Protein AF-0000000080308804 (afdb_homodimer)

pLDDT: mean 88.01, std 11.5, range [33.56, 98.75]

Radius of gyration: 38.78 Å; Cα contacts (8 Å, |Δi|>4): 2021; chains: 2; bounding box: 58×120×84 Å

Foldseek 3Di:
DPPDDPDDDDLVVLLVVLLPFQLLLLVVLVVLVLLLLVFLEWEWADDQFKIKIWTFRQCAPVDCCLQAPFQDDPDAQFQLRDDARSHRNNSSQSPAQKKWKDTDQKIWTQHPVGIDIDGDHDRGIIMMMGGGGDDPVSLVVSQLQNLQFAGDPSHWYHYNNRTRDHAAWDDKDWQQWAWTWTQDPSDTDIDTTGWMKTWGQDDPPDAAAEAECRHGQEGDQDRTHMYTSGHAPADPSSNDHDPVRVLSVLLSVLVVQLQPNAALVRCPGPSNLCNLQPPPHDPVSLVSSCPGNDDPQEAEEDDPLLCQVSVLQVHHYDDPVPHDPSNSVSNVVHHHYSVVSCVVLVVVVPFAWDDDDPLQLLLQLLLQVLLCQLVVDGAAETEGADAQVPRSRNLQWDADLVRRYIYGHPNHPADSLACVPPVNVLSSLLNSLCNVPVGPDPSSVVSSVSSVVSVVVVCVVCPPVQRVCSSRSRNVD/DPPDDPDDDDLVVLLVVLLPFQLLLLVVLVVLVLLLLVFLEWEWADDQFKIKIWTFRQCADVDCCLQAPFQDDPDAQFQLRDDARSHRNNSSQSPAQKKWKDTDQKIWTQHPVGIDIDGDHDRGTIMMMGGGGDDPVSLVVSQLQNLQFAGPPSHWYHYNRRTRDHAAWDDKDWQQWAWTWTQDPSDTDIDTTGWMKTWGQDDPPDAAAEAECRHGQEGDQDRTHMYTSGHAPADPSSNDHDPVRVLSVLLSVLVVQLQPNDAQVRCPGPSNLCNLQPPPHDPVSLVSSCPRNDDPQEAEEDDPLLCQVSVLQVHHYDDPVPHDPSNSVSNVVHHHYSVVSCVVLVVVVPFAWDDDDPLQLLLQLLLQVLLCQLVVDGAAETEGADAQVPRSRNLQWDADLVRRYIYGHPNHDADSLACVPPVNVLSSLLNSLCNVPVGPDPSSVVSSVSSVVSVVVVCVVCPPVQRVCSSRSHNVD

Sequence (954 aa):
MARSAWFEIAEEGWARLSAARPLGRLLLEAVQNAFDADAANVAIEIEPDRVVIEDDARAGIADERLVYTLFLSDKPRDPTRRGRMGRGLKELLAAAERAHVETIGTTIVFDGEGRRTETNTRESGTRLELFRAIGDDEREAALDLLRLAIPPRGTSLRVAGRLVRRPRSVLALADCELETVVIDDGVERAAMRPTRVAIYAPRRGERPSLFEMGVPVQPWNVPWHVDVAQRVPLGEGRDAAPERFVLALKATLLEAMVHSYLDRRDLRADWVQDVIARWPVKSGLLDAYVSKVFPRGSVLGGTSRANDRAKQLGAHIVDARTISHGAWLALARVLETSDDYVRRRSSEFGGDEVEPDETQRRFAEAVRWLARRVAGSVVRVRFFARDPSDAGLLEDAVTDVDARAISFNVKGPLRFDDVLDPGTIGVVLHELAHLASVEHDHRFIDRLQLLAGMLAKLLADGGPALATALRRGDPERMARSAWFEIAEEGWARLSAARPLGRLLLEAVQNAFDADAANVAIEIEPDRVVIEDDARAGIADERLVYTLFLSDKPRDPTRRGRMGRGLKELLAAAERAHVETIGTTIVFDGEGRRTETNTRESGTRLELFRAIGDDEREAALDLLRLAIPPRGTSLRVAGRLVRRPRSVLALADCELETVVIDDGVERAAMRPTRVAIYAPRRGERPSLFEMGVPVQPWNVPWHVDVAQRVPLGEGRDAAPERFVLALKATLLEAMVHSYLDRRDLRADWVQDVIARWPVKSGLLDAYVSKVFPRGSVLGGTSRANDRAKQLGAHIVDARTISHGAWLALARVLETSDDYVRRRSSEFGGDEVEPDETQRRFAEAVRWLARRVAGSVVRVRFFARDPSDAGLLEDAVTDVDARAISFNVKGPLRFDDVLDPGTIGVVLHELAHLASVEHDHRFIDRLQLLAGMLAKLLADGGPALATALRRGDPER

InterPro domains:
  IPR036890 Histidine kinase/HSP90-like ATPase superfamily [SSF55874] (25-131)

Secondary structure (DSSP, 8-state):
-------EE-HHHHHHHHHTS-HHHHHHHHHHHHHHTT-SEEEEEE-SSEEEEEE--SS--S-THHHHEET-----S-TT-S--SS-HHHHHHHTSSEEEEEETTEEEEEETTEEEEEE----SSEEEEEE----HHHHHHHHHHHHT--PPTT-EEEETTEEPPPPEEEEEEEEEEEEEEEEETTEEEEEEEEEEEEEEEPPTTPPPEEEETTEEEEE-SSSSEEEESS-----TTSS---HHHHHHHHHHHHHHHTTTT--TTGGGSHHHHHHHHHS---HHHHHHHHHHHS-TTEEE---HHHHHHHHHTTPEEE-GGGS-HHHHHHHTTTS-BHHHHHHHHHHTT--EE----HHHHHHHHHHHHHIIIII----EEEEEE--TTTSSS--SEEEETTTTEEEEETTSS--TT-TTSHHHHHHHHHHHHTTT-SS-SHHHHHHHHHHHHHHHHHHHHHHHHHHHHHHHT-TT-/-------EE-HHHHHHHHHTS-HHHHHHHHHHHHHHTT-SEEEEEE-SSEEEEEE--SS--S-THHHHEET-----S-TT-S--SS-HHHHHHHTSSEEEEEETTEEEEEETTEEEEEE----SSEEEEEE----HHHHHHHHHHHHT--PPTT-EEEETTEEPPPPEEEEEEEEEEEEEEEEETTEEEEEEEEEEEEEEEPPTTPPPEEEETTEEEEE-SSSSEEEESS-----TTSS---HHHHHHHHHHHHHHHTTTT--TTGGGSHHHHHHHHHS---HHHHHHHHHHHS-TTEEE---HHHHHHHHHTTPEEE-GGGS-HHHHHHHTTTS-BHHHHHHHHHHTT-PEE----HHHHHHHHHHHHHIIIII----EEEEEE--TTTSS---SEEEETTTTEEEEETTSS--TT-TTSHHHHHHHHHHHHTTT-SS-SHHHHHHHHHHHHHHHHHHHHHHHHHHHHHHHT-TT-

Nearest PDB structures (foldseek):
  5ln5-assembly2_B  TM=7.041E-01  e=9.693E-02  Schizosaccharomyces pombe 972h-
  7cdw-assembly1_B  TM=2.427E-01  e=1.967E+00  Mycobacterium tuberculosis H37Rv
  3aaq-assembly1_A  TM=2.679E-01  e=3.795E+00  Legionella pneumophila subsp. pneumophila str. Philadelphia 1
  4brp-assembly2_B  TM=2.659E-01  e=6.560E+00  Legionella pneumophila
  5ln5-assembly2_B  TM=7.044E-01  e=7.971E-02  Schizosaccharomyces pombe 972h-

Solvent-accessible surface area (backbone atoms only — not comparable to full-atom values): 48188 Å² total; per-residue (Å²): 129,79,59,37,69,61,65,46,75,30,55,61,36,44,22,30,43,28,48,50,45,59,61,30,62,38,50,45,38,54,50,38,51,35,57,65,52,62,19,46,41,34,40,36,39,77,50,59,51,32,38,38,39,37,33,50,14,71,72,43,66,85,52,71,59,60,60,36,23,38,28,37,57,86,64,65,55,53,34,74,43,74,72,70,63,32,45,50,61,40,35,42,50,35,41,28,68,27,30,36,43,36,25,51,44,33,30,39,40,36,37,71,86,12,56,49,78,44,80,50,84,44,79,51,3,36,38,39,38,36,32,40,83,46,55,69,66,55,48,52,52,19,50,57,53,57,54,61,33,36,68,58,92,81,33,45,42,26,54,68,84,38,72,50,66,72,62,52,76,73,49,74,45,69,65,44,80,40,70,26,37,29,33,60,86,60,17,68,35,80,43,76,42,65,29,40,38,38,31,23,45,52,55,92,91,52,71,21,25,38,24,42,62,28,38,69,33,36,75,56,78,50,89,36,25,37,29,32,57,35,33,59,62,45,51,80,72,50,48,47,68,46,65,69,57,53,44,51,50,51,41,53,51,44,64,72,28,52,84,81,72,42,52,54,74,57,61,29,30,52,58,46,48,49,27,50,28,72,42,92,70,52,67,70,53,51,49,54,50,46,64,57,63,41,64,86,55,47,23,33,46,53,51,71,67,29,35,34,50,23,40,72,67,61,32,38,71,42,61,56,82,54,30,35,51,37,32,47,60,49,46,54,74,80,30,52,37,13,48,54,49,35,48,55,55,44,64,66,52,65,41,53,77,44,87,70,52,72,54,43,47,23,31,40,44,28,49,36,49,44,30,40,74,44,67,67,39,80,54,45,71,46,36,22,45,44,68,44,85,67,50,82,63,65,60,57,52,47,63,41,60,89,74,32,28,38,34,34,27,73,56,35,91,60,46,50,73,32,49,57,39,28,68,30,30,12,49,52,46,48,47,57,21,32,67,79,26,86,39,80,42,70,68,20,50,51,40,32,27,38,39,40,8,35,44,40,39,50,25,20,69,43,6,47,63,43,42,52,21,34,44,64,27,42,63,91,107,128,77,58,36,70,60,62,47,74,31,55,62,35,43,21,29,44,30,47,50,47,58,61,29,62,38,51,46,38,54,52,38,52,35,58,66,51,61,17,46,42,35,40,35,41,76,50,60,52,33,35,38,38,38,31,51,14,72,71,40,66,86,52,73,58,61,60,34,23,38,28,37,56,88,65,64,54,52,34,76,41,73,72,70,64,34,45,50,62,41,34,40,49,37,42,28,68,29,31,37,42,36,24,51,44,32,30,40,39,36,40,73,87,11,55,50,76,42,79,48,84,43,79,50,3,36,37,39,38,35,31,39,83,45,54,69,67,56,47,53,52,18,50,55,54,57,53,61,32,36,67,57,92,79,32,46,43,28,54,69,86,37,71,49,66,70,63,52,77,72,48,73,46,69,64,43,79,40,68,25,37,30,33,59,88,62,19,69,36,82,43,76,42,66,28,42,37,39,32,24,46,53,55,92,90,51,72,21,24,39,24,44,63,27,38,71,34,35,74,54,81,50,91,36,24,36,30,31,56,36,32,59,62,46,51,81,71,48,48,49,68,47,66,70,56,53,46,52,50,50,41,52,51,46,64,70,27,52,85,82,72,43,52,54,74,58,60,28,29,52,56,47,48,46,28,50,29,72,40,91,71,54,67,69,54,51,49,56,49,46,66,57,61,40,64,86,55,48,24,34,44,54,51,72,67,27,35,36,51,21,40,71,67,60,32,40,70,40,60,55,81,50,31,34,51,37,31,47,59,48,45,53,75,79,30,52,38,13,50,54,48,37,48,55,54,43,62,65,52,67,40,53,78,44,87,68,53,72,54,44,48,24,32,40,44,28,51,36,49,44,31,40,74,44,66,67,39,80,53,45,71,46,37,21,46,43,67,44,86,66,49,85,63,66,60,58,52,48,64,41,61,91,74,33,29,38,33,34,27,72,56,36,87,59,44,49,72,33,50,57,40,29,69,30,31,12,51,50,46,48,45,57,22,33,66,80,24,86,40,81,42,69,66,21,52,52,40,33,27,36,40,38,8,35,43,40,37,52,26,20,68,44,6,47,64,44,43,51,22,34,44,64,27,40,64,92,108

Organism: NCBI:txid927083

Structure (mmCIF, N/CA/C/O backbone):
data_AF-0000000080308804-model_v1
#
loop_
_entity.id
_entity.type
_entity.pdbx_description
1 polymer 'ATP-binding protein'
#
loop_
_atom_site.group_PDB
_atom_site.id
_atom_site.type_symbol
_atom_site.label_atom_id
_atom_site.label_alt_id
_atom_site.label_comp_id
_atom_site.label_asym_id
_atom_site.label_entity_id
_atom_site.label_seq_id
_atom_site.pdbx_PDB_ins_code
_atom_site.Cartn_x
_atom_site.Cartn_y
_atom_site.Cartn_z
_atom_site.occupancy
_atom_site.B_iso_or_equiv
_atom_site.auth_seq_id
_atom_site.auth_comp_id
_atom_site.auth_asym_id
_atom_site.auth_atom_id
_atom_site.pdbx_PDB_model_num
ATOM 1 N N . MET A 1 1 ? -9.773 31.141 33.656 1 33.56 1 MET A N 1
ATOM 2 C CA . MET A 1 1 ? -9.367 32.531 33.5 1 33.56 1 MET A CA 1
ATOM 3 C C . MET A 1 1 ? -8.758 32.75 32.094 1 33.56 1 MET A C 1
ATOM 5 O O . MET A 1 1 ? -8.18 31.828 31.531 1 33.56 1 MET A O 1
ATOM 9 N N . ALA A 1 2 ? -9.242 33.656 31.391 1 46.56 2 ALA A N 1
ATOM 10 C CA . ALA A 1 2 ? -8.891 34.062 30.016 1 46.56 2 ALA A CA 1
ATOM 11 C C . ALA A 1 2 ? -7.379 34.188 29.875 1 46.56 2 ALA A C 1
ATOM 13 O O . ALA A 1 2 ? -6.738 34.938 30.625 1 46.56 2 ALA A O 1
ATOM 14 N N . ARG A 1 3 ? -6.641 33.156 29.391 1 55.84 3 ARG A N 1
ATOM 15 C CA . ARG A 1 3 ? -5.203 33.312 29.188 1 55.84 3 ARG A CA 1
ATOM 16 C C . ARG A 1 3 ? -4.887 34.656 28.516 1 55.84 3 ARG A C 1
ATOM 18 O O . ARG A 1 3 ? -5.543 35.031 27.547 1 55.84 3 ARG A O 1
ATOM 25 N N . SER A 1 4 ? -4.219 35.562 29.297 1 66 4 SER A N 1
ATOM 26 C CA . SER A 1 4 ? -3.686 36.781 28.719 1 66 4 SER A CA 1
ATOM 27 C C . SER A 1 4 ? -2.766 36.5 27.531 1 66 4 SER A C 1
ATOM 29 O O . SER A 1 4 ? -2.391 35.344 27.312 1 66 4 SER A O 1
ATOM 31 N N . ALA A 1 5 ? -2.404 37.469 26.688 1 84.94 5 ALA A N 1
ATOM 32 C CA . ALA A 1 5 ? -1.811 37.406 25.359 1 84.94 5 ALA A CA 1
ATOM 33 C C . ALA A 1 5 ? -0.395 36.844 25.406 1 84.94 5 ALA A C 1
ATOM 35 O O . ALA A 1 5 ? 0.493 37.438 26.031 1 84.94 5 ALA A O 1
ATOM 36 N N . TRP A 1 6 ? -0.187 35.625 25.125 1 93.62 6 TRP A N 1
ATOM 37 C CA . TRP A 1 6 ? 1.116 34.969 25.062 1 93.62 6 TRP A CA 1
ATOM 38 C C . TRP A 1 6 ? 1.781 35.219 23.719 1 93.62 6 TRP A C 1
ATOM 40 O O . TRP A 1 6 ? 3 35.375 23.641 1 93.62 6 TRP A O 1
ATOM 50 N N . PHE A 1 7 ? 0.987 35.25 22.719 1 93.94 7 PHE A N 1
ATOM 51 C CA . PHE A 1 7 ? 1.576 35.125 21.391 1 93.94 7 PHE A CA 1
ATOM 52 C C . PHE A 1 7 ? 1.155 36.281 20.516 1 93.94 7 PHE A C 1
ATOM 54 O O . PHE A 1 7 ? 0.177 36.969 20.812 1 93.94 7 PHE A O 1
ATOM 61 N N . GLU A 1 8 ? 1.962 36.5 19.5 1 92.12 8 GLU A N 1
ATOM 62 C CA . GLU A 1 8 ? 1.706 37.438 18.406 1 92.12 8 GLU A CA 1
ATOM 63 C C . GLU A 1 8 ? 1.747 36.75 17.047 1 92.12 8 GLU A C 1
ATOM 65 O O . GLU A 1 8 ? 2.127 35.594 16.953 1 92.12 8 GLU A O 1
ATOM 70 N N . ILE A 1 9 ? 1.229 37.438 16.078 1 91 9 ILE A N 1
ATOM 71 C CA . ILE A 1 9 ? 1.223 36.875 14.734 1 91 9 ILE A CA 1
ATOM 72 C C . ILE A 1 9 ? 2.174 37.656 13.836 1 91 9 ILE A C 1
ATOM 74 O O . ILE A 1 9 ? 2.137 38.906 13.812 1 91 9 ILE A O 1
ATOM 78 N N . ALA A 1 10 ? 3.055 36.969 13.211 1 89.38 10 ALA A N 1
ATOM 79 C CA . ALA A 1 10 ? 3.785 37.594 12.102 1 89.38 10 ALA A CA 1
ATOM 80 C C . ALA A 1 10 ? 2.939 37.594 10.828 1 89.38 10 ALA A C 1
ATOM 82 O O . ALA A 1 10 ? 2.914 36.625 10.086 1 89.38 10 ALA A O 1
ATOM 83 N N . GLU A 1 11 ? 2.412 38.75 10.516 1 89 11 GLU A N 1
ATOM 84 C CA . GLU A 1 11 ? 1.435 38.844 9.438 1 89 11 GLU A CA 1
ATOM 85 C C . GLU A 1 11 ? 2.045 38.469 8.094 1 89 11 GLU A C 1
ATOM 87 O O . GLU A 1 11 ? 1.409 37.781 7.293 1 89 11 GLU A O 1
ATOM 92 N N . GLU A 1 12 ? 3.242 38.938 7.879 1 85.5 12 GLU A N 1
ATOM 93 C CA . GLU A 1 12 ? 3.893 38.625 6.609 1 85.5 12 GLU A CA 1
ATOM 94 C C . GLU A 1 12 ? 4.188 37.125 6.484 1 85.5 12 GLU A C 1
ATOM 96 O O . GLU A 1 12 ? 4.008 36.562 5.414 1 85.5 12 GLU A O 1
ATOM 101 N N . GLY A 1 13 ? 4.672 36.562 7.559 1 83.62 13 GLY A N 1
ATOM 102 C CA . GLY A 1 13 ? 4.91 35.125 7.566 1 83.62 13 GLY A CA 1
ATOM 103 C C . GLY A 1 13 ? 3.65 34.312 7.352 1 83.62 13 GLY A C 1
ATOM 104 O O . GLY A 1 13 ? 3.658 33.344 6.602 1 83.62 13 GLY A O 1
ATOM 105 N N . TRP A 1 14 ? 2.602 34.719 7.977 1 88.19 14 TRP A N 1
ATOM 106 C CA . TRP A 1 14 ? 1.311 34.062 7.836 1 88.19 14 TRP A CA 1
ATOM 107 C C . TRP A 1 14 ? 0.797 34.156 6.406 1 88.19 14 TRP A C 1
ATOM 109 O O . TRP A 1 14 ? 0.295 33.188 5.844 1 88.19 14 TRP A O 1
ATOM 119 N N . ALA A 1 15 ? 0.932 35.344 5.852 1 88.5 15 ALA A N 1
ATOM 120 C CA . ALA A 1 15 ? 0.497 35.594 4.477 1 88.5 15 ALA A CA 1
ATOM 121 C C . ALA A 1 15 ? 1.275 34.719 3.504 1 88.5 15 ALA A C 1
ATOM 123 O O . ALA A 1 15 ? 0.694 34.125 2.59 1 88.5 15 ALA A O 1
ATOM 124 N N . ARG A 1 16 ? 2.504 34.625 3.721 1 82.94 16 ARG A N 1
ATOM 125 C CA . ARG A 1 16 ? 3.361 33.844 2.834 1 82.94 16 ARG A CA 1
ATOM 126 C C . ARG A 1 16 ? 3.039 32.344 2.93 1 82.94 16 ARG A C 1
ATOM 128 O O . ARG A 1 16 ? 2.986 31.656 1.912 1 82.94 16 ARG A O 1
ATOM 135 N N . LEU A 1 17 ? 2.863 31.891 4.129 1 80.81 17 LEU A N 1
ATOM 136 C CA . LEU A 1 17 ? 2.525 30.5 4.348 1 80.81 17 LEU A CA 1
ATOM 137 C C . LEU A 1 17 ? 1.181 30.156 3.715 1 80.81 17 LEU A C 1
ATOM 139 O O . LEU A 1 17 ? 1.023 29.078 3.123 1 80.81 17 LEU A O 1
ATOM 143 N N . SER A 1 18 ? 0.294 31.047 3.842 1 86.69 18 SER A N 1
ATOM 144 C CA . SER A 1 18 ? -1.044 30.828 3.299 1 86.69 18 SER A CA 1
ATOM 145 C C . SER A 1 18 ? -1.033 30.875 1.773 1 86.69 18 SER A C 1
ATOM 147 O O . SER A 1 18 ? -1.709 30.078 1.122 1 86.69 18 SER A O 1
ATOM 149 N N . ALA A 1 19 ? -0.243 31.781 1.264 1 85 19 ALA A N 1
ATOM 150 C CA . ALA A 1 19 ? -0.177 31.938 -0.186 1 85 19 ALA A CA 1
ATOM 151 C C . ALA A 1 19 ? 0.496 30.75 -0.847 1 85 19 ALA A C 1
ATOM 153 O O . ALA A 1 19 ? 0.33 30.516 -2.047 1 85 19 ALA A O 1
ATOM 154 N N . ALA A 1 20 ? 1.217 30.016 -0.068 1 78.88 20 ALA A N 1
ATOM 155 C CA . ALA A 1 20 ? 1.934 28.859 -0.604 1 78.88 20 ALA A CA 1
ATOM 156 C C . ALA A 1 20 ? 0.997 27.672 -0.779 1 78.88 20 ALA A C 1
ATOM 158 O O . ALA A 1 20 ? 1.318 26.719 -1.499 1 78.88 20 ALA A O 1
ATOM 159 N N . ARG A 1 21 ? -0.127 27.734 -0.224 1 83.62 21 ARG A N 1
ATOM 160 C CA . ARG A 1 21 ? -1.104 26.656 -0.366 1 83.62 21 ARG A CA 1
ATOM 161 C C . ARG A 1 21 ? -1.789 26.719 -1.727 1 83.62 21 ARG A C 1
ATOM 163 O O . ARG A 1 21 ? -2.01 27.797 -2.27 1 83.62 21 ARG A O 1
ATOM 170 N N . PRO A 1 22 ? -2.141 25.531 -2.244 1 87 22 PRO A N 1
ATOM 171 C CA . PRO A 1 22 ? -2.867 25.547 -3.516 1 87 22 PRO A CA 1
ATOM 172 C C . PRO A 1 22 ? -4.172 26.344 -3.434 1 87 22 PRO A C 1
ATOM 174 O O . PRO A 1 22 ? -4.934 26.188 -2.479 1 87 22 PRO A O 1
ATOM 177 N N . LEU A 1 23 ? -4.328 27.141 -4.391 1 93.88 23 LEU A N 1
ATOM 178 C CA . LEU A 1 23 ? -5.492 28.016 -4.41 1 93.88 23 LEU A CA 1
ATOM 179 C C . LEU A 1 23 ? -6.781 27.219 -4.266 1 93.88 23 LEU A C 1
ATOM 181 O O . LEU A 1 23 ? -7.684 27.609 -3.521 1 93.88 23 LEU A O 1
ATOM 185 N N . GLY A 1 24 ? -6.867 26.094 -4.977 1 94.94 24 GLY A N 1
ATOM 186 C CA . GLY A 1 24 ? -8.062 25.266 -4.906 1 94.94 24 GLY A CA 1
ATOM 187 C C . GLY A 1 24 ? -8.406 24.828 -3.496 1 94.94 24 GLY A C 1
ATOM 188 O O . GLY A 1 24 ? -9.57 24.844 -3.1 1 94.94 24 GLY A O 1
ATOM 189 N N . ARG A 1 25 ? -7.402 24.469 -2.771 1 92.31 25 ARG A N 1
ATOM 190 C CA . ARG A 1 25 ? -7.594 24.016 -1.393 1 92.31 25 ARG A CA 1
ATOM 191 C C . ARG A 1 25 ? -8.078 25.172 -0.513 1 92.31 25 ARG A C 1
ATOM 193 O O . ARG A 1 25 ? -8.93 24.984 0.356 1 92.31 25 ARG A O 1
ATOM 200 N N . LEU A 1 26 ? -7.516 26.266 -0.709 1 93.62 26 LEU A N 1
ATOM 201 C CA . LEU A 1 26 ? -7.934 27.453 0.043 1 93.62 26 LEU A CA 1
ATOM 202 C C . LEU A 1 26 ? -9.398 27.766 -0.224 1 93.62 26 LEU A C 1
ATOM 204 O O . LEU A 1 26 ? -10.156 28.062 0.707 1 93.62 26 LEU A O 1
ATOM 208 N N . LEU A 1 27 ? -9.75 27.641 -1.447 1 96.81 27 LEU A N 1
ATOM 209 C CA . LEU A 1 27 ? -11.109 28 -1.829 1 96.81 27 LEU A CA 1
ATOM 210 C C . LEU A 1 27 ? -12.109 26.969 -1.3 1 96.81 27 LEU A C 1
ATOM 212 O O . LEU A 1 27 ? -13.25 27.312 -0.99 1 96.81 27 LEU A O 1
ATOM 216 N N . LEU A 1 28 ? -11.656 25.766 -1.229 1 95.12 28 LEU A N 1
ATOM 217 C CA . LEU A 1 28 ? -12.516 24.719 -0.697 1 95.12 28 LEU A CA 1
ATOM 218 C C . LEU A 1 28 ? -12.883 25 0.755 1 95.12 28 LEU A C 1
ATOM 220 O O . LEU A 1 28 ? -13.93 24.562 1.231 1 95.12 28 LEU A O 1
ATOM 224 N N . GLU A 1 29 ? -12.039 25.75 1.429 1 92.5 29 GLU A N 1
ATOM 225 C CA . GLU A 1 29 ? -12.367 26.141 2.797 1 92.5 29 GLU A CA 1
ATOM 226 C C . GLU A 1 29 ? -13.641 26.969 2.844 1 92.5 29 GLU A C 1
ATOM 228 O O . GLU A 1 29 ? -14.453 26.828 3.76 1 92.5 29 GLU A O 1
ATOM 233 N N . ALA A 1 30 ? -13.758 27.859 1.925 1 94 30 ALA A N 1
ATOM 234 C CA . ALA A 1 30 ? -14.961 28.688 1.842 1 94 30 ALA A CA 1
ATOM 235 C C . ALA A 1 30 ? -16.172 27.844 1.437 1 94 30 ALA A C 1
ATOM 237 O O . ALA A 1 30 ? -17.281 28.062 1.941 1 94 30 ALA A O 1
ATOM 238 N N . VAL A 1 31 ? -15.961 26.938 0.53 1 94.75 31 VAL A N 1
ATOM 239 C CA . VAL A 1 31 ? -17.031 26.062 0.065 1 94.75 31 VAL A CA 1
ATOM 240 C C . VAL A 1 31 ? -17.547 25.219 1.227 1 94.75 31 VAL A C 1
ATOM 242 O O . VAL A 1 31 ? -18.766 25.062 1.399 1 94.75 31 VAL A O 1
ATOM 245 N N . GLN A 1 32 ? -16.656 24.75 1.987 1 92.69 32 GLN A N 1
ATOM 246 C CA . GLN A 1 32 ? -17.016 23.953 3.152 1 92.69 32 GLN A CA 1
ATOM 247 C C . GLN A 1 32 ? -17.875 24.75 4.125 1 92.69 32 GLN A C 1
ATOM 249 O O . GLN A 1 32 ? -18.844 24.219 4.676 1 92.69 32 GLN A O 1
ATOM 254 N N . ASN A 1 33 ? -17.469 25.969 4.332 1 91.31 33 ASN A N 1
ATOM 255 C CA . ASN A 1 33 ? -18.25 26.812 5.227 1 91.31 33 ASN A CA 1
ATOM 256 C C . ASN A 1 33 ? -19.656 27.031 4.695 1 91.31 33 ASN A C 1
ATOM 258 O O . ASN A 1 33 ? -20.625 27.031 5.465 1 91.31 33 ASN A O 1
ATOM 262 N N . ALA A 1 34 ? -19.75 27.219 3.447 1 94.38 34 ALA A N 1
ATOM 263 C CA . ALA A 1 34 ? -21.062 27.406 2.828 1 94.38 34 ALA A CA 1
ATOM 264 C C . ALA A 1 34 ? -21.906 26.156 2.977 1 94.38 34 ALA A C 1
ATOM 266 O O . ALA A 1 34 ? -23.109 26.234 3.271 1 94.38 34 ALA A O 1
ATOM 267 N N . PHE A 1 35 ? -21.266 24.984 2.734 1 93.94 35 PHE A N 1
ATOM 268 C CA . PHE A 1 35 ? -21.953 23.703 2.883 1 93.94 35 PHE A CA 1
ATOM 269 C C . PHE A 1 35 ? -22.438 23.516 4.316 1 93.94 35 PHE A C 1
ATOM 271 O O . PHE A 1 35 ? -23.578 23.094 4.543 1 93.94 35 PHE A O 1
ATOM 278 N N . ASP A 1 36 ? -21.594 23.844 5.27 1 91.19 36 ASP A N 1
ATOM 279 C CA . ASP A 1 36 ? -21.922 23.703 6.684 1 91.19 36 ASP A CA 1
ATOM 280 C C . ASP A 1 36 ? -23.062 24.641 7.078 1 91.19 36 ASP A C 1
ATOM 282 O O . ASP A 1 36 ? -23.844 24.344 7.984 1 91.19 36 ASP A O 1
ATOM 286 N N . ALA A 1 37 ? -23.141 25.75 6.379 1 90.69 37 ALA A N 1
ATOM 287 C CA . ALA A 1 37 ? -24.188 26.734 6.668 1 90.69 37 ALA A CA 1
ATOM 288 C C . ALA A 1 37 ? -25.469 26.422 5.91 1 90.69 37 ALA A C 1
ATOM 290 O O . ALA A 1 37 ? -26.406 27.219 5.895 1 90.69 37 ALA A O 1
ATOM 291 N N . ASP A 1 38 ? -25.5 25.328 5.211 1 92.44 38 ASP A N 1
ATOM 292 C CA . ASP A 1 38 ? -26.656 24.844 4.473 1 92.44 38 ASP A CA 1
ATOM 293 C C . ASP A 1 38 ? -27.078 25.844 3.4 1 92.44 38 ASP A C 1
ATOM 295 O O . ASP A 1 38 ? -28.266 26.156 3.273 1 92.44 38 ASP A O 1
ATOM 299 N N . ALA A 1 39 ? -26.125 26.438 2.793 1 96.38 39 ALA A N 1
ATOM 300 C CA . ALA A 1 39 ? -26.422 27.328 1.673 1 96.38 39 ALA A CA 1
ATOM 301 C C . ALA A 1 39 ? -27.109 26.578 0.543 1 96.38 39 ALA A C 1
ATOM 303 O O . ALA A 1 39 ? -26.781 25.438 0.251 1 96.38 39 ALA A O 1
ATOM 304 N N . ALA A 1 40 ? -28.047 27.219 -0.066 1 97.38 40 ALA A N 1
ATOM 305 C CA . ALA A 1 40 ? -28.719 26.625 -1.224 1 97.38 40 ALA A CA 1
ATOM 306 C C . ALA A 1 40 ? -27.891 26.812 -2.488 1 97.38 40 ALA A C 1
ATOM 308 O O . ALA A 1 40 ? -27.859 25.938 -3.357 1 97.38 40 ALA A O 1
ATOM 309 N N . ASN A 1 41 ? -27.297 27.938 -2.553 1 97.81 41 ASN A N 1
ATOM 310 C CA . ASN A 1 41 ? -26.484 28.266 -3.713 1 97.81 41 ASN A CA 1
ATOM 311 C C . ASN A 1 41 ? -25.094 28.75 -3.301 1 97.81 41 ASN A C 1
ATOM 313 O O . ASN A 1 41 ? -24.969 29.578 -2.393 1 97.81 41 ASN A O 1
ATOM 317 N N . VAL A 1 42 ? -24.094 28.25 -3.906 1 98.44 42 VAL A N 1
ATOM 318 C CA . VAL A 1 42 ? -22.719 28.688 -3.748 1 98.44 42 VAL A CA 1
ATOM 319 C C . VAL A 1 42 ? -22.094 28.938 -5.121 1 98.44 42 VAL A C 1
ATOM 321 O O . VAL A 1 42 ? -22.25 28.125 -6.039 1 98.44 42 VAL A O 1
ATOM 324 N N . ALA A 1 43 ? -21.5 30.062 -5.285 1 98.56 43 ALA A N 1
ATOM 325 C CA . ALA A 1 43 ? -20.875 30.422 -6.555 1 98.56 43 ALA A CA 1
ATOM 326 C C . ALA A 1 43 ? -19.438 30.875 -6.34 1 98.56 43 ALA A C 1
ATOM 328 O O . ALA A 1 43 ? -19.141 31.594 -5.383 1 98.56 43 ALA A O 1
ATOM 329 N N . ILE A 1 44 ? -18.531 30.422 -7.191 1 98.69 44 ILE A N 1
ATOM 330 C CA . ILE A 1 44 ? -17.141 30.812 -7.145 1 98.69 44 ILE A CA 1
ATOM 331 C C . ILE A 1 44 ? -16.703 31.344 -8.508 1 98.69 44 ILE A C 1
ATOM 333 O O . ILE A 1 44 ? -16.906 30.672 -9.531 1 98.69 44 ILE A O 1
ATOM 337 N N . GLU A 1 45 ? -16.219 32.5 -8.531 1 98.44 45 GLU A N 1
ATOM 338 C CA . GLU A 1 45 ? -15.602 33.062 -9.719 1 98.44 45 GLU A CA 1
ATOM 339 C C . GLU A 1 45 ? -14.117 33.312 -9.516 1 98.44 45 GLU A C 1
ATOM 341 O O . GLU A 1 45 ? -13.711 33.844 -8.477 1 98.44 45 GLU A O 1
ATOM 346 N N . ILE A 1 46 ? -13.289 32.875 -10.438 1 98.12 46 ILE A N 1
ATOM 347 C CA . ILE A 1 46 ? -11.844 33.062 -10.375 1 98.12 46 ILE A CA 1
ATOM 348 C C . ILE A 1 46 ? -11.383 33.875 -11.57 1 98.12 46 ILE A C 1
ATOM 350 O O . ILE A 1 46 ? -11.328 33.375 -12.703 1 98.12 46 ILE A O 1
ATOM 354 N N . GLU A 1 47 ? -11.047 35.062 -11.344 1 96.81 47 GLU A N 1
ATOM 355 C CA . GLU A 1 47 ? -10.484 36 -12.336 1 96.81 47 GLU A CA 1
ATOM 356 C C . GLU A 1 47 ? -8.969 36.125 -12.164 1 96.81 47 GLU A C 1
ATOM 358 O O . GLU A 1 47 ? -8.406 35.625 -11.195 1 96.81 47 GLU A O 1
ATOM 363 N N . PRO A 1 48 ? -8.227 36.688 -13.133 1 95.5 48 PRO A N 1
ATOM 364 C CA . PRO A 1 48 ? -6.766 36.781 -13.062 1 95.5 48 PRO A CA 1
ATOM 365 C C . PRO A 1 48 ? -6.277 37.562 -11.844 1 95.5 48 PRO A C 1
ATOM 367 O O . PRO A 1 48 ? -5.156 37.344 -11.375 1 95.5 48 PRO A O 1
ATOM 370 N N . ASP A 1 49 ? -7.145 38.469 -11.305 1 96.69 49 ASP A N 1
ATOM 371 C CA . ASP A 1 49 ? -6.652 39.312 -10.211 1 96.69 49 ASP A CA 1
ATOM 372 C C . ASP A 1 49 ? -7.613 39.281 -9.023 1 96.69 49 ASP A C 1
ATOM 374 O O . ASP A 1 49 ? -7.48 40.094 -8.094 1 96.69 49 ASP A O 1
ATOM 378 N N . ARG A 1 50 ? -8.602 38.438 -9.133 1 97.12 50 ARG A N 1
ATOM 379 C CA . ARG A 1 50 ? -9.617 38.438 -8.086 1 97.12 50 ARG A CA 1
ATOM 380 C C . ARG A 1 50 ? -10.391 37.125 -8.039 1 97.12 50 ARG A C 1
ATOM 382 O O . ARG A 1 50 ? -10.641 36.5 -9.07 1 97.12 50 ARG A O 1
ATOM 389 N N . VAL A 1 51 ? -10.727 36.688 -6.824 1 98.31 51 VAL A N 1
ATOM 390 C CA . VAL A 1 51 ? -11.625 35.531 -6.605 1 98.31 51 VAL A CA 1
ATOM 391 C C . VAL A 1 51 ? -12.852 36 -5.824 1 98.31 51 VAL A C 1
ATOM 393 O O . VAL A 1 51 ? -12.734 36.75 -4.859 1 98.31 51 VAL A O 1
ATOM 396 N N . VAL A 1 52 ? -14.008 35.594 -6.258 1 98.56 52 VAL A N 1
ATOM 397 C CA . VAL A 1 52 ? -15.242 35.906 -5.543 1 98.56 52 VAL A CA 1
ATOM 398 C C . VAL A 1 52 ? -15.961 34.594 -5.18 1 98.56 52 VAL A C 1
ATOM 400 O O . VAL A 1 52 ? -16.156 33.719 -6.027 1 98.56 52 VAL A O 1
ATOM 403 N N . ILE A 1 53 ? -16.312 34.375 -3.982 1 98.56 53 ILE A N 1
ATOM 404 C CA . ILE A 1 53 ? -17.125 33.281 -3.494 1 98.56 53 ILE A CA 1
ATOM 405 C C . ILE A 1 53 ? -18.375 33.812 -2.803 1 98.56 53 ILE A C 1
ATOM 407 O O . ILE A 1 53 ? -18.281 34.688 -1.92 1 98.56 53 ILE A O 1
ATOM 411 N N . GLU A 1 54 ? -19.438 33.344 -3.238 1 98.12 54 GLU A N 1
ATOM 412 C CA . GLU A 1 54 ? -20.688 33.844 -2.674 1 98.12 54 GLU A CA 1
ATOM 413 C C . GLU A 1 54 ? -21.641 32.688 -2.346 1 98.12 54 GLU A C 1
ATOM 415 O O . GLU A 1 54 ? -21.766 31.734 -3.111 1 98.12 54 GLU A O 1
ATOM 420 N N . ASP A 1 55 ? -22.219 32.719 -1.182 1 98.06 55 ASP A N 1
ATOM 421 C CA . ASP A 1 55 ? -23.281 31.797 -0.802 1 98.06 55 ASP A CA 1
ATOM 422 C C . ASP A 1 55 ? -24.516 32.531 -0.306 1 98.06 55 ASP A C 1
ATOM 424 O O . ASP A 1 55 ? -24.484 33.75 -0.132 1 98.06 55 ASP A O 1
ATOM 428 N N . ASP A 1 56 ? -25.625 31.844 -0.147 1 97.31 56 ASP A N 1
ATOM 429 C CA . ASP A 1 56 ? -26.875 32.469 0.272 1 97.31 56 ASP A CA 1
ATOM 430 C C . ASP A 1 56 ? -27.375 31.875 1.585 1 97.31 56 ASP A C 1
ATOM 432 O O . ASP A 1 56 ? -28.578 31.797 1.813 1 97.31 56 ASP A O 1
ATOM 436 N N . ALA A 1 57 ? -26.422 31.391 2.355 1 95.44 57 ALA A N 1
ATOM 437 C CA . ALA A 1 57 ? -26.828 30.812 3.633 1 95.44 57 ALA A CA 1
ATOM 438 C C . ALA A 1 57 ? -27.625 31.812 4.457 1 95.44 57 ALA A C 1
ATOM 440 O O . ALA A 1 57 ? -27.312 33 4.477 1 95.44 57 ALA A O 1
ATOM 441 N N . ARG A 1 58 ? -28.562 31.375 5.191 1 91.5 58 ARG A N 1
ATOM 442 C CA . ARG A 1 58 ? -29.5 32.25 5.91 1 91.5 58 ARG A CA 1
ATOM 443 C C . ARG A 1 58 ? -28.812 32.938 7.07 1 91.5 58 ARG A C 1
ATOM 445 O O . ARG A 1 58 ? -29.047 34.125 7.32 1 91.5 58 ARG A O 1
ATOM 452 N N . ALA A 1 59 ? -27.969 32.312 7.77 1 87.56 59 ALA A N 1
ATOM 453 C CA . ALA A 1 59 ? -27.406 32.844 9.016 1 87.56 59 ALA A CA 1
ATOM 454 C C . ALA A 1 59 ? -26.156 33.656 8.742 1 87.56 59 ALA A C 1
ATOM 456 O O . ALA A 1 59 ? -25.734 34.469 9.594 1 87.56 59 ALA A O 1
ATOM 457 N N . GLY A 1 60 ? -25.578 33.594 7.523 1 89.69 60 GLY A N 1
ATOM 458 C CA . GLY A 1 60 ? -24.297 34.25 7.293 1 89.69 60 GLY A CA 1
ATOM 459 C C . GLY A 1 60 ? -23.25 33.875 8.32 1 89.69 60 GLY A C 1
ATOM 460 O O . GLY A 1 60 ? -23.172 32.719 8.766 1 89.69 60 GLY A O 1
ATOM 461 N N . ILE A 1 61 ? -22.344 34.906 8.641 1 89.75 61 ILE A N 1
ATOM 462 C CA . ILE A 1 61 ? -21.344 34.719 9.695 1 89.75 61 ILE A CA 1
ATOM 463 C C . ILE A 1 61 ? -21.828 35.406 10.969 1 89.75 61 ILE A C 1
ATOM 465 O O . ILE A 1 61 ? -21.922 36.625 11.023 1 89.75 61 ILE A O 1
ATOM 469 N N . ALA A 1 62 ? -22.219 34.656 11.992 1 82.62 62 ALA A N 1
ATOM 470 C CA . ALA A 1 62 ? -22.875 35.156 13.195 1 82.62 62 ALA A CA 1
ATOM 471 C C . ALA A 1 62 ? -21.938 36.031 14.016 1 82.62 62 ALA A C 1
ATOM 473 O O . ALA A 1 62 ? -22.359 37 14.656 1 82.62 62 ALA A O 1
ATOM 474 N N . ASP A 1 63 ? -20.688 35.75 14.141 1 89.06 63 ASP A N 1
ATOM 475 C CA . ASP A 1 63 ? -19.672 36.438 14.906 1 89.06 63 ASP A CA 1
ATOM 476 C C . ASP A 1 63 ? -18.484 36.812 14.023 1 89.06 63 ASP A C 1
ATOM 478 O O . ASP A 1 63 ? -17.75 35.938 13.562 1 89.06 63 ASP A O 1
ATOM 482 N N . GLU A 1 64 ? -18.281 38.125 13.836 1 90.5 64 GLU A N 1
ATOM 483 C CA . GLU A 1 64 ? -17.234 38.625 12.945 1 90.5 64 GLU A CA 1
ATOM 484 C C . GLU A 1 64 ? -15.859 38.125 13.398 1 90.5 64 GLU A C 1
ATOM 486 O O . GLU A 1 64 ? -14.945 38 12.578 1 90.5 64 GLU A O 1
ATOM 491 N N . ARG A 1 65 ? -15.695 37.844 14.672 1 92.06 65 ARG A N 1
ATOM 492 C CA . ARG A 1 65 ? -14.406 37.375 15.188 1 92.06 65 ARG A CA 1
ATOM 493 C C . ARG A 1 65 ? -14 36.062 14.523 1 92.06 65 ARG A C 1
ATOM 495 O O . ARG A 1 65 ? -12.812 35.719 14.461 1 92.06 65 ARG A O 1
ATOM 502 N N . LEU A 1 66 ? -14.969 35.375 14.039 1 90.75 66 LEU A N 1
ATOM 503 C CA . LEU A 1 66 ? -14.703 34.125 13.375 1 90.75 66 LEU A CA 1
ATOM 504 C C . LEU A 1 66 ? -13.961 34.312 12.062 1 90.75 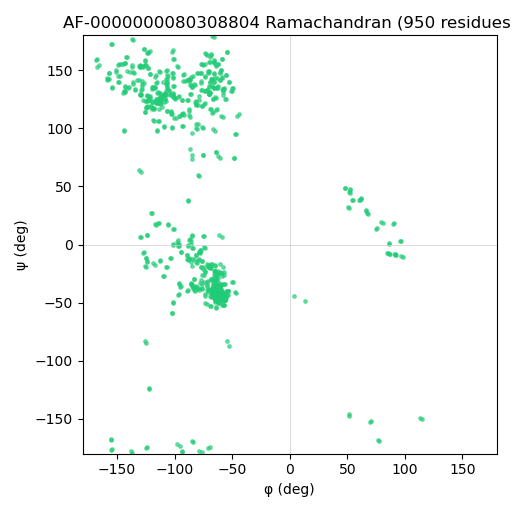66 LEU A C 1
ATOM 506 O O . LEU A 1 66 ? -13.367 33.406 11.523 1 90.75 66 LEU A O 1
ATOM 510 N N . VAL A 1 67 ? -13.992 35.531 11.578 1 93.94 67 VAL A N 1
ATOM 511 C CA . VAL A 1 67 ? -13.383 35.844 10.289 1 93.94 67 VAL A CA 1
ATOM 512 C C . VAL A 1 67 ? -11.891 36.125 10.484 1 93.94 67 VAL A C 1
ATOM 514 O O . VAL A 1 67 ? -11.07 35.75 9.641 1 93.94 67 VAL A O 1
ATOM 517 N N . TYR A 1 68 ? -11.547 36.75 11.672 1 94.81 68 TYR A N 1
ATOM 518 C CA . TYR A 1 68 ? -10.188 37.25 11.711 1 94.81 68 TYR A CA 1
ATOM 519 C C . TYR A 1 68 ? -9.445 36.719 12.945 1 94.81 68 TYR A C 1
ATOM 521 O O . TYR A 1 68 ? -8.266 37.031 13.133 1 94.81 68 TYR A O 1
ATOM 529 N N . THR A 1 69 ? -10.102 36.031 13.844 1 92.62 69 THR A N 1
ATOM 530 C CA . THR A 1 69 ? -9.422 35.5 15.008 1 92.62 69 THR A CA 1
ATOM 531 C C . THR A 1 69 ? -8.977 34.062 14.742 1 92.62 69 THR A C 1
ATOM 533 O O . THR A 1 69 ? -9.812 33.156 14.602 1 92.62 69 THR A O 1
ATOM 536 N N . LEU A 1 70 ? -7.695 33.906 14.672 1 90.69 70 LEU A N 1
ATOM 537 C CA . LEU A 1 70 ? -7.129 32.562 14.445 1 90.69 70 LEU A CA 1
ATOM 538 C C . LEU A 1 70 ? -7.469 31.625 15.594 1 90.69 70 LEU A C 1
ATOM 540 O O . LEU A 1 70 ? -7.395 32 16.766 1 90.69 70 LEU A O 1
ATOM 544 N N . PHE A 1 71 ? -7.914 30.359 15.32 1 86.81 71 PHE A N 1
ATOM 545 C CA . PHE A 1 71 ? -8.125 29.234 16.219 1 86.81 71 PHE A CA 1
ATOM 546 C C . PHE A 1 71 ? -9.391 29.422 17.047 1 86.81 71 PHE A C 1
ATOM 548 O O . PHE A 1 71 ? -9.531 28.844 18.125 1 86.81 71 PHE A O 1
ATOM 555 N N . LEU A 1 72 ? -10.156 30.375 16.609 1 84.06 72 LEU A N 1
ATOM 556 C CA . LEU A 1 72 ? -11.492 30.547 17.156 1 84.06 72 LEU A CA 1
ATOM 557 C C . LEU A 1 72 ? -12.516 29.766 16.344 1 84.06 72 LEU A C 1
ATOM 559 O O . LEU A 1 72 ? -12.586 29.906 15.117 1 84.06 72 LEU A O 1
ATOM 563 N N . SER A 1 73 ? -13.055 28.734 16.969 1 73.94 73 SER A N 1
ATOM 564 C CA . SER A 1 73 ? -14.055 27.953 16.266 1 73.94 73 SER A CA 1
ATOM 565 C C . SER A 1 73 ? -15.32 27.766 17.094 1 73.94 73 SER A C 1
ATOM 567 O O . SER A 1 73 ? -15.242 27.641 18.328 1 73.94 73 SER A O 1
ATOM 569 N N . ASP A 1 74 ? -16.344 28.062 16.516 1 64.44 74 ASP A N 1
ATOM 570 C CA . ASP A 1 74 ? -17.625 27.859 17.172 1 64.44 74 ASP A CA 1
ATOM 571 C C . ASP A 1 74 ? -18.156 26.453 16.906 1 64.44 74 ASP A C 1
ATOM 573 O O . ASP A 1 74 ? -19.266 26.094 17.328 1 64.44 74 ASP A O 1
ATOM 577 N N . LYS A 1 75 ? -17.328 25.797 16.156 1 61.25 75 LYS A N 1
ATOM 578 C CA . LYS A 1 75 ? -17.906 24.547 15.633 1 61.25 75 LYS A CA 1
ATOM 579 C C . LYS A 1 75 ? -17.891 23.453 16.688 1 61.25 75 LYS A C 1
ATOM 581 O O . LYS A 1 75 ? -16.875 23.266 17.391 1 61.25 75 LYS A O 1
ATOM 586 N N . PRO A 1 76 ? -19.094 22.906 16.844 1 59.59 76 PRO A N 1
ATOM 587 C CA . PRO A 1 76 ? -19.375 21.938 17.906 1 59.59 76 PRO A CA 1
ATOM 588 C C . PRO A 1 76 ? -18.656 20.609 17.719 1 59.59 76 PRO A C 1
ATOM 590 O O . PRO A 1 76 ? -18.047 20.391 16.672 1 59.59 76 PRO A O 1
ATOM 593 N N . ARG A 1 77 ? -18.797 19.656 18.578 1 65.69 77 ARG A N 1
ATOM 594 C CA . ARG A 1 77 ? -18.406 18.25 18.734 1 65.69 77 ARG A CA 1
ATOM 595 C C . ARG A 1 77 ? -19 17.406 17.609 1 65.69 77 ARG A C 1
ATOM 597 O O . ARG A 1 77 ? -18.656 16.219 17.469 1 65.69 77 ARG A O 1
ATOM 604 N N . ASP A 1 78 ? -19.594 18.094 16.625 1 78.12 78 ASP A N 1
ATOM 605 C CA . ASP A 1 78 ? -20.312 17.312 15.633 1 78.12 78 ASP A CA 1
ATOM 606 C C . ASP A 1 78 ? -19.391 16.875 14.5 1 78.12 78 ASP A C 1
ATOM 608 O O . ASP A 1 78 ? -18.938 17.703 13.703 1 78.12 78 ASP A O 1
ATOM 612 N N . PRO A 1 79 ? -19.188 15.57 14.375 1 81.44 79 PRO A N 1
ATOM 613 C CA . PRO A 1 79 ? -18.266 15.055 13.359 1 81.44 79 PRO A CA 1
ATOM 614 C C . PRO A 1 79 ? -18.828 15.148 11.945 1 81.44 79 PRO A C 1
ATOM 616 O O . PRO A 1 79 ? -18.141 14.852 10.969 1 81.44 79 PRO A O 1
ATOM 619 N N . THR A 1 80 ? -20.016 15.594 11.781 1 84.31 80 THR A N 1
ATOM 620 C CA . THR A 1 80 ? -20.656 15.695 10.469 1 84.31 80 THR A CA 1
ATOM 621 C C . THR A 1 80 ? -20.609 17.141 9.961 1 84.31 80 THR A C 1
ATOM 623 O O . THR A 1 80 ? -21.344 17.5 9.039 1 84.31 80 THR A O 1
ATOM 626 N N . ARG A 1 81 ? -19.812 17.891 10.625 1 84.62 81 ARG A N 1
ATOM 627 C CA . ARG A 1 81 ? -19.5 19.234 10.133 1 84.62 81 ARG A CA 1
ATOM 628 C C . ARG A 1 81 ? -18.094 19.281 9.547 1 84.62 81 ARG A C 1
ATOM 630 O O . ARG A 1 81 ? -17.172 18.656 10.07 1 84.62 81 ARG A O 1
ATOM 637 N N . ARG A 1 82 ? -17.953 20.062 8.531 1 84.38 82 ARG A N 1
ATOM 638 C CA . ARG A 1 82 ? -16.703 20.094 7.77 1 84.38 82 ARG A CA 1
ATOM 639 C C . ARG A 1 82 ? -15.656 20.953 8.469 1 84.38 82 ARG A C 1
ATOM 641 O O . ARG A 1 82 ? -14.461 20.625 8.445 1 84.38 82 ARG A O 1
ATOM 648 N N . GLY A 1 83 ? -16.062 22 9.047 1 78.38 83 GLY A N 1
ATOM 649 C CA . GLY A 1 83 ? -15.117 22.922 9.664 1 78.38 83 GLY A CA 1
ATOM 650 C C . GLY A 1 83 ? -14.391 22.312 10.859 1 78.38 83 GLY A C 1
ATOM 651 O O . GLY A 1 83 ? -14.992 21.562 11.633 1 78.38 83 GLY A O 1
ATOM 652 N N . ARG A 1 84 ? -13.211 22.672 11.094 1 75.62 84 ARG A N 1
ATOM 653 C CA . ARG A 1 84 ? -12.406 22.031 12.141 1 75.62 84 ARG A CA 1
ATOM 654 C C . ARG A 1 84 ? -11.867 23.078 13.117 1 75.62 84 ARG A C 1
ATOM 656 O O . ARG A 1 84 ? -12.539 23.422 14.094 1 75.62 84 ARG A O 1
ATOM 663 N N . MET A 1 85 ? -10.695 23.781 12.781 1 71.31 85 MET A N 1
ATOM 664 C CA . MET A 1 85 ? -9.875 24.406 13.812 1 71.31 85 MET A CA 1
ATOM 665 C C . MET A 1 85 ? -9.82 25.906 13.633 1 71.31 85 MET A C 1
ATOM 667 O O . MET A 1 85 ? -8.969 26.578 14.219 1 71.31 85 MET A O 1
ATOM 671 N N . GLY A 1 86 ? -10.742 26.484 12.867 1 78.69 86 GLY A N 1
ATOM 672 C CA . GLY A 1 86 ? -10.828 27.922 12.727 1 78.69 86 GLY A CA 1
ATOM 673 C C . GLY A 1 86 ? -9.648 28.531 12 1 78.69 86 GLY A C 1
ATOM 674 O O . GLY A 1 86 ? -9.266 29.672 12.258 1 78.69 86 GLY A O 1
ATOM 675 N N . ARG A 1 87 ? -9.047 27.812 11.195 1 82.81 87 ARG A N 1
ATOM 676 C CA . ARG A 1 87 ? -7.863 28.297 10.492 1 82.81 87 ARG A CA 1
ATOM 677 C C . ARG A 1 87 ? -8.156 28.516 9.008 1 82.81 87 ARG A C 1
ATOM 679 O O . ARG A 1 87 ? -7.57 29.391 8.375 1 82.81 87 ARG A O 1
ATOM 686 N N . GLY A 1 88 ? -9.047 27.844 8.477 1 88.31 88 GLY A N 1
ATOM 687 C CA . GLY A 1 88 ? -9.203 27.75 7.035 1 88.31 88 GLY A CA 1
ATOM 688 C C . GLY A 1 88 ? -9.555 29.078 6.391 1 88.31 88 GLY A C 1
ATOM 689 O O . GLY A 1 88 ? -8.867 29.531 5.473 1 88.31 88 GLY A O 1
ATOM 690 N N . LEU A 1 89 ? -10.602 29.688 6.879 1 92.12 89 LEU A N 1
ATOM 691 C CA . LEU A 1 89 ? -11.016 30.969 6.316 1 92.12 89 LEU A CA 1
ATOM 692 C C . LEU A 1 89 ? -9.906 32 6.445 1 92.12 89 LEU A C 1
ATOM 694 O O . LEU A 1 89 ? -9.68 32.781 5.523 1 92.12 89 LEU A O 1
ATOM 698 N N . LYS A 1 90 ? -9.25 31.984 7.555 1 93.94 90 LYS A N 1
ATOM 699 C CA . LYS A 1 90 ? -8.188 32.938 7.797 1 93.94 90 LYS A CA 1
ATOM 700 C C . LYS A 1 90 ? -7.012 32.719 6.852 1 93.94 90 LYS A C 1
ATOM 702 O O . LYS A 1 90 ? -6.371 33.688 6.41 1 93.94 90 LYS A O 1
ATOM 707 N N . GLU A 1 91 ? -6.758 31.484 6.59 1 91.75 91 GLU A N 1
ATOM 708 C CA . GLU A 1 91 ? -5.723 31.172 5.613 1 91.75 91 GLU A CA 1
ATOM 709 C C . GLU A 1 91 ? -6.09 31.703 4.23 1 91.75 91 GLU A C 1
ATOM 711 O O . GLU A 1 91 ? -5.238 32.25 3.518 1 91.75 91 GLU A O 1
ATOM 716 N N . LEU A 1 92 ? -7.301 31.484 3.896 1 95.31 92 LEU A N 1
ATOM 717 C CA . LEU A 1 92 ? -7.805 31.969 2.615 1 95.31 92 LEU A CA 1
ATOM 718 C C . LEU A 1 92 ? -7.641 33.5 2.504 1 95.31 92 LEU A C 1
ATOM 720 O O . LEU A 1 92 ? -7.148 34 1.492 1 95.31 92 LEU A O 1
ATOM 724 N N . LEU A 1 93 ? -8 34.219 3.523 1 96.94 93 LEU A N 1
ATOM 725 C CA . LEU A 1 93 ? -7.891 35.656 3.535 1 96.94 93 LEU A CA 1
ATOM 726 C C . LEU A 1 93 ? -6.43 36.094 3.496 1 96.94 93 LEU A C 1
ATOM 728 O O . LEU A 1 93 ? -6.07 37.031 2.752 1 96.94 93 LEU A O 1
ATOM 732 N N . ALA A 1 94 ? -5.625 35.406 4.281 1 94.44 94 ALA A N 1
ATOM 733 C CA . ALA A 1 94 ? -4.219 35.781 4.414 1 94.44 94 ALA A CA 1
ATOM 734 C C . ALA A 1 94 ? -3.48 35.594 3.088 1 94.44 94 ALA A C 1
ATOM 736 O O . ALA A 1 94 ? -2.463 36.25 2.846 1 94.44 94 ALA A O 1
ATOM 737 N N . ALA A 1 95 ? -3.98 34.781 2.25 1 93.62 95 ALA A N 1
ATOM 738 C CA . ALA A 1 95 ? -3.33 34.469 0.977 1 93.62 95 ALA A CA 1
ATOM 739 C C . ALA A 1 95 ? -3.574 35.594 -0.039 1 93.62 95 ALA A C 1
ATOM 741 O O . ALA A 1 95 ? -2.984 35.594 -1.123 1 93.62 95 ALA A O 1
ATOM 742 N N . ALA A 1 96 ? -4.402 36.562 0.312 1 96.38 96 ALA A N 1
ATOM 743 C CA . ALA A 1 96 ? -4.738 37.656 -0.595 1 96.38 96 ALA A CA 1
ATOM 744 C C . ALA A 1 96 ? -3.955 38.906 -0.242 1 96.38 96 ALA A C 1
ATOM 746 O O . ALA A 1 96 ? -3.416 39.031 0.861 1 96.38 96 ALA A O 1
ATOM 747 N N . GLU A 1 97 ? -3.846 39.812 -1.192 1 95.25 97 GLU A N 1
ATOM 748 C CA . GLU A 1 97 ? -3.275 41.125 -0.946 1 95.25 97 GLU A CA 1
ATOM 749 C C . GLU A 1 97 ? -4.285 42.062 -0.268 1 95.25 97 GLU A C 1
ATOM 751 O O . GLU A 1 97 ? -3.914 42.906 0.536 1 95.25 97 GLU A O 1
ATOM 756 N N . ARG A 1 98 ? -5.457 41.938 -0.656 1 96.94 98 ARG A N 1
ATOM 757 C CA . ARG A 1 98 ? -6.629 42.594 -0.086 1 96.94 98 ARG A CA 1
ATOM 758 C C . ARG A 1 98 ? -7.828 41.656 -0.067 1 96.94 98 ARG A C 1
ATOM 760 O O . ARG A 1 98 ? -7.953 40.781 -0.926 1 96.94 98 ARG A O 1
ATOM 767 N N . ALA A 1 99 ? -8.719 41.812 0.895 1 98 99 ALA A N 1
ATOM 768 C CA . ALA A 1 99 ? -9.867 40.906 0.984 1 98 99 ALA A CA 1
ATOM 769 C C . ALA A 1 99 ? -11.078 41.625 1.575 1 98 99 ALA A C 1
ATOM 771 O O . ALA A 1 99 ? -10.922 42.531 2.414 1 98 99 ALA A O 1
ATOM 772 N N . HIS A 1 100 ? -12.227 41.281 1.111 1 98.38 100 HIS A N 1
ATOM 773 C CA . HIS A 1 100 ? -13.5 41.75 1.645 1 98.38 100 HIS A CA 1
ATOM 774 C C . HIS A 1 100 ? -14.391 40.594 2.043 1 98.38 100 HIS A C 1
ATOM 776 O O . HIS A 1 100 ? -14.555 39.625 1.277 1 98.38 100 HIS A O 1
ATOM 782 N N . VAL A 1 101 ? -14.875 40.625 3.221 1 98.31 101 VAL A N 1
ATOM 783 C CA . VAL A 1 101 ? -15.875 39.688 3.682 1 98.31 101 VAL A CA 1
ATOM 784 C C . VAL A 1 101 ? -17.188 40.406 3.957 1 98.31 101 VAL A C 1
ATOM 786 O O . VAL A 1 101 ? -17.312 41.156 4.938 1 98.31 101 VAL A O 1
ATOM 789 N N . GLU A 1 102 ? -18.141 40.219 3.084 1 98 102 GLU A N 1
ATOM 790 C CA . GLU A 1 102 ? -19.453 40.812 3.246 1 98 102 GLU A CA 1
ATOM 791 C C . GLU A 1 102 ? -20.469 39.781 3.74 1 98 102 GLU A C 1
ATOM 793 O O . GLU A 1 102 ? -20.734 38.812 3.057 1 98 102 GLU A O 1
ATOM 798 N N . THR A 1 103 ? -20.938 39.906 4.887 1 97 103 THR A N 1
ATOM 799 C CA . THR A 1 103 ? -21.984 39.062 5.457 1 97 103 THR A CA 1
ATOM 800 C C . THR A 1 103 ? -23.156 39.906 5.934 1 97 103 THR A C 1
ATOM 802 O O . THR A 1 103 ? -23.188 41.125 5.684 1 97 103 THR A O 1
ATOM 805 N N . ILE A 1 104 ? -24.094 39.312 6.551 1 95.56 104 ILE A N 1
ATOM 806 C CA . ILE A 1 104 ? -25.328 40 6.895 1 95.56 104 ILE A CA 1
ATOM 807 C C . ILE A 1 104 ? -25.016 41.188 7.781 1 95.56 104 ILE A C 1
ATOM 809 O O . ILE A 1 104 ? -24.531 41.031 8.898 1 95.56 104 ILE A O 1
ATOM 813 N N . GLY A 1 105 ? -25.172 42.344 7.289 1 95 105 GLY A N 1
ATOM 814 C CA . GLY A 1 105 ? -25.109 43.594 8.047 1 95 105 GLY A CA 1
ATOM 815 C C . GLY A 1 105 ? -23.703 44.156 8.195 1 95 105 GLY A C 1
ATOM 816 O O . GLY A 1 105 ? -23.516 45.25 8.68 1 95 105 GLY A O 1
ATOM 817 N N . THR A 1 106 ? -22.719 43.375 7.77 1 96 106 THR A N 1
ATOM 818 C CA . THR A 1 106 ? -21.344 43.781 8.07 1 96 106 THR A CA 1
ATOM 819 C C . THR A 1 106 ? -20.422 43.438 6.91 1 96 106 THR A C 1
ATOM 821 O O . THR A 1 106 ? -20.531 42.375 6.289 1 96 106 THR A O 1
ATOM 824 N N . THR A 1 107 ? -19.547 44.375 6.582 1 97.69 107 THR A N 1
ATOM 825 C CA . THR A 1 107 ? -18.438 44.125 5.668 1 97.69 107 THR A CA 1
ATOM 826 C C . THR A 1 107 ? -17.094 44.312 6.383 1 97.69 107 THR A C 1
ATOM 828 O O . THR A 1 107 ? -16.844 45.375 6.988 1 97.69 107 THR A O 1
ATOM 831 N N . ILE A 1 108 ? -16.297 43.312 6.371 1 98 108 ILE A N 1
ATOM 832 C CA . ILE A 1 108 ? -14.953 43.406 6.914 1 98 108 ILE A CA 1
ATOM 833 C C . ILE A 1 108 ? -13.945 43.562 5.777 1 98 108 ILE A C 1
ATOM 835 O O . ILE A 1 108 ? -13.922 42.75 4.844 1 98 108 ILE A O 1
ATOM 839 N N . VAL A 1 109 ? -13.125 44.625 5.91 1 97.75 109 VAL A N 1
ATOM 840 C CA . VAL A 1 109 ? -12.172 44.938 4.859 1 97.75 109 VAL A CA 1
ATOM 841 C C . VAL A 1 109 ? -10.742 44.719 5.371 1 97.75 109 VAL A C 1
ATOM 843 O O . VAL A 1 109 ? -10.398 45.156 6.469 1 97.75 109 VAL A O 1
ATOM 846 N N . PHE A 1 110 ? -9.945 44 4.609 1 97.5 110 PHE A N 1
ATOM 847 C CA . PHE A 1 110 ? -8.531 43.75 4.871 1 97.5 110 PHE A CA 1
ATOM 848 C C . PHE A 1 110 ? -7.66 44.375 3.779 1 97.5 110 PHE A C 1
ATOM 850 O O . PHE A 1 110 ? -7.805 44.031 2.604 1 97.5 110 PHE A O 1
ATOM 857 N N . ASP A 1 111 ? -6.773 45.25 4.141 1 95.19 111 ASP A N 1
ATOM 858 C CA . ASP A 1 111 ? -5.883 45.844 3.148 1 95.19 111 ASP A CA 1
ATOM 859 C C . ASP A 1 111 ? -4.59 46.344 3.795 1 95.19 111 ASP A C 1
ATOM 861 O O . ASP A 1 111 ? -4.215 45.875 4.875 1 95.19 111 ASP A O 1
ATOM 865 N N . GLY A 1 112 ? -3.82 47.125 3.08 1 91.5 112 GLY A N 1
ATOM 866 C CA . GLY A 1 112 ? -2.523 47.562 3.549 1 91.5 112 GLY A CA 1
ATOM 867 C C . GLY A 1 112 ? -2.602 48.375 4.844 1 91.5 112 GLY A C 1
ATOM 868 O O . GLY A 1 112 ? -1.609 48.5 5.562 1 91.5 112 GLY A O 1
ATOM 869 N N . GLU A 1 113 ? -3.836 48.875 5.188 1 91.81 113 GLU A N 1
ATOM 870 C CA . GLU A 1 113 ? -4.016 49.688 6.395 1 91.81 113 GLU A CA 1
ATOM 871 C C . GLU A 1 113 ? -4.453 48.812 7.57 1 91.81 113 GLU A C 1
ATOM 873 O O . GLU A 1 113 ? -4.445 49.25 8.719 1 91.81 113 GLU A O 1
ATOM 878 N N . GLY A 1 114 ? -4.695 47.625 7.262 1 94.69 114 GLY A N 1
ATOM 879 C CA . GLY A 1 114 ? -5.137 46.688 8.305 1 94.69 114 GLY A CA 1
ATOM 880 C C . GLY A 1 114 ? -6.562 46.219 8.109 1 94.69 114 GLY A C 1
ATOM 881 O O . GLY A 1 114 ? -6.992 45.969 6.977 1 94.69 114 GLY A O 1
ATOM 882 N N . ARG A 1 115 ? -7.238 45.938 9.188 1 96.06 115 ARG A N 1
ATOM 883 C CA . ARG A 1 115 ? -8.609 45.438 9.188 1 96.06 115 ARG A CA 1
ATOM 884 C C . ARG A 1 115 ? -9.594 46.5 9.625 1 96.06 115 ARG A C 1
ATOM 886 O O . ARG A 1 115 ? -9.32 47.25 10.57 1 96.06 115 ARG A O 1
ATOM 893 N N . ARG A 1 116 ? -10.688 46.688 9.008 1 95.38 116 ARG A N 1
ATOM 894 C CA . ARG A 1 116 ? -11.766 47.562 9.453 1 95.38 116 ARG A CA 1
ATOM 895 C C . ARG A 1 116 ? -13.133 46.969 9.133 1 95.38 116 ARG A C 1
ATOM 897 O O . ARG A 1 116 ? -13.258 46.125 8.242 1 95.38 116 ARG A O 1
ATOM 904 N N . THR A 1 117 ? -14.109 47.375 9.852 1 95.44 117 THR A N 1
ATOM 905 C CA . THR A 1 117 ? -15.469 46.875 9.672 1 95.44 117 THR A CA 1
ATOM 906 C C . THR A 1 117 ? -16.391 48.031 9.242 1 95.44 117 THR A C 1
ATOM 908 O O . THR A 1 117 ? -16.281 49.125 9.742 1 95.44 117 THR A O 1
ATOM 911 N N . GLU A 1 118 ? -17.188 47.719 8.281 1 96.31 118 GLU A N 1
ATOM 912 C CA . GLU A 1 118 ? -18.203 48.625 7.785 1 96.31 118 GLU A CA 1
ATOM 913 C C . GLU A 1 118 ? -19.594 48 7.805 1 96.31 118 GLU A C 1
ATOM 915 O O . GLU A 1 118 ? -19.719 46.781 7.766 1 96.31 118 GLU A O 1
ATOM 920 N N . THR A 1 119 ? -20.641 48.812 7.883 1 95.94 119 THR A N 1
ATOM 921 C CA . THR A 1 119 ? -22 48.312 7.832 1 95.94 119 THR A CA 1
ATOM 922 C C . THR A 1 119 ? -22.469 48.156 6.387 1 95.94 119 THR A C 1
ATOM 924 O O . THR A 1 119 ? -22.031 48.906 5.504 1 95.94 119 THR A O 1
ATOM 927 N N . ASN A 1 120 ? -23.25 47.125 6.164 1 96.38 120 ASN A N 1
ATOM 928 C CA . ASN A 1 120 ? -23.844 46.938 4.844 1 96.38 120 ASN A CA 1
ATOM 929 C C . ASN A 1 120 ? -25.312 46.531 4.941 1 96.38 120 ASN A C 1
ATOM 931 O O . ASN A 1 120 ? -25.875 46.5 6.035 1 96.38 120 ASN A O 1
ATOM 935 N N . THR A 1 121 ? -25.953 46.312 3.758 1 95.44 121 THR A N 1
ATOM 936 C CA . THR A 1 121 ? -27.375 46.031 3.736 1 95.44 121 THR A CA 1
ATOM 937 C C . THR A 1 121 ? -27.641 44.594 3.266 1 95.44 121 THR A C 1
ATOM 939 O O . THR A 1 121 ? -28.75 44.25 2.861 1 95.44 121 THR A O 1
ATOM 942 N N . ARG A 1 122 ? -26.625 43.812 3.352 1 94.75 122 ARG A N 1
ATOM 943 C CA . ARG A 1 122 ? -26.812 42.438 2.928 1 94.75 122 ARG A CA 1
ATOM 944 C C . ARG A 1 122 ? -27.766 41.688 3.863 1 94.75 122 ARG A C 1
ATOM 946 O O . ARG A 1 122 ? -27.641 41.781 5.086 1 94.75 122 ARG A O 1
ATOM 953 N N . GLU A 1 123 ? -28.688 40.906 3.26 1 92.75 123 GLU A N 1
ATOM 954 C CA . GLU A 1 123 ? -29.734 40.281 4.066 1 92.75 123 GLU A CA 1
ATOM 955 C C . GLU A 1 123 ? -29.484 38.781 4.203 1 92.75 123 GLU A C 1
ATOM 957 O O . GLU A 1 123 ? -30.078 38.125 5.066 1 92.75 123 GLU A O 1
ATOM 962 N N . SER A 1 124 ? -28.688 38.312 3.307 1 93.25 124 SER A N 1
ATOM 963 C CA . SER A 1 124 ? -28.438 36.875 3.387 1 93.25 124 SER A CA 1
ATOM 964 C C . SER A 1 124 ? -27.062 36.5 2.842 1 93.25 124 SER A C 1
ATOM 966 O O . SER A 1 124 ? -26.516 37.25 2.01 1 93.25 124 SER A O 1
ATOM 968 N N . GLY A 1 125 ? -26.531 35.5 3.412 1 95.25 125 GLY A N 1
ATOM 969 C CA . GLY A 1 125 ? -25.344 34.844 2.852 1 95.25 125 GLY A CA 1
ATOM 970 C C . GLY A 1 125 ? -24.062 35.625 3.131 1 95.25 125 GLY A C 1
ATOM 971 O O . GLY A 1 125 ? -24 36.406 4.066 1 95.25 125 GLY A O 1
ATOM 972 N N . THR A 1 126 ? -23.031 35.219 2.486 1 97 126 THR A N 1
ATOM 973 C CA . THR A 1 126 ? -21.688 35.781 2.617 1 97 126 THR A CA 1
ATOM 974 C C . THR A 1 126 ? -21.016 35.875 1.256 1 97 126 THR A C 1
ATOM 976 O O . THR A 1 126 ? -21.141 34.969 0.423 1 97 126 THR A O 1
ATOM 979 N N . ARG A 1 127 ? -20.406 36.969 1.034 1 98 127 ARG A N 1
ATOM 980 C CA . ARG A 1 127 ? -19.625 37.188 -0.175 1 98 127 ARG A CA 1
ATOM 981 C C . ARG A 1 127 ? -18.156 37.469 0.168 1 98 127 ARG A C 1
ATOM 983 O O . ARG A 1 127 ? -17.875 38.438 0.9 1 98 127 ARG A O 1
ATOM 990 N N . LEU A 1 128 ? -17.281 36.625 -0.25 1 98.31 128 LEU A N 1
ATOM 991 C CA . LEU A 1 128 ? -15.844 36.812 -0.079 1 98.31 128 LEU A CA 1
ATOM 992 C C . LEU A 1 128 ? -15.203 37.312 -1.368 1 98.31 128 LEU A C 1
ATOM 994 O O . LEU A 1 128 ? -15.453 36.75 -2.445 1 98.31 128 LEU A O 1
ATOM 998 N N . GLU A 1 129 ? -14.477 38.344 -1.265 1 98.44 129 GLU A N 1
ATOM 999 C CA . GLU A 1 129 ? -13.68 38.844 -2.379 1 98.44 129 GLU A CA 1
ATOM 1000 C C . GLU A 1 129 ? -12.195 38.875 -2.025 1 98.44 129 GLU A C 1
ATOM 1002 O O . GLU A 1 129 ? -11.797 39.531 -1.075 1 98.44 129 GLU A O 1
ATOM 1007 N N . LEU A 1 130 ? -11.43 38.156 -2.729 1 98.31 130 LEU A N 1
ATOM 1008 C CA . LEU A 1 130 ? -9.992 38.062 -2.525 1 98.31 130 LEU A CA 1
ATOM 1009 C C . LEU A 1 130 ? -9.242 38.688 -3.703 1 98.31 130 LEU A C 1
ATOM 1011 O O . LEU A 1 130 ? -9.445 38.281 -4.852 1 98.31 130 LEU A O 1
ATOM 1015 N N . PHE A 1 131 ? -8.375 39.656 -3.408 1 98 131 PHE A N 1
ATOM 1016 C CA . PHE A 1 131 ? -7.633 40.344 -4.457 1 98 131 PHE A CA 1
ATOM 1017 C C . PHE A 1 131 ? -6.176 39.906 -4.477 1 98 131 PHE A C 1
ATOM 1019 O O . PHE A 1 131 ? -5.441 40.125 -3.51 1 98 131 PHE A O 1
ATOM 1026 N N . ARG A 1 132 ? -5.77 39.281 -5.504 1 95.38 132 ARG A N 1
ATOM 1027 C CA . ARG A 1 132 ? -4.383 38.875 -5.742 1 95.38 132 ARG A CA 1
ATOM 1028 C C . ARG A 1 132 ? -4.191 38.406 -7.18 1 95.38 132 ARG A C 1
ATOM 1030 O O . ARG A 1 132 ? -5.156 38.031 -7.848 1 95.38 132 ARG A O 1
ATOM 1037 N N . ALA A 1 133 ? -2.977 38.438 -7.621 1 94.94 133 ALA A N 1
ATOM 1038 C CA . ALA A 1 133 ? -2.668 37.906 -8.945 1 94.94 133 ALA A CA 1
ATOM 1039 C C . ALA A 1 133 ? -2.748 36.406 -8.961 1 94.94 133 ALA A C 1
ATOM 1041 O O . ALA A 1 133 ? -2.277 35.719 -8.031 1 94.94 133 ALA A O 1
ATOM 1042 N N . ILE A 1 134 ? -3.408 35.844 -9.945 1 95.06 134 ILE A N 1
ATOM 1043 C CA . ILE A 1 134 ? -3.572 34.406 -10.086 1 95.06 134 ILE A CA 1
ATOM 1044 C C . ILE A 1 134 ? -3.062 33.969 -11.461 1 95.06 134 ILE A C 1
ATOM 1046 O O . ILE A 1 134 ? -3.594 34.375 -12.492 1 95.06 134 ILE A O 1
ATOM 1050 N N . GLY A 1 135 ? -2.035 33.125 -11.484 1 94.06 135 GLY A N 1
ATOM 1051 C CA . GLY A 1 135 ? -1.524 32.594 -12.742 1 94.06 135 GLY A CA 1
ATOM 1052 C C . GLY A 1 135 ? -2.479 31.625 -13.406 1 94.06 135 GLY A C 1
ATOM 1053 O O . GLY A 1 135 ? -3.352 31.047 -12.75 1 94.06 135 GLY A O 1
ATOM 1054 N N . ASP A 1 136 ? -2.289 31.391 -14.68 1 94.31 136 ASP A N 1
ATOM 1055 C CA . ASP A 1 136 ? -3.176 30.531 -15.461 1 94.31 136 ASP A CA 1
ATOM 1056 C C . ASP A 1 136 ? -3.148 29.094 -14.938 1 94.31 136 ASP A C 1
ATOM 1058 O O . ASP A 1 136 ? -4.195 28.453 -14.797 1 94.31 136 ASP A O 1
ATOM 1062 N N . ASP A 1 137 ? -2.004 28.609 -14.648 1 93.5 137 ASP A N 1
ATOM 1063 C CA . ASP A 1 137 ? -1.88 27.25 -14.164 1 93.5 137 ASP A CA 1
ATOM 1064 C C . ASP A 1 137 ? -2.561 27.078 -12.812 1 93.5 137 ASP A C 1
ATOM 1066 O O . ASP A 1 137 ? -3.221 26.062 -12.562 1 93.5 137 ASP A O 1
ATOM 1070 N N . GLU A 1 138 ? -2.305 28.047 -11.969 1 93.25 138 GLU A N 1
ATOM 1071 C CA . GLU A 1 138 ? -2.928 28.016 -10.648 1 93.25 138 GLU A CA 1
ATOM 1072 C C . GLU A 1 138 ? -4.449 28.047 -10.758 1 93.25 138 GLU A C 1
ATOM 1074 O O . GLU A 1 138 ? -5.141 27.328 -10.031 1 93.25 138 GLU A O 1
ATOM 1079 N N . ARG A 1 139 ? -4.93 28.875 -11.617 1 95.94 139 ARG A N 1
ATOM 1080 C CA . ARG A 1 139 ? -6.367 29 -11.844 1 95.94 139 ARG A CA 1
ATOM 1081 C C . ARG A 1 139 ? -6.945 27.688 -12.359 1 95.94 139 ARG A C 1
ATOM 1083 O O . ARG A 1 139 ? -7.969 27.219 -11.852 1 95.94 139 ARG A O 1
ATOM 1090 N N . GLU A 1 140 ? -6.336 27.156 -13.367 1 95.75 140 GLU A N 1
ATOM 1091 C CA . GLU A 1 140 ? -6.828 25.906 -13.945 1 95.75 140 GLU A CA 1
ATOM 1092 C C . GLU A 1 140 ? -6.836 24.781 -12.914 1 95.75 140 GLU A C 1
ATOM 1094 O O . GLU A 1 140 ? -7.785 24 -12.844 1 95.75 140 GLU A O 1
ATOM 1099 N N . ALA A 1 141 ? -5.812 24.688 -12.141 1 94.38 141 ALA A N 1
ATOM 1100 C CA . ALA A 1 141 ? -5.738 23.672 -11.086 1 94.38 141 ALA A CA 1
ATOM 1101 C C . ALA A 1 141 ? -6.848 23.859 -10.062 1 94.38 141 ALA A C 1
ATOM 1103 O O . ALA A 1 141 ? -7.43 22.891 -9.57 1 94.38 141 ALA A O 1
ATOM 1104 N N . ALA A 1 142 ? -7.086 25.094 -9.695 1 96.81 142 ALA A N 1
ATOM 1105 C CA . ALA A 1 142 ? -8.141 25.391 -8.734 1 96.81 142 ALA A CA 1
ATOM 1106 C C . ALA A 1 142 ? -9.516 25 -9.281 1 96.81 142 ALA A C 1
ATOM 1108 O O . ALA A 1 142 ? -10.328 24.406 -8.562 1 96.81 142 ALA A O 1
ATOM 1109 N N . LEU A 1 143 ? -9.703 25.297 -10.555 1 96.88 143 LEU A N 1
ATOM 1110 C CA . LEU A 1 143 ? -10.969 24.938 -11.188 1 96.88 143 LEU A CA 1
ATOM 1111 C C . LEU A 1 143 ? -11.18 23.438 -11.18 1 96.88 143 LEU A C 1
ATOM 1113 O O . LEU A 1 143 ? -12.266 22.953 -10.844 1 96.88 143 LEU A O 1
ATOM 1117 N N . ASP A 1 144 ? -10.172 22.75 -11.555 1 95 144 ASP A N 1
ATOM 1118 C CA . ASP A 1 144 ? -10.25 21.297 -11.602 1 95 144 ASP A CA 1
ATOM 1119 C C . ASP A 1 144 ? -10.609 20.719 -10.227 1 95 144 ASP A C 1
ATOM 1121 O O . ASP A 1 144 ? -11.461 19.844 -10.125 1 95 144 ASP A O 1
ATOM 1125 N N . LEU A 1 145 ? -9.977 21.219 -9.227 1 95.56 145 LEU A N 1
ATOM 1126 C CA . LEU A 1 145 ? -10.203 20.703 -7.879 1 95.56 145 LEU A CA 1
ATOM 1127 C C . LEU A 1 145 ? -11.602 21.062 -7.391 1 95.56 145 LEU A C 1
ATOM 1129 O O . LEU A 1 145 ? -12.289 20.234 -6.805 1 95.56 145 LEU A O 1
ATOM 1133 N N . LEU A 1 146 ? -12.023 22.266 -7.602 1 97.31 146 LEU A N 1
ATOM 1134 C CA . LEU A 1 146 ? -13.328 22.734 -7.148 1 97.31 146 LEU A CA 1
ATOM 1135 C C . LEU A 1 146 ? -14.445 21.969 -7.832 1 97.31 146 LEU A C 1
ATOM 1137 O O . LEU A 1 146 ? -15.477 21.672 -7.215 1 97.31 146 LEU A O 1
ATOM 1141 N N . ARG A 1 147 ? -14.203 21.641 -9.008 1 96.38 147 ARG A N 1
ATOM 1142 C CA . ARG A 1 147 ? -15.227 20.953 -9.789 1 96.38 147 ARG A CA 1
ATOM 1143 C C . ARG A 1 147 ? -15.344 19.484 -9.367 1 96.38 147 ARG A C 1
ATOM 1145 O O . ARG A 1 147 ? -16.297 18.812 -9.727 1 96.38 147 ARG A O 1
ATOM 1152 N N . LEU A 1 148 ? -14.398 19.016 -8.648 1 96.5 148 LEU A N 1
ATOM 1153 C CA . LEU A 1 148 ? -14.453 17.656 -8.125 1 96.5 148 LEU A CA 1
ATOM 1154 C C . LEU A 1 148 ? -15.398 17.562 -6.934 1 96.5 148 LEU A C 1
ATOM 1156 O O . LEU A 1 148 ? -15.828 16.469 -6.555 1 96.5 148 LEU A O 1
ATOM 1160 N N . ALA A 1 149 ? -15.719 18.656 -6.285 1 97.12 149 ALA A N 1
ATOM 1161 C CA . ALA A 1 149 ? -16.531 18.656 -5.07 1 97.12 149 ALA A CA 1
ATOM 1162 C C . ALA A 1 149 ? -17.906 18.047 -5.332 1 97.12 149 ALA A C 1
ATOM 1164 O O . ALA A 1 149 ? -18.406 18.078 -6.461 1 97.12 149 ALA A O 1
ATOM 1165 N N . ILE A 1 150 ? -18.406 17.469 -4.297 1 97 150 ILE A N 1
ATOM 1166 C CA . ILE A 1 150 ? -19.75 16.891 -4.34 1 97 150 ILE A CA 1
ATOM 1167 C C . ILE A 1 150 ? -20.656 17.656 -3.377 1 97 150 ILE A C 1
ATOM 1169 O O . ILE A 1 150 ? -20.734 17.328 -2.189 1 97 150 ILE A O 1
ATOM 1173 N N . PRO A 1 151 ? -21.406 18.562 -3.889 1 96.31 151 PRO A N 1
ATOM 1174 C CA . PRO A 1 151 ? -22.266 19.344 -3.01 1 96.31 151 PRO A CA 1
ATOM 1175 C C . PRO A 1 151 ? -23.344 18.5 -2.322 1 96.31 151 PRO A C 1
ATOM 1177 O O . PRO A 1 151 ? -23.844 17.547 -2.912 1 96.31 151 PRO A O 1
ATOM 1180 N N . PRO A 1 152 ? -23.625 18.844 -1.084 1 94.5 152 PRO A N 1
ATOM 1181 C CA . PRO A 1 152 ? -24.719 18.141 -0.424 1 94.5 152 PRO A CA 1
ATOM 1182 C C . PRO A 1 152 ? -26.047 18.297 -1.16 1 94.5 152 PRO A C 1
ATOM 1184 O O . PRO A 1 152 ? -26.203 19.203 -1.98 1 94.5 152 PRO A O 1
ATOM 1187 N N . ARG A 1 153 ? -26.969 17.344 -0.863 1 91.56 153 ARG A N 1
ATOM 1188 C CA . ARG A 1 153 ? -28.281 17.438 -1.494 1 91.56 153 ARG A CA 1
ATOM 1189 C C . ARG A 1 153 ? -28.953 18.766 -1.178 1 91.56 153 ARG A C 1
ATOM 1191 O O . ARG A 1 153 ? -28.938 19.219 -0.032 1 91.56 153 ARG A O 1
ATOM 1198 N N . GLY A 1 154 ? -29.438 19.422 -2.148 1 92.69 154 GLY A N 1
ATOM 1199 C CA . GLY A 1 154 ? -30.125 20.688 -1.965 1 92.69 154 GLY A CA 1
ATOM 1200 C C . GLY A 1 154 ? -29.234 21.906 -2.193 1 92.69 154 GLY A C 1
ATOM 1201 O O . GLY A 1 154 ? -29.719 23.031 -2.213 1 92.69 154 GLY A O 1
ATOM 1202 N N . THR A 1 155 ? -27.969 21.688 -2.314 1 96.44 155 THR A N 1
ATOM 1203 C CA . THR A 1 155 ? -27.031 22.781 -2.537 1 96.44 155 THR A CA 1
ATOM 1204 C C . THR A 1 155 ? -26.484 22.75 -3.963 1 96.44 155 THR A C 1
ATOM 1206 O O . THR A 1 155 ? -26.094 21.688 -4.461 1 96.44 155 THR A O 1
ATOM 1209 N N . SER A 1 156 ? -26.562 23.875 -4.605 1 97.56 156 SER A N 1
ATOM 1210 C CA . SER A 1 156 ? -25.969 24.016 -5.926 1 97.56 156 SER A CA 1
ATOM 1211 C C . SER A 1 156 ? -24.625 24.75 -5.852 1 97.56 156 SER A C 1
ATOM 1213 O O . SER A 1 156 ? -24.5 25.781 -5.184 1 97.56 156 SER A O 1
ATOM 1215 N N . LEU A 1 157 ? -23.641 24.203 -6.453 1 98.19 157 LEU A N 1
ATOM 1216 C CA . LEU A 1 157 ? -22.312 24.812 -6.539 1 98.19 157 LEU A CA 1
ATOM 1217 C C . LEU A 1 157 ? -21.984 25.172 -7.98 1 98.19 157 LEU A C 1
ATOM 1219 O O . LEU A 1 157 ? -22.062 24.328 -8.875 1 98.19 157 LEU A O 1
ATOM 1223 N N . ARG A 1 158 ? -21.719 26.422 -8.227 1 98.44 158 ARG A N 1
ATOM 1224 C CA . ARG A 1 158 ? -21.266 26.906 -9.531 1 98.44 158 ARG A CA 1
ATOM 1225 C C . ARG A 1 158 ? -19.812 27.391 -9.469 1 98.44 158 ARG A C 1
ATOM 1227 O O . ARG A 1 158 ? -19.469 28.188 -8.609 1 98.44 158 ARG A O 1
ATOM 1234 N N . VAL A 1 159 ? -19 26.859 -10.336 1 98.25 159 VAL A N 1
ATOM 1235 C CA . VAL A 1 159 ? -17.609 27.25 -10.438 1 98.25 159 VAL A CA 1
ATOM 1236 C C . VAL A 1 159 ? -17.328 27.844 -11.812 1 98.25 159 VAL A C 1
ATOM 1238 O O . VAL A 1 159 ? -17.469 27.172 -12.828 1 98.25 159 VAL A O 1
ATOM 1241 N N . ALA A 1 160 ? -16.938 29.109 -11.812 1 96.88 160 ALA A N 1
ATOM 1242 C CA . ALA A 1 160 ? -16.688 29.844 -13.055 1 96.88 160 ALA A CA 1
ATOM 1243 C C . ALA A 1 160 ? -17.875 29.734 -14 1 96.88 160 ALA A C 1
ATOM 1245 O O . ALA A 1 160 ? -17.719 29.375 -15.172 1 96.88 160 ALA A O 1
ATOM 1246 N N . GLY A 1 161 ? -19.047 29.906 -13.422 1 95.62 161 GLY A N 1
ATOM 1247 C CA . GLY A 1 161 ? -20.266 29.969 -14.203 1 95.62 161 GLY A CA 1
ATOM 1248 C C . GLY A 1 161 ? -20.859 28.594 -14.508 1 95.62 161 GLY A C 1
ATOM 1249 O O . GLY A 1 161 ? -21.984 28.5 -14.984 1 95.62 161 GLY A O 1
ATOM 1250 N N . ARG A 1 162 ? -20.203 27.594 -14.203 1 96.38 162 ARG A N 1
ATOM 1251 C CA . ARG A 1 162 ? -20.656 26.25 -14.539 1 96.38 162 ARG A CA 1
ATOM 1252 C C . ARG A 1 162 ? -21.141 25.5 -13.297 1 96.38 162 ARG A C 1
ATOM 1254 O O . ARG A 1 162 ? -20.484 25.531 -12.258 1 96.38 162 ARG A O 1
ATOM 1261 N N . LEU A 1 163 ? -22.281 24.891 -13.406 1 97 163 LEU A N 1
ATOM 1262 C CA . LEU A 1 163 ? -22.828 24.094 -12.32 1 97 163 LEU A CA 1
ATOM 1263 C C . LEU A 1 163 ? -22.016 22.812 -12.117 1 97 163 LEU A C 1
ATOM 1265 O O . LEU A 1 163 ? -21.703 22.109 -13.086 1 97 163 LEU A O 1
ATOM 1269 N N . VAL A 1 164 ? -21.656 22.547 -10.914 1 96.25 164 VAL A N 1
ATOM 1270 C CA . VAL A 1 164 ? -20.969 21.297 -10.602 1 96.25 164 VAL A CA 1
ATOM 1271 C C . VAL A 1 164 ? -21.984 20.172 -10.469 1 96.25 164 VAL A C 1
ATOM 1273 O O . VAL A 1 164 ? -22.859 20.203 -9.586 1 96.25 164 VAL A O 1
ATOM 1276 N N . ARG A 1 165 ? -21.812 19.203 -11.297 1 91.94 165 ARG A N 1
ATOM 1277 C CA . ARG A 1 165 ? -22.766 18.094 -11.305 1 91.94 165 ARG A CA 1
ATOM 1278 C C . ARG A 1 165 ? -22.328 16.984 -10.359 1 91.94 165 ARG A C 1
ATOM 1280 O O . ARG A 1 165 ? -21.125 16.688 -10.266 1 91.94 165 ARG A O 1
ATOM 1287 N N . ARG A 1 166 ? -23.297 16.484 -9.734 1 92.44 166 ARG A N 1
ATOM 1288 C CA . ARG A 1 166 ? -23 15.328 -8.891 1 92.44 166 ARG A CA 1
ATOM 1289 C C . ARG A 1 166 ? -22.672 14.102 -9.742 1 92.44 166 ARG A C 1
ATOM 1291 O O . ARG A 1 166 ? -23.328 13.836 -10.742 1 92.44 166 ARG A O 1
ATOM 1298 N N . PRO A 1 167 ? -21.641 13.383 -9.352 1 95.62 167 PRO A N 1
ATOM 1299 C CA . PRO A 1 167 ? -21.344 12.156 -10.086 1 95.62 167 PRO A CA 1
ATOM 1300 C C . PRO A 1 167 ? -22.406 11.07 -9.898 1 95.62 167 PRO A C 1
ATOM 1302 O O . PRO A 1 167 ? -23.219 11.156 -8.969 1 95.62 167 PRO A O 1
ATOM 1305 N N . ARG A 1 168 ? -22.375 10.117 -10.773 1 95.69 168 ARG A N 1
ATOM 1306 C CA . ARG A 1 168 ? -23.359 9.039 -10.727 1 95.69 168 ARG A CA 1
ATOM 1307 C C . ARG A 1 168 ? -23.125 8.141 -9.523 1 95.69 168 ARG A C 1
ATOM 1309 O O . ARG A 1 168 ? -22 7.676 -9.289 1 95.69 168 ARG A O 1
ATOM 1316 N N . SER A 1 169 ? -24.188 7.953 -8.828 1 95.88 169 SER A N 1
ATOM 1317 C CA . SER A 1 169 ? -24.109 7.078 -7.66 1 95.88 169 SER A CA 1
ATOM 1318 C C . SER A 1 169 ? -24.016 5.613 -8.078 1 95.88 169 SER A C 1
ATOM 1320 O O . SER A 1 169 ? -24.75 5.164 -8.953 1 95.88 169 SER A O 1
ATOM 1322 N N . VAL A 1 170 ? -23.078 4.914 -7.473 1 95.5 170 VAL A N 1
ATOM 1323 C CA . VAL A 1 170 ? -22.922 3.482 -7.711 1 95.5 170 VAL A CA 1
ATOM 1324 C C . VAL A 1 170 ? -23.531 2.695 -6.551 1 95.5 170 VAL A C 1
ATOM 1326 O O . VAL A 1 170 ? -24.312 1.773 -6.766 1 95.5 170 VAL A O 1
ATOM 1329 N N . LEU A 1 171 ? -23.141 3.07 -5.379 1 95.81 171 LEU A N 1
ATOM 1330 C CA . LEU A 1 171 ? -23.562 2.357 -4.176 1 95.81 171 LEU A CA 1
ATOM 1331 C C . LEU A 1 171 ? -23.469 3.256 -2.947 1 95.81 171 LEU A C 1
ATOM 1333 O O . LEU A 1 171 ? -22.594 4.137 -2.887 1 95.81 171 LEU A O 1
ATOM 1337 N N . ALA A 1 172 ? -24.375 3.16 -2.027 1 96.75 172 ALA A N 1
ATOM 1338 C CA . ALA A 1 172 ? -24.312 3.848 -0.739 1 96.75 172 ALA A CA 1
ATOM 1339 C C . ALA A 1 172 ? -24.375 2.854 0.417 1 96.75 172 ALA A C 1
ATOM 1341 O O . ALA A 1 172 ? -25.281 2.018 0.48 1 96.75 172 ALA A O 1
ATOM 1342 N N . LEU A 1 173 ? -23.391 2.961 1.206 1 96.69 173 LEU A N 1
ATOM 1343 C CA . LEU A 1 173 ? -23.328 2.094 2.377 1 96.69 173 LEU A CA 1
ATOM 1344 C C . LEU A 1 173 ? -23.75 2.844 3.633 1 96.69 173 LEU A C 1
ATOM 1346 O O . LEU A 1 173 ? -23.453 4.035 3.779 1 96.69 173 LEU A O 1
ATOM 1350 N N . ALA A 1 174 ? -24.406 2.105 4.469 1 96 174 ALA A N 1
ATOM 1351 C CA . ALA A 1 174 ? -24.828 2.688 5.742 1 96 174 ALA A CA 1
ATOM 1352 C C . ALA A 1 174 ? -24.094 2.031 6.91 1 96 174 ALA A C 1
ATOM 1354 O O . ALA A 1 174 ? -23.609 0.906 6.789 1 96 174 ALA A O 1
ATOM 1355 N N . ASP A 1 175 ? -23.875 2.766 7.941 1 95.06 175 ASP A N 1
ATOM 1356 C CA . ASP A 1 175 ? -23.422 2.281 9.234 1 95.06 175 ASP A CA 1
ATOM 1357 C C . ASP A 1 175 ? -22.047 1.614 9.125 1 95.06 175 ASP A C 1
ATOM 1359 O O . ASP A 1 175 ? -21.844 0.505 9.625 1 95.06 175 ASP A O 1
ATOM 1363 N N . CYS A 1 176 ? -21.219 2.225 8.305 1 96.19 176 CYS A N 1
ATOM 1364 C CA . CYS A 1 176 ? -19.844 1.766 8.219 1 96.19 176 CYS A CA 1
ATOM 1365 C C . CYS A 1 176 ? -19.031 2.232 9.43 1 96.19 176 CYS A C 1
ATOM 1367 O O . CYS A 1 176 ? -18.875 3.434 9.656 1 96.19 176 CYS A O 1
ATOM 1369 N N . GLU A 1 177 ? -18.516 1.315 10.188 1 95.94 177 GLU A N 1
ATOM 1370 C CA . GLU A 1 177 ? -17.719 1.678 11.359 1 95.94 177 GLU A CA 1
ATOM 1371 C C . GLU A 1 177 ? -16.328 2.158 10.961 1 95.94 177 GLU A C 1
ATOM 1373 O O . GLU A 1 177 ? -15.445 1.347 10.672 1 95.94 177 GLU A O 1
ATOM 1378 N N . LEU A 1 178 ? -16.109 3.469 10.938 1 95.94 178 LEU A N 1
ATOM 1379 C CA . LEU A 1 178 ? -14.836 4.074 10.555 1 95.94 178 LEU A CA 1
ATOM 1380 C C . LEU A 1 178 ? -14.383 5.09 11.602 1 95.94 178 LEU A C 1
ATOM 1382 O O . LEU A 1 178 ? -15.203 5.66 12.32 1 95.94 178 LEU A O 1
ATOM 1386 N N . GLU A 1 179 ? -13.125 5.262 11.664 1 92.94 179 GLU A N 1
ATOM 1387 C CA . GLU A 1 179 ? -12.539 6.25 12.57 1 92.94 179 GLU A CA 1
ATOM 1388 C C . GLU A 1 179 ? -12.93 7.668 12.156 1 92.94 179 GLU A C 1
ATOM 1390 O O . GLU A 1 179 ? -13.016 7.969 10.961 1 92.94 179 GLU A O 1
ATOM 1395 N N . THR A 1 180 ? -13.219 8.484 13.094 1 91.62 180 THR A N 1
ATOM 1396 C CA . THR A 1 180 ? -13.516 9.898 12.891 1 91.62 180 THR A CA 1
ATOM 1397 C C . THR A 1 180 ? -12.812 10.758 13.938 1 91.62 180 THR A C 1
ATOM 1399 O O . THR A 1 180 ? -12.008 10.25 14.727 1 91.62 180 THR A O 1
ATOM 1402 N N . VAL A 1 181 ? -12.977 12.07 13.75 1 83.5 181 VAL A N 1
ATOM 1403 C CA . VAL A 1 181 ? -12.43 13.016 14.719 1 83.5 181 VAL A CA 1
ATOM 1404 C C . VAL A 1 181 ? -13.555 13.852 15.32 1 83.5 181 VAL A C 1
ATOM 1406 O O . VAL A 1 181 ? -14.406 14.367 14.602 1 83.5 181 VAL A O 1
ATOM 1409 N N . VAL A 1 182 ? -13.641 13.797 16.609 1 79.25 182 VAL A N 1
ATOM 1410 C CA . VAL A 1 182 ? -14.578 14.656 17.312 1 79.25 182 VAL A CA 1
ATOM 1411 C C . VAL A 1 182 ? -13.828 15.766 18.031 1 79.25 182 VAL A C 1
ATOM 1413 O O . VAL A 1 182 ? -12.688 15.57 18.469 1 79.25 182 VAL A O 1
ATOM 1416 N N . ILE A 1 183 ? -14.438 16.906 17.938 1 72.69 183 ILE A N 1
ATOM 1417 C CA . ILE A 1 183 ? -13.781 18.047 18.578 1 72.69 183 ILE A CA 1
ATOM 1418 C C . ILE A 1 183 ? -14.461 18.359 19.906 1 72.69 183 ILE A C 1
ATOM 1420 O O . ILE A 1 183 ? -15.633 18.734 19.938 1 72.69 183 ILE A O 1
ATOM 1424 N N . ASP A 1 184 ? -13.875 17.953 20.938 1 65.5 184 ASP A N 1
ATOM 1425 C CA . ASP A 1 184 ? -14.328 18.219 22.297 1 65.5 184 ASP A CA 1
ATOM 1426 C C . ASP A 1 184 ? -13.484 19.312 22.953 1 65.5 184 ASP A C 1
ATOM 1428 O O . ASP A 1 184 ? -12.289 19.109 23.188 1 65.5 184 ASP A O 1
ATOM 1432 N N . ASP A 1 185 ? -14.18 20.438 23.203 1 61.84 185 ASP A N 1
ATOM 1433 C CA . ASP A 1 185 ? -13.516 21.578 23.828 1 61.84 185 ASP A CA 1
ATOM 1434 C C . ASP A 1 185 ? -12.281 22 23.031 1 61.84 185 ASP A C 1
ATOM 1436 O O . ASP A 1 185 ? -11.195 22.125 23.594 1 61.84 185 ASP A O 1
ATOM 1440 N N . GLY A 1 186 ? -12.391 21.938 21.688 1 60 186 GLY A N 1
ATOM 1441 C CA . GLY A 1 186 ? -11.367 22.438 20.797 1 60 186 GLY A CA 1
ATOM 1442 C C . GLY A 1 186 ? -10.273 21.422 20.5 1 60 186 GLY A C 1
ATOM 1443 O O . GLY A 1 186 ? -9.289 21.734 19.828 1 60 186 GLY A O 1
ATOM 1444 N N . VAL A 1 187 ? -10.484 20.219 21.141 1 61.16 187 VAL A N 1
ATOM 1445 C CA . VAL A 1 187 ? -9.461 19.203 20.938 1 61.16 187 VAL A CA 1
ATOM 1446 C C . VAL A 1 187 ? -10.023 18.078 20.078 1 61.16 187 VAL A C 1
ATOM 1448 O O . VAL A 1 187 ? -11.141 17.609 20.312 1 61.16 187 VAL A O 1
ATOM 1451 N N . GLU A 1 188 ? -9.234 17.797 19.031 1 68.31 188 GLU A N 1
ATOM 1452 C CA . GLU A 1 188 ? -9.625 16.688 18.188 1 68.31 188 GLU A CA 1
ATOM 1453 C C . GLU A 1 188 ? -9.359 15.344 18.859 1 68.31 188 GLU A C 1
ATOM 1455 O O . GLU A 1 188 ? -8.289 15.141 19.438 1 68.31 188 GLU A O 1
ATOM 1460 N N . ARG A 1 189 ? -10.328 14.578 19.047 1 72.69 189 ARG A N 1
ATOM 1461 C CA . ARG A 1 189 ? -10.211 13.234 19.594 1 72.69 189 ARG A CA 1
ATOM 1462 C C . ARG A 1 189 ? -10.703 12.195 18.594 1 72.69 189 ARG A C 1
ATOM 1464 O O . ARG A 1 189 ? -11.703 12.414 17.906 1 72.69 189 ARG A O 1
ATOM 1471 N N . ALA A 1 190 ? -9.844 11.164 18.547 1 80.44 190 ALA A N 1
ATOM 1472 C CA . ALA A 1 190 ? -10.266 10.078 17.672 1 80.44 190 ALA A CA 1
ATOM 1473 C C . ALA A 1 190 ? -11.5 9.367 18.219 1 80.44 190 ALA A C 1
ATOM 1475 O O . ALA A 1 190 ? -11.641 9.211 19.438 1 80.44 190 ALA A O 1
ATOM 1476 N N . ALA A 1 191 ? -12.391 8.961 17.422 1 86.75 191 ALA A N 1
ATOM 1477 C CA . ALA A 1 191 ? -13.594 8.203 17.781 1 86.75 191 ALA A CA 1
ATOM 1478 C C . ALA A 1 191 ? -14 7.262 16.656 1 86.75 191 ALA A C 1
ATOM 1480 O O . ALA A 1 191 ? -13.531 7.398 15.516 1 86.75 191 ALA A O 1
ATOM 1481 N N . MET A 1 192 ? -14.688 6.242 17.016 1 92.81 192 MET A N 1
ATOM 1482 C CA . MET A 1 192 ? -15.305 5.367 16.031 1 92.81 192 MET A CA 1
ATOM 1483 C C . MET A 1 192 ? -16.797 5.66 15.891 1 92.81 192 MET A C 1
ATOM 1485 O O . MET A 1 192 ? -17.469 5.91 16.891 1 92.81 192 MET A O 1
ATOM 1489 N N . ARG A 1 193 ? -17.266 5.699 14.727 1 92.56 193 ARG A N 1
ATOM 1490 C CA . ARG A 1 193 ? -18.672 6.004 14.484 1 92.56 193 ARG A CA 1
ATOM 1491 C C . ARG A 1 193 ? -19.188 5.301 13.234 1 92.56 193 ARG A C 1
ATOM 1493 O O . ARG A 1 193 ? -18.469 5.195 12.234 1 92.56 193 ARG A O 1
ATOM 1500 N N . PRO A 1 194 ? -20.422 4.816 13.375 1 95.5 194 PRO A N 1
ATOM 1501 C CA . PRO A 1 194 ? -21.047 4.363 12.125 1 95.5 194 PRO A CA 1
ATOM 1502 C C . PRO A 1 194 ? -21.391 5.516 11.188 1 95.5 194 PRO A C 1
ATOM 1504 O O . PRO A 1 194 ? -21.953 6.527 11.633 1 95.5 194 PRO A O 1
ATOM 1507 N N . THR A 1 195 ? -21.031 5.402 9.977 1 96.88 195 THR A N 1
ATOM 1508 C CA . THR A 1 195 ? -21.25 6.516 9.055 1 96.88 195 THR A CA 1
ATOM 1509 C C . THR A 1 195 ? -21.656 6.004 7.676 1 96.88 195 THR A C 1
ATOM 1511 O O . THR A 1 195 ? -21.547 4.809 7.391 1 96.88 195 THR A O 1
ATOM 1514 N N . ARG A 1 196 ? -22.219 6.898 6.961 1 97.12 196 ARG A N 1
ATOM 1515 C CA . ARG A 1 196 ? -22.562 6.605 5.574 1 97.12 196 ARG A CA 1
ATOM 1516 C C . ARG A 1 196 ? -21.359 6.777 4.66 1 97.12 196 ARG A C 1
ATOM 1518 O O . ARG A 1 196 ? -20.562 7.711 4.824 1 97.12 196 ARG A O 1
ATOM 1525 N N . VAL A 1 197 ? -21.156 5.879 3.736 1 98.25 197 VAL A N 1
ATOM 1526 C CA . VAL A 1 197 ? -20.141 5.949 2.697 1 98.25 197 VAL A CA 1
ATOM 1527 C C . VAL A 1 197 ? -20.781 5.844 1.32 1 98.25 197 VAL A C 1
ATOM 1529 O O . VAL A 1 197 ? -21.469 4.863 1.022 1 98.25 197 VAL A O 1
ATOM 1532 N N . ALA A 1 198 ? -20.609 6.875 0.543 1 98.25 198 ALA A N 1
ATOM 1533 C CA . ALA A 1 198 ? -21.203 6.887 -0.794 1 98.25 198 ALA A CA 1
ATOM 1534 C C . ALA A 1 198 ? -20.141 6.641 -1.861 1 98.25 198 ALA A C 1
ATOM 1536 O O . ALA A 1 198 ? -19.047 7.207 -1.802 1 98.25 198 ALA A O 1
ATOM 1537 N N . ILE A 1 199 ? -20.406 5.766 -2.762 1 97.94 199 ILE A N 1
ATOM 1538 C CA . ILE A 1 199 ? -19.5 5.395 -3.848 1 97.94 199 ILE A CA 1
ATOM 1539 C C . ILE A 1 199 ? -20.031 5.945 -5.172 1 97.94 199 ILE A C 1
ATOM 1541 O O . ILE A 1 199 ? -21.188 5.699 -5.531 1 97.94 199 ILE A O 1
ATOM 1545 N N . TYR A 1 200 ? -19.188 6.715 -5.871 1 98 200 TYR A N 1
ATOM 1546 C CA . TYR A 1 200 ? -19.594 7.352 -7.121 1 98 200 TYR A CA 1
ATOM 1547 C C . TYR A 1 200 ? -18.656 6.945 -8.258 1 98 200 TYR A C 1
ATOM 1549 O O . TYR A 1 200 ? -17.484 6.652 -8.031 1 98 200 TYR A O 1
ATOM 1557 N N . ALA A 1 201 ? -19.203 6.949 -9.43 1 97.12 201 ALA A N 1
ATOM 1558 C CA . ALA A 1 201 ? -18.375 6.762 -10.625 1 97.12 201 ALA A CA 1
ATOM 1559 C C . ALA A 1 201 ? -17.703 8.07 -11.039 1 97.12 201 ALA A C 1
ATOM 1561 O O . ALA A 1 201 ? -18.375 9.086 -11.227 1 97.12 201 ALA A O 1
ATOM 1562 N N . PRO A 1 202 ? -16.375 7.988 -11.109 1 96.06 202 PRO A N 1
ATOM 1563 C CA . PRO A 1 202 ? -15.719 9.211 -11.586 1 96.06 202 PRO A CA 1
ATOM 1564 C C . PRO A 1 202 ? -16.188 9.641 -12.969 1 96.06 202 PRO A C 1
ATOM 1566 O O . PRO A 1 202 ? -16.438 8.789 -13.828 1 96.06 202 PRO A O 1
ATOM 1569 N N . ARG A 1 203 ? -16.297 10.883 -13.195 1 91.69 203 ARG A N 1
ATOM 1570 C CA . ARG A 1 203 ? -16.609 11.398 -14.523 1 91.69 203 ARG A CA 1
ATOM 1571 C C . ARG A 1 203 ? -15.414 11.266 -15.461 1 91.69 203 ARG A C 1
ATOM 1573 O O . ARG A 1 203 ? -14.297 11 -15.008 1 91.69 203 ARG A O 1
ATOM 1580 N N . ARG A 1 204 ? -15.688 11.391 -16.703 1 89.06 204 ARG A N 1
ATOM 1581 C CA . ARG A 1 204 ? -14.617 11.258 -17.688 1 89.06 204 ARG A CA 1
ATOM 1582 C C . ARG A 1 204 ? -13.477 12.227 -17.391 1 89.06 204 ARG A C 1
ATOM 1584 O O . ARG A 1 204 ? -13.695 13.422 -17.219 1 89.06 204 ARG A O 1
ATOM 1591 N N . GLY A 1 205 ? -12.32 11.703 -17.281 1 89.56 205 GLY A N 1
ATOM 1592 C CA . GLY A 1 205 ? -11.133 12.523 -17.094 1 89.56 205 GLY A CA 1
ATOM 1593 C C . GLY A 1 205 ? -10.797 12.758 -15.625 1 89.56 205 GLY A C 1
ATOM 1594 O O . GLY A 1 205 ? -9.742 13.305 -15.305 1 89.56 205 GLY A O 1
ATOM 1595 N N . GLU A 1 206 ? -11.664 12.352 -14.742 1 93.5 206 GLU A N 1
ATOM 1596 C CA . GLU A 1 206 ? -11.422 12.539 -13.312 1 93.5 206 GLU A CA 1
ATOM 1597 C C . GLU A 1 206 ? -10.633 11.375 -12.734 1 93.5 206 GLU A C 1
ATOM 1599 O O . GLU A 1 206 ? -10.836 10.219 -13.125 1 93.5 206 GLU A O 1
ATOM 1604 N N . ARG A 1 207 ? -9.805 11.711 -11.883 1 93.19 207 ARG A N 1
ATOM 1605 C CA . ARG A 1 207 ? -9.133 10.68 -11.102 1 93.19 207 ARG A CA 1
ATOM 1606 C C . ARG A 1 207 ? -9.953 10.297 -9.875 1 93.19 207 ARG A C 1
ATOM 1608 O O . ARG A 1 207 ? -10.391 11.164 -9.117 1 93.19 207 ARG A O 1
ATOM 1615 N N . PRO A 1 208 ? -10.141 9.023 -9.719 1 96.31 208 PRO A N 1
ATOM 1616 C CA . PRO A 1 208 ? -10.844 8.602 -8.508 1 96.31 208 PRO A CA 1
ATOM 1617 C C . PRO A 1 208 ? -10.211 9.164 -7.234 1 96.31 208 PRO A C 1
ATOM 1619 O O . PRO A 1 208 ? -8.984 9.234 -7.129 1 96.31 208 PRO A O 1
ATOM 1622 N N . SER A 1 209 ? -11.109 9.57 -6.281 1 96.81 209 SER A N 1
ATOM 1623 C CA . SER A 1 209 ? -10.586 10.266 -5.109 1 96.81 209 SER A CA 1
ATOM 1624 C C . SER A 1 209 ? -11.398 9.938 -3.861 1 96.81 209 SER A C 1
ATOM 1626 O O . SER A 1 209 ? -12.539 9.469 -3.959 1 96.81 209 SER A O 1
ATOM 1628 N N . LEU A 1 210 ? -10.734 10.094 -2.768 1 96.81 210 LEU A N 1
ATOM 1629 C CA . LEU A 1 210 ? -11.383 10.047 -1.461 1 96.81 210 LEU A CA 1
ATOM 1630 C C . LEU A 1 210 ? -11.961 11.406 -1.092 1 96.81 210 LEU A C 1
ATOM 1632 O O . LEU A 1 210 ? -11.312 12.438 -1.298 1 96.81 210 LEU A O 1
ATOM 1636 N N . PHE A 1 211 ? -13.156 11.383 -0.596 1 97.38 211 PHE A N 1
ATOM 1637 C CA . PHE A 1 211 ? -13.828 12.617 -0.215 1 97.38 211 PHE A CA 1
ATOM 1638 C C . PHE A 1 211 ? -14.211 12.594 1.261 1 97.38 211 PHE A C 1
ATOM 1640 O O . PHE A 1 211 ? -14.453 11.531 1.829 1 97.38 211 PHE A O 1
ATOM 1647 N N . GLU A 1 212 ? -14.18 13.711 1.872 1 96.44 212 GLU A N 1
ATOM 1648 C CA . GLU A 1 212 ? -14.758 13.984 3.186 1 96.44 212 GLU A CA 1
ATOM 1649 C C . GLU A 1 212 ? -15.984 14.891 3.07 1 96.44 212 GLU A C 1
ATOM 1651 O O . GLU A 1 212 ? -15.852 16.094 2.848 1 96.44 212 GLU A O 1
ATOM 1656 N N . MET A 1 213 ? -17.109 14.305 3.156 1 96.06 213 MET A N 1
ATOM 1657 C CA . MET A 1 213 ? -18.375 15.031 3.1 1 96.06 213 MET A CA 1
ATOM 1658 C C . MET A 1 213 ? -18.438 15.93 1.868 1 96.06 213 MET A C 1
ATOM 1660 O O . MET A 1 213 ? -18.75 17.109 1.974 1 96.06 213 MET A O 1
ATOM 1664 N N . GLY A 1 214 ? -18.062 15.336 0.773 1 96.56 214 GLY A N 1
ATOM 1665 C CA . GLY A 1 214 ? -18.219 15.984 -0.52 1 96.56 214 GLY A CA 1
ATOM 1666 C C . GLY A 1 214 ? -16.984 16.766 -0.944 1 96.56 214 GLY A C 1
ATOM 1667 O O . GLY A 1 214 ? -16.891 17.203 -2.09 1 96.56 214 GLY A O 1
ATOM 1668 N N . VAL A 1 215 ? -16.016 16.938 -0.099 1 95.94 215 VAL A N 1
ATOM 1669 C CA . VAL A 1 215 ? -14.789 17.672 -0.405 1 95.94 215 VAL A CA 1
ATOM 1670 C C . VAL A 1 215 ? -13.664 16.688 -0.725 1 95.94 215 VAL A C 1
ATOM 1672 O O . VAL A 1 215 ? -13.383 15.789 0.062 1 95.94 215 VAL A O 1
ATOM 1675 N N . PRO A 1 216 ? -13.016 16.875 -1.883 1 95.44 216 PRO A N 1
ATOM 1676 C CA . PRO A 1 216 ? -11.953 15.938 -2.236 1 95.44 216 PRO A CA 1
ATOM 1677 C C . PRO A 1 216 ? -10.758 16.016 -1.29 1 95.44 216 PRO A C 1
ATOM 1679 O O . PRO A 1 216 ? -10.305 17.125 -0.954 1 95.44 216 PRO A O 1
ATOM 1682 N N . VAL A 1 217 ? -10.281 14.922 -0.878 1 92.5 217 VAL A N 1
ATOM 1683 C CA . VAL A 1 217 ? -9.141 14.844 0.03 1 92.5 217 VAL A CA 1
ATOM 1684 C C . VAL A 1 217 ? -7.883 14.477 -0.753 1 92.5 217 VAL A C 1
ATOM 1686 O O . VAL A 1 217 ? -6.926 15.258 -0.801 1 92.5 217 VAL A O 1
ATOM 1689 N N . GLN A 1 218 ? -7.918 13.32 -1.426 1 90.06 218 GLN A N 1
ATOM 1690 C CA . GLN A 1 218 ? -6.754 12.828 -2.156 1 90.06 218 GLN A CA 1
ATOM 1691 C C . GLN A 1 218 ? -7.16 11.852 -3.25 1 90.06 218 GLN A C 1
ATOM 1693 O O . GLN A 1 218 ? -8.156 11.133 -3.109 1 90.06 218 GLN A O 1
ATOM 1698 N N . PRO A 1 219 ? -6.359 11.891 -4.332 1 91.25 219 PRO A N 1
ATOM 1699 C CA . PRO A 1 219 ? -6.531 10.781 -5.273 1 91.25 219 PRO A CA 1
ATOM 1700 C C . PRO A 1 219 ? -6.113 9.438 -4.684 1 91.25 219 PRO A C 1
ATOM 1702 O O . PRO A 1 219 ? -5.371 9.391 -3.701 1 91.25 219 PRO A O 1
ATOM 1705 N N . TRP A 1 220 ? -6.629 8.367 -5.203 1 91.12 220 TRP A N 1
ATOM 1706 C CA . TRP A 1 220 ? -6.23 7.047 -4.715 1 91.12 220 TRP A CA 1
ATOM 1707 C C . TRP A 1 220 ? -6.434 5.984 -5.789 1 91.12 220 TRP A C 1
ATOM 1709 O O . TRP A 1 220 ? -6.754 6.305 -6.938 1 91.12 220 TRP A O 1
ATOM 1719 N N . ASN A 1 221 ? -6.18 4.734 -5.453 1 88.69 221 ASN A N 1
ATOM 1720 C CA . ASN A 1 221 ? -6.105 3.703 -6.48 1 88.69 221 ASN A CA 1
ATOM 1721 C C . ASN A 1 221 ? -7.34 2.809 -6.469 1 88.69 221 ASN A C 1
ATOM 1723 O O . ASN A 1 221 ? -7.293 1.669 -6.938 1 88.69 221 ASN A O 1
ATOM 1727 N N . VAL A 1 222 ? -8.367 3.25 -5.863 1 94.44 222 VAL A N 1
ATOM 1728 C CA . VAL A 1 222 ? -9.688 2.633 -6.004 1 94.44 222 VAL A CA 1
ATOM 1729 C C . VAL A 1 222 ? -10.406 3.221 -7.211 1 94.44 222 VAL A C 1
ATOM 1731 O O . VAL A 1 222 ? -10.266 4.41 -7.512 1 94.44 222 VAL A O 1
ATOM 1734 N N . PRO A 1 223 ? -11.141 2.424 -7.965 1 94.62 223 PRO A N 1
ATOM 1735 C CA . PRO A 1 223 ? -11.68 2.902 -9.242 1 94.62 223 PRO A CA 1
ATOM 1736 C C . PRO A 1 223 ? -12.859 3.852 -9.062 1 94.62 223 PRO A C 1
ATOM 1738 O O . PRO A 1 223 ? -13.469 4.285 -10.047 1 94.62 223 PRO A O 1
ATOM 1741 N N . TRP A 1 224 ? -13.188 4.262 -7.832 1 97.69 224 TRP A N 1
ATOM 1742 C CA . TRP A 1 224 ? -14.367 5.078 -7.578 1 97.69 224 TRP A CA 1
ATOM 1743 C C . TRP A 1 224 ? -14.023 6.305 -6.742 1 97.69 224 TRP A C 1
ATOM 1745 O O . TRP A 1 224 ? -13 6.32 -6.051 1 97.69 224 TRP A O 1
ATOM 1755 N N . HIS A 1 225 ? -14.828 7.355 -6.91 1 98.25 225 HIS A N 1
ATOM 1756 C CA . HIS A 1 225 ? -14.906 8.375 -5.871 1 98.25 225 HIS A CA 1
ATOM 1757 C C . HIS A 1 225 ? -15.617 7.848 -4.629 1 98.25 225 HIS A C 1
ATOM 1759 O O . HIS A 1 225 ? -16.688 7.246 -4.727 1 98.25 225 HIS A O 1
ATOM 1765 N N . VAL A 1 226 ? -15.039 8.008 -3.531 1 98.56 226 VAL A N 1
ATOM 1766 C CA . VAL A 1 226 ? -15.664 7.539 -2.301 1 98.56 226 VAL A CA 1
ATOM 1767 C C . VAL A 1 226 ? -15.797 8.695 -1.312 1 98.56 226 VAL A C 1
ATOM 1769 O O . VAL A 1 226 ? -14.812 9.336 -0.962 1 98.56 226 VAL A O 1
ATOM 1772 N N . ASP A 1 227 ? -16.984 8.922 -0.907 1 98.19 227 ASP A N 1
ATOM 1773 C CA . ASP A 1 227 ? -17.281 10.031 -0.014 1 98.19 227 ASP A CA 1
ATOM 1774 C C . ASP A 1 227 ? -17.703 9.531 1.365 1 98.19 227 ASP A C 1
ATOM 1776 O O . ASP A 1 227 ? -18.703 8.82 1.494 1 98.19 227 ASP A O 1
ATOM 1780 N N . VAL A 1 228 ? -17 9.938 2.338 1 98.06 228 VAL A N 1
ATOM 1781 C CA . VAL A 1 228 ? -17.281 9.562 3.717 1 98.06 228 VAL A CA 1
ATOM 1782 C C . VAL A 1 228 ? -18.094 10.664 4.402 1 98.06 228 VAL A C 1
ATOM 1784 O O . VAL A 1 228 ? -17.656 11.82 4.441 1 98.06 228 VAL A O 1
ATOM 1787 N N . ALA A 1 229 ? -19.203 10.32 4.996 1 96.56 229 ALA A N 1
ATOM 1788 C CA . ALA A 1 229 ? -20.156 11.297 5.516 1 96.56 229 ALA A CA 1
ATOM 1789 C C . ALA A 1 229 ? -19.812 11.68 6.957 1 96.56 229 ALA A C 1
ATOM 1791 O O . ALA A 1 229 ? -20.703 11.766 7.805 1 96.56 229 ALA A O 1
ATOM 1792 N N . GLN A 1 230 ? -18.578 11.797 7.246 1 94.62 230 GLN A N 1
ATOM 1793 C CA . GLN A 1 230 ? -18.062 12.289 8.516 1 94.62 230 GLN A CA 1
ATOM 1794 C C . GLN A 1 230 ? -16.656 12.867 8.352 1 94.62 230 GLN A C 1
ATOM 1796 O O . GLN A 1 230 ? -16.047 12.75 7.285 1 94.62 230 GLN A O 1
ATOM 1801 N N . ARG A 1 231 ? -16.188 13.477 9.43 1 91.12 231 ARG A N 1
ATOM 1802 C CA . ARG A 1 231 ? -14.805 13.945 9.422 1 91.12 231 ARG A CA 1
ATOM 1803 C C . ARG A 1 231 ? -13.828 12.781 9.312 1 91.12 231 ARG A C 1
ATOM 1805 O O . ARG A 1 231 ? -13.93 11.805 10.07 1 91.12 231 ARG A O 1
ATOM 1812 N N . VAL A 1 232 ? -12.969 12.859 8.336 1 90.06 232 VAL A N 1
ATOM 1813 C CA . VAL A 1 232 ? -11.859 11.93 8.172 1 90.06 232 VAL A CA 1
ATOM 1814 C C . VAL A 1 232 ? -10.664 12.398 9 1 90.06 232 VAL A C 1
ATOM 1816 O O . VAL A 1 232 ? -10.453 13.602 9.172 1 90.06 232 VAL A O 1
ATOM 1819 N N . PRO A 1 233 ? -10.023 11.453 9.656 1 85.31 233 PRO A N 1
ATOM 1820 C CA . PRO A 1 233 ? -8.836 11.859 10.406 1 85.31 233 PRO A CA 1
ATOM 1821 C C . PRO A 1 233 ? -7.723 12.391 9.508 1 85.31 233 PRO A C 1
ATOM 1823 O O . PRO A 1 233 ? -6.711 11.719 9.305 1 85.31 233 PRO A O 1
ATOM 1826 N N . LEU A 1 234 ? -7.879 13.633 9.109 1 78.38 234 LEU A N 1
ATOM 1827 C CA . LEU A 1 234 ? -6.938 14.266 8.195 1 78.38 234 LEU A CA 1
ATOM 1828 C C . LEU A 1 234 ? -5.93 15.117 8.961 1 78.38 234 LEU A C 1
ATOM 1830 O O . LEU A 1 234 ? -6.191 15.531 10.094 1 78.38 234 LEU A O 1
ATOM 1834 N N . GLY A 1 235 ? -4.758 15.281 8.352 1 65.56 235 GLY A N 1
ATOM 1835 C CA . GLY A 1 235 ? -3.826 16.25 8.891 1 65.56 235 GLY A CA 1
ATOM 1836 C C . GLY A 1 235 ? -4.273 17.688 8.672 1 65.56 235 GLY A C 1
ATOM 1837 O O . GLY A 1 235 ? -5.391 17.938 8.211 1 65.56 235 GLY A O 1
ATOM 1838 N N . GLU A 1 236 ? -3.564 18.625 8.977 1 61.59 236 GLU A N 1
ATOM 1839 C CA . GLU A 1 236 ? -3.891 20.047 8.914 1 61.59 236 GLU A CA 1
ATOM 1840 C C . GLU A 1 236 ? -4.141 20.5 7.48 1 61.59 236 GLU A C 1
ATOM 1842 O O . GLU A 1 236 ? -4.953 21.391 7.238 1 61.59 236 GLU A O 1
ATOM 1847 N N . GLY A 1 237 ? -3.469 19.828 6.578 1 64.69 237 GLY A N 1
ATOM 1848 C CA . GLY A 1 237 ? -3.637 20.203 5.184 1 64.69 237 GLY A CA 1
ATOM 1849 C C . GLY A 1 237 ? -4.883 19.625 4.555 1 64.69 237 GLY A C 1
ATOM 1850 O O . GLY A 1 237 ? -5.293 20.031 3.467 1 64.69 237 GLY A O 1
ATOM 1851 N N . ARG A 1 238 ? -5.492 18.766 5.254 1 74 238 ARG A N 1
ATOM 1852 C CA . ARG A 1 238 ? -6.715 18.094 4.828 1 74 238 ARG A CA 1
ATOM 1853 C C . ARG A 1 238 ? -6.555 17.5 3.436 1 74 238 ARG A C 1
ATOM 1855 O O . ARG A 1 238 ? -7.488 17.516 2.635 1 74 238 ARG A O 1
ATOM 1862 N N . ASP A 1 239 ? -5.352 17.078 3.129 1 76 239 ASP A N 1
ATOM 1863 C CA . ASP A 1 239 ? -5.105 16.594 1.771 1 76 239 ASP A CA 1
ATOM 1864 C C . ASP A 1 239 ? -4.547 15.172 1.782 1 76 239 ASP A C 1
ATOM 1866 O O . ASP A 1 239 ? -4.121 14.656 0.747 1 76 239 ASP A O 1
ATOM 1870 N N . ALA A 1 240 ? -4.574 14.656 2.994 1 79.12 240 ALA A N 1
ATOM 1871 C CA . ALA A 1 240 ? -4.07 13.289 3.098 1 79.12 240 ALA A CA 1
ATOM 1872 C C . ALA A 1 240 ? -4.691 12.562 4.289 1 79.12 240 ALA A C 1
ATOM 1874 O O . ALA A 1 240 ? -4.746 13.109 5.395 1 79.12 240 ALA A O 1
ATOM 1875 N N . ALA A 1 241 ? -5.07 11.383 4.055 1 85.75 241 ALA A N 1
ATOM 1876 C CA . ALA A 1 241 ? -5.59 10.523 5.117 1 85.75 241 ALA A CA 1
ATOM 1877 C C . ALA A 1 241 ? -4.539 9.516 5.562 1 85.75 241 ALA A C 1
ATOM 1879 O O . ALA A 1 241 ? -3.734 9.047 4.754 1 85.75 241 ALA A O 1
ATOM 1880 N N . PRO A 1 242 ? -4.586 9.172 6.859 1 80.69 242 PRO A N 1
ATOM 1881 C CA . PRO A 1 242 ? -3.654 8.141 7.316 1 80.69 242 PRO A CA 1
ATOM 1882 C C . PRO A 1 242 ? -3.854 6.805 6.598 1 80.69 242 PRO A C 1
ATOM 1884 O O . PRO A 1 242 ? -4.988 6.426 6.301 1 80.69 242 PRO A O 1
ATOM 1887 N N . GLU A 1 243 ? -2.779 6.129 6.445 1 80.75 243 GLU A N 1
ATOM 1888 C CA . GLU A 1 243 ? -2.793 4.867 5.719 1 80.75 243 GLU A CA 1
ATOM 1889 C C . GLU A 1 243 ? -3.779 3.881 6.34 1 80.75 243 GLU A C 1
ATOM 1891 O O . GLU A 1 243 ? -4.484 3.166 5.625 1 80.75 243 GLU A O 1
ATOM 1896 N N . ARG A 1 244 ? -3.721 3.805 7.652 1 83.81 244 ARG A N 1
ATOM 1897 C CA . ARG A 1 244 ? -4.594 2.852 8.328 1 83.81 244 ARG A CA 1
ATOM 1898 C C . ARG A 1 244 ? -6.062 3.146 8.031 1 83.81 244 ARG A C 1
ATOM 1900 O O . ARG A 1 244 ? -6.867 2.225 7.875 1 83.81 244 ARG A O 1
ATOM 1907 N N . PHE A 1 245 ? -6.398 4.418 8.023 1 91.56 245 PHE A N 1
ATOM 1908 C CA . PHE A 1 245 ? -7.77 4.789 7.699 1 91.56 245 PHE A CA 1
ATOM 1909 C C . PHE A 1 245 ? -8.109 4.391 6.266 1 91.56 245 PHE A C 1
ATOM 1911 O O . PHE A 1 245 ? -9.195 3.859 6.004 1 91.56 245 PHE A O 1
ATOM 1918 N N . VAL A 1 246 ? -7.207 4.727 5.375 1 92.75 246 VAL A N 1
ATOM 1919 C CA . VAL A 1 246 ? -7.406 4.414 3.961 1 92.75 246 VAL A CA 1
ATOM 1920 C C . VAL A 1 246 ? -7.609 2.912 3.787 1 92.75 246 VAL A C 1
ATOM 1922 O O . VAL A 1 246 ? -8.5 2.479 3.057 1 92.75 246 VAL A O 1
ATOM 1925 N N . LEU A 1 247 ? -6.801 2.154 4.469 1 92.75 247 LEU A N 1
ATOM 1926 C CA . LEU A 1 247 ? -6.906 0.701 4.391 1 92.75 247 LEU A CA 1
ATOM 1927 C C . LEU A 1 247 ? -8.234 0.222 4.969 1 92.75 247 LEU A C 1
ATOM 1929 O O . LEU A 1 247 ? -8.859 -0.697 4.43 1 92.75 247 LEU A O 1
ATOM 1933 N N . ALA A 1 248 ? -8.641 0.778 6.059 1 95.38 248 ALA A N 1
ATOM 1934 C CA . ALA A 1 248 ? -9.922 0.43 6.664 1 95.38 248 ALA A CA 1
ATOM 1935 C C . ALA A 1 248 ? -11.078 0.715 5.707 1 95.38 248 ALA A C 1
ATOM 1937 O O . ALA A 1 248 ? -12.023 -0.071 5.617 1 95.38 248 ALA A O 1
ATOM 1938 N N . LEU A 1 249 ? -10.953 1.852 5.117 1 97.44 249 LEU A N 1
ATOM 1939 C CA . LEU A 1 249 ? -11.992 2.225 4.164 1 97.44 249 LEU A CA 1
ATOM 1940 C C . LEU A 1 249 ? -12.016 1.261 2.982 1 97.44 249 LEU A C 1
ATOM 1942 O O . LEU A 1 249 ? -13.086 0.828 2.553 1 97.44 249 LEU A O 1
ATOM 1946 N N . LYS A 1 250 ? -10.883 0.958 2.42 1 97.44 250 LYS A N 1
ATOM 1947 C CA . LYS A 1 250 ? -10.797 -0.013 1.333 1 97.44 250 LYS A CA 1
ATOM 1948 C C . LYS A 1 250 ? -11.398 -1.354 1.744 1 97.44 250 LYS A C 1
ATOM 1950 O O . LYS A 1 250 ? -12.102 -1.993 0.956 1 97.44 250 LYS A O 1
ATOM 1955 N N . ALA A 1 251 ? -11.055 -1.785 2.951 1 97.19 251 ALA A N 1
ATOM 1956 C CA . ALA A 1 251 ? -11.586 -3.047 3.457 1 97.19 251 ALA A CA 1
ATOM 1957 C C . ALA A 1 251 ? -13.109 -3.008 3.533 1 97.19 251 ALA A C 1
ATOM 1959 O O . ALA A 1 251 ? -13.781 -3.992 3.209 1 97.19 251 ALA A O 1
ATOM 1960 N N . THR A 1 252 ? -13.617 -1.863 4.004 1 97.31 252 THR A N 1
ATOM 1961 C CA . THR A 1 252 ? -15.062 -1.666 4.082 1 97.31 252 THR A CA 1
ATOM 1962 C C . THR A 1 252 ? -15.695 -1.781 2.699 1 97.31 252 THR A C 1
ATOM 1964 O O . THR A 1 252 ? -16.734 -2.43 2.539 1 97.31 252 THR A O 1
ATOM 1967 N N . LEU A 1 253 ? -15.117 -1.171 1.727 1 97.62 253 LEU A N 1
ATOM 1968 C CA . LEU A 1 253 ? -15.602 -1.238 0.353 1 97.62 253 LEU A CA 1
ATOM 1969 C C . LEU A 1 253 ? -15.578 -2.674 -0.162 1 97.62 253 LEU A C 1
ATOM 1971 O O . LEU A 1 253 ? -16.547 -3.137 -0.763 1 97.62 253 LEU A O 1
ATOM 1975 N N . LEU A 1 254 ? -14.453 -3.346 0.079 1 97.31 254 LEU A N 1
ATOM 1976 C CA . LEU A 1 254 ? -14.297 -4.711 -0.406 1 97.31 254 LEU A CA 1
ATOM 1977 C C . LEU A 1 254 ? -15.344 -5.629 0.205 1 97.31 254 LEU A C 1
ATOM 1979 O O . LEU A 1 254 ? -15.93 -6.461 -0.493 1 97.31 254 LEU A O 1
ATOM 1983 N N . GLU A 1 255 ? -15.555 -5.516 1.452 1 95.75 255 GLU A N 1
ATOM 1984 C CA . GLU A 1 255 ? -16.547 -6.336 2.148 1 95.75 255 GLU A CA 1
ATOM 1985 C C . GLU A 1 255 ? -17.938 -6.129 1.573 1 95.75 255 GLU A C 1
ATOM 1987 O O . GLU A 1 255 ? -18.703 -7.086 1.417 1 95.75 255 GLU A O 1
ATOM 1992 N N . ALA A 1 256 ? -18.219 -4.91 1.295 1 94.94 256 ALA A N 1
ATOM 1993 C CA . ALA A 1 256 ? -19.547 -4.574 0.811 1 94.94 256 ALA A CA 1
ATOM 1994 C C . ALA A 1 256 ? -19.734 -5 -0.644 1 94.94 256 ALA A C 1
ATOM 1996 O O . ALA A 1 256 ? -20.844 -5.309 -1.073 1 94.94 256 ALA A O 1
ATOM 1997 N N . MET A 1 257 ? -18.688 -5.078 -1.388 1 95.56 257 MET A N 1
ATOM 1998 C CA . MET A 1 257 ? -18.844 -5.152 -2.838 1 95.56 257 MET A CA 1
ATOM 1999 C C . MET A 1 257 ? -18.406 -6.516 -3.361 1 95.56 257 MET A C 1
ATOM 2001 O O . MET A 1 257 ? -18.688 -6.863 -4.508 1 95.56 257 MET A O 1
ATOM 2005 N N . VAL A 1 258 ? -17.719 -7.297 -2.588 1 95.5 258 VAL A N 1
ATOM 2006 C CA . VAL A 1 258 ? -17.047 -8.5 -3.053 1 95.5 258 VAL A CA 1
ATOM 2007 C C . VAL A 1 258 ? -18.062 -9.461 -3.676 1 95.5 258 VAL A C 1
ATOM 2009 O O . VAL A 1 258 ? -17.781 -10.117 -4.676 1 95.5 258 VAL A O 1
ATOM 2012 N N . HIS A 1 259 ? -19.312 -9.523 -3.174 1 90.62 259 HIS A N 1
ATOM 2013 C CA . HIS A 1 259 ? -20.281 -10.531 -3.607 1 90.62 259 HIS A CA 1
ATOM 2014 C C . HIS A 1 259 ? -20.984 -10.094 -4.883 1 90.62 259 HIS A C 1
ATOM 2016 O O . HIS A 1 259 ? -21.219 -10.914 -5.777 1 90.62 259 HIS A O 1
ATOM 2022 N N . SER A 1 260 ? -21.312 -8.781 -5.055 1 89.44 260 SER A N 1
ATOM 2023 C CA . SER A 1 260 ? -22.25 -8.414 -6.109 1 89.44 260 SER A CA 1
ATOM 2024 C C . SER A 1 260 ? -21.656 -7.379 -7.055 1 89.44 260 SER A C 1
ATOM 2026 O O . SER A 1 260 ? -22.125 -7.203 -8.18 1 89.44 260 SER A O 1
ATOM 2028 N N . TYR A 1 261 ? -20.578 -6.73 -6.699 1 91.44 261 TYR A N 1
ATOM 2029 C CA . TYR A 1 261 ? -20.125 -5.598 -7.504 1 91.44 261 TYR A CA 1
ATOM 2030 C C . TYR A 1 261 ? -18.75 -5.859 -8.109 1 91.44 261 TYR A C 1
ATOM 2032 O O . TYR A 1 261 ? -18.359 -5.188 -9.062 1 91.44 261 TYR A O 1
ATOM 2040 N N . LEU A 1 262 ? -18.047 -6.812 -7.574 1 93.75 262 LEU A N 1
ATOM 2041 C CA . LEU A 1 262 ? -16.672 -7.047 -8.031 1 93.75 262 LEU A CA 1
ATOM 2042 C C . LEU A 1 262 ? -16.547 -8.414 -8.695 1 93.75 262 LEU A C 1
ATOM 2044 O O . LEU A 1 262 ? -16.938 -9.43 -8.117 1 93.75 262 LEU A O 1
ATOM 2048 N N . ASP A 1 263 ? -16.078 -8.438 -9.875 1 90.75 263 ASP A N 1
ATOM 2049 C CA . ASP A 1 263 ? -15.789 -9.703 -10.547 1 90.75 263 ASP A CA 1
ATOM 2050 C C . ASP A 1 263 ? -14.336 -10.109 -10.336 1 90.75 263 ASP A C 1
ATOM 2052 O O . ASP A 1 263 ? -13.609 -9.477 -9.562 1 90.75 263 ASP A O 1
ATOM 2056 N N . ARG A 1 264 ? -13.977 -11.203 -10.922 1 85.5 264 ARG A N 1
ATOM 2057 C CA . ARG A 1 264 ? -12.648 -11.781 -10.727 1 85.5 264 ARG A CA 1
ATOM 2058 C C . ARG A 1 264 ? -11.562 -10.789 -11.125 1 85.5 264 ARG A C 1
ATOM 2060 O O . ARG A 1 264 ? -10.523 -10.695 -10.461 1 85.5 264 ARG A O 1
ATOM 2067 N N . ARG A 1 265 ? -11.742 -10.109 -12.203 1 84.19 265 ARG A N 1
ATOM 2068 C CA . ARG A 1 265 ? -10.766 -9.133 -12.672 1 84.19 265 ARG A CA 1
ATOM 2069 C C . ARG A 1 265 ? -10.617 -7.988 -11.68 1 84.19 265 ARG A C 1
ATOM 2071 O O . ARG A 1 265 ? -9.5 -7.527 -11.422 1 84.19 265 ARG A O 1
ATOM 2078 N N . ASP A 1 266 ? -11.695 -7.547 -11.086 1 91 266 ASP A N 1
ATOM 2079 C CA . ASP A 1 266 ? -11.68 -6.477 -10.094 1 91 266 ASP A CA 1
ATOM 2080 C C . ASP A 1 266 ? -10.906 -6.902 -8.844 1 91 266 ASP A C 1
ATOM 2082 O O . ASP A 1 266 ? -10.234 -6.082 -8.219 1 91 266 ASP A O 1
ATOM 2086 N N . LEU A 1 267 ? -11.047 -8.133 -8.539 1 92.56 267 LEU A N 1
ATOM 2087 C CA . LEU A 1 267 ? -10.492 -8.633 -7.285 1 92.56 267 LEU A CA 1
ATOM 2088 C C . LEU A 1 267 ? -8.984 -8.82 -7.395 1 92.56 267 LEU A C 1
ATOM 2090 O O . LEU A 1 267 ? -8.312 -9.039 -6.387 1 92.56 26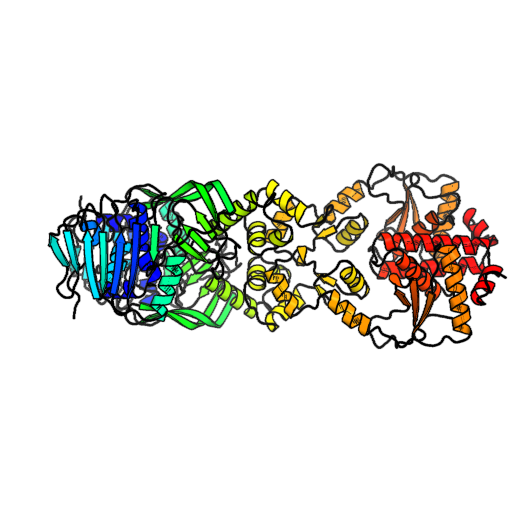7 LEU A O 1
ATOM 2094 N N . ARG A 1 268 ? -8.43 -8.617 -8.555 1 86.88 268 ARG A N 1
ATOM 2095 C CA . ARG A 1 268 ? -6.984 -8.68 -8.75 1 86.88 268 ARG A CA 1
ATOM 2096 C C . ARG A 1 268 ? -6.359 -7.289 -8.703 1 86.88 268 ARG A C 1
ATOM 2098 O O . ARG A 1 268 ? -5.145 -7.141 -8.844 1 86.88 268 ARG A O 1
ATOM 2105 N N . ALA A 1 269 ? -7.195 -6.367 -8.531 1 89.31 269 ALA A N 1
ATOM 2106 C CA . ALA A 1 269 ? -6.699 -4.992 -8.469 1 89.31 269 ALA A CA 1
ATOM 2107 C C . ALA A 1 269 ? -5.758 -4.805 -7.285 1 89.31 269 ALA A C 1
ATOM 2109 O O . ALA A 1 269 ? -5.859 -5.52 -6.281 1 89.31 269 ALA A O 1
ATOM 2110 N N . ASP A 1 270 ? -4.871 -3.82 -7.398 1 88.06 270 ASP A N 1
ATOM 2111 C CA . ASP A 1 270 ? -3.836 -3.578 -6.398 1 88.06 270 ASP A CA 1
ATOM 2112 C C . ASP A 1 270 ? -4.449 -3.211 -5.051 1 88.06 270 ASP A C 1
ATOM 2114 O O . ASP A 1 270 ? -3.936 -3.607 -4 1 88.06 270 ASP A O 1
ATOM 2118 N N . TRP A 1 271 ? -5.5 -2.443 -5.094 1 92.12 271 TRP A N 1
ATOM 2119 C CA . TRP A 1 271 ? -6.078 -2.008 -3.824 1 92.12 271 TRP A CA 1
ATOM 2120 C C . TRP A 1 271 ? -6.66 -3.191 -3.059 1 92.12 271 TRP A C 1
ATOM 2122 O O . TRP A 1 271 ? -6.668 -3.199 -1.825 1 92.12 271 TRP A O 1
ATOM 2132 N N . VAL A 1 272 ? -7.18 -4.152 -3.762 1 93.75 272 VAL A N 1
ATOM 2133 C CA . VAL A 1 272 ? -7.711 -5.355 -3.129 1 93.75 272 VAL A CA 1
ATOM 2134 C C . VAL A 1 272 ? -6.574 -6.148 -2.486 1 93.75 272 VAL A C 1
ATOM 2136 O O . VAL A 1 272 ? -6.699 -6.613 -1.351 1 93.75 272 VAL A O 1
ATOM 2139 N N . GLN A 1 273 ? -5.523 -6.27 -3.236 1 89.5 273 GLN A N 1
ATOM 2140 C CA . GLN A 1 273 ? -4.363 -6.984 -2.715 1 89.5 273 GLN A CA 1
ATOM 2141 C C . GLN A 1 273 ? -3.82 -6.309 -1.457 1 89.5 273 GLN A C 1
ATOM 2143 O O . GLN A 1 273 ? -3.357 -6.984 -0.535 1 89.5 273 GLN A O 1
ATOM 2148 N N . ASP A 1 274 ? -3.852 -5.031 -1.456 1 89.38 274 ASP A N 1
ATOM 2149 C CA . ASP A 1 274 ? -3.445 -4.277 -0.272 1 89.38 274 ASP A CA 1
ATOM 2150 C C . ASP A 1 274 ? -4.27 -4.684 0.946 1 89.38 274 ASP A C 1
ATOM 2152 O O . ASP A 1 274 ? -3.729 -4.867 2.037 1 89.38 274 ASP A O 1
ATOM 2156 N N . VAL A 1 275 ? -5.547 -4.742 0.73 1 94.19 275 VAL A N 1
ATOM 2157 C CA . VAL A 1 275 ? -6.453 -5.078 1.824 1 94.19 275 VAL A CA 1
ATOM 2158 C C . VAL A 1 275 ? -6.191 -6.504 2.297 1 94.19 275 VAL A C 1
ATOM 2160 O O . VAL A 1 275 ? -6.051 -6.754 3.496 1 94.19 275 VAL A O 1
ATOM 2163 N N . ILE A 1 276 ? -6.082 -7.422 1.354 1 92.94 276 ILE A N 1
ATOM 2164 C CA . ILE A 1 276 ? -5.902 -8.828 1.687 1 92.94 276 ILE A CA 1
ATOM 2165 C C . ILE A 1 276 ? -4.59 -9.023 2.443 1 92.94 276 ILE A C 1
ATOM 2167 O O . ILE A 1 276 ? -4.527 -9.781 3.412 1 92.94 276 ILE A O 1
ATOM 2171 N N . ALA A 1 277 ? -3.609 -8.297 2.049 1 89.5 277 ALA A N 1
ATOM 2172 C CA . ALA A 1 277 ? -2.268 -8.5 2.588 1 89.5 277 ALA A CA 1
ATOM 2173 C C . ALA A 1 277 ? -2.09 -7.766 3.914 1 89.5 277 ALA A C 1
ATOM 2175 O O . ALA A 1 277 ? -1.32 -8.203 4.773 1 89.5 277 ALA A O 1
ATOM 2176 N N . ARG A 1 278 ? -2.771 -6.68 4.102 1 89.19 278 ARG A N 1
ATOM 2177 C CA . ARG A 1 278 ? -2.316 -5.785 5.164 1 89.19 278 ARG A CA 1
ATOM 2178 C C . ARG A 1 278 ? -3.439 -5.5 6.156 1 89.19 278 ARG A C 1
ATOM 2180 O O . ARG A 1 278 ? -3.211 -4.883 7.199 1 89.19 278 ARG A O 1
ATOM 2187 N N . TRP A 1 279 ? -4.613 -5.852 5.828 1 92.31 279 TRP A N 1
ATOM 2188 C CA . TRP A 1 279 ? -5.738 -5.637 6.73 1 92.31 279 TRP A CA 1
ATOM 2189 C C . TRP A 1 279 ? -6.203 -6.953 7.34 1 92.31 279 TRP A C 1
ATOM 2191 O O . TRP A 1 279 ? -6.176 -7.996 6.68 1 92.31 279 TRP A O 1
ATOM 2201 N N . PRO A 1 280 ? -6.59 -6.926 8.586 1 92.5 280 PRO A N 1
ATOM 2202 C CA . PRO A 1 280 ? -7.129 -8.141 9.188 1 92.5 280 PRO A CA 1
ATOM 2203 C C . PRO A 1 280 ? -8.555 -8.453 8.727 1 92.5 280 PRO A C 1
ATOM 2205 O O . PRO A 1 280 ? -9.5 -8.289 9.5 1 92.5 280 PRO A O 1
ATOM 2208 N N . VAL A 1 281 ? -8.664 -8.953 7.586 1 92.31 281 VAL A N 1
ATOM 2209 C CA . VAL A 1 281 ? -9.961 -9.234 6.984 1 92.31 281 VAL A CA 1
ATOM 2210 C C . VAL A 1 281 ? -10.594 -10.453 7.645 1 92.31 281 VAL A C 1
ATOM 2212 O O . VAL A 1 281 ? -9.883 -11.398 8.016 1 92.31 281 VAL A O 1
ATOM 2215 N N . LYS A 1 282 ? -11.891 -10.445 7.785 1 91.94 282 LYS A N 1
ATOM 2216 C CA . LYS A 1 282 ? -12.633 -11.562 8.359 1 91.94 282 LYS A CA 1
ATOM 2217 C C . LYS A 1 282 ? -12.625 -12.766 7.418 1 91.94 282 LYS A C 1
ATOM 2219 O O . LYS A 1 282 ? -12.461 -12.617 6.207 1 91.94 282 LYS A O 1
ATOM 2224 N N . SER A 1 283 ? -12.844 -13.961 8.008 1 91.88 283 SER A N 1
ATOM 2225 C CA . SER A 1 283 ? -12.789 -15.203 7.25 1 91.88 283 SER A CA 1
ATOM 2226 C C . SER A 1 283 ? -13.859 -15.234 6.16 1 91.88 283 SER A C 1
ATOM 2228 O O . SER A 1 283 ? -13.625 -15.758 5.07 1 91.88 283 SER A O 1
ATOM 2230 N N . GLY A 1 284 ? -15 -14.641 6.523 1 92.62 284 GLY A N 1
ATOM 2231 C CA . GLY A 1 284 ? -16.062 -14.617 5.531 1 92.62 284 GLY A CA 1
ATOM 2232 C C . GLY A 1 284 ? -15.672 -13.891 4.258 1 92.62 284 GLY A C 1
ATOM 2233 O O . GLY A 1 284 ? -15.953 -14.359 3.154 1 92.62 284 GLY A O 1
ATOM 2234 N N . LEU A 1 285 ? -15.062 -12.773 4.406 1 94.69 285 LEU A N 1
ATOM 2235 C CA . LEU A 1 285 ? -14.602 -12.008 3.252 1 94.69 285 LEU A CA 1
ATOM 2236 C C . LEU A 1 285 ? -13.523 -12.773 2.492 1 94.69 285 LEU A C 1
ATOM 2238 O O . LEU A 1 285 ? -13.523 -12.797 1.26 1 94.69 285 LEU A O 1
ATOM 2242 N N . LEU A 1 286 ? -12.594 -13.383 3.203 1 94.5 286 LEU A N 1
ATOM 2243 C CA . LEU A 1 286 ? -11.523 -14.156 2.576 1 94.5 286 LEU A CA 1
ATOM 2244 C C . LEU A 1 286 ? -12.094 -15.32 1.78 1 94.5 286 LEU A C 1
ATOM 2246 O O . LEU A 1 286 ? -11.609 -15.633 0.688 1 94.5 286 LEU A O 1
ATOM 2250 N N . ASP A 1 287 ? -13.109 -15.961 2.35 1 93 287 ASP A N 1
ATOM 2251 C CA . ASP A 1 287 ? -13.766 -17.078 1.661 1 93 287 ASP A CA 1
ATOM 2252 C C . ASP A 1 287 ? -14.383 -16.609 0.342 1 93 287 ASP A C 1
ATOM 2254 O O . ASP A 1 287 ? -14.258 -17.297 -0.678 1 93 287 ASP A O 1
ATOM 2258 N N . ALA A 1 288 ? -15.039 -15.523 0.447 1 93.88 288 ALA A N 1
ATOM 2259 C CA . ALA A 1 288 ? -15.664 -14.977 -0.757 1 93.88 288 ALA A CA 1
ATOM 2260 C C . ALA A 1 288 ? -14.609 -14.633 -1.808 1 93.88 288 ALA A C 1
ATOM 2262 O O . ALA A 1 288 ? -14.797 -14.898 -2.998 1 93.88 288 ALA A O 1
ATOM 2263 N N . TYR A 1 289 ? -13.562 -14.008 -1.384 1 94.94 289 TYR A N 1
ATOM 2264 C CA . TYR A 1 289 ? -12.453 -13.656 -2.264 1 94.94 289 TYR A CA 1
ATOM 2265 C C . TYR A 1 289 ? -11.859 -14.891 -2.926 1 94.94 289 TYR A C 1
ATOM 2267 O O . TYR A 1 289 ? -11.703 -14.938 -4.148 1 94.94 289 TYR A O 1
ATOM 2275 N N . VAL A 1 290 ? -11.523 -15.891 -2.117 1 92.44 290 VAL A N 1
ATOM 2276 C CA . VAL A 1 290 ? -10.891 -17.109 -2.59 1 92.44 290 VAL A CA 1
ATOM 2277 C C . VAL A 1 290 ? -11.812 -17.828 -3.572 1 92.44 290 VAL A C 1
ATOM 2279 O O . VAL A 1 290 ? -11.367 -18.328 -4.605 1 92.44 290 VAL A O 1
ATOM 2282 N N . SER A 1 291 ? -13.094 -17.875 -3.283 1 89.5 291 SER A N 1
ATOM 2283 C CA . SER A 1 291 ? -14.055 -18.578 -4.117 1 89.5 291 SER A CA 1
ATOM 2284 C C . SER A 1 291 ? -14.188 -17.938 -5.488 1 89.5 291 SER A C 1
ATOM 2286 O O . SER A 1 291 ? -14.484 -18.609 -6.477 1 89.5 291 SER A O 1
ATOM 2288 N N . LYS A 1 292 ? -13.891 -16.703 -5.559 1 89.94 292 LYS A N 1
ATOM 2289 C CA . LYS A 1 292 ? -14.062 -15.984 -6.82 1 89.94 292 LYS A CA 1
ATOM 2290 C C . LYS A 1 292 ? -12.75 -15.938 -7.602 1 89.94 292 LYS A C 1
ATOM 2292 O O . LYS A 1 292 ? -12.758 -15.922 -8.836 1 89.94 292 LYS A O 1
ATOM 2297 N N . VAL A 1 293 ? -11.664 -15.812 -6.914 1 90.12 293 VAL A N 1
ATOM 2298 C CA . VAL A 1 293 ? -10.383 -15.57 -7.562 1 90.12 293 VAL A CA 1
ATOM 2299 C C . VAL A 1 293 ? -9.719 -16.891 -7.926 1 90.12 293 VAL A C 1
ATOM 2301 O O . VAL A 1 293 ? -9.133 -17.031 -9 1 90.12 293 VAL A O 1
ATOM 2304 N N . PHE A 1 294 ? -9.844 -17.859 -7.055 1 86.5 294 PHE A N 1
ATOM 2305 C CA . PHE A 1 294 ? -9.133 -19.125 -7.246 1 86.5 294 PHE A CA 1
ATOM 2306 C C . PHE A 1 294 ? -10.102 -20.234 -7.656 1 86.5 294 PHE A C 1
ATOM 2308 O O . PHE A 1 294 ? -11.273 -20.219 -7.266 1 86.5 294 PHE A O 1
ATOM 2315 N N . PRO A 1 295 ? -9.586 -21.141 -8.406 1 80.38 295 PRO A N 1
ATOM 2316 C CA . PRO A 1 295 ? -10.414 -22.312 -8.727 1 80.38 295 PRO A CA 1
ATOM 2317 C C . PRO A 1 295 ? -10.766 -23.141 -7.492 1 80.38 295 PRO A C 1
ATOM 2319 O O . PRO A 1 295 ? -10.055 -23.094 -6.488 1 80.38 295 PRO A O 1
ATOM 2322 N N . ARG A 1 296 ? -11.891 -23.828 -7.637 1 79.25 296 ARG A N 1
ATOM 2323 C CA . ARG A 1 296 ? -12.25 -24.766 -6.574 1 79.25 296 ARG A CA 1
ATOM 2324 C C . ARG A 1 296 ? -11.148 -25.797 -6.355 1 79.25 296 ARG A C 1
ATOM 2326 O O . ARG A 1 296 ? -10.57 -26.297 -7.316 1 79.25 296 ARG A O 1
ATOM 2333 N N . GLY A 1 297 ? -10.797 -26.047 -5.113 1 79.5 297 GLY A N 1
ATOM 2334 C CA . GLY A 1 297 ? -9.773 -27.031 -4.793 1 79.5 297 GLY A CA 1
ATOM 2335 C C . GLY A 1 297 ? -8.375 -26.438 -4.734 1 79.5 297 GLY A C 1
ATOM 2336 O O . GLY A 1 297 ? -7.383 -27.156 -4.789 1 79.5 297 GLY A O 1
ATOM 2337 N N . SER A 1 298 ? -8.312 -25.172 -4.598 1 87.62 298 SER A N 1
ATOM 2338 C CA . SER A 1 298 ? -7.012 -24.516 -4.504 1 87.62 298 SER A CA 1
ATOM 2339 C C . SER A 1 298 ? -6.398 -24.688 -3.119 1 87.62 298 SER A C 1
ATOM 2341 O O . SER A 1 298 ? -7.113 -24.672 -2.113 1 87.62 298 SER A O 1
ATOM 2343 N N . VAL A 1 299 ? -5.133 -24.922 -3.096 1 90.31 299 VAL A N 1
ATOM 2344 C CA . VAL A 1 299 ? -4.371 -25.031 -1.854 1 90.31 299 VAL A CA 1
ATOM 2345 C C . VAL A 1 299 ? -3.127 -24.141 -1.938 1 90.31 299 VAL A C 1
ATOM 2347 O O . VAL A 1 299 ? -2.658 -23.828 -3.031 1 90.31 299 VAL A O 1
ATOM 2350 N N . LEU A 1 300 ? -2.645 -23.734 -0.839 1 91 300 LEU A N 1
ATOM 2351 C CA . LEU A 1 300 ? -1.436 -22.922 -0.816 1 91 300 LEU A CA 1
ATOM 2352 C C . LEU A 1 300 ? -0.195 -23.781 -1.027 1 91 300 LEU A C 1
ATOM 2354 O O . LEU A 1 300 ? -0.053 -24.828 -0.403 1 91 300 LEU A O 1
ATOM 2358 N N . GLY A 1 301 ? 0.612 -23.281 -1.898 1 87.25 301 GLY A N 1
ATOM 2359 C CA . GLY A 1 301 ? 1.827 -24.031 -2.184 1 87.25 301 GLY A CA 1
ATOM 2360 C C . GLY A 1 301 ? 2.738 -24.172 -0.978 1 87.25 301 GLY A C 1
ATOM 2361 O O . GLY A 1 301 ? 2.877 -23.234 -0.187 1 87.25 301 GLY A O 1
ATOM 2362 N N . GLY A 1 302 ? 3.229 -25.359 -0.834 1 82 302 GLY A N 1
ATOM 2363 C CA . GLY A 1 302 ? 4.234 -25.672 0.171 1 82 302 GLY A CA 1
ATOM 2364 C C . GLY A 1 302 ? 5.504 -26.25 -0.417 1 82 302 GLY A C 1
ATOM 2365 O O . GLY A 1 302 ? 6.113 -25.656 -1.308 1 82 302 GLY A O 1
ATOM 2366 N N . THR A 1 303 ? 5.867 -27.391 0.025 1 76.12 303 THR A N 1
ATOM 2367 C CA . THR A 1 303 ? 7.043 -28.031 -0.539 1 76.12 303 THR A CA 1
ATOM 2368 C C . THR A 1 303 ? 6.773 -28.516 -1.965 1 76.12 303 THR A C 1
ATOM 2370 O O . THR A 1 303 ? 5.629 -28.781 -2.326 1 76.12 303 THR A O 1
ATOM 2373 N N . SER A 1 304 ? 7.836 -28.516 -2.781 1 68.69 304 SER A N 1
ATOM 2374 C CA . SER A 1 304 ? 7.691 -28.938 -4.172 1 68.69 304 SER A CA 1
ATOM 2375 C C . SER A 1 304 ? 7.047 -30.312 -4.266 1 68.69 304 SER A C 1
ATOM 2377 O O . SER A 1 304 ? 6.195 -30.547 -5.125 1 68.69 304 SER A O 1
ATOM 2379 N N . ARG A 1 305 ? 7.445 -31.156 -3.373 1 62.78 305 ARG A N 1
ATOM 2380 C CA . ARG A 1 305 ? 6.906 -32.5 -3.35 1 62.78 305 ARG A CA 1
ATOM 2381 C C . ARG A 1 305 ? 5.418 -32.5 -3.025 1 62.78 305 ARG A C 1
ATOM 2383 O O . ARG A 1 305 ? 4.629 -33.188 -3.67 1 62.78 305 ARG A O 1
ATOM 2390 N N . ALA A 1 306 ? 5.066 -31.781 -2.029 1 75.12 306 ALA A N 1
ATOM 2391 C CA . ALA A 1 306 ? 3.666 -31.688 -1.632 1 75.12 306 ALA A CA 1
ATOM 2392 C C . ALA A 1 306 ? 2.822 -31.047 -2.732 1 75.12 306 ALA A C 1
ATOM 2394 O O . ALA A 1 306 ? 1.683 -31.469 -2.965 1 75.12 306 ALA A O 1
ATOM 2395 N N . ASN A 1 307 ? 3.365 -30.047 -3.398 1 80.38 307 ASN A N 1
ATOM 2396 C CA . ASN A 1 307 ? 2.66 -29.391 -4.496 1 80.38 307 ASN A CA 1
ATOM 2397 C C . ASN A 1 307 ? 2.334 -30.375 -5.617 1 80.38 307 ASN A C 1
ATOM 2399 O O . ASN A 1 307 ? 1.21 -30.391 -6.121 1 80.38 307 ASN A O 1
ATOM 2403 N N . ASP A 1 308 ? 3.348 -31.078 -5.914 1 67.31 308 ASP A N 1
ATOM 2404 C CA . ASP A 1 308 ? 3.182 -32.062 -6.98 1 67.31 308 ASP A CA 1
ATOM 2405 C C . ASP A 1 308 ? 2.119 -33.094 -6.617 1 67.31 308 ASP A C 1
ATOM 2407 O O . ASP A 1 308 ? 1.25 -33.406 -7.43 1 67.31 308 ASP A O 1
ATOM 2411 N N . ARG A 1 309 ? 2.303 -33.562 -5.406 1 66.94 309 ARG A N 1
ATOM 2412 C CA . ARG A 1 309 ? 1.345 -34.562 -4.949 1 66.94 309 ARG A CA 1
ATOM 2413 C C . ARG A 1 309 ? -0.062 -34 -4.867 1 66.94 309 ARG A C 1
ATOM 2415 O O . ARG A 1 309 ? -1.036 -34.656 -5.227 1 66.94 309 ARG A O 1
ATOM 2422 N N . ALA A 1 310 ? -0.207 -32.875 -4.398 1 77.81 310 ALA A N 1
ATOM 2423 C CA . ALA A 1 310 ? -1.507 -32.219 -4.293 1 77.81 310 ALA A CA 1
ATOM 2424 C C . ALA A 1 310 ? -2.146 -32.031 -5.668 1 77.81 310 ALA A C 1
ATOM 2426 O O . ALA A 1 310 ? -3.354 -32.25 -5.828 1 77.81 310 ALA A O 1
ATOM 2427 N N . LYS A 1 311 ? -1.375 -31.672 -6.602 1 73.5 311 LYS A N 1
ATOM 2428 C CA . LYS A 1 311 ? -1.871 -31.547 -7.969 1 73.5 311 LYS A CA 1
ATOM 2429 C C . LYS A 1 311 ? -2.416 -32.875 -8.484 1 73.5 311 LYS A C 1
ATOM 2431 O O . LYS A 1 311 ? -3.451 -32.906 -9.156 1 73.5 311 LYS A O 1
ATOM 2436 N N . GLN A 1 312 ? -1.646 -33.812 -8.148 1 61.88 312 GLN A N 1
ATOM 2437 C CA . GLN A 1 312 ? -2.07 -35.156 -8.547 1 61.88 312 GLN A CA 1
ATOM 2438 C C . GLN A 1 312 ? -3.424 -35.531 -7.938 1 61.88 312 GLN A C 1
ATOM 2440 O O . GLN A 1 312 ? -4.203 -36.25 -8.531 1 61.88 312 GLN A O 1
ATOM 2445 N N . LEU A 1 313 ? -3.488 -35 -6.824 1 62.59 313 LEU A N 1
ATOM 2446 C CA . LEU A 1 313 ? -4.727 -35.281 -6.109 1 62.59 313 LEU A CA 1
ATOM 2447 C C . LEU A 1 313 ? -5.828 -34.312 -6.512 1 62.59 313 LEU A C 1
ATOM 2449 O O . LEU A 1 313 ? -6.891 -34.281 -5.883 1 62.59 313 LEU A O 1
ATOM 2453 N N . GLY A 1 314 ? -5.535 -33.469 -7.562 1 61.62 314 GLY A N 1
ATOM 2454 C CA . GLY A 1 314 ? -6.566 -32.656 -8.156 1 61.62 314 GLY A CA 1
ATOM 2455 C C . GLY A 1 314 ? -6.59 -31.234 -7.605 1 61.62 314 GLY A C 1
ATOM 2456 O O . GLY A 1 314 ? -7.484 -30.453 -7.93 1 61.62 314 GLY A O 1
ATOM 2457 N N . ALA A 1 315 ? -5.672 -30.969 -6.766 1 78.12 315 ALA A N 1
ATOM 2458 C CA . ALA A 1 315 ? -5.66 -29.641 -6.176 1 78.12 315 ALA A CA 1
ATOM 2459 C C . ALA A 1 315 ? -5.023 -28.625 -7.121 1 78.12 315 ALA A C 1
ATOM 2461 O O . ALA A 1 315 ? -4.191 -28.984 -7.961 1 78.12 315 ALA A O 1
ATOM 2462 N N . HIS A 1 316 ? -5.484 -27.438 -7.055 1 80.25 316 HIS A N 1
ATOM 2463 C CA . HIS A 1 316 ? -4.832 -26.312 -7.715 1 80.25 316 HIS A CA 1
ATOM 2464 C C . HIS A 1 316 ? -3.881 -25.594 -6.766 1 80.25 316 HIS A C 1
ATOM 2466 O O . HIS A 1 316 ? -4.289 -25.141 -5.695 1 80.25 316 HIS A O 1
ATOM 2472 N N . ILE A 1 317 ? -2.633 -25.484 -7.199 1 83.88 317 ILE A N 1
ATOM 2473 C CA . ILE A 1 317 ? -1.624 -24.922 -6.309 1 83.88 317 ILE A CA 1
ATOM 2474 C C . ILE A 1 317 ? -1.575 -23.406 -6.477 1 83.88 317 ILE A C 1
ATOM 2476 O O . ILE A 1 317 ? -1.408 -22.906 -7.59 1 83.88 317 ILE A O 1
ATOM 2480 N N . VAL A 1 318 ? -1.744 -22.75 -5.438 1 85.88 318 VAL A N 1
ATOM 2481 C CA . VAL A 1 318 ? -1.485 -21.312 -5.402 1 85.88 318 VAL A CA 1
ATOM 2482 C C . VAL A 1 318 ? -0.013 -21.062 -5.082 1 85.88 318 VAL A C 1
ATOM 2484 O O . VAL A 1 318 ? 0.433 -21.297 -3.959 1 85.88 318 VAL A O 1
ATOM 2487 N N . ASP A 1 319 ? 0.661 -20.594 -6.07 1 80.56 319 ASP A N 1
ATOM 2488 C CA . ASP A 1 319 ? 2.104 -20.406 -5.945 1 80.56 319 ASP A CA 1
ATOM 2489 C C . ASP A 1 319 ? 2.432 -19.312 -4.93 1 80.56 319 ASP A C 1
ATOM 2491 O O . ASP A 1 319 ? 2.17 -18.141 -5.172 1 80.56 319 ASP A O 1
ATOM 2495 N N . ALA A 1 320 ? 3.055 -19.688 -3.814 1 74.69 320 ALA A N 1
ATOM 2496 C CA . ALA A 1 320 ? 3.369 -18.797 -2.705 1 74.69 320 ALA A CA 1
ATOM 2497 C C . ALA A 1 320 ? 4.379 -17.734 -3.131 1 74.69 320 ALA A C 1
ATOM 2499 O O . ALA A 1 320 ? 4.461 -16.672 -2.518 1 74.69 320 ALA A O 1
ATOM 2500 N N . ARG A 1 321 ? 5.164 -17.953 -4.168 1 73.12 321 ARG A N 1
ATOM 2501 C CA . ARG A 1 321 ? 6.211 -17.031 -4.605 1 73.12 321 ARG A CA 1
ATOM 2502 C C . ARG A 1 321 ? 5.617 -15.773 -5.223 1 73.12 321 ARG A C 1
ATOM 2504 O O . ARG A 1 321 ? 6.281 -14.734 -5.309 1 73.12 321 ARG A O 1
ATOM 2511 N N . THR A 1 322 ? 4.383 -15.906 -5.609 1 75.44 322 THR A N 1
ATOM 2512 C CA . THR A 1 322 ? 3.758 -14.812 -6.348 1 75.44 322 THR A CA 1
ATOM 2513 C C . THR A 1 322 ? 2.857 -13.992 -5.434 1 75.44 322 THR A C 1
ATOM 2515 O O . THR A 1 322 ? 2.227 -13.031 -5.875 1 75.44 322 THR A O 1
ATOM 2518 N N . ILE A 1 323 ? 2.834 -14.43 -4.242 1 79.31 323 ILE A N 1
ATOM 2519 C CA . ILE A 1 323 ? 1.947 -13.703 -3.334 1 79.31 323 ILE A CA 1
ATOM 2520 C C . ILE A 1 323 ? 2.768 -13.047 -2.229 1 79.31 323 ILE A C 1
ATOM 2522 O O . ILE A 1 323 ? 3.801 -13.57 -1.812 1 79.31 323 ILE A O 1
ATOM 2526 N N . SER A 1 324 ? 2.324 -11.906 -1.805 1 81.69 324 SER A N 1
ATOM 2527 C CA . SER A 1 324 ? 3.016 -11.234 -0.71 1 81.69 324 SER A CA 1
ATOM 2528 C C . SER A 1 324 ? 2.9 -12.031 0.587 1 81.69 324 SER A C 1
ATOM 2530 O O . SER A 1 324 ? 2.01 -12.867 0.731 1 81.69 324 SER A O 1
ATOM 2532 N N . HIS A 1 325 ? 3.801 -11.781 1.5 1 84.25 325 HIS A N 1
ATOM 2533 C CA . HIS A 1 325 ? 3.795 -12.492 2.775 1 84.25 325 HIS A CA 1
ATOM 2534 C C . HIS A 1 325 ? 2.488 -12.258 3.527 1 84.25 325 HIS A C 1
ATOM 2536 O O . HIS A 1 325 ? 1.904 -13.203 4.07 1 84.25 325 HIS A O 1
ATOM 2542 N N . GLY A 1 326 ? 2.066 -11.023 3.527 1 86.5 326 GLY A N 1
ATOM 2543 C CA . GLY A 1 326 ? 0.803 -10.719 4.18 1 86.5 326 GLY A CA 1
ATOM 2544 C C . GLY A 1 326 ? -0.381 -11.43 3.557 1 86.5 326 GLY A C 1
ATOM 2545 O O . GLY A 1 326 ? -1.252 -11.938 4.27 1 86.5 326 GLY A O 1
ATOM 2546 N N . ALA A 1 327 ? -0.386 -11.422 2.281 1 88.56 327 ALA A N 1
ATOM 2547 C CA . ALA A 1 327 ? -1.46 -12.125 1.583 1 88.56 327 ALA A CA 1
ATOM 2548 C C . ALA A 1 327 ? -1.417 -13.625 1.875 1 88.56 327 ALA A C 1
ATOM 2550 O O . ALA A 1 327 ? -2.459 -14.258 2.051 1 88.56 327 ALA A O 1
ATOM 2551 N N . TRP A 1 328 ? -0.214 -14.172 1.843 1 87.69 328 TRP A N 1
ATOM 2552 C CA . TRP A 1 328 ? -0.06 -15.586 2.156 1 87.69 328 TRP A CA 1
ATOM 2553 C C . TRP A 1 328 ? -0.626 -15.898 3.537 1 87.69 328 TRP A C 1
ATOM 2555 O O . TRP A 1 328 ? -1.363 -16.875 3.703 1 87.69 328 TRP A O 1
ATOM 2565 N N . LEU A 1 329 ? -0.291 -15.125 4.516 1 90 329 LEU A N 1
ATOM 2566 C CA . LEU A 1 329 ? -0.778 -15.32 5.875 1 90 329 LEU A CA 1
ATOM 2567 C C . LEU A 1 329 ? -2.301 -15.25 5.926 1 90 329 LEU A C 1
ATOM 2569 O O . LEU A 1 329 ? -2.941 -16.031 6.633 1 90 329 LEU A O 1
ATOM 2573 N N . ALA A 1 330 ? -2.812 -14.32 5.227 1 92.38 330 ALA A N 1
ATOM 2574 C CA . ALA A 1 330 ? -4.266 -14.188 5.18 1 92.38 330 ALA A CA 1
ATOM 2575 C C . ALA A 1 330 ? -4.914 -15.414 4.547 1 92.38 330 ALA A C 1
ATOM 2577 O O . ALA A 1 330 ? -5.852 -15.984 5.105 1 92.38 330 ALA A O 1
ATOM 2578 N N . LEU A 1 331 ? -4.398 -15.852 3.416 1 92.06 331 LEU A N 1
ATOM 2579 C CA . LEU A 1 331 ? -4.98 -16.953 2.664 1 92.06 331 LEU A CA 1
ATOM 2580 C C . LEU A 1 331 ? -4.816 -18.266 3.42 1 92.06 331 LEU A C 1
ATOM 2582 O O . LEU A 1 331 ? -5.664 -19.156 3.314 1 92.06 331 LEU A O 1
ATOM 2586 N N . ALA A 1 332 ? -3.785 -18.328 4.18 1 92.19 332 ALA A N 1
ATOM 2587 C CA . ALA A 1 332 ? -3.516 -19.547 4.941 1 92.19 332 ALA A CA 1
ATOM 2588 C C . ALA A 1 332 ? -4.602 -19.797 5.988 1 92.19 332 ALA A C 1
ATOM 2590 O O . ALA A 1 332 ? -4.73 -20.906 6.508 1 92.19 332 ALA A O 1
ATOM 2591 N N . ARG A 1 333 ? -5.355 -18.797 6.312 1 92.81 333 ARG A N 1
ATOM 2592 C CA . ARG A 1 333 ? -6.438 -18.938 7.281 1 92.81 333 ARG A CA 1
ATOM 2593 C C . ARG A 1 333 ? -7.613 -19.703 6.68 1 92.81 333 ARG A C 1
ATOM 2595 O O . ARG A 1 333 ? -8.43 -20.266 7.41 1 92.81 333 ARG A O 1
ATOM 2602 N N . VAL A 1 334 ? -7.691 -19.688 5.34 1 93.19 334 VAL A N 1
ATOM 2603 C CA . VAL A 1 334 ? -8.883 -20.266 4.727 1 93.1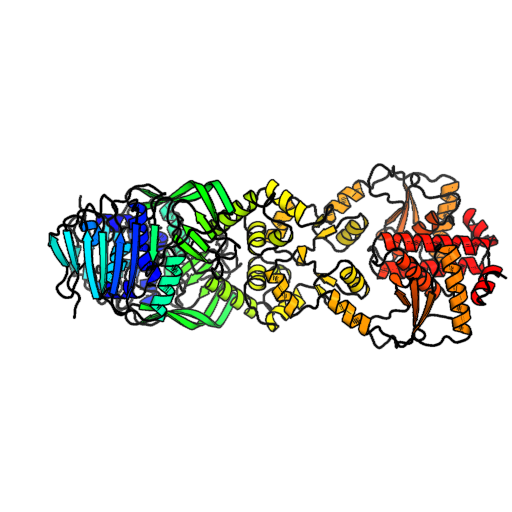9 334 VAL A CA 1
ATOM 2604 C C . VAL A 1 334 ? -8.477 -21.328 3.719 1 93.19 334 VAL A C 1
ATOM 2606 O O . VAL A 1 334 ? -9.297 -22.156 3.318 1 93.19 334 VAL A O 1
ATOM 2609 N N . LEU A 1 335 ? -7.234 -21.328 3.256 1 92.75 335 LEU A N 1
ATOM 2610 C CA . LEU A 1 335 ? -6.707 -22.344 2.361 1 92.75 335 LEU A CA 1
ATOM 2611 C C . LEU A 1 335 ? -5.707 -23.234 3.088 1 92.75 335 LEU A C 1
ATOM 2613 O O . LEU A 1 335 ? -4.84 -22.75 3.809 1 92.75 335 LEU A O 1
ATOM 2617 N N . GLU A 1 336 ? -5.902 -24.484 2.977 1 91.5 336 GLU A N 1
ATOM 2618 C CA . GLU A 1 336 ? -4.902 -25.391 3.537 1 91.5 336 GLU A CA 1
ATOM 2619 C C . GLU A 1 336 ? -3.645 -25.422 2.672 1 91.5 336 GLU A C 1
ATOM 2621 O O . GLU A 1 336 ? -3.693 -25.109 1.481 1 91.5 336 GLU A O 1
ATOM 2626 N N . THR A 1 337 ? -2.52 -25.766 3.26 1 91.5 337 THR A N 1
ATOM 2627 C CA . THR A 1 337 ? -1.275 -25.906 2.512 1 91.5 337 THR A CA 1
ATOM 2628 C C . THR A 1 337 ? -1.261 -27.219 1.731 1 91.5 337 THR A C 1
ATOM 2630 O O . THR A 1 337 ? -1.991 -28.156 2.066 1 91.5 337 THR A O 1
ATOM 2633 N N . SER A 1 338 ? -0.465 -27.172 0.69 1 87.75 338 SER A N 1
ATOM 2634 C CA . SER A 1 338 ? -0.333 -28.406 -0.068 1 87.75 338 SER A CA 1
ATOM 2635 C C . SER A 1 338 ? 0.133 -29.562 0.824 1 87.75 338 SER A C 1
ATOM 2637 O O . SER A 1 338 ? -0.306 -30.703 0.659 1 87.75 338 SER A O 1
ATOM 2639 N N . ASP A 1 339 ? 0.974 -29.25 1.82 1 85.06 339 ASP A N 1
ATOM 2640 C CA . ASP A 1 339 ? 1.432 -30.266 2.771 1 85.06 339 ASP A CA 1
ATOM 2641 C C . ASP A 1 339 ? 0.263 -30.828 3.574 1 85.06 339 ASP A C 1
ATOM 2643 O O . ASP A 1 339 ? 0.119 -32.031 3.691 1 85.06 339 ASP A O 1
ATOM 2647 N N . ASP A 1 340 ? -0.521 -30.016 4.07 1 87.5 340 ASP A N 1
ATOM 2648 C CA . ASP A 1 340 ? -1.674 -30.438 4.863 1 87.5 340 ASP A CA 1
ATOM 2649 C C . ASP A 1 340 ? -2.705 -31.156 4 1 87.5 340 ASP A C 1
ATOM 2651 O O . ASP A 1 340 ? -3.338 -32.125 4.453 1 87.5 340 ASP A O 1
ATOM 2655 N N . TYR A 1 341 ? -2.885 -30.641 2.873 1 86.06 341 TYR A N 1
ATOM 2656 C CA . TYR A 1 341 ? -3.801 -31.25 1.918 1 86.06 341 TYR A CA 1
ATOM 2657 C C . TYR A 1 341 ? -3.414 -32.688 1.647 1 86.06 341 TYR A C 1
ATOM 2659 O O . TYR A 1 341 ? -4.266 -33.594 1.68 1 86.06 341 TYR A O 1
ATOM 2667 N N . VAL A 1 342 ? -2.127 -32.875 1.399 1 77.56 342 VAL A N 1
ATOM 2668 C CA . VAL A 1 342 ? -1.618 -34.219 1.107 1 77.56 342 VAL A CA 1
ATOM 2669 C C . VAL A 1 342 ? -1.75 -35.094 2.346 1 77.56 342 VAL A C 1
ATOM 2671 O O . VAL A 1 342 ? -2.145 -36.25 2.244 1 77.56 342 VAL A O 1
ATOM 2674 N N . ARG A 1 343 ? -1.358 -34.531 3.494 1 77.12 343 ARG A N 1
ATOM 2675 C CA . ARG A 1 343 ? -1.47 -35.281 4.738 1 77.12 343 ARG A CA 1
ATOM 2676 C C . ARG A 1 343 ? -2.906 -35.719 4.98 1 77.12 343 ARG A C 1
ATOM 2678 O O . ARG A 1 343 ? -3.15 -36.875 5.344 1 77.12 343 ARG A O 1
ATOM 2685 N N . ARG A 1 344 ? -3.756 -34.875 4.836 1 74.69 344 ARG A N 1
ATOM 2686 C CA . ARG A 1 344 ? -5.168 -35.156 5.059 1 74.69 344 ARG A CA 1
ATOM 2687 C C . ARG A 1 344 ? -5.68 -36.188 4.047 1 74.69 344 ARG A C 1
ATOM 2689 O O . ARG A 1 344 ? -6.367 -37.125 4.414 1 74.69 344 ARG A O 1
ATOM 2696 N N . ARG A 1 345 ? -5.234 -35.938 2.869 1 66.06 345 ARG A N 1
ATOM 2697 C CA . ARG A 1 345 ? -5.734 -36.812 1.799 1 66.06 345 ARG A CA 1
ATOM 2698 C C . ARG A 1 345 ? -5.059 -38.156 1.833 1 66.06 345 ARG A C 1
ATOM 2700 O O . ARG A 1 345 ? -5.656 -39.156 1.438 1 66.06 345 ARG A O 1
ATOM 2707 N N . SER A 1 346 ? -3.648 -38.031 2.193 1 57.78 346 SER A N 1
ATOM 2708 C CA . SER A 1 346 ? -2.928 -39.312 2.32 1 57.78 346 SER A CA 1
ATOM 2709 C C . SER A 1 346 ? -3.404 -40.094 3.535 1 57.78 346 SER A C 1
ATOM 2711 O O . SER A 1 346 ? -3.469 -41.312 3.496 1 57.78 346 SER A O 1
ATOM 2713 N N . SER A 1 347 ? -3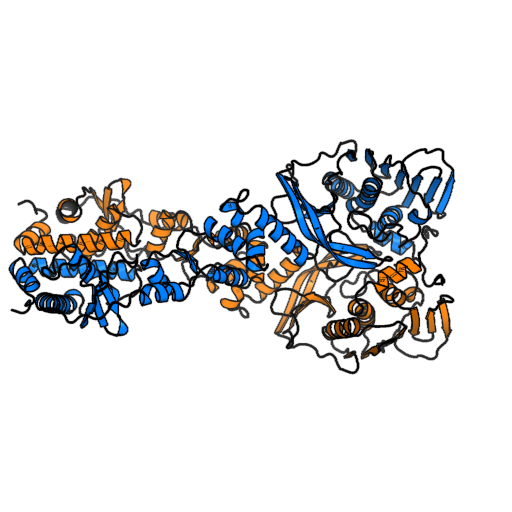.395 -39.406 4.75 1 52.22 347 SER A N 1
ATOM 2714 C CA . SER A 1 347 ? -3.914 -40.094 5.938 1 52.22 347 SER A CA 1
ATOM 2715 C C . SER A 1 347 ? -5.281 -40.719 5.664 1 52.22 347 SER A C 1
ATOM 2717 O O . SER A 1 347 ? -5.625 -41.75 6.234 1 52.22 347 SER A O 1
ATOM 2719 N N . GLU A 1 348 ? -5.793 -40 4.879 1 49.25 348 GLU A N 1
ATOM 2720 C CA . GLU A 1 348 ? -7.07 -40.531 4.453 1 49.25 348 GLU A CA 1
ATOM 2721 C C . GLU A 1 348 ? -6.871 -41.781 3.58 1 49.25 348 GLU A C 1
ATOM 2723 O O . GLU A 1 348 ? -7.766 -42.625 3.473 1 49.25 348 GLU A O 1
ATOM 2728 N N . PHE A 1 349 ? -5.562 -41.812 3.109 1 48.47 349 PHE A N 1
ATOM 2729 C CA . PHE A 1 349 ? -5.156 -42.875 2.217 1 48.47 349 PHE A CA 1
ATOM 2730 C C . PHE A 1 349 ? -4.68 -44.094 3.012 1 48.47 349 PHE A C 1
ATOM 2732 O O . PHE A 1 349 ? -4.332 -45.125 2.434 1 48.47 349 PHE A O 1
ATOM 2739 N N . GLY A 1 350 ? -4.48 -43.969 4.258 1 48.91 350 GLY A N 1
ATOM 2740 C CA . GLY A 1 350 ? -3.994 -45.125 5.027 1 48.91 350 GLY A CA 1
ATOM 2741 C C . GLY A 1 350 ? -4.934 -46.312 5.004 1 48.91 350 GLY A C 1
ATOM 2742 O O . GLY A 1 350 ? -5.879 -46.375 5.793 1 48.91 350 GLY A O 1
ATOM 2743 N N . GLY A 1 351 ? -4.91 -46.969 3.816 1 55.53 351 GLY A N 1
ATOM 2744 C CA . GLY A 1 351 ? -5.672 -48.219 3.801 1 55.53 351 GLY A CA 1
ATOM 2745 C C . GLY A 1 351 ? -5.027 -49.312 4.621 1 55.53 351 GLY A C 1
ATOM 2746 O O . GLY A 1 351 ? -3.865 -49.219 5.016 1 55.53 351 GLY A O 1
ATOM 2747 N N . ASP A 1 352 ? -5.676 -50.188 5.242 1 67.56 352 ASP A N 1
ATOM 2748 C CA . ASP A 1 352 ? -5.195 -51.312 6.012 1 67.56 352 ASP A CA 1
ATOM 2749 C C . ASP A 1 352 ? -4.438 -52.312 5.117 1 67.56 352 ASP A C 1
ATOM 2751 O O . ASP A 1 352 ? -4.938 -52.719 4.066 1 67.56 352 ASP A O 1
ATOM 2755 N N . GLU A 1 353 ? -3.107 -52.438 5.438 1 79.12 353 GLU A N 1
ATOM 2756 C CA . GLU A 1 353 ? -2.369 -53.469 4.711 1 79.12 353 GLU A CA 1
ATOM 2757 C C . GLU A 1 353 ? -3.104 -54.812 4.75 1 79.12 353 GLU A C 1
ATOM 2759 O O . GLU A 1 353 ? -3.652 -55.188 5.785 1 79.12 353 GLU A O 1
ATOM 2764 N N . VAL A 1 354 ? -3.24 -55.438 3.617 1 88.38 354 VAL A N 1
ATOM 2765 C CA . VAL A 1 354 ? -3.947 -56.719 3.533 1 88.38 354 VAL A CA 1
ATOM 2766 C C . VAL A 1 354 ? -2.979 -57.812 3.102 1 88.38 354 VAL A C 1
ATOM 2768 O O . VAL A 1 354 ? -2.051 -57.562 2.328 1 88.38 354 VAL A O 1
ATOM 2771 N N . GLU A 1 355 ? -3.104 -59.062 3.752 1 91.19 355 GLU A N 1
ATOM 2772 C CA . GLU A 1 355 ? -2.363 -60.219 3.279 1 91.19 355 GLU A CA 1
ATOM 2773 C C . GLU A 1 355 ? -2.852 -60.656 1.902 1 91.19 355 GLU A C 1
ATOM 2775 O O . GLU A 1 355 ? -4.047 -60.875 1.706 1 91.19 355 GLU A O 1
ATOM 2780 N N . PRO A 1 356 ? -1.972 -60.75 0.954 1 93.5 356 PRO A N 1
ATOM 2781 C CA . PRO A 1 356 ? -2.393 -61.062 -0.412 1 93.5 356 PRO A CA 1
ATOM 2782 C C . PRO A 1 356 ? -2.898 -62.5 -0.554 1 93.5 356 PRO A C 1
ATOM 2784 O O . PRO A 1 356 ? -2.369 -63.406 0.087 1 93.5 356 PRO A O 1
ATOM 2787 N N . ASP A 1 357 ? -3.906 -62.75 -1.266 1 94.19 357 ASP A N 1
ATOM 2788 C CA . ASP A 1 357 ? -4.332 -64.062 -1.64 1 94.19 357 ASP A CA 1
ATOM 2789 C C . ASP A 1 357 ? -3.451 -64.625 -2.754 1 94.19 357 ASP A C 1
ATOM 2791 O O . ASP A 1 357 ? -2.432 -64.062 -3.109 1 94.19 357 ASP A O 1
ATOM 2795 N N . GLU A 1 358 ? -3.754 -65.812 -3.219 1 93.75 358 GLU A N 1
ATOM 2796 C CA . GLU A 1 358 ? -2.906 -66.5 -4.203 1 93.75 358 GLU A CA 1
ATOM 2797 C C . GLU A 1 358 ? -2.84 -65.688 -5.504 1 93.75 358 GLU A C 1
ATOM 2799 O O . GLU A 1 358 ? -1.771 -65.562 -6.102 1 93.75 358 GLU A O 1
ATOM 2804 N N . THR A 1 359 ? -3.975 -65.188 -5.973 1 94.94 359 THR A N 1
ATOM 2805 C CA . THR A 1 359 ? -4.039 -64.375 -7.188 1 94.94 359 THR A CA 1
ATOM 2806 C C . THR A 1 359 ? -3.195 -63.125 -7.047 1 94.94 359 THR A C 1
ATOM 2808 O O . THR A 1 359 ? -2.469 -62.781 -7.973 1 94.94 359 THR A O 1
ATOM 2811 N N . GLN A 1 360 ? -3.234 -62.562 -5.914 1 95.62 360 GLN A N 1
ATOM 2812 C CA . GLN A 1 360 ? -2.486 -61.344 -5.641 1 95.62 360 GLN A CA 1
ATOM 2813 C C . GLN A 1 360 ? -0.99 -61.625 -5.543 1 95.62 360 GLN A C 1
ATOM 2815 O O . GLN A 1 360 ? -0.169 -60.812 -5.949 1 95.62 360 GLN A O 1
ATOM 2820 N N . ARG A 1 361 ? -0.654 -62.75 -5.031 1 95.06 361 ARG A N 1
ATOM 2821 C CA . ARG A 1 361 ? 0.751 -63.156 -4.957 1 95.06 361 ARG A CA 1
ATOM 2822 C C . ARG A 1 361 ? 1.345 -63.312 -6.352 1 95.06 361 ARG A C 1
ATOM 2824 O O . ARG A 1 361 ? 2.479 -62.906 -6.605 1 95.06 361 ARG A O 1
ATOM 2831 N N . ARG A 1 362 ? 0.551 -63.969 -7.207 1 94.94 362 ARG A N 1
ATOM 2832 C CA . ARG A 1 362 ? 0.991 -64.125 -8.586 1 94.94 362 ARG A CA 1
ATOM 2833 C C . ARG A 1 362 ? 1.157 -62.781 -9.273 1 94.94 362 ARG A C 1
ATOM 2835 O O . ARG A 1 362 ? 2.125 -62.562 -10.008 1 94.94 362 ARG A O 1
ATOM 2842 N N . PHE A 1 363 ? 0.208 -61.969 -9 1 96.56 363 PHE A N 1
ATOM 2843 C CA . PHE A 1 363 ? 0.269 -60.594 -9.531 1 96.56 363 PHE A CA 1
ATOM 2844 C C . PHE A 1 363 ? 1.534 -59.906 -9.062 1 96.56 363 PHE A C 1
ATOM 2846 O O . PHE A 1 363 ? 2.229 -59.25 -9.852 1 96.56 363 PHE A O 1
ATOM 2853 N N . ALA A 1 364 ? 1.843 -60 -7.805 1 96.12 364 ALA A N 1
ATOM 2854 C CA . ALA A 1 364 ? 3.018 -59.375 -7.219 1 96.12 364 ALA A CA 1
ATOM 2855 C C . ALA A 1 364 ? 4.301 -59.875 -7.879 1 96.12 364 ALA A C 1
ATOM 2857 O O . ALA A 1 364 ? 5.223 -59.094 -8.117 1 96.12 364 ALA A O 1
ATOM 2858 N N . GLU A 1 365 ? 4.336 -61.125 -8.141 1 95.38 365 GLU A N 1
ATOM 2859 C CA . GLU A 1 365 ? 5.512 -61.688 -8.789 1 95.38 365 GLU A CA 1
ATOM 2860 C C . GLU A 1 365 ? 5.68 -61.125 -10.203 1 95.38 365 GLU A C 1
ATOM 2862 O O . GLU A 1 365 ? 6.801 -60.844 -10.625 1 95.38 365 GLU A O 1
ATOM 2867 N N . ALA A 1 366 ? 4.574 -61.062 -10.906 1 96.19 366 ALA A N 1
ATOM 2868 C CA . ALA A 1 366 ? 4.613 -60.5 -12.25 1 96.19 366 ALA A CA 1
ATOM 2869 C C . ALA A 1 366 ? 5.098 -59.062 -12.219 1 96.19 366 ALA A C 1
ATOM 2871 O O . ALA A 1 366 ? 5.91 -58.656 -13.055 1 96.19 366 ALA A O 1
ATOM 2872 N N . VAL A 1 367 ? 4.609 -58.281 -11.25 1 96.81 367 VAL A N 1
ATOM 2873 C CA . VAL A 1 367 ? 4.977 -56.875 -11.133 1 96.81 367 VAL A CA 1
ATOM 2874 C C . VAL A 1 367 ? 6.465 -56.75 -10.797 1 96.81 367 VAL A C 1
ATOM 2876 O O . VAL A 1 367 ? 7.164 -55.906 -11.367 1 96.81 367 VAL A O 1
ATOM 2879 N N . ARG A 1 368 ? 6.938 -57.562 -9.93 1 95.94 368 ARG A N 1
ATOM 2880 C CA . ARG A 1 368 ? 8.352 -57.531 -9.57 1 95.94 368 ARG A CA 1
ATOM 2881 C C . ARG A 1 368 ? 9.227 -57.875 -10.781 1 95.94 368 ARG A C 1
ATOM 2883 O O . ARG A 1 368 ? 10.273 -57.25 -10.977 1 95.94 368 ARG A O 1
ATOM 2890 N N . TRP A 1 369 ? 8.766 -58.844 -11.453 1 96.06 369 TRP A N 1
ATOM 2891 C CA . TRP A 1 369 ? 9.5 -59.219 -12.656 1 96.06 369 TRP A CA 1
ATOM 2892 C C . TRP A 1 369 ? 9.516 -58.062 -13.672 1 96.06 369 TRP A C 1
ATOM 2894 O O . TRP A 1 369 ? 10.562 -57.781 -14.25 1 96.06 369 TRP A O 1
ATOM 2904 N N . LEU A 1 370 ? 8.398 -57.5 -13.953 1 95.38 370 LEU A N 1
ATOM 2905 C CA . LEU A 1 370 ? 8.297 -56.375 -14.867 1 95.38 370 LEU A CA 1
ATOM 2906 C C . LEU A 1 370 ? 9.18 -55.219 -14.406 1 95.38 370 LEU A C 1
ATOM 2908 O O . LEU A 1 370 ? 9.812 -54.531 -15.227 1 95.38 370 LEU A O 1
ATOM 2912 N N . ALA A 1 371 ? 9.148 -54.938 -13.133 1 95.38 371 ALA A N 1
ATOM 2913 C CA . ALA A 1 371 ? 9.977 -53.875 -12.57 1 95.38 371 ALA A CA 1
ATOM 2914 C C . ALA A 1 371 ? 11.453 -54.094 -12.906 1 95.38 371 ALA A C 1
ATOM 2916 O O . ALA A 1 371 ? 12.156 -53.125 -13.266 1 95.38 371 ALA A O 1
ATOM 2917 N N . ARG A 1 372 ? 11.906 -55.312 -12.859 1 94.5 372 ARG A N 1
ATOM 2918 C CA . ARG A 1 372 ? 13.297 -55.625 -13.156 1 94.5 372 ARG A CA 1
ATOM 2919 C C . ARG A 1 372 ? 13.578 -55.531 -14.648 1 94.5 372 ARG A C 1
ATOM 2921 O O . ARG A 1 372 ? 14.586 -54.969 -15.062 1 94.5 372 ARG A O 1
ATOM 2928 N N . ARG A 1 373 ? 12.672 -56.031 -15.414 1 93.94 373 ARG A N 1
ATOM 2929 C CA . ARG A 1 373 ? 12.938 -56.188 -16.844 1 93.94 373 ARG A CA 1
ATOM 2930 C C . ARG A 1 373 ? 12.648 -54.906 -17.594 1 93.94 373 ARG A C 1
ATOM 2932 O O . ARG A 1 373 ? 13.32 -54.594 -18.578 1 93.94 373 ARG A O 1
ATOM 2939 N N . VAL A 1 374 ? 11.633 -54.219 -17.156 1 94.25 374 VAL A N 1
ATOM 2940 C CA . VAL A 1 374 ? 11.164 -53.062 -17.891 1 94.25 374 VAL A CA 1
ATOM 2941 C C . VAL A 1 374 ? 11.758 -51.781 -17.297 1 94.25 374 VAL A C 1
ATOM 2943 O O . VAL A 1 374 ? 12.211 -50.906 -18.016 1 94.25 374 VAL A O 1
ATOM 2946 N N . ALA A 1 375 ? 11.781 -51.688 -16.031 1 92.88 375 ALA A N 1
ATOM 2947 C CA . ALA A 1 375 ? 12.203 -50.469 -15.367 1 92.88 375 ALA A CA 1
ATOM 2948 C C . ALA A 1 375 ? 13.617 -50.594 -14.805 1 92.88 375 ALA A C 1
ATOM 2950 O O . ALA A 1 375 ? 14.242 -49.594 -14.43 1 92.88 375 ALA A O 1
ATOM 2951 N N . GLY A 1 376 ? 14.164 -51.812 -14.766 1 92.38 376 GLY A N 1
ATOM 2952 C CA . GLY A 1 376 ? 15.477 -52.031 -14.18 1 92.38 376 GLY A CA 1
ATOM 2953 C C . GLY A 1 376 ? 15.516 -51.781 -12.688 1 92.38 376 GLY A C 1
ATOM 2954 O O . GLY A 1 376 ? 16.516 -51.281 -12.172 1 92.38 376 GLY A O 1
ATOM 2955 N N . SER A 1 377 ? 14.453 -51.969 -11.992 1 92.12 377 SER A N 1
ATOM 2956 C CA . SER A 1 377 ? 14.344 -51.656 -10.57 1 92.12 377 SER A CA 1
ATOM 2957 C C . SER A 1 377 ? 13.836 -52.875 -9.781 1 92.12 377 SER A C 1
ATOM 2959 O O . SER A 1 377 ? 13.188 -53.75 -10.344 1 92.12 377 SER A O 1
ATOM 2961 N N . VAL A 1 378 ? 14.219 -52.906 -8.547 1 93.56 378 VAL A N 1
ATOM 2962 C CA . VAL A 1 378 ? 13.672 -53.906 -7.621 1 93.56 378 VAL A CA 1
ATOM 2963 C C . VAL A 1 378 ? 12.641 -53.219 -6.711 1 93.56 378 VAL A C 1
ATOM 2965 O O . VAL A 1 378 ? 12.906 -52.156 -6.137 1 93.56 378 VAL A O 1
ATOM 2968 N N . VAL A 1 379 ? 11.469 -53.875 -6.656 1 94.56 379 VAL A N 1
ATOM 2969 C CA . VAL A 1 379 ? 10.422 -53.219 -5.863 1 94.56 379 VAL A CA 1
ATOM 2970 C C . VAL A 1 379 ? 9.727 -54.281 -4.988 1 94.56 379 VAL A C 1
ATOM 2972 O O . VAL A 1 379 ? 9.672 -55.438 -5.344 1 94.56 379 VAL A O 1
ATOM 2975 N N . ARG A 1 380 ? 9.289 -53.781 -3.838 1 93.19 380 ARG A N 1
ATOM 2976 C CA . ARG A 1 380 ? 8.367 -54.594 -3.029 1 93.19 380 ARG A CA 1
ATOM 2977 C C . ARG A 1 380 ? 6.918 -54.312 -3.426 1 93.19 380 ARG A C 1
ATOM 2979 O O . ARG A 1 380 ? 6.582 -53.188 -3.805 1 93.19 380 ARG A O 1
ATOM 2986 N N . VAL A 1 381 ? 6.113 -55.312 -3.447 1 95.06 381 VAL A N 1
ATOM 2987 C CA . VAL A 1 381 ? 4.707 -55.156 -3.801 1 95.06 381 VAL A CA 1
ATOM 2988 C C . VAL A 1 381 ? 3.83 -55.469 -2.59 1 95.06 381 VAL A C 1
ATOM 2990 O O . VAL A 1 381 ? 3.959 -56.531 -1.98 1 95.06 381 VAL A O 1
ATOM 2993 N N . ARG A 1 382 ? 3.051 -54.5 -2.248 1 92.25 382 ARG A N 1
ATOM 2994 C CA . ARG A 1 382 ? 2.123 -54.625 -1.126 1 92.25 382 ARG A CA 1
ATOM 2995 C C . ARG A 1 382 ? 0.685 -54.406 -1.582 1 92.25 382 ARG A C 1
ATOM 2997 O O . ARG A 1 382 ? 0.439 -54.062 -2.742 1 92.25 382 ARG A O 1
ATOM 3004 N N . PHE A 1 383 ? -0.218 -54.781 -0.672 1 91.81 383 PHE A N 1
ATOM 3005 C CA . PHE A 1 383 ? -1.638 -54.625 -0.962 1 91.81 383 PHE A CA 1
ATOM 3006 C C . PHE A 1 383 ? -2.355 -53.969 0.208 1 91.81 383 PHE A C 1
ATOM 3008 O O . PHE A 1 383 ? -2.01 -54.219 1.368 1 91.81 383 PHE A O 1
ATOM 3015 N N . PHE A 1 384 ? -3.238 -53.156 -0.133 1 84.81 384 PHE A N 1
ATOM 3016 C CA . PHE A 1 384 ? -4.055 -52.5 0.887 1 84.81 384 PHE A CA 1
ATOM 3017 C C . PHE A 1 384 ? -5.52 -52.469 0.457 1 84.81 384 PHE A C 1
ATOM 3019 O O . PHE A 1 384 ? -5.836 -52.719 -0.705 1 84.81 384 PHE A O 1
ATOM 3026 N N . ALA A 1 385 ? -6.371 -52.406 1.311 1 82.56 385 ALA A N 1
ATOM 3027 C CA . ALA A 1 385 ? -7.801 -52.344 1.039 1 82.56 385 ALA A CA 1
ATOM 3028 C C . ALA A 1 385 ? -8.367 -51 1.474 1 82.56 385 ALA A C 1
ATOM 3030 O O . ALA A 1 385 ? -8.289 -50.625 2.648 1 82.56 385 ALA A O 1
ATOM 3031 N N . ARG A 1 386 ? -8.812 -50.375 0.447 1 75.25 386 ARG A N 1
ATOM 3032 C CA . ARG A 1 386 ? -9.477 -49.094 0.697 1 75.25 386 ARG A CA 1
ATOM 3033 C C . ARG A 1 386 ? -10.641 -48.875 -0.268 1 75.25 386 ARG A C 1
ATOM 3035 O O . ARG A 1 386 ? -10.5 -49.125 -1.472 1 75.25 386 ARG A O 1
ATOM 3042 N N . ASP A 1 387 ? -11.852 -48.5 0.197 1 69.94 387 ASP A N 1
ATOM 3043 C CA . ASP A 1 387 ? -13.016 -48.25 -0.647 1 69.94 387 ASP A CA 1
ATOM 3044 C C . ASP A 1 387 ? -12.82 -47 -1.507 1 69.94 387 ASP A C 1
ATOM 3046 O O . ASP A 1 387 ? -12.547 -45.906 -0.984 1 69.94 387 ASP A O 1
ATOM 3050 N N . PRO A 1 388 ? -12.812 -47.281 -2.854 1 60.5 388 PRO A N 1
ATOM 3051 C CA . PRO A 1 388 ? -12.578 -46.156 -3.762 1 60.5 388 PRO A CA 1
ATOM 3052 C C . PRO A 1 388 ? -13.602 -45.031 -3.594 1 60.5 388 PRO A C 1
ATOM 3054 O O . PRO A 1 388 ? -13.32 -43.875 -3.934 1 60.5 388 PRO A O 1
ATOM 3057 N N . SER A 1 389 ? -15.031 -45.312 -3.496 1 57.38 389 SER A N 1
ATOM 3058 C CA . SER A 1 389 ? -16.062 -44.281 -3.322 1 57.38 389 SER A CA 1
ATOM 3059 C C . SER A 1 389 ? -15.68 -43.312 -2.229 1 57.38 389 SER A C 1
ATOM 3061 O O . SER A 1 389 ? -16.203 -42.188 -2.184 1 57.38 389 SER A O 1
ATOM 3063 N N . ASP A 1 390 ? -15.18 -43.938 -1.297 1 47.16 390 ASP A N 1
ATOM 3064 C CA . ASP A 1 390 ? -14.945 -43.062 -0.145 1 47.16 390 ASP A CA 1
ATOM 3065 C C . ASP A 1 390 ? -14.109 -41.844 -0.537 1 47.16 390 ASP A C 1
ATOM 3067 O O . ASP A 1 390 ? -14.445 -40.719 -0.169 1 47.16 390 ASP A O 1
ATOM 3071 N N . ALA A 1 391 ? -12.773 -42 -0.577 1 42.53 391 ALA A N 1
ATOM 3072 C CA . ALA A 1 391 ? -11.953 -40.812 -0.599 1 42.53 391 ALA A CA 1
ATOM 3073 C C . ALA A 1 391 ? -11.742 -40.312 -2.027 1 42.53 391 ALA A C 1
ATOM 3075 O O . ALA A 1 391 ? -11.469 -41.094 -2.932 1 42.53 391 ALA A O 1
ATOM 3076 N N . GLY A 1 392 ? -12.664 -39.594 -2.539 1 42.12 392 GLY A N 1
ATOM 3077 C CA . GLY A 1 392 ? -12.461 -38.906 -3.799 1 42.12 392 GLY A CA 1
ATOM 3078 C C . GLY A 1 392 ? -11.227 -39.375 -4.551 1 42.12 392 GLY A C 1
ATOM 3079 O O . GLY A 1 392 ? -10.961 -38.906 -5.664 1 42.12 392 GLY A O 1
ATOM 3080 N N . LEU A 1 393 ? -10.125 -39.469 -3.91 1 45.94 393 LEU A N 1
ATOM 3081 C CA . LEU A 1 393 ? -8.883 -39.719 -4.621 1 45.94 393 LEU A CA 1
ATOM 3082 C C . LEU A 1 393 ? -8.688 -41.219 -4.863 1 45.94 393 LEU A C 1
ATOM 3084 O O . LEU A 1 393 ? -8.539 -42 -3.912 1 45.94 393 LEU A O 1
ATOM 3088 N N . LEU A 1 394 ? -9.336 -41.812 -5.793 1 49.12 394 LEU A N 1
ATOM 3089 C CA . LEU A 1 394 ? -9.219 -43.219 -6.234 1 49.12 394 LEU A CA 1
ATOM 3090 C C . LEU A 1 394 ? -7.75 -43.594 -6.441 1 49.12 394 LEU A C 1
ATOM 3092 O O . LEU A 1 394 ? -7.086 -43.031 -7.32 1 49.12 394 LEU A O 1
ATOM 3096 N N . GLU A 1 395 ? -6.898 -43.812 -5.352 1 65.44 395 GLU A N 1
ATOM 3097 C CA . GLU A 1 395 ? -5.555 -44.25 -5.68 1 65.44 395 GLU A CA 1
ATOM 3098 C C . GLU A 1 395 ? -5.543 -45.781 -5.945 1 65.44 395 GLU A C 1
ATOM 3100 O O . GLU A 1 395 ? -5.793 -46.562 -5.043 1 65.44 395 GLU A O 1
ATOM 3105 N N . ASP A 1 396 ? -5.547 -46.156 -7.129 1 78.25 396 ASP A N 1
ATOM 3106 C CA . ASP A 1 396 ? -5.41 -47.531 -7.543 1 78.25 396 ASP A CA 1
ATOM 3107 C C . ASP A 1 396 ? -4.113 -48.156 -7.016 1 78.25 396 ASP A C 1
ATOM 3109 O O . ASP A 1 396 ? -4.051 -49.344 -6.727 1 78.25 396 ASP A O 1
ATOM 3113 N N . ALA A 1 397 ? -3.252 -47.406 -6.805 1 84.69 397 ALA A N 1
ATOM 3114 C CA . ALA A 1 397 ? -1.938 -47.812 -6.32 1 84.69 397 ALA A CA 1
ATOM 3115 C C . ALA A 1 397 ? -1.14 -46.625 -5.812 1 84.69 397 ALA A C 1
ATOM 3117 O O . ALA A 1 397 ? -1.45 -45.469 -6.148 1 84.69 397 ALA A O 1
ATOM 3118 N N . VAL A 1 398 ? -0.226 -46.906 -4.906 1 79.94 398 VAL A N 1
ATOM 3119 C CA . VAL A 1 398 ? 0.627 -45.875 -4.352 1 79.94 398 VAL A CA 1
ATOM 3120 C C . VAL A 1 398 ? 2.07 -46.344 -4.273 1 79.94 398 VAL A C 1
ATOM 3122 O O . VAL A 1 398 ? 2.316 -47.531 -3.943 1 79.94 398 VAL A O 1
ATOM 3125 N N . THR A 1 399 ? 2.961 -45.469 -4.617 1 81.38 399 THR A N 1
ATOM 3126 C CA . THR A 1 399 ? 4.375 -45.812 -4.574 1 81.38 399 THR A CA 1
ATOM 3127 C C . THR A 1 399 ? 5.078 -45.125 -3.418 1 81.38 399 THR A C 1
ATOM 3129 O O . THR A 1 399 ? 4.941 -43.906 -3.242 1 81.38 399 THR A O 1
ATOM 3132 N N . ASP A 1 400 ? 5.68 -45.875 -2.602 1 75.75 400 ASP A N 1
ATOM 3133 C CA . ASP A 1 400 ? 6.633 -45.375 -1.614 1 75.75 400 ASP A CA 1
ATOM 3134 C C . ASP A 1 400 ? 8.062 -45.438 -2.152 1 75.75 400 ASP A C 1
ATOM 3136 O O . ASP A 1 400 ? 8.695 -46.5 -2.127 1 75.75 400 ASP A O 1
ATOM 3140 N N . VAL A 1 401 ? 8.555 -44.406 -2.551 1 76.06 401 VAL A N 1
ATOM 3141 C CA . VAL A 1 401 ? 9.836 -44.344 -3.238 1 76.06 401 VAL A CA 1
ATOM 3142 C C . VAL A 1 401 ? 10.953 -44.75 -2.275 1 76.06 401 VAL A C 1
ATOM 3144 O O . VAL A 1 401 ? 11.883 -45.469 -2.654 1 76.06 401 VAL A O 1
ATOM 3147 N N . ASP A 1 402 ? 10.859 -44.25 -1.072 1 72.69 402 ASP A N 1
ATOM 3148 C CA . ASP A 1 402 ? 11.891 -44.531 -0.078 1 72.69 402 ASP A CA 1
ATOM 3149 C C . ASP A 1 402 ? 11.961 -46.031 0.225 1 72.69 402 ASP A C 1
ATOM 3151 O O . ASP A 1 402 ? 13.047 -46.594 0.331 1 72.69 402 ASP A O 1
ATOM 3155 N N . ALA A 1 403 ? 10.82 -46.594 0.385 1 78.5 403 ALA A N 1
ATOM 3156 C CA . ALA A 1 403 ? 10.766 -48.031 0.704 1 78.5 403 ALA A CA 1
ATOM 3157 C C . ALA A 1 403 ? 10.844 -48.875 -0.561 1 78.5 403 ALA A C 1
ATOM 3159 O O . ALA A 1 403 ? 10.891 -50.094 -0.488 1 78.5 403 ALA A O 1
ATOM 3160 N N . ARG A 1 404 ? 10.883 -48.188 -1.726 1 86.31 404 ARG A N 1
ATOM 3161 C CA . ARG A 1 404 ? 10.836 -48.875 -3.014 1 86.31 404 ARG A CA 1
ATOM 3162 C C . ARG A 1 404 ? 9.727 -49.906 -3.043 1 86.31 404 ARG A C 1
ATOM 3164 O O . ARG A 1 404 ? 9.969 -51.094 -3.334 1 86.31 404 ARG A O 1
ATOM 3171 N N . ALA A 1 405 ? 8.602 -49.469 -2.639 1 88.25 405 ALA A N 1
ATOM 3172 C CA . ALA A 1 405 ? 7.441 -50.375 -2.559 1 88.25 405 ALA A CA 1
ATOM 3173 C C . ALA A 1 405 ? 6.242 -49.75 -3.293 1 88.25 405 ALA A C 1
ATOM 3175 O O . ALA A 1 405 ? 6.02 -48.562 -3.244 1 88.25 405 ALA A O 1
ATOM 3176 N N . ILE A 1 406 ? 5.531 -50.594 -3.965 1 90.81 406 ILE A N 1
ATOM 3177 C CA . ILE A 1 406 ? 4.266 -50.219 -4.582 1 90.81 406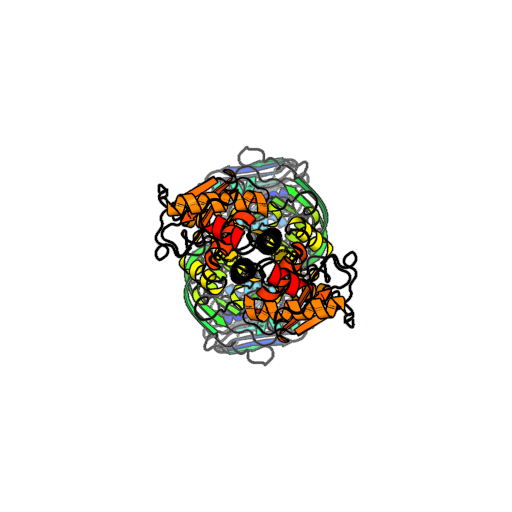 ILE A CA 1
ATOM 3178 C C . ILE A 1 406 ? 3.119 -50.969 -3.9 1 90.81 406 ILE A C 1
ATOM 3180 O O . ILE A 1 406 ? 3.16 -52.188 -3.764 1 90.81 406 ILE A O 1
ATOM 3184 N N . SER A 1 407 ? 2.143 -50.188 -3.445 1 88.25 407 SER A N 1
ATOM 3185 C CA . SER A 1 407 ? 0.972 -50.781 -2.799 1 88.25 407 SER A CA 1
ATOM 3186 C C . SER A 1 407 ? -0.267 -50.656 -3.68 1 88.25 407 SER A C 1
ATOM 3188 O O . SER A 1 407 ? -0.591 -49.562 -4.148 1 88.25 407 SER A O 1
ATOM 3190 N N . PHE A 1 408 ? -0.95 -51.781 -3.881 1 91.19 408 PHE A N 1
ATOM 3191 C CA . PHE A 1 408 ? -2.125 -51.781 -4.742 1 91.19 408 PHE A CA 1
ATOM 3192 C C . PHE A 1 408 ? -3.396 -51.969 -3.924 1 91.19 408 PHE A C 1
ATOM 3194 O O . PHE A 1 408 ? -3.426 -52.75 -2.971 1 91.19 408 PHE A O 1
ATOM 3201 N N . ASN A 1 409 ? -4.34 -51.281 -4.281 1 87.69 409 ASN A N 1
ATOM 3202 C CA . ASN A 1 409 ? -5.625 -51.344 -3.596 1 87.69 409 ASN A CA 1
ATOM 3203 C C . ASN A 1 409 ? -6.445 -52.531 -4.07 1 87.69 409 ASN A C 1
ATOM 3205 O O . ASN A 1 409 ? -6.84 -52.594 -5.238 1 87.69 409 ASN A O 1
ATOM 3209 N N . VAL A 1 410 ? -6.809 -53.406 -3.221 1 90.19 410 VAL A N 1
ATOM 3210 C CA . VAL A 1 410 ? -7.48 -54.625 -3.605 1 90.19 410 VAL A CA 1
ATOM 3211 C C . VAL A 1 410 ? -8.969 -54.375 -3.811 1 90.19 410 VAL A C 1
ATOM 3213 O O . VAL A 1 410 ? -9.672 -55.188 -4.43 1 90.19 410 VAL A O 1
ATOM 3216 N N . LYS A 1 411 ? -9.367 -53.281 -3.338 1 84.88 411 LYS A N 1
ATOM 3217 C CA . LYS A 1 411 ? -10.773 -52.969 -3.5 1 84.88 411 LYS A CA 1
ATOM 3218 C C . LYS A 1 411 ? -10.992 -52.062 -4.723 1 84.88 411 LYS A C 1
ATOM 3220 O O . LYS A 1 411 ? -12.125 -51.688 -5.02 1 84.88 411 LYS A O 1
ATOM 3225 N N . GLY A 1 412 ? -9.953 -51.75 -5.367 1 83.31 412 GLY A N 1
ATOM 3226 C CA . GLY A 1 412 ? -10.047 -50.906 -6.547 1 83.31 412 GLY A CA 1
ATOM 3227 C C . GLY A 1 412 ? -10.383 -51.688 -7.809 1 83.31 412 GLY A C 1
ATOM 3228 O O . GLY A 1 412 ? -10.734 -52.844 -7.742 1 83.31 412 GLY A O 1
ATOM 3229 N N . PRO A 1 413 ? -10.266 -51 -8.922 1 85.75 413 PRO A N 1
ATOM 3230 C CA . PRO A 1 413 ? -10.688 -51.625 -10.195 1 85.75 413 PRO A CA 1
ATOM 3231 C C . PRO A 1 413 ? -9.594 -52.469 -10.836 1 85.75 413 PRO A C 1
ATOM 3233 O O . PRO A 1 413 ? -9.797 -53.031 -11.914 1 85.75 413 PRO A O 1
ATOM 3236 N N . LEU A 1 414 ? -8.508 -52.594 -10.227 1 92.06 414 LEU A N 1
ATOM 3237 C CA . LEU A 1 414 ? -7.391 -53.312 -10.828 1 92.06 414 LEU A CA 1
ATOM 3238 C C . LEU A 1 414 ? -7.688 -54.781 -10.93 1 92.06 414 LEU A C 1
ATOM 3240 O O . LEU A 1 414 ? -8.312 -55.375 -10.031 1 92.06 414 LEU A O 1
ATOM 3244 N N . ARG A 1 415 ? -7.258 -55.438 -12.016 1 94.81 415 ARG A N 1
ATOM 3245 C CA . ARG A 1 415 ? -7.406 -56.875 -12.211 1 94.81 415 ARG A CA 1
ATOM 3246 C C . ARG A 1 415 ? -6.148 -57.625 -11.781 1 94.81 415 ARG A C 1
ATOM 3248 O O . ARG A 1 415 ? -5.156 -57.625 -12.508 1 94.81 415 ARG A O 1
ATOM 3255 N N . PHE A 1 416 ? -6.262 -58.344 -10.727 1 95.5 416 PHE A N 1
ATOM 3256 C CA . PHE A 1 416 ? -5.094 -59.031 -10.203 1 95.5 416 PHE A CA 1
ATOM 3257 C C . PHE A 1 416 ? -4.91 -60.375 -10.891 1 95.5 416 PHE A C 1
ATOM 3259 O O . PHE A 1 416 ? -3.84 -61 -10.805 1 95.5 416 PHE A O 1
ATOM 3266 N N . ASP A 1 417 ? -5.988 -60.812 -11.578 1 93.88 417 ASP A N 1
ATOM 3267 C CA . ASP A 1 417 ? -5.914 -62.094 -12.297 1 93.88 417 ASP A CA 1
ATOM 3268 C C . ASP A 1 417 ? -5.289 -61.875 -13.68 1 93.88 417 ASP A C 1
ATOM 3270 O O . ASP A 1 417 ? -4.945 -62.875 -14.344 1 93.88 417 ASP A O 1
ATOM 3274 N N . ASP A 1 418 ? -5.172 -60.688 -14.086 1 95.19 418 ASP A N 1
ATOM 3275 C CA . ASP A 1 418 ? -4.59 -60.375 -15.391 1 95.19 418 ASP A CA 1
ATOM 3276 C C . ASP A 1 418 ? -3.768 -59.094 -15.328 1 95.19 418 ASP A C 1
ATOM 3278 O O . ASP A 1 418 ? -4.285 -58 -15.586 1 95.19 418 ASP A O 1
ATOM 3282 N N . VAL A 1 419 ? -2.502 -59.25 -15.188 1 95.31 419 VAL A N 1
ATOM 3283 C CA . VAL A 1 419 ? -1.604 -58.094 -15.023 1 95.31 419 VAL A CA 1
ATOM 3284 C C . VAL A 1 419 ? -1.551 -57.281 -16.328 1 95.31 419 VAL A C 1
ATOM 3286 O O . VAL A 1 419 ? -1.221 -56.094 -16.312 1 95.31 419 VAL A O 1
ATOM 3289 N N . LEU A 1 420 ? -1.923 -57.906 -17.422 1 95.19 420 LEU A N 1
ATOM 3290 C CA . LEU A 1 420 ? -1.801 -57.25 -18.719 1 95.19 420 LEU A CA 1
ATOM 3291 C C . LEU A 1 420 ? -3.129 -56.625 -19.141 1 95.19 420 LEU A C 1
ATOM 3293 O O . LEU A 1 420 ? -3.256 -56.125 -20.266 1 95.19 420 LEU A O 1
ATOM 3297 N N . ASP A 1 421 ? -4.121 -56.75 -18.172 1 95.25 421 ASP A N 1
ATOM 3298 C CA . ASP A 1 421 ? -5.285 -55.906 -18.406 1 95.25 421 ASP A CA 1
ATOM 3299 C C . ASP A 1 421 ? -4.871 -54.469 -18.672 1 95.25 421 ASP A C 1
ATOM 3301 O O . ASP A 1 421 ? -4.027 -53.938 -17.953 1 95.25 421 ASP A O 1
ATOM 3305 N N . PRO A 1 422 ? -5.438 -53.844 -19.672 1 95.19 422 PRO A N 1
ATOM 3306 C CA . PRO A 1 422 ? -4.949 -52.531 -20.078 1 95.19 422 PRO A CA 1
ATOM 3307 C C . PRO A 1 422 ? -4.957 -51.5 -18.938 1 95.19 422 PRO A C 1
ATOM 3309 O O . PRO A 1 422 ? -3.992 -50.75 -18.781 1 95.19 422 PRO A O 1
ATOM 3312 N N . GLY A 1 423 ? -6.016 -51.438 -18.219 1 94.38 423 GLY A N 1
ATOM 3313 C CA . GLY A 1 423 ? -6.07 -50.531 -17.094 1 94.38 423 GLY A CA 1
ATOM 3314 C C . GLY A 1 423 ? -5.07 -50.844 -16 1 94.38 423 GLY A C 1
ATOM 3315 O O . GLY A 1 423 ? -4.457 -49.969 -15.414 1 94.38 423 GLY A O 1
ATOM 3316 N N . THR A 1 424 ? -4.879 -52.094 -15.719 1 95.31 424 THR A N 1
ATOM 3317 C CA . THR A 1 424 ? -4.023 -52.562 -14.641 1 95.31 424 THR A CA 1
ATOM 3318 C C . THR A 1 424 ? -2.551 -52.344 -14.984 1 95.31 424 THR A C 1
ATOM 3320 O O . THR A 1 424 ? -1.802 -51.781 -14.18 1 95.31 424 THR A O 1
ATOM 3323 N N . ILE A 1 425 ? -2.18 -52.812 -16.172 1 96.06 425 ILE A N 1
ATOM 3324 C CA . ILE A 1 425 ? -0.773 -52.719 -16.547 1 96.06 425 ILE A CA 1
ATOM 3325 C C . ILE A 1 425 ? -0.394 -51.219 -16.672 1 96.06 425 ILE A C 1
ATOM 3327 O O . ILE A 1 425 ? 0.738 -50.844 -16.375 1 96.06 425 ILE A O 1
ATOM 3331 N N . GLY A 1 426 ? -1.359 -50.438 -17.156 1 94.56 426 GLY A N 1
ATOM 3332 C CA . GLY A 1 426 ? -1.127 -49 -17.188 1 94.56 426 GLY A CA 1
ATOM 3333 C C . GLY A 1 426 ? -0.786 -48.406 -15.828 1 94.56 426 GLY A C 1
ATOM 3334 O O . GLY A 1 426 ? 0.141 -47.625 -15.703 1 94.56 426 GLY A O 1
ATOM 3335 N N . VAL A 1 427 ? -1.503 -48.781 -14.812 1 92.69 427 VAL A N 1
ATOM 3336 C CA . VAL A 1 427 ? -1.275 -48.312 -13.445 1 92.69 427 VAL A CA 1
ATOM 3337 C C . VAL A 1 427 ? 0.071 -48.812 -12.945 1 92.69 427 VAL A C 1
ATOM 3339 O O . VAL A 1 427 ? 0.793 -48.125 -12.242 1 92.69 427 VAL A O 1
ATOM 3342 N N . VAL A 1 428 ? 0.369 -50.062 -13.297 1 95.12 428 VAL A N 1
ATOM 3343 C CA . VAL A 1 428 ? 1.646 -50.656 -12.898 1 95.12 428 VAL A CA 1
ATOM 3344 C C . VAL A 1 428 ? 2.793 -49.812 -13.469 1 95.12 428 VAL A C 1
ATOM 3346 O O . VAL A 1 428 ? 3.732 -49.469 -12.75 1 95.12 428 VAL A O 1
ATOM 3349 N N . LEU A 1 429 ? 2.67 -49.5 -14.758 1 95.5 429 LEU A N 1
ATOM 3350 C CA . LEU A 1 429 ? 3.701 -48.688 -15.398 1 95.5 429 LEU A CA 1
ATOM 3351 C C . LEU A 1 429 ? 3.785 -47.312 -14.758 1 95.5 429 LEU A C 1
ATOM 3353 O O . LEU A 1 429 ? 4.879 -46.75 -14.57 1 95.5 429 LEU A O 1
ATOM 3357 N N . HIS A 1 430 ? 2.672 -46.75 -14.438 1 92.19 430 HIS A N 1
ATOM 3358 C CA . HIS A 1 430 ? 2.574 -45.469 -13.766 1 92.19 430 HIS A CA 1
ATOM 3359 C C . HIS A 1 430 ? 3.332 -45.469 -12.445 1 92.19 430 HIS A C 1
ATOM 3361 O O . HIS A 1 430 ? 4.133 -44.562 -12.18 1 92.19 430 HIS A O 1
ATOM 3367 N N . GLU A 1 431 ? 3.031 -46.438 -11.664 1 89.75 431 GLU A N 1
ATOM 3368 C CA . GLU A 1 431 ? 3.678 -46.531 -10.359 1 89.75 431 GLU A CA 1
ATOM 3369 C C . GLU A 1 431 ? 5.176 -46.812 -10.5 1 89.75 431 GLU A C 1
ATOM 3371 O O . GLU A 1 431 ? 5.973 -46.312 -9.703 1 89.75 431 GLU A O 1
ATOM 3376 N N . LEU A 1 432 ? 5.535 -47.594 -11.516 1 93.19 432 LEU A N 1
ATOM 3377 C CA . LEU A 1 432 ? 6.953 -47.844 -11.758 1 93.19 432 LEU A CA 1
ATOM 3378 C C . LEU A 1 432 ? 7.656 -46.562 -12.164 1 93.19 432 LEU A C 1
ATOM 3380 O O . LEU A 1 432 ? 8.82 -46.344 -11.82 1 93.19 432 LEU A O 1
ATOM 3384 N N . ALA A 1 433 ? 6.934 -45.75 -12.914 1 91.44 433 ALA A N 1
ATOM 3385 C CA . ALA A 1 433 ? 7.508 -44.469 -13.336 1 91.44 433 ALA A CA 1
ATOM 3386 C C . ALA A 1 433 ? 7.777 -43.562 -12.133 1 91.44 433 ALA A C 1
ATOM 3388 O O . ALA A 1 433 ? 8.703 -42.75 -12.156 1 91.44 433 ALA A O 1
ATOM 3389 N N . HIS A 1 434 ? 7.023 -43.75 -11.117 1 85.31 434 HIS A N 1
ATOM 3390 C CA . HIS A 1 434 ? 7.168 -42.938 -9.898 1 85.31 434 HIS A CA 1
ATOM 3391 C C . HIS A 1 434 ? 8.445 -43.312 -9.156 1 85.31 434 HIS A C 1
ATOM 3393 O O . HIS A 1 434 ? 8.922 -42.531 -8.312 1 85.31 434 HIS A O 1
ATOM 3399 N N . LEU A 1 435 ? 9.008 -44.406 -9.438 1 80.19 435 LEU A N 1
ATOM 3400 C CA . LEU A 1 435 ? 10.266 -44.781 -8.797 1 80.19 435 LEU A CA 1
ATOM 3401 C C . LEU A 1 435 ? 11.383 -43.812 -9.203 1 80.19 435 LEU A C 1
ATOM 3403 O O . LEU A 1 435 ? 12.391 -43.688 -8.5 1 80.19 435 LEU A O 1
ATOM 3407 N N . ALA A 1 436 ? 11.188 -43.188 -10.344 1 72.5 436 ALA A N 1
ATOM 3408 C CA . ALA A 1 436 ? 12.172 -42.219 -10.828 1 72.5 436 ALA A CA 1
ATOM 3409 C C . ALA A 1 436 ? 11.781 -40.781 -10.445 1 72.5 436 ALA A C 1
ATOM 3411 O O . ALA A 1 436 ? 12.641 -39.906 -10.375 1 72.5 436 ALA A O 1
ATOM 3412 N N . SER A 1 437 ? 10.578 -40.531 -10.414 1 67.94 437 SER A N 1
ATOM 3413 C CA . SER A 1 437 ? 10.086 -39.188 -10.094 1 67.94 437 SER A CA 1
ATOM 3414 C C . SER A 1 437 ? 8.805 -39.25 -9.273 1 67.94 437 SER A C 1
ATOM 3416 O O . SER A 1 437 ? 7.852 -39.938 -9.656 1 67.94 437 SER A O 1
ATOM 3418 N N . VAL A 1 438 ? 8.859 -38.531 -8.289 1 64.44 438 VAL A N 1
ATOM 3419 C CA . VAL A 1 438 ? 7.68 -38.5 -7.438 1 64.44 438 VAL A CA 1
ATOM 3420 C C . VAL A 1 438 ? 6.586 -37.656 -8.078 1 64.44 438 VAL A C 1
ATOM 3422 O O . VAL A 1 438 ? 5.414 -38.031 -8.07 1 64.44 438 VAL A O 1
ATOM 3425 N N . GLU A 1 439 ? 6.996 -36.562 -8.828 1 63.41 439 GLU A N 1
ATOM 3426 C CA . GLU A 1 439 ? 6.062 -35.625 -9.414 1 63.41 439 GLU A CA 1
ATOM 3427 C C . GLU A 1 439 ? 5.688 -36 -10.836 1 63.41 439 GLU A C 1
ATOM 3429 O O . GLU A 1 439 ? 6.441 -36.719 -11.508 1 63.41 439 GLU A O 1
ATOM 3434 N N . HIS A 1 440 ? 4.402 -35.656 -11.078 1 75 440 HIS A N 1
ATOM 3435 C CA . HIS A 1 440 ? 3.969 -35.875 -12.453 1 75 440 HIS A CA 1
ATOM 3436 C C . HIS A 1 440 ? 4.465 -34.75 -13.359 1 75 440 HIS A C 1
ATOM 3438 O O . HIS A 1 440 ? 3.668 -34.062 -14 1 75 440 HIS A O 1
ATOM 3444 N N . ASP A 1 441 ? 5.773 -34.656 -13.344 1 69.38 441 ASP A N 1
ATOM 3445 C CA . ASP A 1 441 ? 6.414 -33.656 -14.18 1 69.38 441 ASP A CA 1
ATOM 3446 C C . ASP A 1 441 ? 6.852 -34.25 -15.516 1 69.38 441 ASP A C 1
ATOM 3448 O O . ASP A 1 441 ? 6.438 -35.344 -15.883 1 69.38 441 ASP A O 1
ATOM 3452 N N . HIS A 1 442 ? 7.551 -33.5 -16.281 1 71.06 442 HIS A N 1
ATOM 3453 C CA . HIS A 1 442 ? 7.961 -33.969 -17.609 1 71.06 442 HIS A CA 1
ATOM 3454 C C . HIS A 1 442 ? 8.859 -35.188 -17.516 1 71.06 442 HIS A C 1
ATOM 3456 O O . HIS A 1 442 ? 8.82 -36.062 -18.391 1 71.06 442 HIS A O 1
ATOM 3462 N N . ARG A 1 443 ? 9.594 -35.188 -16.453 1 74.69 443 ARG A N 1
ATOM 3463 C CA . ARG A 1 443 ? 10.461 -36.344 -16.266 1 74.69 443 ARG A CA 1
ATOM 3464 C C . ARG A 1 443 ? 9.641 -37.594 -16.031 1 74.69 443 ARG A C 1
ATOM 3466 O O . ARG A 1 443 ? 9.984 -38.688 -16.531 1 74.69 443 ARG A O 1
ATOM 3473 N N . PHE A 1 444 ? 8.586 -37.406 -15.25 1 82.81 444 PHE A N 1
ATOM 3474 C CA . PHE A 1 444 ? 7.672 -38.531 -15.008 1 82.81 444 PHE A CA 1
ATOM 3475 C C . PHE A 1 444 ? 7.059 -39.031 -16.312 1 82.81 444 PHE A C 1
ATOM 3477 O O . PHE A 1 444 ? 7.02 -40.219 -16.578 1 82.81 444 PHE A O 1
ATOM 3484 N N . ILE A 1 445 ? 6.617 -38.094 -17.094 1 85.25 445 ILE A N 1
ATOM 3485 C CA . ILE A 1 445 ? 5.961 -38.406 -18.344 1 85.25 445 ILE A CA 1
ATOM 3486 C C . ILE A 1 445 ? 6.949 -39.125 -19.281 1 85.25 445 ILE A C 1
ATOM 3488 O O . ILE A 1 445 ? 6.613 -40.125 -19.906 1 85.25 445 ILE A O 1
ATOM 3492 N N . ASP A 1 446 ? 8.141 -38.625 -19.328 1 85.69 446 ASP A N 1
ATOM 3493 C CA . ASP A 1 446 ? 9.188 -39.25 -20.125 1 85.69 446 ASP A CA 1
ATOM 3494 C C . ASP A 1 446 ? 9.453 -40.688 -19.688 1 85.69 446 ASP A C 1
ATOM 3496 O O . ASP A 1 446 ? 9.633 -41.562 -20.516 1 85.69 446 ASP A O 1
ATOM 3500 N N . ARG A 1 447 ? 9.508 -40.781 -18.406 1 90.19 447 ARG A N 1
ATOM 3501 C CA . ARG A 1 447 ? 9.766 -42.125 -17.875 1 90.19 447 ARG A CA 1
ATOM 3502 C C . ARG A 1 447 ? 8.602 -43.062 -18.188 1 90.19 447 ARG A C 1
ATOM 3504 O O . ARG A 1 447 ? 8.82 -44.219 -18.562 1 90.19 447 ARG A O 1
ATOM 3511 N N . LEU A 1 448 ? 7.445 -42.625 -17.984 1 93.56 448 LEU A N 1
ATOM 3512 C CA . LEU A 1 448 ? 6.266 -43.438 -18.234 1 93.56 448 LEU A CA 1
ATOM 3513 C C . LEU A 1 448 ? 6.223 -43.875 -19.688 1 93.56 448 LEU A C 1
ATOM 3515 O O . LEU A 1 448 ? 5.965 -45.062 -19.969 1 93.56 448 LEU A O 1
ATOM 3519 N N . GLN A 1 449 ? 6.488 -42.969 -20.578 1 93.75 449 GLN A N 1
ATOM 3520 C CA . GLN A 1 449 ? 6.449 -43.344 -21.984 1 93.75 449 GLN A CA 1
ATOM 3521 C C . GLN A 1 449 ? 7.57 -44.312 -22.344 1 93.75 449 GLN A C 1
ATOM 3523 O O . GLN A 1 449 ? 7.387 -45.219 -23.156 1 93.75 449 GLN A O 1
ATOM 3528 N N . LEU A 1 450 ? 8.695 -44.094 -21.766 1 93.88 450 LEU A N 1
ATOM 3529 C CA . LEU A 1 450 ? 9.805 -45.031 -22.016 1 93.88 450 LEU A CA 1
ATOM 3530 C C . LEU A 1 450 ? 9.469 -46.438 -21.5 1 93.88 450 LEU A C 1
ATOM 3532 O O . LEU A 1 450 ? 9.75 -47.406 -22.172 1 93.88 450 LEU A O 1
ATOM 3536 N N . LEU A 1 451 ? 8.93 -46.469 -20.328 1 96.31 451 LEU A N 1
ATOM 3537 C CA . LEU A 1 451 ? 8.555 -47.781 -19.766 1 96.31 451 LEU A CA 1
ATOM 3538 C C . LEU A 1 451 ? 7.508 -48.469 -20.625 1 96.31 451 LEU A C 1
ATOM 3540 O O . LEU A 1 451 ? 7.547 -49.688 -20.797 1 96.31 451 LEU A O 1
ATOM 3544 N N . ALA A 1 452 ? 6.621 -47.719 -21.109 1 96.31 452 ALA A N 1
ATOM 3545 C CA . ALA A 1 452 ? 5.629 -48.25 -22.031 1 96.31 452 ALA A CA 1
ATOM 3546 C C . ALA A 1 452 ? 6.297 -48.875 -23.25 1 96.31 452 ALA A C 1
ATOM 3548 O O . ALA A 1 452 ? 5.895 -49.938 -23.719 1 96.31 452 ALA A O 1
ATOM 3549 N N . GLY A 1 453 ? 7.25 -48.188 -23.766 1 95.44 453 GLY A N 1
ATOM 3550 C CA . GLY A 1 453 ? 7.992 -48.719 -24.906 1 95.44 453 GLY A CA 1
ATOM 3551 C C . GLY A 1 453 ? 8.766 -49.969 -24.594 1 95.44 453 GLY A C 1
ATOM 3552 O O . GLY A 1 453 ? 8.797 -50.906 -25.406 1 95.44 453 GLY A O 1
ATOM 3553 N N . MET A 1 454 ? 9.375 -49.969 -23.469 1 96.5 454 MET A N 1
ATOM 3554 C CA . MET A 1 454 ? 10.125 -51.156 -23.047 1 96.5 454 MET A CA 1
ATOM 3555 C C . MET A 1 454 ? 9.203 -52.375 -22.906 1 96.5 454 MET A C 1
ATOM 3557 O O . MET A 1 454 ? 9.57 -53.469 -23.312 1 96.5 454 MET A O 1
ATOM 3561 N N . LEU A 1 455 ? 8.102 -52.125 -22.297 1 96.44 455 LEU A N 1
ATOM 3562 C CA . LEU A 1 455 ? 7.129 -53.219 -22.172 1 96.44 455 LEU A CA 1
ATOM 3563 C C . LEU A 1 455 ? 6.664 -53.688 -23.547 1 96.44 455 LEU A C 1
ATOM 3565 O O . LEU A 1 455 ? 6.52 -54.906 -23.766 1 96.44 455 LEU A O 1
ATOM 3569 N N . ALA A 1 456 ? 6.438 -52.781 -24.422 1 95.06 456 ALA A N 1
ATOM 3570 C CA . ALA A 1 456 ? 6.023 -53.125 -25.781 1 95.06 456 ALA A CA 1
ATOM 3571 C C . ALA A 1 456 ? 7.062 -54.031 -26.453 1 95.06 456 ALA A C 1
ATOM 3573 O O . ALA A 1 456 ? 6.715 -55.031 -27.078 1 95.06 456 ALA A O 1
ATOM 3574 N N . LYS A 1 457 ? 8.219 -53.625 -26.328 1 93.75 457 LYS A N 1
ATOM 3575 C CA . LYS A 1 457 ? 9.297 -54.438 -26.922 1 93.75 457 LYS A CA 1
ATOM 3576 C C . LYS A 1 457 ? 9.336 -55.844 -26.312 1 93.75 457 LYS A C 1
ATOM 3578 O O . LYS A 1 457 ? 9.477 -56.812 -27.031 1 93.75 457 LYS A O 1
ATOM 3583 N N . LEU A 1 458 ? 9.281 -55.844 -25.062 1 94.25 458 LEU A N 1
ATOM 3584 C CA . LEU A 1 458 ? 9.32 -57.094 -24.344 1 94.25 458 LEU A CA 1
ATOM 3585 C C . LEU A 1 458 ? 8.203 -58.031 -24.812 1 94.25 458 LEU A C 1
ATOM 3587 O O . LEU A 1 458 ? 8.438 -59.219 -25.062 1 94.25 458 LEU A O 1
ATOM 3591 N N . LEU A 1 459 ? 7.035 -57.594 -24.938 1 94.19 459 LEU A N 1
ATOM 3592 C CA . LEU A 1 459 ? 5.879 -58.375 -25.328 1 94.19 459 LEU A CA 1
ATOM 3593 C C . LEU A 1 459 ? 5.898 -58.688 -26.812 1 94.19 459 LEU A C 1
ATOM 3595 O O . LEU A 1 459 ? 5.402 -59.75 -27.25 1 94.19 459 LEU A O 1
ATOM 3599 N N . ALA A 1 460 ? 6.457 -57.75 -27.531 1 92.75 460 ALA A N 1
ATOM 3600 C CA . ALA A 1 460 ? 6.633 -58.031 -28.953 1 92.75 460 ALA A CA 1
ATOM 3601 C C . ALA A 1 460 ? 7.531 -59.25 -29.188 1 92.75 460 ALA A C 1
ATOM 3603 O O . ALA A 1 460 ? 7.297 -60.031 -30.094 1 92.75 460 ALA A O 1
ATOM 3604 N N . ASP A 1 461 ? 8.484 -59.375 -28.375 1 90.69 461 ASP A N 1
ATOM 3605 C CA . ASP A 1 461 ? 9.438 -60.469 -28.516 1 90.69 461 ASP A CA 1
ATOM 3606 C C . ASP A 1 461 ? 8.898 -61.75 -27.875 1 90.69 461 ASP A C 1
ATOM 3608 O O . ASP A 1 461 ? 9.07 -62.844 -28.406 1 90.69 461 ASP A O 1
ATOM 3612 N N . GLY A 1 462 ? 8.258 -61.625 -26.781 1 89.44 462 GLY A N 1
ATOM 3613 C CA . GLY A 1 462 ? 7.844 -62.781 -25.984 1 89.44 462 GLY A CA 1
ATOM 3614 C C . GLY A 1 462 ? 6.516 -63.344 -26.438 1 89.44 462 GLY A C 1
ATOM 3615 O O . GLY A 1 462 ? 6.25 -64.562 -26.234 1 89.44 462 GLY A O 1
ATOM 3616 N N . GLY A 1 463 ? 5.598 -62.531 -26.891 1 87.62 463 GLY A N 1
ATOM 3617 C CA . GLY A 1 463 ? 4.332 -62.969 -27.453 1 87.62 463 GLY A CA 1
ATOM 3618 C C . GLY A 1 463 ? 3.387 -63.531 -26.422 1 87.62 463 GLY A C 1
ATOM 3619 O O . GLY A 1 463 ? 3.432 -63.156 -25.25 1 87.62 463 GLY A O 1
ATOM 3620 N N . PRO A 1 464 ? 2.561 -64.438 -27 1 89.62 464 PRO A N 1
ATOM 3621 C CA . PRO A 1 464 ? 1.513 -65 -26.141 1 89.62 464 PRO A CA 1
ATOM 3622 C C . PRO A 1 464 ? 2.07 -65.875 -25.031 1 89.62 464 PRO A C 1
ATOM 3624 O O . PRO A 1 464 ? 1.486 -65.938 -23.953 1 89.62 464 PRO A O 1
ATOM 3627 N N . ALA A 1 465 ? 3.182 -66.5 -25.328 1 91.56 465 ALA A N 1
ATOM 3628 C CA . ALA A 1 465 ? 3.783 -67.375 -24.312 1 91.56 465 ALA A CA 1
ATOM 3629 C C . ALA A 1 465 ? 4.207 -66.562 -23.094 1 91.56 465 ALA A C 1
ATOM 3631 O O . ALA A 1 465 ? 3.908 -66.938 -21.953 1 91.56 465 ALA A O 1
ATOM 3632 N N . LEU A 1 466 ? 4.895 -65.5 -23.312 1 92.81 466 LEU A N 1
ATOM 3633 C CA . LEU A 1 466 ? 5.309 -64.625 -22.219 1 92.81 466 LEU A CA 1
ATOM 3634 C C . LEU A 1 466 ? 4.102 -64.062 -21.5 1 92.81 466 LEU A C 1
ATOM 3636 O O . LEU A 1 466 ? 4.094 -63.906 -20.281 1 92.81 466 LEU A O 1
ATOM 3640 N N . ALA A 1 467 ? 3.115 -63.656 -22.25 1 93.19 467 ALA A N 1
ATOM 3641 C CA . ALA A 1 467 ? 1.896 -63.094 -21.688 1 93.19 467 ALA A CA 1
ATOM 3642 C C . ALA A 1 467 ? 1.234 -64.062 -20.719 1 93.19 467 ALA A C 1
ATOM 3644 O O . ALA A 1 467 ? 0.792 -63.656 -19.641 1 93.19 467 ALA A O 1
ATOM 3645 N N . THR A 1 468 ? 1.143 -65.25 -21.188 1 92.81 468 THR A N 1
ATOM 3646 C CA . THR A 1 468 ? 0.551 -66.25 -20.328 1 92.81 468 THR A CA 1
ATOM 3647 C C . THR A 1 468 ? 1.376 -66.5 -19.062 1 92.81 468 THR A C 1
ATOM 3649 O O . THR A 1 468 ? 0.821 -66.625 -17.969 1 92.81 468 THR A O 1
ATOM 3652 N N . ALA A 1 469 ? 2.656 -66.438 -19.266 1 93.38 469 ALA A N 1
ATOM 3653 C CA . ALA A 1 469 ? 3.545 -66.625 -18.109 1 93.38 469 ALA A CA 1
ATOM 3654 C C . ALA A 1 469 ? 3.361 -65.5 -17.109 1 93.38 469 ALA A C 1
ATOM 3656 O O . ALA A 1 469 ? 3.381 -65.688 -15.898 1 93.38 469 ALA A O 1
ATOM 3657 N N . LEU A 1 470 ? 3.203 -64.312 -17.594 1 93.31 470 LEU A N 1
ATOM 3658 C CA . LEU A 1 470 ? 3 -63.156 -16.75 1 93.31 470 LEU A CA 1
ATOM 3659 C C . LEU A 1 470 ? 1.677 -63.25 -16 1 93.31 470 LEU A C 1
ATOM 3661 O O . LEU A 1 470 ? 1.61 -62.938 -14.812 1 93.31 470 LEU A O 1
ATOM 3665 N N . ARG A 1 471 ? 0.671 -63.688 -16.688 1 91 471 ARG A N 1
ATOM 3666 C CA . ARG A 1 471 ? -0.645 -63.812 -16.062 1 91 471 ARG A CA 1
ATOM 3667 C C . ARG A 1 471 ? -0.626 -64.875 -14.961 1 91 471 ARG A C 1
ATOM 3669 O O . ARG A 1 471 ? -1.345 -64.75 -13.969 1 91 471 ARG A O 1
ATOM 3676 N N . ARG A 1 472 ? 0.245 -65.812 -15.164 1 89.88 472 ARG A N 1
ATOM 3677 C CA . ARG A 1 472 ? 0.335 -66.875 -14.203 1 89.88 472 ARG A CA 1
ATOM 3678 C C . ARG A 1 472 ? 1.308 -66.562 -13.078 1 89.88 472 ARG A C 1
ATOM 3680 O O . ARG A 1 472 ? 1.422 -67.312 -12.102 1 89.88 472 ARG A O 1
ATOM 3687 N N . GLY A 1 473 ? 2.037 -65.5 -13.234 1 87.19 473 GLY A N 1
ATOM 3688 C CA . GLY A 1 473 ? 2.977 -65.062 -12.203 1 87.19 473 GLY A CA 1
ATOM 3689 C C . GLY A 1 473 ? 4.277 -65.812 -12.227 1 87.19 473 GLY A C 1
ATOM 3690 O O . GLY A 1 473 ? 4.93 -66 -11.195 1 87.19 473 GLY A O 1
ATOM 3691 N N . ASP A 1 474 ? 4.539 -66.438 -13.32 1 83.62 474 ASP A N 1
ATOM 3692 C CA . ASP A 1 474 ? 5.777 -67.25 -13.438 1 83.62 474 ASP A CA 1
ATOM 3693 C C . ASP A 1 474 ? 6.531 -66.875 -14.711 1 83.62 474 ASP A C 1
ATOM 3695 O O . ASP A 1 474 ? 6.754 -67.75 -15.57 1 83.62 474 ASP A O 1
ATOM 3699 N N . PRO A 1 475 ? 6.941 -65.688 -14.781 1 78.94 475 PRO A N 1
ATOM 3700 C CA . PRO A 1 475 ? 7.5 -65.25 -16.062 1 78.94 475 PRO A CA 1
ATOM 3701 C C . PRO A 1 475 ? 8.891 -65.812 -16.328 1 78.94 475 PRO A C 1
ATOM 3703 O O . PRO A 1 475 ? 9.359 -65.812 -17.469 1 78.94 475 PRO A O 1
ATOM 3706 N N . GLU A 1 476 ? 9.711 -66.312 -15.383 1 72.62 476 GLU A N 1
ATOM 3707 C CA . GLU A 1 476 ? 11.016 -66.938 -15.617 1 72.62 476 GLU A CA 1
ATOM 3708 C C . GLU A 1 476 ? 10.883 -68.375 -16.125 1 72.62 476 GLU A C 1
ATOM 3710 O O . GLU A 1 476 ? 11.875 -68.938 -16.516 1 72.62 476 GLU A O 1
ATOM 3715 N N . ARG A 1 477 ? 9.727 -69 -16.188 1 59.19 477 ARG A N 1
ATOM 3716 C CA . ARG A 1 477 ? 9.609 -70.375 -16.609 1 59.19 477 ARG A CA 1
ATOM 3717 C C . ARG A 1 477 ? 9.242 -70.438 -18.094 1 59.19 477 ARG A C 1
ATOM 3719 O O . ARG A 1 477 ? 8.477 -69.625 -18.594 1 59.19 477 ARG A O 1
ATOM 3726 N N . MET B 1 1 ? 5.203 46.594 1.721 1 34.06 1 MET B N 1
ATOM 3727 C CA . MET B 1 1 ? 4.719 47.344 2.889 1 34.06 1 MET B CA 1
ATOM 3728 C C . MET B 1 1 ? 4.195 46.375 3.953 1 34.06 1 MET B C 1
ATOM 3730 O O . MET B 1 1 ? 3.725 45.281 3.633 1 34.06 1 MET B O 1
ATOM 3734 N N . ALA B 1 2 ? 4.684 46.5 5.129 1 46.53 2 ALA B N 1
ATOM 3735 C CA . ALA B 1 2 ? 4.395 45.719 6.324 1 46.53 2 ALA B CA 1
ATOM 3736 C C . ALA B 1 2 ? 2.893 45.531 6.516 1 46.53 2 ALA B C 1
ATOM 3738 O O . ALA B 1 2 ? 2.148 46.531 6.551 1 46.53 2 ALA B O 1
ATOM 3739 N N . ARG B 1 3 ? 2.271 44.406 6.055 1 55.97 3 ARG B N 1
ATOM 3740 C CA . ARG B 1 3 ? 0.845 44.219 6.297 1 55.97 3 ARG B CA 1
ATOM 3741 C C . ARG B 1 3 ? 0.485 44.531 7.742 1 55.97 3 ARG B C 1
ATOM 3743 O O . ARG B 1 3 ? 1.173 44.125 8.672 1 55.97 3 ARG B O 1
ATOM 3750 N N . SER B 1 4 ? -0.288 45.688 7.918 1 65.94 4 SER B N 1
ATOM 3751 C CA . SER B 1 4 ? -0.87 45.969 9.219 1 65.94 4 SER B CA 1
ATOM 3752 C C . SER B 1 4 ? -1.714 44.812 9.727 1 65.94 4 SER B C 1
ATOM 3754 O O . SER B 1 4 ? -2.002 43.875 8.977 1 65.94 4 SER B O 1
ATOM 3756 N N . ALA B 1 5 ? -2.109 44.75 11.016 1 85.19 5 ALA B N 1
ATOM 3757 C CA . ALA B 1 5 ? -2.635 43.656 11.805 1 85.19 5 ALA B CA 1
ATOM 3758 C C . ALA B 1 5 ? -3.992 43.188 11.281 1 85.19 5 ALA B C 1
ATOM 3760 O O . ALA B 1 5 ? -4.961 43.969 11.297 1 85.19 5 ALA B O 1
ATOM 3761 N N . TRP B 1 6 ? -4.082 42.188 10.508 1 93.62 6 TRP B N 1
ATOM 3762 C CA . TRP B 1 6 ? -5.316 41.594 9.984 1 93.62 6 TRP B CA 1
ATOM 3763 C C . TRP B 1 6 ? -5.941 40.656 11.008 1 93.62 6 TRP B C 1
ATOM 3765 O O . TRP B 1 6 ? -7.168 40.594 11.125 1 93.62 6 TRP B O 1
ATOM 3775 N N . PHE B 1 7 ? -5.102 40 11.711 1 93.88 7 PHE B N 1
ATOM 3776 C CA . PHE B 1 7 ? -5.617 38.875 12.453 1 93.88 7 PHE B CA 1
ATOM 3777 C C . PHE B 1 7 ? -5.27 38.969 13.93 1 93.88 7 PHE B C 1
ATOM 3779 O O . PHE B 1 7 ? -4.379 39.75 14.312 1 93.88 7 PHE B O 1
ATOM 3786 N N . GLU B 1 8 ? -6.051 38.25 14.711 1 92.06 8 GLU B N 1
ATOM 3787 C CA . GLU B 1 8 ? -5.84 38.062 16.141 1 92.06 8 GLU B CA 1
ATOM 3788 C C . GLU B 1 8 ? -5.754 36.562 16.484 1 92.06 8 GLU B C 1
ATOM 3790 O O . GLU B 1 8 ? -6.023 35.719 15.641 1 92.06 8 GLU B O 1
ATOM 3795 N N . ILE B 1 9 ? -5.262 36.344 17.672 1 90.94 9 ILE B N 1
ATOM 3796 C CA . ILE B 1 9 ? -5.145 34.969 18.109 1 90.94 9 ILE B CA 1
ATOM 3797 C C . ILE B 1 9 ? -6.121 34.688 19.25 1 90.94 9 ILE B C 1
ATOM 3799 O O . ILE B 1 9 ? -6.199 35.469 20.203 1 90.94 9 ILE B O 1
ATOM 3803 N N . ALA B 1 10 ? -6.902 33.656 19.078 1 89.25 10 ALA B N 1
ATOM 3804 C CA . ALA B 1 10 ? -7.637 33.156 20.234 1 89.25 10 ALA B CA 1
ATOM 3805 C C . ALA B 1 10 ? -6.738 32.25 21.094 1 89.25 10 ALA B C 1
ATOM 3807 O O . ALA B 1 10 ? -6.598 31.062 20.844 1 89.25 10 ALA B O 1
ATOM 3808 N N . GLU B 1 11 ? -6.301 32.812 22.188 1 89 11 GLU B N 1
ATOM 3809 C CA . GLU B 1 11 ? -5.289 32.156 23.016 1 89 11 GLU B CA 1
ATOM 3810 C C . GLU B 1 11 ? -5.801 30.828 23.562 1 89 11 GLU B C 1
ATOM 3812 O O . GLU B 1 11 ? -5.07 29.828 23.594 1 89 11 GLU B O 1
ATOM 3817 N N . GLU B 1 12 ? -7.02 30.844 24 1 85.31 12 GLU B N 1
ATOM 3818 C CA . GLU B 1 12 ? -7.582 29.609 24.562 1 85.31 12 GLU B CA 1
ATOM 3819 C C . GLU B 1 12 ? -7.73 28.531 23.5 1 85.31 12 GLU B C 1
ATOM 3821 O O . GLU B 1 12 ? -7.449 27.359 23.75 1 85.31 12 GLU B O 1
ATOM 3826 N N . GLY B 1 13 ? -8.211 28.953 22.359 1 83.44 13 GLY B N 1
ATOM 3827 C CA . GLY B 1 13 ? -8.312 28.016 21.25 1 83.44 13 GLY B CA 1
ATOM 3828 C C . GLY B 1 13 ? -6.977 27.438 20.812 1 83.44 13 GLY B C 1
ATOM 3829 O O . GLY B 1 13 ? -6.859 26.25 20.562 1 83.44 13 GLY B O 1
ATOM 3830 N N . TRP B 1 14 ? -6.008 28.281 20.75 1 88 14 TRP B N 1
ATOM 3831 C CA . TRP B 1 14 ? -4.652 27.859 20.391 1 88 14 TRP B CA 1
ATOM 3832 C C . TRP B 1 14 ? -4.09 26.891 21.422 1 88 14 TRP B C 1
ATOM 3834 O O . TRP B 1 14 ? -3.471 25.891 21.062 1 88 14 TRP B O 1
ATOM 3844 N N . ALA B 1 15 ? -4.316 27.219 22.688 1 88.31 15 ALA B N 1
ATOM 3845 C CA . ALA B 1 15 ? -3.846 26.359 23.766 1 88.31 15 ALA B CA 1
ATOM 3846 C C . ALA B 1 15 ? -4.492 24.984 23.703 1 88.31 15 ALA B C 1
ATOM 3848 O O . ALA B 1 15 ? -3.816 23.969 23.875 1 88.31 15 ALA B O 1
ATOM 3849 N N . ARG B 1 16 ? -5.711 24.969 23.438 1 82.69 16 ARG B N 1
ATOM 3850 C CA . ARG B 1 16 ? -6.445 23.703 23.375 1 82.69 16 ARG B CA 1
ATOM 3851 C C . ARG B 1 16 ? -5.988 22.859 22.188 1 82.69 16 ARG B C 1
ATOM 3853 O O . ARG B 1 16 ? -5.82 21.641 22.328 1 82.69 16 ARG B O 1
ATOM 3860 N N . LEU B 1 17 ? -5.824 23.516 21.078 1 80.69 17 LEU B N 1
ATOM 3861 C CA . LEU B 1 17 ? -5.359 22.812 19.891 1 80.69 17 LEU B CA 1
ATOM 3862 C C . LEU B 1 17 ? -3.963 22.25 20.094 1 80.69 17 LEU B C 1
ATOM 3864 O O . LEU B 1 17 ? -3.678 21.125 19.672 1 80.69 17 LEU B O 1
ATOM 3868 N N . SER B 1 18 ? -3.168 23 20.734 1 86.75 18 SER B N 1
ATOM 3869 C CA . SER B 1 18 ? -1.794 22.578 20.984 1 86.75 18 SER B CA 1
ATOM 3870 C C . SER B 1 18 ? -1.741 21.438 22 1 86.75 18 SER B C 1
ATOM 3872 O O . SER B 1 18 ? -0.966 20.484 21.844 1 86.75 18 SER B O 1
ATOM 3874 N N . ALA B 1 19 ? -2.588 21.547 22.984 1 85 19 ALA B N 1
ATOM 3875 C CA . ALA B 1 19 ? -2.605 20.547 24.047 1 85 19 ALA B CA 1
ATOM 3876 C C . ALA B 1 19 ? -3.133 19.219 23.531 1 85 19 ALA B C 1
ATOM 3878 O O . ALA B 1 19 ? -2.889 18.172 24.141 1 85 19 ALA B O 1
ATOM 3879 N N . ALA B 1 20 ? -3.822 19.266 22.453 1 78.75 20 ALA B N 1
ATOM 3880 C CA . ALA B 1 20 ? -4.402 18.047 21.891 1 78.75 20 ALA B CA 1
ATOM 3881 C C . ALA B 1 20 ? -3.354 17.234 21.125 1 78.75 20 ALA B C 1
ATOM 3883 O O . ALA B 1 20 ? -3.553 16.047 20.859 1 78.75 20 ALA B O 1
ATOM 3884 N N . ARG B 1 21 ? -2.275 17.812 20.875 1 83.56 21 ARG B N 1
ATOM 3885 C CA . ARG B 1 21 ? -1.198 17.109 20.188 1 83.56 21 ARG B CA 1
ATOM 3886 C C . ARG B 1 21 ? -0.464 16.172 21.141 1 83.56 21 ARG B C 1
ATOM 3888 O O . ARG B 1 21 ? -0.328 16.469 22.328 1 83.56 21 ARG B O 1
ATOM 3895 N N . PRO B 1 22 ? 0.025 15.047 20.578 1 86.94 22 PRO B N 1
ATOM 3896 C CA . PRO B 1 22 ? 0.8 14.164 21.453 1 86.94 22 PRO B CA 1
ATOM 3897 C C . PRO B 1 22 ? 2.018 14.852 22.062 1 86.94 22 PRO B C 1
ATOM 3899 O O . PRO B 1 22 ? 2.752 15.547 21.344 1 86.94 22 PRO B O 1
ATOM 3902 N N . LEU B 1 23 ? 2.148 14.648 23.297 1 93.81 23 LEU B N 1
ATOM 3903 C CA . LEU B 1 23 ? 3.225 15.305 24.031 1 93.81 23 LEU B CA 1
ATOM 3904 C C . LEU B 1 23 ? 4.578 15.031 23.375 1 93.81 23 LEU B C 1
ATOM 3906 O O . LEU B 1 23 ? 5.402 15.93 23.234 1 93.81 23 LEU B O 1
ATOM 3910 N N . GLY B 1 24 ? 4.797 13.773 22.984 1 95.06 24 GLY B N 1
ATOM 3911 C CA . GLY B 1 24 ? 6.062 13.414 22.359 1 95.06 24 GLY B CA 1
ATOM 3912 C C . GLY B 1 24 ? 6.379 14.242 21.125 1 95.06 24 GLY B C 1
ATOM 3913 O O . GLY B 1 24 ? 7.52 14.664 20.938 1 95.06 24 GLY B O 1
ATOM 3914 N N . ARG B 1 25 ? 5.383 14.469 20.344 1 92.31 25 ARG B N 1
ATOM 3915 C CA . ARG B 1 25 ? 5.551 15.258 19.125 1 92.31 25 ARG B CA 1
ATOM 3916 C C . ARG B 1 25 ? 5.887 16.703 19.453 1 92.31 25 ARG B C 1
ATOM 3918 O O . ARG B 1 25 ? 6.719 17.328 18.781 1 92.31 25 ARG B O 1
ATOM 3925 N N . LEU B 1 26 ? 5.234 17.203 20.391 1 93.56 26 LEU B N 1
ATOM 3926 C CA . LEU B 1 26 ? 5.504 18.578 20.812 1 93.56 26 LEU B CA 1
ATOM 3927 C C . LEU B 1 26 ? 6.945 18.719 21.297 1 93.56 26 LEU B C 1
ATOM 3929 O O . LEU B 1 26 ? 7.629 19.688 20.953 1 93.56 26 LEU B O 1
ATOM 3933 N N . LEU B 1 27 ? 7.359 17.734 22.016 1 96.88 27 LEU B N 1
ATOM 3934 C CA . LEU B 1 27 ? 8.695 17.797 22.594 1 96.88 27 LEU B CA 1
ATOM 3935 C C . LEU B 1 27 ? 9.766 17.641 21.516 1 96.88 27 LEU B C 1
ATOM 3937 O O . LEU B 1 27 ? 10.852 18.203 21.609 1 96.88 27 LEU B O 1
ATOM 3941 N N . LEU B 1 28 ? 9.414 16.891 20.531 1 95.19 28 LEU B N 1
ATOM 3942 C CA . LEU B 1 28 ? 10.352 16.703 19.422 1 95.19 28 LEU B CA 1
ATOM 3943 C C . LEU B 1 28 ? 10.625 18.031 18.719 1 95.19 28 LEU B C 1
ATOM 3945 O O . LEU B 1 28 ? 11.688 18.203 18.125 1 95.19 28 LEU B O 1
ATOM 3949 N N . GLU B 1 29 ? 9.68 18.922 18.812 1 92.56 29 GLU B N 1
ATOM 3950 C CA . GLU B 1 29 ? 9.906 20.25 18.234 1 92.56 29 GLU B CA 1
ATOM 3951 C C . GLU B 1 29 ? 11.102 20.938 18.891 1 92.56 29 GLU B C 1
ATOM 3953 O O . GLU B 1 29 ? 11.883 21.625 18.219 1 92.56 29 GLU B O 1
ATOM 3958 N N . ALA B 1 30 ? 11.18 20.828 20.156 1 94.12 30 ALA B N 1
ATOM 3959 C CA . ALA B 1 30 ? 12.297 21.406 20.906 1 94.12 30 ALA B CA 1
ATOM 3960 C C . ALA B 1 30 ? 13.602 20.672 20.578 1 94.12 30 ALA B C 1
ATOM 3962 O O . ALA B 1 30 ? 14.656 21.297 20.453 1 94.12 30 ALA B O 1
ATOM 3963 N N . VAL B 1 31 ? 13.516 19.375 20.469 1 94.81 31 VAL B N 1
ATOM 3964 C CA . VAL B 1 31 ? 14.688 18.562 20.156 1 94.81 31 VAL B CA 1
ATOM 3965 C C . VAL B 1 31 ? 15.227 18.953 18.781 1 94.81 31 VAL B C 1
ATOM 3967 O O . VAL B 1 31 ? 16.438 19.109 18.594 1 94.81 31 VAL B O 1
ATOM 3970 N N . GLN B 1 32 ? 14.352 19.156 17.891 1 92.81 32 GLN B N 1
ATOM 3971 C CA . GLN B 1 32 ? 14.727 19.562 16.531 1 92.81 32 GLN B CA 1
ATOM 3972 C C . GLN B 1 32 ? 15.469 20.891 16.547 1 92.81 32 GLN B C 1
ATOM 3974 O O . GLN B 1 32 ? 16.453 21.078 15.844 1 92.81 32 GLN B O 1
ATOM 3979 N N . ASN B 1 33 ? 14.938 21.797 17.328 1 91.44 33 ASN B N 1
ATOM 3980 C CA . ASN B 1 33 ? 15.594 23.094 17.422 1 91.44 33 ASN B CA 1
ATOM 3981 C C . ASN B 1 33 ? 17 22.969 18 1 91.44 33 ASN B C 1
ATOM 3983 O O . ASN B 1 33 ? 17.922 23.641 17.547 1 91.44 33 ASN B O 1
ATOM 3987 N N . ALA B 1 34 ? 17.125 22.125 18.953 1 94.5 34 ALA B N 1
ATOM 3988 C CA . ALA B 1 34 ? 18.438 21.891 19.547 1 94.5 34 ALA B CA 1
ATOM 3989 C C . ALA B 1 34 ? 19.406 21.281 18.531 1 94.5 34 ALA B C 1
ATOM 3991 O O . ALA B 1 34 ? 20.562 21.688 18.453 1 94.5 34 ALA B O 1
ATOM 3992 N N . PHE B 1 35 ? 18.875 20.297 17.781 1 94.06 35 PHE B N 1
ATOM 3993 C CA . PHE B 1 35 ? 19.672 19.656 16.75 1 94.06 35 PHE B CA 1
ATOM 3994 C C . PHE B 1 35 ? 20.109 20.672 15.695 1 94.06 35 PHE B C 1
ATOM 3996 O O . PHE B 1 35 ? 21.281 20.688 15.281 1 94.06 35 PHE B O 1
ATOM 4003 N N . ASP B 1 36 ? 19.203 21.516 15.289 1 91.25 36 ASP B N 1
ATOM 4004 C CA . ASP B 1 36 ? 19.484 22.547 14.281 1 91.25 36 ASP B CA 1
ATOM 4005 C C . ASP B 1 36 ? 20.5 23.547 14.797 1 91.25 36 ASP B C 1
ATOM 4007 O O . ASP B 1 36 ? 21.266 24.125 14.016 1 91.25 36 ASP B O 1
ATOM 4011 N N . ALA B 1 37 ? 20.531 23.734 16.094 1 90.94 37 ALA B N 1
ATOM 4012 C CA . ALA B 1 37 ? 21.453 24.688 16.703 1 90.94 37 ALA B CA 1
ATOM 4013 C C . ALA B 1 37 ? 22.797 24.016 17 1 90.94 37 ALA B C 1
ATOM 4015 O O . ALA B 1 37 ? 23.641 24.609 17.672 1 90.94 37 ALA B O 1
ATOM 4016 N N . ASP B 1 38 ? 22.938 22.797 16.625 1 92.56 38 ASP B N 1
ATOM 4017 C CA . ASP B 1 38 ? 24.172 22.031 16.797 1 92.56 38 ASP B CA 1
ATOM 4018 C C . ASP B 1 38 ? 24.562 21.906 18.266 1 92.56 38 ASP B C 1
ATOM 4020 O O . ASP B 1 38 ? 25.703 22.125 18.641 1 92.56 38 ASP B O 1
ATOM 4024 N N . ALA B 1 39 ? 23.578 21.734 19.062 1 96.44 39 ALA B N 1
ATOM 4025 C CA . ALA B 1 39 ? 23.828 21.484 20.484 1 96.44 39 ALA B CA 1
ATOM 4026 C C . ALA B 1 39 ? 24.641 20.203 20.672 1 96.44 39 ALA B C 1
ATOM 4028 O O . ALA B 1 39 ? 24.438 19.219 19.984 1 96.44 39 ALA B O 1
ATOM 4029 N N . ALA B 1 40 ? 25.547 20.234 21.609 1 97.38 40 ALA B N 1
ATOM 4030 C CA . ALA B 1 40 ? 26.312 19.047 21.938 1 97.38 40 ALA B CA 1
ATOM 4031 C C . ALA B 1 40 ? 25.516 18.109 22.859 1 97.38 40 ALA B C 1
ATOM 4033 O O . ALA B 1 40 ? 25.625 16.891 22.75 1 97.38 40 ALA B O 1
ATOM 4034 N N . ASN B 1 41 ? 24.844 18.734 23.719 1 97.81 41 ASN B N 1
ATOM 4035 C CA . ASN B 1 41 ? 24.047 17.984 24.688 1 97.81 41 ASN B CA 1
ATOM 4036 C C . ASN B 1 41 ? 22.594 18.484 24.719 1 97.81 41 ASN B C 1
ATOM 4038 O O . ASN B 1 41 ? 22.359 19.688 24.75 1 97.81 41 ASN B O 1
ATOM 4042 N N . VAL B 1 42 ? 21.672 17.609 24.703 1 98.44 42 VAL B N 1
ATOM 4043 C CA . VAL B 1 42 ? 20.25 17.875 24.875 1 98.44 42 VAL B CA 1
ATOM 4044 C C . VAL B 1 42 ? 19.672 16.938 25.922 1 98.44 42 VAL B C 1
ATOM 4046 O O . VAL B 1 42 ? 19.938 15.734 25.906 1 98.44 42 VAL B O 1
ATOM 4049 N N . ALA B 1 43 ? 18.984 17.469 26.859 1 98.56 43 ALA B N 1
ATOM 4050 C CA . ALA B 1 43 ? 18.375 16.672 27.906 1 98.56 43 ALA B CA 1
ATOM 4051 C C . ALA B 1 43 ? 16.891 16.984 28.062 1 98.56 43 ALA B C 1
ATOM 4053 O O . ALA B 1 43 ? 16.5 18.156 27.984 1 98.56 43 ALA B O 1
ATOM 4054 N N . ILE B 1 44 ? 16.078 15.969 28.234 1 98.75 44 ILE B N 1
ATOM 4055 C CA . ILE B 1 44 ? 14.648 16.125 28.438 1 98.75 44 ILE B CA 1
ATOM 4056 C C . ILE B 1 44 ? 14.227 15.375 29.703 1 98.75 44 ILE B C 1
ATOM 4058 O O . ILE B 1 44 ? 14.539 14.195 29.859 1 98.75 44 ILE B O 1
ATOM 4062 N N . GLU B 1 45 ? 13.633 16.047 30.562 1 98.44 45 GLU B N 1
ATOM 4063 C CA . GLU B 1 45 ? 13.023 15.453 31.75 1 98.44 45 GLU B CA 1
ATOM 4064 C C . GLU B 1 45 ? 11.508 15.633 31.734 1 98.44 45 GLU B C 1
ATOM 4066 O O . GLU B 1 45 ? 11.008 16.719 31.453 1 98.44 45 GLU B O 1
ATOM 4071 N N . ILE B 1 46 ? 10.781 14.555 31.953 1 98.12 46 ILE B N 1
ATOM 4072 C CA . ILE B 1 46 ? 9.328 14.586 32 1 98.12 46 ILE B CA 1
ATOM 4073 C C . ILE B 1 46 ? 8.836 14.156 33.375 1 98.12 46 ILE B C 1
ATOM 4075 O O . ILE B 1 46 ? 8.867 12.969 33.719 1 98.12 46 ILE B O 1
ATOM 4079 N N . GLU B 1 47 ? 8.383 15.07 34.125 1 96.88 47 GLU B N 1
ATOM 4080 C CA . GLU B 1 47 ? 7.781 14.844 35.438 1 96.88 47 GLU B CA 1
ATOM 4081 C C . GLU B 1 47 ? 6.258 14.914 35.344 1 96.88 47 GLU B C 1
ATOM 4083 O O . GLU B 1 47 ? 5.699 15.289 34.312 1 96.88 47 GLU B O 1
ATOM 4088 N N . PRO B 1 48 ? 5.5 14.477 36.406 1 95.5 48 PRO B N 1
ATOM 4089 C CA . PRO B 1 48 ? 4.035 14.453 36.344 1 95.5 48 PRO B CA 1
ATOM 4090 C C . PRO B 1 48 ? 3.426 15.836 36.156 1 95.5 48 PRO B C 1
ATOM 4092 O O . PRO B 1 48 ? 2.312 15.953 35.625 1 95.5 48 PRO B O 1
ATOM 4095 N N . ASP B 1 49 ? 4.176 16.922 36.531 1 96.69 49 ASP B N 1
ATOM 4096 C CA . ASP B 1 49 ? 3.561 18.234 36.438 1 96.69 49 ASP B CA 1
ATOM 4097 C C . ASP B 1 49 ? 4.469 19.219 35.688 1 96.69 49 ASP B C 1
ATOM 4099 O O . ASP B 1 49 ? 4.219 20.422 35.688 1 96.69 49 ASP B O 1
ATOM 4103 N N . ARG B 1 50 ? 5.543 18.672 35.156 1 97.12 50 ARG B N 1
ATOM 4104 C CA . ARG B 1 50 ? 6.508 19.578 34.531 1 97.12 50 ARG B CA 1
ATOM 4105 C C . ARG B 1 50 ? 7.395 18.859 33.531 1 97.12 50 ARG B C 1
ATOM 4107 O O . ARG B 1 50 ? 7.75 17.688 33.75 1 97.12 50 ARG B O 1
ATOM 4114 N N . VAL B 1 51 ? 7.715 19.516 32.406 1 98.38 51 VAL B N 1
ATOM 4115 C CA . VAL B 1 51 ? 8.703 19.031 31.438 1 98.38 51 VAL B CA 1
ATOM 4116 C C . VAL B 1 51 ? 9.844 20.047 31.344 1 98.38 51 VAL B C 1
ATOM 4118 O O . VAL B 1 51 ? 9.609 21.25 31.297 1 98.38 51 VAL B O 1
ATOM 4121 N N . VAL B 1 52 ? 11.055 19.562 31.359 1 98.56 52 VAL B N 1
ATOM 4122 C CA . VAL B 1 52 ? 12.219 20.422 31.188 1 98.56 52 VAL B CA 1
ATOM 4123 C C . VAL B 1 52 ? 13.039 19.938 30 1 98.56 52 VAL B C 1
ATOM 4125 O O . VAL B 1 52 ? 13.359 18.75 29.891 1 98.56 52 VAL B O 1
ATOM 4128 N N . ILE B 1 53 ? 13.359 20.75 29.078 1 98.56 53 ILE B N 1
ATOM 4129 C CA . ILE B 1 53 ? 14.25 20.484 27.953 1 98.56 53 ILE B CA 1
ATOM 4130 C C . ILE B 1 53 ? 15.414 21.484 27.984 1 98.56 53 ILE B C 1
ATOM 4132 O O . ILE B 1 53 ? 15.203 22.688 28.062 1 98.56 53 ILE B O 1
ATOM 4136 N N . GLU B 1 54 ? 16.547 20.938 27.938 1 98.19 54 GLU B N 1
ATOM 4137 C CA . GLU B 1 54 ? 17.719 21.812 28.016 1 98.19 54 GLU B CA 1
ATOM 4138 C C . GLU B 1 54 ? 18.75 21.422 26.969 1 98.19 54 GLU B C 1
ATOM 4140 O O . GLU B 1 54 ? 19 20.234 26.734 1 98.19 54 GLU B O 1
ATOM 4145 N N . ASP B 1 55 ? 19.266 22.375 26.266 1 98.06 55 ASP B N 1
ATOM 4146 C CA . ASP B 1 55 ? 20.391 22.172 25.359 1 98.06 55 ASP B CA 1
ATOM 4147 C C . ASP B 1 55 ? 21.531 23.141 25.656 1 98.06 55 ASP B C 1
ATOM 4149 O O . ASP B 1 55 ? 21.375 24.047 26.469 1 98.06 55 ASP B O 1
ATOM 4153 N N . ASP B 1 56 ? 22.672 22.922 25.078 1 97.31 56 ASP B N 1
ATOM 4154 C CA . ASP B 1 56 ? 23.844 23.766 25.344 1 97.31 56 ASP B CA 1
ATOM 4155 C C . ASP B 1 56 ? 24.344 24.422 24.062 1 97.31 56 ASP B C 1
ATOM 4157 O O . ASP B 1 56 ? 25.547 24.656 23.906 1 97.31 56 ASP B O 1
ATOM 4161 N N . ALA B 1 57 ? 23.422 24.609 23.141 1 95.5 57 ALA B N 1
ATOM 4162 C CA . ALA B 1 57 ? 23.828 25.25 21.891 1 95.5 57 ALA B CA 1
ATOM 4163 C C . ALA B 1 57 ? 24.5 26.594 22.156 1 95.5 57 ALA B C 1
ATOM 4165 O O . ALA B 1 57 ? 24.062 27.344 23.047 1 95.5 57 ALA B O 1
ATOM 4166 N N . ARG B 1 58 ? 25.438 26.969 21.391 1 91.38 58 ARG B N 1
ATOM 4167 C CA . ARG B 1 58 ? 26.25 28.156 21.625 1 91.38 58 ARG B CA 1
ATOM 4168 C C . ARG B 1 58 ? 25.438 29.422 21.391 1 91.38 58 ARG B C 1
ATOM 4170 O O . ARG B 1 58 ? 25.562 30.391 22.141 1 91.38 58 ARG B O 1
ATOM 4177 N N . ALA B 1 59 ? 24.641 29.469 20.422 1 87.5 59 ALA B N 1
ATOM 4178 C CA . ALA B 1 59 ? 23.984 30.703 20 1 87.5 59 ALA B CA 1
ATOM 4179 C C . ALA B 1 59 ? 22.672 30.922 20.75 1 87.5 59 ALA B C 1
ATOM 4181 O O . ALA B 1 59 ? 22.141 32.031 20.781 1 87.5 59 ALA B O 1
ATOM 4182 N N . GLY B 1 60 ? 22.156 29.891 21.453 1 89.94 60 GLY B N 1
ATOM 4183 C CA . GLY B 1 60 ? 20.828 30.016 22.047 1 89.94 60 GLY B CA 1
ATOM 4184 C C . GLY B 1 60 ? 19.781 30.469 21.047 1 89.94 60 GLY B C 1
ATOM 4185 O O . GLY B 1 60 ? 19.797 30.062 19.891 1 89.94 60 GLY B O 1
ATOM 4186 N N . ILE B 1 61 ? 18.766 31.266 21.594 1 89.94 61 ILE B N 1
ATOM 4187 C CA . ILE B 1 61 ? 17.75 31.859 20.734 1 89.94 61 ILE B CA 1
ATOM 4188 C C . ILE B 1 61 ? 18.109 33.312 20.438 1 89.94 61 ILE B C 1
ATOM 4190 O O . ILE B 1 61 ? 18.078 34.156 21.344 1 89.94 61 ILE B O 1
ATOM 4194 N N . ALA B 1 62 ? 18.516 33.656 19.234 1 82.75 62 ALA B N 1
ATOM 4195 C CA . ALA B 1 62 ? 19.062 34.969 18.859 1 82.75 62 ALA B CA 1
ATOM 4196 C C . ALA B 1 62 ? 18 36.062 18.938 1 82.75 62 ALA B C 1
ATOM 4198 O O . ALA B 1 62 ? 18.312 37.188 19.266 1 82.75 62 ALA B O 1
ATOM 4199 N N . ASP B 1 63 ? 16.797 35.812 18.594 1 89.19 63 ASP B N 1
ATOM 4200 C CA . ASP B 1 63 ? 15.688 36.75 18.578 1 89.19 63 ASP B CA 1
ATOM 4201 C C . ASP B 1 63 ? 14.5 36.219 19.391 1 89.19 63 ASP B C 1
ATOM 4203 O O . ASP B 1 63 ? 13.875 35.219 18.984 1 89.19 63 ASP B O 1
ATOM 4207 N N . GLU B 1 64 ? 14.195 36.906 20.5 1 90.75 64 GLU B N 1
ATOM 4208 C CA . GLU B 1 64 ? 13.141 36.438 21.391 1 90.75 64 GLU B CA 1
ATOM 4209 C C . GLU B 1 64 ? 11.805 36.344 20.672 1 90.75 64 GLU B C 1
ATOM 4211 O O . GLU B 1 64 ? 10.938 35.562 21.062 1 90.75 64 GLU B O 1
ATOM 4216 N N . ARG B 1 65 ? 11.609 37.094 19.625 1 92.19 65 ARG B N 1
ATOM 4217 C CA . ARG B 1 65 ? 10.359 37.062 18.875 1 92.19 65 ARG B CA 1
ATOM 4218 C C . ARG B 1 65 ? 10.102 35.688 18.297 1 92.19 65 ARG B C 1
ATOM 4220 O O . ARG B 1 65 ? 8.953 35.344 18.031 1 92.19 65 ARG B O 1
ATOM 4227 N N . LEU B 1 66 ? 11.156 35 18.125 1 90.88 66 LEU B N 1
ATOM 4228 C CA . LEU B 1 66 ? 11.039 33.656 17.578 1 90.88 66 LEU B CA 1
ATOM 4229 C C . LEU B 1 66 ? 10.336 32.719 18.547 1 90.88 66 LEU B C 1
ATOM 4231 O O . LEU B 1 66 ? 9.852 31.641 18.156 1 90.88 66 LEU B O 1
ATOM 4235 N N . VAL B 1 67 ? 10.258 33.125 19.781 1 94.06 67 VAL B N 1
ATOM 4236 C CA . VAL B 1 67 ? 9.68 32.281 20.828 1 94.06 67 VAL B CA 1
ATOM 4237 C C . VAL B 1 67 ? 8.164 32.469 20.859 1 94.06 67 VAL B C 1
ATOM 4239 O O . VAL B 1 67 ? 7.418 31.516 21.094 1 94.06 67 VAL B O 1
ATOM 4242 N N . TYR B 1 68 ? 7.711 33.719 20.547 1 94.81 68 TYR B N 1
ATOM 4243 C CA . TYR B 1 68 ? 6.305 33.969 20.844 1 94.81 68 TYR B CA 1
ATOM 4244 C C . TYR B 1 68 ? 5.566 34.5 19.625 1 94.81 68 TYR B C 1
ATOM 4246 O O . TYR B 1 68 ? 4.355 34.719 19.672 1 94.81 68 TYR B O 1
ATOM 4254 N N . THR B 1 69 ? 6.238 34.812 18.547 1 92.69 69 THR B N 1
ATOM 4255 C CA . THR B 1 69 ? 5.562 35.281 17.344 1 92.69 69 THR B CA 1
ATOM 4256 C C . THR B 1 69 ? 5.27 34.125 16.406 1 92.69 69 THR B C 1
ATOM 4258 O O . THR B 1 69 ? 6.191 33.5 15.852 1 92.69 69 THR B O 1
ATOM 4261 N N . LEU B 1 70 ? 4.008 33.844 16.266 1 90.75 70 LEU B N 1
ATOM 4262 C CA . LEU B 1 70 ? 3.58 32.75 15.375 1 90.75 70 LEU B CA 1
ATOM 4263 C C . LEU B 1 70 ? 3.959 33.062 13.93 1 90.75 70 LEU B C 1
ATOM 4265 O O . LEU B 1 70 ? 3.803 34.188 13.469 1 90.75 70 LEU B O 1
ATOM 4269 N N . PHE B 1 71 ? 4.527 32.094 13.172 1 87 71 PHE B N 1
ATOM 4270 C CA . PHE B 1 71 ? 4.805 32.062 11.742 1 87 71 PHE B CA 1
ATOM 4271 C C . PHE B 1 71 ? 6.02 32.938 11.414 1 87 71 PHE B C 1
ATOM 4273 O O . PHE B 1 71 ? 6.168 33.406 10.281 1 87 71 PHE B O 1
ATOM 4280 N N . LEU B 1 72 ? 6.715 33.281 12.453 1 84.25 72 LEU B N 1
ATOM 4281 C CA . LEU B 1 72 ? 8.008 33.938 12.281 1 84.25 72 LEU B CA 1
ATOM 4282 C C . LEU B 1 72 ? 9.133 32.906 12.266 1 84.25 72 LEU B C 1
ATOM 4284 O O . LEU B 1 72 ? 9.227 32.062 13.164 1 84.25 72 LEU B O 1
ATOM 4288 N N . SER B 1 73 ? 9.758 32.781 11.102 1 74 73 SER B N 1
ATOM 4289 C CA . SER B 1 73 ? 10.859 31.828 11.008 1 74 73 SER B CA 1
ATOM 4290 C C . SER B 1 73 ? 12.094 32.469 10.391 1 74 73 SER B C 1
ATOM 4292 O O . SER B 1 73 ? 11.977 33.312 9.5 1 74 73 SER B O 1
ATOM 4294 N N . ASP B 1 74 ? 13.109 32.312 11.055 1 64.5 74 ASP B N 1
ATOM 4295 C CA . ASP B 1 74 ? 14.375 32.812 10.516 1 64.5 74 ASP B CA 1
ATOM 4296 C C . ASP B 1 74 ? 15.039 31.734 9.641 1 64.5 74 ASP B C 1
ATOM 4298 O O . ASP B 1 74 ? 16.156 31.938 9.148 1 64.5 74 ASP B O 1
ATOM 4302 N N . LYS B 1 75 ? 14.312 30.641 9.617 1 61.47 75 LYS B N 1
ATOM 4303 C CA . LYS B 1 75 ? 15.016 29.5 9.031 1 61.47 75 LYS B CA 1
ATOM 4304 C C . LYS B 1 75 ? 15.016 29.594 7.504 1 61.47 75 LYS B C 1
ATOM 4306 O O . LYS B 1 75 ? 13.984 29.859 6.895 1 61.47 75 LYS B O 1
ATOM 4311 N N . PRO B 1 76 ? 16.266 29.547 7.008 1 59.28 76 PRO B N 1
ATOM 4312 C CA . PRO B 1 76 ? 16.578 29.75 5.59 1 59.28 76 PRO B CA 1
ATOM 4313 C C . PRO B 1 76 ? 16 28.641 4.699 1 59.28 76 PRO B C 1
ATOM 4315 O O . PRO B 1 76 ? 15.516 27.625 5.207 1 59.28 76 PRO B O 1
ATOM 4318 N N . ARG B 1 77 ? 16.172 28.703 3.406 1 64.69 77 ARG B N 1
ATOM 4319 C CA . ARG B 1 77 ? 15.922 27.891 2.219 1 64.69 77 ARG B CA 1
ATOM 4320 C C . ARG B 1 77 ? 16.625 26.547 2.316 1 64.69 77 ARG B C 1
ATOM 4322 O O . ARG B 1 77 ? 16.391 25.656 1.503 1 64.69 77 ARG B O 1
ATOM 4329 N N . ASP B 1 78 ? 17.219 26.297 3.502 1 77.88 78 ASP B N 1
ATOM 4330 C CA . ASP B 1 78 ? 18.062 25.109 3.555 1 77.88 78 ASP B CA 1
ATOM 4331 C C . ASP B 1 78 ? 17.234 23.875 3.912 1 77.88 78 ASP B C 1
ATOM 4333 O O . ASP B 1 78 ? 16.75 23.75 5.039 1 77.88 78 ASP B O 1
ATOM 4337 N N . PRO B 1 79 ? 17.156 22.922 2.998 1 81.81 79 PRO B N 1
ATOM 4338 C CA . PRO B 1 79 ? 16.328 21.734 3.227 1 81.81 79 PRO B CA 1
ATOM 4339 C C . PRO B 1 79 ? 16.969 20.766 4.227 1 81.81 79 PRO B C 1
ATOM 4341 O O . PRO B 1 79 ? 16.359 19.766 4.594 1 81.81 79 PRO B O 1
ATOM 4344 N N . THR B 1 80 ? 18.109 21.031 4.715 1 84.56 80 THR B N 1
ATOM 4345 C CA . THR B 1 80 ? 18.797 20.156 5.664 1 84.56 80 THR B CA 1
ATOM 4346 C C . THR B 1 80 ? 18.641 20.688 7.086 1 84.56 80 THR B C 1
ATOM 4348 O O . THR B 1 80 ? 19.406 20.297 7.98 1 84.56 80 THR B O 1
ATOM 4351 N N . ARG B 1 81 ? 17.75 21.594 7.207 1 84.94 81 ARG B N 1
ATOM 4352 C CA . ARG B 1 81 ? 17.344 22.047 8.531 1 84.94 81 ARG B CA 1
ATOM 4353 C C . ARG B 1 81 ? 15.969 21.516 8.891 1 84.94 81 ARG B C 1
ATOM 4355 O O . ARG B 1 81 ? 15.086 21.438 8.039 1 84.94 81 ARG B O 1
ATOM 4362 N N . ARG B 1 82 ? 15.789 21.234 10.141 1 84.81 82 ARG B N 1
ATOM 4363 C CA . ARG B 1 82 ? 14.578 20.562 10.594 1 84.81 82 ARG B CA 1
ATOM 4364 C C . ARG B 1 82 ? 13.43 21.547 10.758 1 84.81 82 ARG B C 1
ATOM 4366 O O . ARG B 1 82 ? 12.273 21.219 10.477 1 84.81 82 ARG B O 1
ATOM 4373 N N . GLY B 1 83 ? 13.719 22.703 11.203 1 78.69 83 GLY B N 1
ATOM 4374 C CA . GLY B 1 83 ? 12.672 23.688 11.453 1 78.69 83 GLY B CA 1
ATOM 4375 C C . GLY B 1 83 ? 11.961 24.141 10.195 1 78.69 83 GLY B C 1
ATOM 4376 O O . GLY B 1 83 ? 12.586 24.297 9.148 1 78.69 83 GLY B O 1
ATOM 4377 N N . ARG B 1 84 ? 10.727 24.438 10.266 1 75.81 84 ARG B N 1
ATOM 4378 C CA . ARG B 1 84 ? 9.945 24.75 9.078 1 75.81 84 ARG B CA 1
ATOM 4379 C C . ARG B 1 84 ? 9.273 26.109 9.219 1 75.81 84 ARG B C 1
ATOM 4381 O O . ARG B 1 84 ? 9.867 27.141 8.898 1 75.81 84 ARG B O 1
ATOM 4388 N N . MET B 1 85 ? 8.047 26.188 9.891 1 71.44 85 MET B N 1
ATOM 4389 C CA . MET B 1 85 ? 7.125 27.297 9.664 1 71.44 85 MET B CA 1
ATOM 4390 C C . MET B 1 85 ? 6.934 28.125 10.93 1 71.44 85 MET B C 1
ATOM 4392 O O . MET B 1 85 ? 5.988 28.906 11.031 1 71.44 85 MET B O 1
ATOM 4396 N N . GLY B 1 86 ? 7.832 27.984 11.914 1 78.81 86 GLY B N 1
ATOM 4397 C CA . GLY B 1 86 ? 7.789 28.812 13.102 1 78.81 86 GLY B CA 1
ATOM 4398 C C . GLY B 1 86 ? 6.586 28.531 13.984 1 78.81 86 GLY B C 1
ATOM 4399 O O . GLY B 1 86 ? 6.086 29.438 14.664 1 78.81 86 GLY B O 1
ATOM 4400 N N . ARG B 1 87 ? 6.094 27.422 13.93 1 82.81 87 ARG B N 1
ATOM 4401 C CA . ARG B 1 87 ? 4.902 27.078 14.695 1 82.81 87 ARG B CA 1
ATOM 4402 C C . ARG B 1 87 ? 5.238 26.109 15.836 1 82.81 87 ARG B C 1
ATOM 4404 O O . ARG B 1 87 ? 4.602 26.141 16.891 1 82.81 87 ARG B O 1
ATOM 4411 N N . GLY B 1 88 ? 6.211 25.359 15.703 1 88.38 88 GLY B N 1
ATOM 4412 C CA . GLY B 1 88 ? 6.434 24.219 16.578 1 88.38 88 GLY B CA 1
ATOM 4413 C C . GLY B 1 88 ? 6.684 24.609 18.016 1 88.38 88 GLY B C 1
ATOM 4414 O O . GLY B 1 88 ? 5.996 24.141 18.922 1 88.38 88 GLY B O 1
ATOM 4415 N N . LEU B 1 89 ? 7.648 25.484 18.219 1 92.19 89 LEU B N 1
ATOM 4416 C CA . LEU B 1 89 ? 7.969 25.906 19.562 1 92.19 89 LEU B CA 1
ATOM 4417 C C . LEU B 1 89 ? 6.762 26.562 20.234 1 92.19 89 LEU B C 1
ATOM 4419 O O . LEU B 1 89 ? 6.504 26.344 21.422 1 92.19 89 LEU B O 1
ATOM 4423 N N . LYS B 1 90 ? 6.062 27.328 19.469 1 93.94 90 LYS B N 1
ATOM 4424 C CA . LYS B 1 90 ? 4.898 28.031 20 1 93.94 90 LYS B CA 1
ATOM 4425 C C . LYS B 1 90 ? 3.793 27.062 20.391 1 93.94 90 LYS B C 1
ATOM 4427 O O . LYS B 1 90 ? 3.086 27.266 21.375 1 93.94 90 LYS B O 1
ATOM 4432 N N . GLU B 1 91 ? 3.674 26.031 19.609 1 91.75 91 GLU B N 1
ATOM 4433 C CA . GLU B 1 91 ? 2.713 25 19.953 1 91.75 91 GLU B CA 1
ATOM 4434 C C . GLU B 1 91 ? 3.088 24.312 21.266 1 91.75 91 GLU B C 1
ATOM 4436 O O . GLU B 1 91 ? 2.221 24.031 22.094 1 91.75 91 GLU B O 1
ATOM 4441 N N . LEU B 1 92 ? 4.336 24.047 21.375 1 95.38 92 LEU B N 1
ATOM 4442 C CA . LEU B 1 92 ? 4.844 23.422 22.594 1 95.38 92 LEU B CA 1
ATOM 4443 C C . LEU B 1 92 ? 4.547 24.297 23.812 1 95.38 92 LEU B C 1
ATOM 4445 O O . LEU B 1 92 ? 4.051 23.797 24.828 1 95.38 92 LEU B O 1
ATOM 4449 N N . LEU B 1 93 ? 4.789 25.562 23.719 1 97 93 LEU B N 1
ATOM 4450 C CA . LEU B 1 93 ? 4.543 26.5 24.812 1 97 93 LEU B CA 1
ATOM 4451 C C . LEU B 1 93 ? 3.051 26.609 25.109 1 97 93 LEU B C 1
ATOM 4453 O O . LEU B 1 93 ? 2.639 26.594 26.266 1 97 93 LEU B O 1
ATOM 4457 N N . ALA B 1 94 ? 2.281 26.688 24.047 1 94.44 94 ALA B N 1
ATOM 4458 C CA . ALA B 1 94 ? 0.84 26.891 24.172 1 94.44 94 ALA B CA 1
ATOM 4459 C C . ALA B 1 94 ? 0.181 25.703 24.859 1 94.44 94 ALA B C 1
ATOM 4461 O O . ALA B 1 94 ? -0.88 25.844 25.469 1 94.44 94 ALA B O 1
ATOM 4462 N N . ALA B 1 95 ? 0.794 24.578 24.797 1 93.56 95 ALA B N 1
ATOM 4463 C CA . ALA B 1 95 ? 0.23 23.359 25.359 1 93.56 95 ALA B CA 1
ATOM 4464 C C . ALA B 1 95 ? 0.41 23.312 26.875 1 93.56 95 ALA B C 1
ATOM 4466 O O . ALA B 1 95 ? -0.128 22.422 27.547 1 93.56 95 ALA B O 1
ATOM 4467 N N . ALA B 1 96 ? 1.127 24.266 27.406 1 96.38 96 ALA B N 1
ATOM 4468 C CA . ALA B 1 96 ? 1.395 24.312 28.844 1 96.38 96 ALA B CA 1
ATOM 4469 C C . ALA B 1 96 ? 0.481 25.312 29.547 1 96.38 96 ALA B C 1
ATOM 4471 O O . ALA B 1 96 ? -0.115 26.172 28.906 1 96.38 96 ALA B O 1
ATOM 4472 N N . GLU B 1 97 ? 0.318 25.156 30.844 1 95.25 97 GLU B N 1
ATOM 4473 C CA . GLU B 1 97 ? -0.384 26.141 31.656 1 95.25 97 GLU B CA 1
ATOM 4474 C C . GLU B 1 97 ? 0.506 27.328 31.969 1 95.25 97 GLU B C 1
ATOM 4476 O O . GLU B 1 97 ? 0.019 28.469 32.094 1 95.25 97 GLU B O 1
ATOM 4481 N N . ARG B 1 98 ? 1.706 27.078 32.219 1 96.94 98 ARG B N 1
ATOM 4482 C CA . ARG B 1 98 ? 2.785 28.047 32.406 1 96.94 98 ARG B CA 1
ATOM 4483 C C . ARG B 1 98 ? 4.066 27.578 31.719 1 96.94 98 ARG B C 1
ATOM 4485 O O . ARG B 1 98 ? 4.305 26.375 31.594 1 96.94 98 ARG B O 1
ATOM 4492 N N . ALA B 1 99 ? 4.887 28.484 31.234 1 98.06 99 ALA B N 1
ATOM 4493 C CA . ALA B 1 99 ? 6.113 28.094 30.562 1 98.06 99 ALA B CA 1
ATOM 4494 C C . ALA B 1 99 ? 7.219 29.125 30.781 1 98.06 99 ALA B C 1
ATOM 4496 O O . ALA B 1 99 ? 6.945 30.312 30.922 1 98.06 99 ALA B O 1
ATOM 4497 N N . HIS B 1 100 ? 8.414 28.656 30.875 1 98.38 100 HIS B N 1
ATOM 4498 C CA . HIS B 1 100 ? 9.617 29.484 30.938 1 98.38 100 HIS B CA 1
ATOM 4499 C C . HIS B 1 100 ? 10.602 29.125 29.828 1 98.38 100 HIS B C 1
ATOM 4501 O O . HIS B 1 100 ? 10.883 27.938 29.609 1 98.38 100 HIS B O 1
ATOM 4507 N N . VAL B 1 101 ? 11.016 30.094 29.141 1 98.38 101 VAL B N 1
ATOM 4508 C CA . VAL B 1 101 ? 12.086 29.938 28.156 1 98.38 101 VAL B CA 1
ATOM 4509 C C . VAL B 1 101 ? 13.312 30.734 28.594 1 98.38 101 VAL B C 1
ATOM 4511 O O . VAL B 1 101 ? 13.312 31.969 28.531 1 98.38 101 VAL B O 1
ATOM 4514 N N . GLU B 1 102 ? 14.305 30.047 29.047 1 98.06 102 GLU B N 1
ATOM 4515 C CA . GLU B 1 102 ? 15.562 30.672 29.453 1 98.06 102 GLU B CA 1
ATOM 4516 C C . GLU B 1 102 ? 16.641 30.484 28.391 1 98.06 102 GLU B C 1
ATOM 4518 O O . GLU B 1 102 ? 17.031 29.359 28.094 1 98.06 102 GLU B O 1
ATOM 4523 N N . THR B 1 103 ? 17.047 31.469 27.781 1 97.06 103 THR B N 1
ATOM 4524 C CA . THR B 1 103 ? 18.156 31.469 26.812 1 97.06 103 THR B CA 1
ATOM 4525 C C . THR B 1 103 ? 19.219 32.5 27.203 1 97.06 103 THR B C 1
ATOM 4527 O O . THR B 1 103 ? 19.156 33.062 28.297 1 97.06 103 THR B O 1
ATOM 4530 N N . ILE B 1 104 ? 20.172 32.656 26.375 1 95.69 104 ILE B N 1
ATOM 4531 C CA . ILE B 1 104 ? 21.328 33.5 26.734 1 95.69 104 ILE B CA 1
ATOM 4532 C C . ILE B 1 104 ? 20.859 34.906 27.062 1 95.69 104 ILE B C 1
ATOM 4534 O O . ILE B 1 104 ? 20.328 35.625 26.203 1 95.69 104 ILE B O 1
ATOM 4538 N N . GLY B 1 105 ? 20.922 35.281 28.281 1 95.06 105 GLY B N 1
ATOM 4539 C CA . GLY B 1 105 ? 20.719 36.656 28.734 1 95.06 105 GLY B CA 1
ATOM 4540 C C . GLY B 1 105 ? 19.266 36.969 29 1 95.06 105 GLY B C 1
ATOM 4541 O O . GLY B 1 105 ? 18.938 38.031 29.516 1 95.06 105 GLY B O 1
ATOM 4542 N N . THR B 1 106 ? 18.359 36.062 28.641 1 96.06 106 THR B N 1
ATOM 4543 C CA . THR B 1 106 ? 16.953 36.406 28.688 1 96.06 106 THR B CA 1
ATOM 4544 C C . THR B 1 106 ? 16.109 35.219 29.141 1 96.06 106 THR B C 1
ATOM 4546 O O . THR B 1 106 ? 16.359 34.094 28.734 1 96.06 106 THR B O 1
ATOM 4549 N N . THR B 1 107 ? 15.172 35.5 30.031 1 97.69 107 THR B N 1
ATOM 4550 C CA . THR B 1 107 ? 14.125 34.531 30.391 1 97.69 107 THR B CA 1
ATOM 4551 C C . THR B 1 107 ? 12.75 35.094 30 1 97.69 107 THR B C 1
ATOM 4553 O O . THR B 1 107 ? 12.375 36.188 30.406 1 97.69 107 THR B O 1
ATOM 4556 N N . ILE B 1 108 ? 12.055 34.375 29.219 1 98 108 ILE B N 1
ATOM 4557 C CA . ILE B 1 108 ? 10.68 34.688 28.859 1 98 108 ILE B CA 1
ATOM 4558 C C . ILE B 1 108 ? 9.711 33.844 29.688 1 98 108 ILE B C 1
ATOM 4560 O O . ILE B 1 108 ? 9.797 32.594 29.672 1 98 108 ILE B O 1
ATOM 4564 N N . VAL B 1 109 ? 8.797 34.531 30.359 1 97.75 109 VAL B N 1
ATOM 4565 C CA . VAL B 1 109 ? 7.855 33.844 31.234 1 97.75 109 VAL B CA 1
ATOM 4566 C C . VAL B 1 109 ? 6.441 33.969 30.672 1 97.75 109 VAL B C 1
ATOM 4568 O O . VAL B 1 109 ? 6.004 35.062 30.297 1 97.75 109 VAL B O 1
ATOM 4571 N N . PHE B 1 110 ? 5.742 32.844 30.578 1 97.5 110 PHE B N 1
ATOM 4572 C CA . PHE B 1 110 ? 4.348 32.75 30.156 1 97.5 110 PHE B CA 1
ATOM 4573 C C . PHE B 1 110 ? 3.473 32.219 31.297 1 97.5 110 PHE B C 1
ATOM 4575 O O . PHE B 1 110 ? 3.695 31.125 31.797 1 97.5 110 PHE B O 1
ATOM 4582 N N . ASP B 1 111 ? 2.482 32.969 31.688 1 95.19 111 ASP B N 1
ATOM 4583 C CA . ASP B 1 111 ? 1.584 32.531 32.75 1 95.19 111 ASP B CA 1
ATOM 4584 C C . ASP B 1 111 ? 0.222 33.219 32.625 1 95.19 111 ASP B C 1
ATOM 4586 O O . ASP B 1 111 ? -0.151 33.688 31.562 1 95.19 111 ASP B O 1
ATOM 4590 N N . GLY B 1 112 ? -0.588 33.094 33.656 1 91.44 112 GLY B N 1
ATOM 4591 C CA . GLY B 1 112 ? -1.942 33.625 33.656 1 91.44 112 GLY B CA 1
ATOM 4592 C C . GLY B 1 112 ? -1.995 35.125 33.406 1 91.44 112 GLY B C 1
ATOM 4593 O O . GLY B 1 112 ? -3.023 35.656 32.969 1 91.44 112 GLY B O 1
ATOM 4594 N N . GLU B 1 113 ? -0.836 35.812 33.625 1 91.81 113 GLU B N 1
ATOM 4595 C CA . GLU B 1 113 ? -0.785 37.281 33.469 1 91.81 113 GLU B CA 1
ATOM 4596 C C . GLU B 1 113 ? -0.315 37.656 32.062 1 91.81 113 GLU B C 1
ATOM 4598 O O . GLU B 1 113 ? -0.419 38.812 31.672 1 91.81 113 GLU B O 1
ATOM 4603 N N . GLY B 1 114 ? 0.051 36.688 31.375 1 94.75 114 GLY B N 1
ATOM 4604 C CA . GLY B 1 114 ? 0.536 36.938 30.031 1 94.75 114 GLY B CA 1
ATOM 4605 C C . GLY B 1 114 ? 2.008 36.594 29.859 1 94.75 114 GLY B C 1
ATOM 4606 O O . GLY B 1 114 ? 2.508 35.625 30.422 1 94.75 114 GLY B O 1
ATOM 4607 N N . ARG B 1 115 ? 2.656 37.312 28.969 1 96.06 115 ARG B N 1
ATOM 4608 C CA . ARG B 1 115 ? 4.066 37.125 28.656 1 96.06 115 ARG B CA 1
ATOM 4609 C C . ARG B 1 115 ? 4.918 38.25 29.234 1 96.06 115 ARG B C 1
ATOM 4611 O O . ARG B 1 115 ? 4.539 39.406 29.172 1 96.06 115 ARG B O 1
ATOM 4618 N N . ARG B 1 116 ? 6.031 38 29.828 1 95.44 116 ARG B N 1
ATOM 4619 C CA . ARG B 1 116 ? 6.992 39 30.266 1 95.44 116 ARG B CA 1
ATOM 4620 C C . ARG B 1 116 ? 8.422 38.5 30.078 1 95.44 116 ARG B C 1
ATOM 4622 O O . ARG B 1 116 ? 8.664 37.312 30.016 1 95.44 116 ARG B O 1
ATOM 4629 N N . THR B 1 117 ? 9.32 39.375 29.969 1 95.44 117 THR B N 1
ATOM 4630 C CA . THR B 1 117 ? 10.734 39.062 29.766 1 95.44 117 THR B CA 1
ATOM 4631 C C . THR B 1 117 ? 11.562 39.562 30.953 1 95.44 117 THR B C 1
ATOM 4633 O O . THR B 1 117 ? 11.328 40.656 31.469 1 95.44 117 THR B O 1
ATOM 4636 N N . GLU B 1 118 ? 12.422 38.688 31.359 1 96.31 118 GLU B N 1
ATOM 4637 C CA . GLU B 1 118 ? 13.359 39 32.438 1 96.31 118 GLU B CA 1
ATOM 4638 C C . GLU B 1 118 ? 14.797 38.75 32 1 96.31 118 GLU B C 1
ATOM 4640 O O . GLU B 1 118 ? 15.039 37.938 31.094 1 96.31 118 GLU B O 1
ATOM 4645 N N . THR B 1 119 ? 15.758 39.438 32.625 1 96 119 THR B N 1
ATOM 4646 C CA . THR B 1 119 ? 17.172 39.188 32.344 1 96 119 THR B CA 1
ATOM 4647 C C . THR B 1 119 ? 17.703 38.031 33.156 1 96 119 THR B C 1
ATOM 4649 O O . THR B 1 119 ? 17.234 37.781 34.281 1 96 119 THR B O 1
ATOM 4652 N N . ASN B 1 120 ? 18.594 37.281 32.562 1 96.44 120 ASN B N 1
ATOM 4653 C CA . ASN B 1 120 ? 19.266 36.219 33.312 1 96.44 120 ASN B CA 1
ATOM 4654 C C . ASN B 1 120 ? 20.75 36.156 33 1 96.44 120 ASN B C 1
ATOM 4656 O O . ASN B 1 120 ? 21.281 37.031 32.281 1 96.44 120 ASN B O 1
ATOM 4660 N N . THR B 1 121 ? 21.453 35.188 33.594 1 95.5 121 THR B N 1
ATOM 4661 C CA . THR B 1 121 ? 22.906 35.125 33.469 1 95.5 121 THR B CA 1
ATOM 4662 C C . THR B 1 121 ? 23.328 33.875 32.688 1 95.5 121 THR B C 1
ATOM 4664 O O . THR B 1 121 ? 24.484 33.469 32.75 1 95.5 121 THR B O 1
ATOM 4667 N N . ARG B 1 122 ? 22.406 33.344 32 1 94.81 122 ARG B N 1
ATOM 4668 C CA . ARG B 1 122 ? 22.734 32.156 31.219 1 94.81 122 ARG B CA 1
ATOM 4669 C C . ARG B 1 122 ? 23.703 32.469 30.094 1 94.81 122 ARG B C 1
ATOM 4671 O O . ARG B 1 122 ? 23.531 33.469 29.391 1 94.81 122 ARG B O 1
ATOM 4678 N N . GLU B 1 123 ? 24.734 31.609 29.922 1 92.88 123 GLU B N 1
ATOM 4679 C CA . GLU B 1 123 ? 25.797 31.922 28.969 1 92.88 123 GLU B CA 1
ATOM 4680 C C . GLU B 1 123 ? 25.688 31.047 27.734 1 92.88 123 GLU B C 1
ATOM 4682 O O . GLU B 1 123 ? 26.312 31.344 26.703 1 92.88 123 GLU B O 1
ATOM 4687 N N . SER B 1 124 ? 24.969 29.969 27.906 1 93.31 124 SER B N 1
ATOM 4688 C CA . SER B 1 124 ? 24.859 29.094 26.734 1 93.31 124 SER B CA 1
ATOM 4689 C C . SER B 1 124 ? 23.531 28.328 26.766 1 93.31 124 SER B C 1
ATOM 4691 O O . SER B 1 124 ? 22.953 28.109 27.828 1 93.31 124 SER B O 1
ATOM 4693 N N . GLY B 1 125 ? 23.094 28.062 25.594 1 95.31 125 GLY B N 1
ATOM 4694 C CA . GLY B 1 125 ? 22 27.125 25.406 1 95.31 125 GLY B CA 1
ATOM 4695 C C . GLY B 1 125 ? 20.641 27.703 25.75 1 95.31 125 GLY B C 1
ATOM 4696 O O . GLY B 1 125 ? 20.453 28.922 25.75 1 95.31 125 GLY B O 1
ATOM 4697 N N . THR B 1 126 ? 19.672 26.859 25.828 1 97.06 126 THR B N 1
ATOM 4698 C CA . THR B 1 126 ? 18.281 27.188 26.109 1 97.06 126 THR B CA 1
ATOM 4699 C C . THR B 1 126 ? 17.656 26.141 27.031 1 97.06 126 THR B C 1
ATOM 4701 O O . THR B 1 126 ? 17.922 24.938 26.891 1 97.06 126 THR B O 1
ATOM 4704 N N . ARG B 1 127 ? 16.969 26.609 27.984 1 98.06 127 ARG B N 1
ATOM 4705 C CA . ARG B 1 127 ? 16.219 25.75 28.891 1 98.06 127 ARG B CA 1
ATOM 4706 C C . ARG B 1 127 ? 14.719 26.062 28.828 1 98.06 127 ARG B C 1
ATOM 4708 O O . ARG B 1 127 ? 14.312 27.203 29.062 1 98.06 127 ARG B O 1
ATOM 4715 N N . LEU B 1 128 ? 13.953 25.125 28.422 1 98.38 128 LEU B N 1
ATOM 4716 C CA . LEU B 1 128 ? 12.5 25.234 28.375 1 98.38 128 LEU B CA 1
ATOM 4717 C C . LEU B 1 128 ? 11.867 24.5 29.562 1 98.38 128 LEU B C 1
ATOM 4719 O O . LEU B 1 128 ? 12.219 23.359 29.859 1 98.38 128 LEU B O 1
ATOM 4723 N N . GLU B 1 129 ? 11.047 25.172 30.25 1 98.44 129 GLU B N 1
ATOM 4724 C CA . GLU B 1 129 ? 10.25 24.562 31.312 1 98.44 129 GLU B CA 1
ATOM 4725 C C . GLU B 1 129 ? 8.758 24.719 31.031 1 98.44 129 GLU B C 1
ATOM 4727 O O . GLU B 1 129 ? 8.25 25.828 30.922 1 98.44 129 GLU B O 1
ATOM 4732 N N . LEU B 1 130 ? 8.102 23.656 30.922 1 98.31 130 LEU B N 1
ATOM 4733 C CA . LEU B 1 130 ? 6.664 23.609 30.672 1 98.31 130 LEU B CA 1
ATOM 4734 C C . LEU B 1 130 ? 5.91 23.031 31.859 1 98.31 130 LEU B C 1
ATOM 4736 O O . LEU B 1 130 ? 6.207 21.922 32.312 1 98.31 130 LEU B O 1
ATOM 4740 N N . PHE B 1 131 ? 4.941 23.797 32.375 1 98.06 131 PHE B N 1
ATOM 4741 C CA . PHE B 1 131 ? 4.188 23.359 33.531 1 98.06 131 PHE B CA 1
ATOM 4742 C C . PHE B 1 131 ? 2.779 22.938 33.156 1 98.06 131 PHE B C 1
ATOM 4744 O O . PHE B 1 131 ? 1.985 23.75 32.656 1 98.06 131 PHE B O 1
ATOM 4751 N N . ARG B 1 132 ? 2.469 21.719 33.312 1 95.38 132 ARG B N 1
ATOM 4752 C CA . ARG B 1 132 ? 1.14 21.141 33.125 1 95.38 132 ARG B CA 1
ATOM 4753 C C . ARG B 1 132 ? 1.059 19.719 33.688 1 95.38 132 ARG B C 1
ATOM 4755 O O . ARG B 1 132 ? 2.084 19.062 33.844 1 95.38 132 ARG B O 1
ATOM 4762 N N . ALA B 1 133 ? -0.124 19.297 33.938 1 94.88 133 ALA B N 1
ATOM 4763 C CA . ALA B 1 133 ? -0.32 17.922 34.375 1 94.88 133 ALA B CA 1
ATOM 4764 C C . ALA B 1 133 ? -0.094 16.938 33.219 1 94.88 133 ALA B C 1
ATOM 4766 O O . ALA B 1 133 ? -0.542 17.188 32.094 1 94.88 133 ALA B O 1
ATOM 4767 N N . ILE B 1 134 ? 0.646 15.914 33.469 1 95.06 134 ILE B N 1
ATOM 4768 C CA . ILE B 1 134 ? 0.952 14.898 32.469 1 95.06 134 ILE B CA 1
ATOM 4769 C C . ILE B 1 134 ? 0.546 13.523 33 1 95.06 134 ILE B C 1
ATOM 4771 O O . ILE B 1 134 ? 1.077 13.055 34.031 1 95.06 134 ILE B O 1
ATOM 4775 N N . GLY B 1 135 ? -0.38 12.867 32.312 1 94.06 135 GLY B N 1
ATOM 4776 C CA . GLY B 1 135 ? -0.783 11.523 32.719 1 94.06 135 GLY B CA 1
ATOM 4777 C C . GLY B 1 135 ? 0.288 10.477 32.438 1 94.06 135 GLY B C 1
ATOM 4778 O O . GLY B 1 135 ? 1.181 10.695 31.625 1 94.06 135 GLY B O 1
ATOM 4779 N N . ASP B 1 136 ? 0.174 9.336 33.062 1 94.31 136 ASP B N 1
ATOM 4780 C CA . ASP B 1 136 ? 1.171 8.281 32.969 1 94.31 136 ASP B CA 1
ATOM 4781 C C . ASP B 1 136 ? 1.262 7.758 31.531 1 94.31 136 ASP B C 1
ATOM 4783 O O . ASP B 1 136 ? 2.357 7.555 31.016 1 94.31 136 ASP B O 1
ATOM 4787 N N . ASP B 1 137 ? 0.154 7.555 30.938 1 93.5 137 ASP B N 1
ATOM 4788 C CA . ASP B 1 137 ? 0.143 7.031 29.578 1 93.5 137 ASP B CA 1
ATOM 4789 C C . ASP B 1 137 ? 0.777 8.023 28.594 1 93.5 137 ASP B C 1
ATOM 4791 O O . ASP B 1 137 ? 1.521 7.621 27.703 1 93.5 137 ASP B O 1
ATOM 4795 N N . GLU B 1 138 ? 0.393 9.25 28.766 1 93.31 138 GLU B N 1
ATOM 4796 C CA . GLU B 1 138 ? 0.956 10.305 27.922 1 93.31 138 GLU B CA 1
ATOM 4797 C C . GLU B 1 138 ? 2.471 10.383 28.094 1 93.31 138 GLU B C 1
ATOM 4799 O O . GLU B 1 138 ? 3.197 10.547 27.109 1 93.31 138 GLU B O 1
ATOM 4804 N N . ARG B 1 139 ? 2.908 10.312 29.312 1 95.94 139 ARG B N 1
ATOM 4805 C CA . ARG B 1 139 ? 4.336 10.352 29.609 1 95.94 139 ARG B CA 1
ATOM 4806 C C . ARG B 1 139 ? 5.062 9.172 28.969 1 95.94 139 ARG B C 1
ATOM 4808 O O . ARG B 1 139 ? 6.102 9.352 28.328 1 95.94 139 ARG B O 1
ATOM 4815 N N . GLU B 1 140 ? 4.547 8.008 29.188 1 95.75 140 GLU B N 1
ATOM 4816 C CA . GLU B 1 140 ? 5.184 6.816 28.641 1 95.75 140 GLU B CA 1
ATOM 4817 C C . GLU B 1 140 ? 5.254 6.887 27.109 1 95.75 140 GLU B C 1
ATOM 4819 O O . GLU B 1 140 ? 6.273 6.527 26.516 1 95.75 140 GLU B O 1
ATOM 4824 N N . ALA B 1 141 ? 4.207 7.312 26.484 1 94.44 141 ALA B N 1
ATOM 4825 C CA . ALA B 1 141 ? 4.184 7.457 25.031 1 94.44 141 ALA B CA 1
ATOM 4826 C C . ALA B 1 141 ? 5.223 8.469 24.562 1 94.44 141 ALA B C 1
ATOM 4828 O O . ALA B 1 141 ? 5.871 8.273 23.531 1 94.44 141 ALA B O 1
ATOM 4829 N N . ALA B 1 142 ? 5.336 9.555 25.281 1 96.88 142 ALA B N 1
ATOM 4830 C CA . ALA B 1 142 ? 6.316 10.578 24.938 1 96.88 142 ALA B CA 1
ATOM 4831 C C . ALA B 1 142 ? 7.738 10.039 25.047 1 96.88 142 ALA B C 1
ATOM 4833 O O . ALA B 1 142 ? 8.57 10.289 24.172 1 96.88 142 ALA B O 1
ATOM 4834 N N . LEU B 1 143 ? 7.957 9.273 26.109 1 96.94 143 LEU B N 1
ATOM 4835 C CA . LEU B 1 143 ? 9.273 8.68 26.297 1 96.94 143 LEU B CA 1
ATOM 4836 C C . LEU B 1 143 ? 9.633 7.738 25.156 1 96.94 143 LEU B C 1
ATOM 4838 O O . LEU B 1 143 ? 10.742 7.797 24.625 1 96.94 143 LEU B O 1
ATOM 4842 N N . ASP B 1 144 ? 8.703 6.934 24.828 1 95 144 ASP B N 1
ATOM 4843 C CA . ASP B 1 144 ? 8.922 5.977 23.75 1 95 144 ASP B CA 1
ATOM 4844 C C . ASP B 1 144 ? 9.273 6.688 22.453 1 95 144 ASP B C 1
ATOM 4846 O O . ASP B 1 144 ? 10.195 6.289 21.75 1 95 144 ASP B O 1
ATOM 4850 N N . LEU B 1 145 ? 8.547 7.699 22.156 1 95.5 145 LEU B N 1
ATOM 4851 C CA . LEU B 1 145 ? 8.758 8.422 20.906 1 95.5 145 LEU B CA 1
ATOM 4852 C C . LEU B 1 145 ? 10.094 9.156 20.922 1 95.5 145 LEU B C 1
ATOM 4854 O O . LEU B 1 145 ? 10.828 9.133 19.922 1 95.5 145 LEU B O 1
ATOM 4858 N N . LEU B 1 146 ? 10.406 9.812 21.984 1 97.31 146 LEU B N 1
ATOM 4859 C CA . LEU B 1 146 ? 11.641 10.578 22.109 1 97.31 146 LEU B CA 1
ATOM 4860 C C . LEU B 1 146 ? 12.859 9.664 22.016 1 97.31 146 LEU B C 1
ATOM 4862 O O . LEU B 1 146 ? 13.883 10.047 21.422 1 97.31 146 LEU B O 1
ATOM 4866 N N . ARG B 1 147 ? 12.695 8.547 22.516 1 96.38 147 ARG B N 1
ATOM 4867 C CA . ARG B 1 147 ? 13.82 7.605 22.547 1 96.38 147 ARG B CA 1
ATOM 4868 C C . ARG B 1 147 ? 14.047 6.996 21.156 1 96.38 147 ARG B C 1
ATOM 4870 O O . ARG B 1 147 ? 15.086 6.371 20.922 1 96.38 147 ARG B O 1
ATOM 4877 N N . LEU B 1 148 ? 13.117 7.156 20.312 1 96.5 148 LEU B N 1
ATOM 4878 C CA . LEU B 1 148 ? 13.281 6.68 18.938 1 96.5 148 LEU B CA 1
ATOM 4879 C C . LEU B 1 148 ? 14.172 7.625 18.141 1 96.5 148 LEU B C 1
ATOM 4881 O O . LEU B 1 148 ? 14.672 7.254 17.078 1 96.5 148 LEU B O 1
ATOM 4885 N N . ALA B 1 149 ? 14.359 8.852 18.562 1 97.19 149 ALA B N 1
ATOM 4886 C CA . ALA B 1 149 ? 15.117 9.852 17.812 1 97.19 149 ALA B CA 1
ATOM 4887 C C . ALA B 1 149 ? 16.547 9.391 17.578 1 97.19 149 ALA B C 1
ATOM 4889 O O . ALA B 1 149 ? 17.094 8.602 18.359 1 97.19 149 ALA B O 1
ATOM 4890 N N . ILE B 1 150 ? 17.062 9.852 16.484 1 97 150 ILE B N 1
ATOM 4891 C CA . ILE B 1 150 ? 18.453 9.578 16.141 1 97 150 ILE B CA 1
ATOM 4892 C C . ILE B 1 150 ? 19.25 10.883 16.125 1 97 150 ILE B C 1
ATOM 4894 O O . ILE B 1 150 ? 19.297 11.586 15.125 1 97 150 ILE B O 1
ATOM 4898 N N . PRO B 1 151 ? 19.922 11.148 17.188 1 96.38 151 PRO B N 1
ATOM 4899 C CA . PRO B 1 151 ? 20.672 12.398 17.266 1 96.38 151 PRO B CA 1
ATOM 4900 C C . PRO B 1 151 ? 21.781 12.484 16.219 1 96.38 151 PRO B C 1
ATOM 4902 O O . PRO B 1 151 ? 22.406 11.469 15.898 1 96.38 151 PRO B O 1
ATOM 4905 N N . PRO B 1 152 ? 21.969 13.68 15.703 1 94.5 152 PRO B N 1
ATOM 4906 C CA . PRO B 1 152 ? 23.109 13.828 14.781 1 94.5 152 PRO B CA 1
ATOM 4907 C C . PRO B 1 152 ? 24.438 13.484 15.43 1 94.5 152 PRO B C 1
ATOM 4909 O O . PRO B 1 152 ? 24.547 13.453 16.656 1 94.5 152 PRO B O 1
ATOM 4912 N N . ARG B 1 153 ? 25.438 13.188 14.547 1 91.38 153 ARG B N 1
ATOM 4913 C CA . ARG B 1 153 ? 26.766 12.891 15.078 1 91.38 153 ARG B CA 1
ATOM 4914 C C . ARG B 1 153 ? 27.297 14.047 15.922 1 91.38 153 ARG B C 1
ATOM 4916 O O . ARG B 1 153 ? 27.188 15.211 15.523 1 91.38 153 ARG B O 1
ATOM 4923 N N . GLY B 1 154 ? 27.734 13.781 17.094 1 92.75 154 GLY B N 1
ATOM 4924 C CA . GLY B 1 154 ? 28.297 14.797 17.969 1 92.75 154 GLY B CA 1
ATOM 4925 C C . GLY B 1 154 ? 27.312 15.312 19 1 92.75 154 GLY B C 1
ATOM 4926 O O . GLY B 1 154 ? 27.688 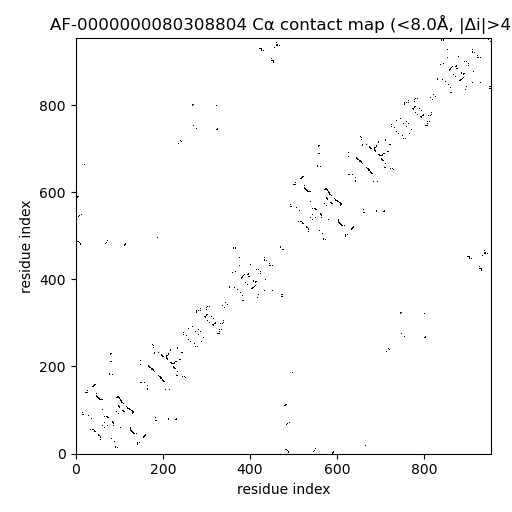16.062 19.906 1 92.75 154 GLY B O 1
ATOM 4927 N N . THR B 1 155 ? 26.078 14.969 18.844 1 96.44 155 THR B N 1
ATOM 4928 C CA . THR B 1 155 ? 25.047 15.414 19.781 1 96.44 155 THR B CA 1
ATOM 4929 C C . THR B 1 155 ? 24.578 14.258 20.672 1 96.44 155 THR B C 1
ATOM 4931 O O . THR B 1 155 ? 24.297 13.164 20.172 1 96.44 155 THR B O 1
ATOM 4934 N N . SER B 1 156 ? 24.578 14.492 21.938 1 97.62 156 SER B N 1
ATOM 4935 C CA . SER B 1 156 ? 24.031 13.523 22.875 1 97.62 156 SER B CA 1
ATOM 4936 C C . SER B 1 156 ? 22.625 13.922 23.328 1 97.62 156 SER B C 1
ATOM 4938 O O . SER B 1 156 ? 22.375 15.078 23.688 1 97.62 156 SER B O 1
ATOM 4940 N N . LEU B 1 157 ? 21.719 13.023 23.25 1 98.25 157 LEU B N 1
ATOM 4941 C CA . LEU B 1 157 ? 20.344 13.219 23.703 1 98.25 157 LEU B CA 1
ATOM 4942 C C . LEU B 1 157 ? 20.047 12.328 24.906 1 98.25 157 LEU B C 1
ATOM 4944 O O . LEU B 1 157 ? 20.234 11.109 24.844 1 98.25 157 LEU B O 1
ATOM 4948 N N . ARG B 1 158 ? 19.672 12.914 26 1 98.44 158 ARG B N 1
ATOM 4949 C CA . ARG B 1 158 ? 19.234 12.188 27.172 1 98.44 158 ARG B CA 1
ATOM 4950 C C . ARG B 1 158 ? 17.75 12.406 27.453 1 98.44 158 ARG B C 1
ATOM 4952 O O . ARG B 1 158 ? 17.281 13.547 27.5 1 98.44 158 ARG B O 1
ATOM 4959 N N . VAL B 1 159 ? 17.031 11.336 27.578 1 98.25 159 VAL B N 1
ATOM 4960 C CA . VAL B 1 159 ? 15.609 11.367 27.859 1 98.25 159 VAL B CA 1
ATOM 4961 C C . VAL B 1 159 ? 15.336 10.68 29.203 1 98.25 159 VAL B C 1
ATOM 4963 O O . VAL B 1 159 ? 15.578 9.484 29.344 1 98.25 159 VAL B O 1
ATOM 4966 N N . ALA B 1 160 ? 14.82 11.461 30.156 1 96.88 160 ALA B N 1
ATOM 4967 C CA . ALA B 1 160 ? 14.562 10.961 31.5 1 96.88 160 ALA B CA 1
ATOM 4968 C C . ALA B 1 160 ? 15.797 10.273 32.062 1 96.88 160 ALA B C 1
ATOM 4970 O O . ALA B 1 160 ? 15.719 9.141 32.562 1 96.88 160 ALA B O 1
ATOM 4971 N N . GLY B 1 161 ? 16.906 10.93 31.875 1 95.69 161 GLY B N 1
ATOM 4972 C CA . GLY B 1 161 ? 18.156 10.492 32.469 1 95.69 161 GLY B CA 1
ATOM 4973 C C . GLY B 1 161 ? 18.875 9.438 31.656 1 95.69 161 GLY B C 1
ATOM 4974 O O . GLY B 1 161 ? 20.031 9.117 31.938 1 95.69 161 GLY B O 1
ATOM 4975 N N . ARG B 1 162 ? 18.297 8.961 30.672 1 96.38 162 ARG B N 1
ATOM 4976 C CA . ARG B 1 162 ? 18.906 7.887 29.875 1 96.38 162 ARG B CA 1
ATOM 4977 C C . ARG B 1 162 ? 19.406 8.406 28.531 1 96.38 162 ARG B C 1
ATOM 4979 O O . ARG B 1 162 ? 18.703 9.148 27.859 1 96.38 162 ARG B O 1
ATOM 4986 N N . LEU B 1 163 ? 20.594 8.031 28.188 1 97 163 LEU B N 1
ATOM 4987 C CA . LEU B 1 163 ? 21.188 8.398 26.906 1 97 163 LEU B CA 1
ATOM 4988 C C . LEU B 1 163 ? 20.484 7.656 25.766 1 97 163 LEU B C 1
ATOM 4990 O O . LEU B 1 163 ? 20.281 6.441 25.844 1 97 163 LEU B O 1
ATOM 4994 N N . VAL B 1 164 ? 20.109 8.367 24.781 1 96.25 164 VAL B N 1
ATOM 4995 C CA . VAL B 1 164 ? 19.516 7.746 23.594 1 96.25 164 VAL B CA 1
ATOM 4996 C C . VAL B 1 164 ? 20.641 7.223 22.688 1 96.25 164 VAL B C 1
ATOM 4998 O O . VAL B 1 164 ? 21.453 8 22.188 1 96.25 164 VAL B O 1
ATOM 5001 N N . ARG B 1 165 ? 20.594 5.973 22.453 1 91.81 165 ARG B N 1
ATOM 5002 C CA . ARG B 1 165 ? 21.641 5.352 21.656 1 91.81 165 ARG B CA 1
ATOM 5003 C C . ARG B 1 165 ? 21.266 5.309 20.188 1 91.81 165 ARG B C 1
ATOM 5005 O O . ARG B 1 165 ? 20.094 5.074 19.844 1 91.81 165 ARG B O 1
ATOM 5012 N N . ARG B 1 166 ? 22.234 5.547 19.453 1 92.31 166 ARG B N 1
ATOM 5013 C CA . ARG B 1 166 ? 22.016 5.414 18.016 1 92.31 166 ARG B CA 1
ATOM 5014 C C . ARG B 1 166 ? 21.844 3.953 17.609 1 92.31 166 ARG B C 1
ATOM 5016 O O . ARG B 1 166 ? 22.578 3.082 18.094 1 92.31 166 ARG B O 1
ATOM 5023 N N . PRO B 1 167 ? 20.875 3.697 16.766 1 95.44 167 PRO B N 1
ATOM 5024 C CA . PRO B 1 167 ? 20.734 2.316 16.312 1 95.44 167 PRO B CA 1
ATOM 5025 C C . PRO B 1 167 ? 21.875 1.866 15.414 1 95.44 167 PRO B C 1
ATOM 5027 O O . PRO B 1 167 ? 22.641 2.699 14.906 1 95.44 167 PRO B O 1
ATOM 5030 N N . ARG B 1 168 ? 21.984 0.574 15.242 1 95.56 168 ARG B N 1
ATOM 5031 C CA . ARG B 1 168 ? 23.062 0.012 14.438 1 95.56 168 ARG B CA 1
ATOM 5032 C C . ARG B 1 168 ? 22.859 0.328 12.961 1 95.56 168 ARG B C 1
ATOM 5034 O O . ARG B 1 168 ? 21.781 0.095 12.406 1 95.56 168 ARG B O 1
ATOM 5041 N N . SER B 1 169 ? 23.906 0.835 12.414 1 95.81 169 SER B N 1
ATOM 5042 C CA . SER B 1 169 ? 23.859 1.154 10.992 1 95.81 169 SER B CA 1
ATOM 5043 C C . SER B 1 169 ? 23.922 -0.109 10.133 1 95.81 169 SER B C 1
ATOM 5045 O O . SER B 1 169 ? 24.734 -0.997 10.391 1 95.81 169 SER B O 1
ATOM 5047 N N . VAL B 1 170 ? 23.016 -0.185 9.172 1 95.38 170 VAL B N 1
ATOM 5048 C CA . VAL B 1 170 ? 23.016 -1.299 8.234 1 95.38 170 VAL B CA 1
ATOM 5049 C C . VAL B 1 170 ? 23.641 -0.863 6.906 1 95.38 170 VAL B C 1
ATOM 5051 O O . VAL B 1 170 ? 24.516 -1.543 6.375 1 95.38 170 VAL B O 1
ATOM 5054 N N . LEU B 1 171 ? 23.172 0.237 6.422 1 95.75 171 LEU B N 1
ATOM 5055 C CA . LEU B 1 171 ? 23.594 0.733 5.117 1 95.75 171 LEU B CA 1
ATOM 5056 C C . LEU B 1 171 ? 23.359 2.234 5.004 1 95.75 171 LEU B C 1
ATOM 5058 O O . LEU B 1 171 ? 22.406 2.766 5.598 1 95.75 171 LEU B O 1
ATOM 5062 N N . ALA B 1 172 ? 24.234 2.951 4.363 1 96.69 172 ALA B N 1
ATOM 5063 C CA . ALA B 1 172 ? 24.047 4.367 4.055 1 96.69 172 ALA B CA 1
ATOM 5064 C C . ALA B 1 172 ? 24.156 4.613 2.551 1 96.69 172 ALA B C 1
ATOM 5066 O O . ALA B 1 172 ? 25.125 4.211 1.912 1 96.69 172 ALA B O 1
ATOM 5067 N N . LEU B 1 173 ? 23.109 5.191 2.084 1 96.62 173 LEU B N 1
ATOM 5068 C CA . LEU B 1 173 ? 23.078 5.52 0.662 1 96.62 173 LEU B CA 1
ATOM 5069 C C . LEU B 1 173 ? 23.375 6.996 0.438 1 96.62 173 LEU B C 1
ATOM 5071 O O . LEU B 1 173 ? 22.969 7.848 1.234 1 96.62 173 LEU B O 1
ATOM 5075 N N . ALA B 1 174 ? 24.078 7.215 -0.634 1 95.94 174 ALA B N 1
ATOM 5076 C CA . ALA B 1 174 ? 24.391 8.602 -0.999 1 95.94 174 ALA B CA 1
ATOM 5077 C C . ALA B 1 174 ? 23.672 9 -2.283 1 95.94 174 ALA B C 1
ATOM 5079 O O . ALA B 1 174 ? 23.297 8.141 -3.086 1 95.94 174 ALA B O 1
ATOM 5080 N N . ASP B 1 175 ? 23.328 10.227 -2.395 1 95 175 ASP B N 1
ATOM 5081 C CA . ASP B 1 175 ? 22.859 10.867 -3.621 1 95 175 ASP B CA 1
ATOM 5082 C C . ASP B 1 175 ? 21.562 10.219 -4.113 1 95 175 ASP B C 1
ATOM 5084 O O . ASP B 1 175 ? 21.453 9.867 -5.289 1 95 175 ASP B O 1
ATOM 5088 N N . CYS B 1 176 ? 20.719 9.914 -3.156 1 96.19 176 CYS B N 1
ATOM 5089 C CA . CYS B 1 176 ? 19.391 9.43 -3.514 1 96.19 176 CYS B CA 1
ATOM 5090 C C . CYS B 1 176 ? 18.5 10.578 -3.977 1 96.19 176 CYS B C 1
ATOM 5092 O O . CYS B 1 176 ? 18.234 11.508 -3.211 1 96.19 176 CYS B O 1
ATOM 5094 N N . GLU B 1 177 ? 18.031 10.516 -5.188 1 96 177 GLU B N 1
ATOM 5095 C CA . GLU B 1 177 ? 17.156 11.562 -5.703 1 96 177 GLU B CA 1
ATOM 5096 C C . GLU B 1 177 ? 15.75 11.43 -5.133 1 96 177 GLU B C 1
ATOM 5098 O O . GLU B 1 177 ? 14.961 10.609 -5.602 1 96 177 GLU B O 1
ATOM 5103 N N . LEU B 1 178 ? 15.406 12.242 -4.137 1 95.94 178 LEU B N 1
ATOM 5104 C CA . LEU B 1 178 ? 14.102 12.219 -3.48 1 95.94 178 LEU B CA 1
ATOM 5105 C C . LEU B 1 178 ? 13.508 13.625 -3.402 1 95.94 178 LEU B C 1
ATOM 5107 O O . LEU B 1 178 ? 14.234 14.617 -3.404 1 95.94 178 LEU B O 1
ATOM 5111 N N . GLU B 1 179 ? 12.227 13.648 -3.371 1 93 179 GLU B N 1
ATOM 5112 C CA . GLU B 1 179 ? 11.516 14.914 -3.229 1 93 179 GLU B CA 1
ATOM 5113 C C . GLU B 1 179 ? 11.789 15.547 -1.865 1 93 179 GLU B C 1
ATOM 5115 O O . GLU B 1 179 ? 11.891 14.844 -0.859 1 93 179 GLU B O 1
ATOM 5120 N N . THR B 1 180 ? 11.961 16.828 -1.836 1 91.62 180 THR B N 1
ATOM 5121 C CA . THR B 1 180 ? 12.133 17.609 -0.614 1 91.62 180 THR B CA 1
ATOM 5122 C C . THR B 1 180 ? 11.312 18.891 -0.671 1 91.62 180 THR B C 1
ATOM 5124 O O . THR B 1 180 ? 10.523 19.094 -1.596 1 91.62 180 THR B O 1
ATOM 5127 N N . VAL B 1 181 ? 11.367 19.609 0.441 1 83.56 181 VAL B N 1
ATOM 5128 C CA . VAL B 1 181 ? 10.695 20.891 0.509 1 83.56 181 VAL B CA 1
ATOM 5129 C C . VAL B 1 181 ? 11.711 22 0.784 1 83.56 181 VAL B C 1
ATOM 5131 O O . VAL B 1 181 ? 12.547 21.875 1.681 1 83.56 181 VAL B O 1
ATOM 5134 N N . VAL B 1 182 ? 11.742 22.938 -0.093 1 79.56 182 VAL B N 1
ATOM 5135 C CA . VAL B 1 182 ? 12.57 24.109 0.126 1 79.56 182 VAL B CA 1
ATOM 5136 C C . VAL B 1 182 ? 11.688 25.312 0.479 1 79.56 182 VAL B C 1
ATOM 5138 O O . VAL B 1 182 ? 10.555 25.406 0.016 1 79.56 182 VAL B O 1
ATOM 5141 N N . ILE B 1 183 ? 12.195 26.047 1.417 1 72.56 183 ILE B N 1
ATOM 5142 C CA . ILE B 1 183 ? 11.422 27.203 1.853 1 72.56 183 ILE B CA 1
ATOM 5143 C C . ILE B 1 183 ? 12.008 28.469 1.238 1 72.56 183 ILE B C 1
ATOM 5145 O O . ILE B 1 183 ? 13.141 28.844 1.53 1 72.56 183 ILE B O 1
ATOM 5149 N N . ASP B 1 184 ? 11.406 28.922 0.237 1 65.69 184 ASP B N 1
ATOM 5150 C CA . ASP B 1 184 ? 11.766 30.172 -0.426 1 65.69 184 ASP B CA 1
ATOM 5151 C C . ASP B 1 184 ? 10.797 31.297 -0.053 1 65.69 184 ASP B C 1
ATOM 5153 O O . ASP B 1 184 ? 9.617 31.25 -0.409 1 65.69 184 ASP B O 1
ATOM 5157 N N . ASP B 1 185 ? 11.383 32.281 0.65 1 61.78 185 ASP B N 1
ATOM 5158 C CA . ASP B 1 185 ? 10.602 33.438 1.1 1 61.78 185 ASP B CA 1
ATOM 5159 C C . ASP B 1 185 ? 9.375 33 1.899 1 61.78 185 ASP B C 1
ATOM 5161 O O . ASP B 1 185 ? 8.25 33.406 1.605 1 61.78 185 ASP B O 1
ATOM 5165 N N . GLY B 1 186 ? 9.547 31.938 2.734 1 60.19 186 GLY B N 1
ATOM 5166 C CA . GLY B 1 186 ? 8.531 31.484 3.676 1 60.19 186 GLY B CA 1
ATOM 5167 C C . GLY B 1 186 ? 7.543 30.516 3.066 1 60.19 186 GLY B C 1
ATOM 5168 O O . GLY B 1 186 ? 6.566 30.125 3.711 1 60.19 186 GLY B O 1
ATOM 5169 N N . VAL B 1 187 ? 7.824 30.234 1.745 1 61.94 187 VAL B N 1
ATOM 5170 C CA . VAL B 1 187 ? 6.898 29.328 1.075 1 61.94 187 VAL B CA 1
ATOM 5171 C C . VAL B 1 187 ? 7.594 28 0.787 1 61.94 187 VAL B C 1
ATOM 5173 O O . VAL B 1 187 ? 8.727 27.969 0.306 1 61.94 187 VAL B O 1
ATOM 5176 N N . GLU B 1 188 ? 6.883 26.953 1.251 1 68.88 188 GLU B N 1
ATOM 5177 C CA . GLU B 1 188 ? 7.41 25.625 0.974 1 68.88 188 GLU B CA 1
ATOM 5178 C C . GLU B 1 188 ? 7.223 25.25 -0.493 1 68.88 188 GLU B C 1
ATOM 5180 O O . GLU B 1 188 ? 6.145 25.453 -1.058 1 68.88 188 GLU B O 1
ATOM 5185 N N . ARG B 1 189 ? 8.266 24.969 -1.167 1 73.25 189 ARG B N 1
ATOM 5186 C CA . ARG B 1 189 ? 8.242 24.5 -2.549 1 73.25 189 ARG B CA 1
ATOM 5187 C C . ARG B 1 189 ? 8.875 23.125 -2.67 1 73.25 189 ARG B C 1
ATOM 5189 O O . ARG B 1 189 ? 9.883 22.828 -2.023 1 73.25 189 ARG B O 1
ATOM 5196 N N . ALA B 1 190 ? 8.109 22.344 -3.459 1 80.81 190 ALA B N 1
ATOM 5197 C CA . ALA B 1 190 ? 8.664 21.016 -3.705 1 80.81 190 ALA B CA 1
ATOM 5198 C C . ALA B 1 190 ? 9.93 21.109 -4.559 1 80.81 190 ALA B C 1
ATOM 5200 O O . ALA B 1 190 ? 10.023 21.953 -5.457 1 80.81 190 ALA B O 1
ATOM 5201 N N . ALA B 1 191 ? 10.898 20.328 -4.32 1 87 191 ALA B N 1
ATOM 5202 C CA . ALA B 1 191 ? 12.148 20.234 -5.078 1 87 191 ALA B CA 1
ATOM 5203 C C . ALA B 1 191 ? 12.695 18.812 -5.043 1 87 191 ALA B C 1
ATOM 5205 O O . ALA B 1 191 ? 12.266 18 -4.219 1 87 191 ALA B O 1
ATOM 5206 N N . MET B 1 192 ? 13.445 18.484 -6.031 1 92.88 192 MET B N 1
ATOM 5207 C CA . MET B 1 192 ? 14.188 17.234 -6.027 1 92.88 192 MET B CA 1
ATOM 5208 C C . MET B 1 192 ? 15.648 17.469 -5.652 1 92.88 192 MET B C 1
ATOM 5210 O O . MET B 1 192 ? 16.25 18.438 -6.082 1 92.88 192 MET B O 1
ATOM 5214 N N . ARG B 1 193 ? 16.172 16.656 -4.836 1 92.69 193 ARG B N 1
ATOM 5215 C CA . ARG B 1 193 ? 17.562 16.797 -4.387 1 92.69 193 ARG B CA 1
ATOM 5216 C C . ARG B 1 193 ? 18.188 15.445 -4.09 1 92.69 193 ARG B C 1
ATOM 5218 O O . ARG B 1 193 ? 17.531 14.555 -3.553 1 92.69 193 ARG B O 1
ATOM 5225 N N . PRO B 1 194 ? 19.453 15.359 -4.504 1 95.5 194 PRO B N 1
ATOM 5226 C CA . PRO B 1 194 ? 20.188 14.18 -4.016 1 95.5 194 PRO B CA 1
ATOM 5227 C C . PRO B 1 194 ? 20.469 14.242 -2.516 1 95.5 194 PRO B C 1
ATOM 5229 O O . PRO B 1 194 ? 20.891 15.281 -2.008 1 95.5 194 PRO B O 1
ATOM 5232 N N . THR B 1 195 ? 20.172 13.211 -1.835 1 96.94 195 THR B N 1
ATOM 5233 C CA . THR B 1 195 ? 20.312 13.242 -0.384 1 96.94 195 THR B CA 1
ATOM 5234 C C . THR B 1 195 ? 20.844 11.906 0.134 1 96.94 195 THR B C 1
ATOM 5236 O O . THR B 1 195 ? 20.844 10.906 -0.594 1 96.94 195 THR B O 1
ATOM 5239 N N . ARG B 1 196 ? 21.328 11.992 1.299 1 97.19 196 ARG B N 1
ATOM 5240 C CA . ARG B 1 196 ? 21.766 10.781 1.982 1 97.19 196 ARG B CA 1
ATOM 5241 C C . ARG B 1 196 ? 20.594 10.078 2.66 1 97.19 196 ARG B C 1
ATOM 5243 O O . ARG B 1 196 ? 19.719 10.734 3.236 1 97.19 196 ARG B O 1
ATOM 5250 N N . VAL B 1 197 ? 20.531 8.781 2.57 1 98.25 197 VAL B N 1
ATOM 5251 C CA . VAL B 1 197 ? 19.547 7.938 3.256 1 98.25 197 VAL B CA 1
ATOM 5252 C C . VAL B 1 197 ? 20.266 6.887 4.094 1 98.25 197 VAL B C 1
ATOM 5254 O O . VAL B 1 197 ? 21.047 6.09 3.566 1 98.25 197 VAL B O 1
ATOM 5257 N N . ALA B 1 198 ? 20.031 6.934 5.367 1 98.19 198 ALA B N 1
ATOM 5258 C CA . ALA B 1 198 ? 20.672 5.977 6.266 1 98.19 198 ALA B CA 1
ATOM 5259 C C . ALA B 1 198 ? 19.688 4.91 6.723 1 98.19 198 ALA B C 1
ATOM 5261 O O . ALA B 1 198 ? 18.547 5.219 7.07 1 98.19 198 ALA B O 1
ATOM 5262 N N . ILE B 1 199 ? 20.078 3.688 6.664 1 97.88 199 ILE B N 1
ATOM 5263 C CA . ILE B 1 199 ? 19.266 2.539 7.047 1 97.88 199 ILE B CA 1
ATOM 5264 C C . ILE B 1 199 ? 19.797 1.938 8.344 1 97.88 199 ILE B C 1
ATOM 5266 O O . ILE B 1 199 ? 20.984 1.616 8.445 1 97.88 199 ILE B O 1
ATOM 5270 N N . TYR B 1 200 ? 18.906 1.817 9.344 1 98 200 TYR B N 1
ATOM 5271 C CA . TYR B 1 200 ? 19.297 1.311 10.648 1 98 200 TYR B CA 1
ATOM 5272 C C . TYR B 1 200 ? 18.469 0.096 11.039 1 98 200 TYR B C 1
ATOM 5274 O O . TYR B 1 200 ? 17.312 -0.034 10.617 1 98 200 TYR B O 1
ATOM 5282 N N . ALA B 1 201 ? 19.062 -0.735 11.836 1 97.06 201 ALA B N 1
ATOM 5283 C CA . ALA B 1 201 ? 18.312 -1.843 12.43 1 97.06 201 ALA B CA 1
ATOM 5284 C C . ALA B 1 201 ? 17.531 -1.385 13.656 1 97.06 201 ALA B C 1
ATOM 5286 O O . ALA B 1 201 ? 18.109 -0.824 14.594 1 97.06 201 ALA B O 1
ATOM 5287 N N . PRO B 1 202 ? 16.219 -1.613 13.578 1 96.06 202 PRO B N 1
ATOM 5288 C CA . PRO B 1 202 ? 15.477 -1.258 14.789 1 96.06 202 PRO B CA 1
ATOM 5289 C C . PRO B 1 202 ? 15.961 -2.014 16.031 1 96.06 202 PRO B C 1
ATOM 5291 O O . PRO B 1 202 ? 16.312 -3.191 15.938 1 96.06 202 PRO B O 1
ATOM 5294 N N . ARG B 1 203 ? 15.961 -1.394 17.141 1 91.5 203 ARG B N 1
ATOM 5295 C CA . ARG B 1 203 ? 16.266 -2.061 18.391 1 91.5 203 ARG B CA 1
ATOM 5296 C C . ARG B 1 203 ? 15.117 -2.961 18.828 1 91.5 203 ARG B C 1
ATOM 5298 O O . ARG B 1 203 ? 14.016 -2.879 18.281 1 91.5 203 ARG B O 1
ATOM 5305 N N . ARG B 1 204 ? 15.422 -3.812 19.75 1 89 204 ARG B N 1
ATOM 5306 C CA . ARG B 1 204 ? 14.398 -4.742 20.234 1 89 204 ARG B CA 1
ATOM 5307 C C . ARG B 1 204 ? 13.172 -3.992 20.734 1 89 204 ARG B C 1
ATOM 5309 O O . ARG B 1 204 ? 13.289 -3.076 21.547 1 89 204 ARG B O 1
ATOM 5316 N N . GLY B 1 205 ? 12.07 -4.328 20.203 1 89.38 205 GLY B N 1
ATOM 5317 C CA . GLY B 1 205 ? 10.812 -3.754 20.656 1 89.38 205 GLY B CA 1
ATOM 5318 C C . GLY B 1 205 ? 10.406 -2.518 19.891 1 89.38 205 GLY B C 1
ATOM 5319 O O . GLY B 1 205 ? 9.289 -2.014 20.047 1 89.38 205 GLY B O 1
ATOM 5320 N N . GLU B 1 206 ? 11.281 -2.02 19.047 1 93.38 206 GLU B N 1
ATOM 5321 C CA . GLU B 1 206 ? 10.969 -0.832 18.266 1 93.38 206 GLU B CA 1
ATOM 5322 C C . GLU B 1 206 ? 10.273 -1.205 16.953 1 93.38 206 GLU B C 1
ATOM 5324 O O . GLU B 1 206 ? 10.602 -2.221 16.344 1 93.38 206 GLU B O 1
ATOM 5329 N N . ARG B 1 207 ? 9.375 -0.415 16.641 1 93 207 ARG B N 1
ATOM 5330 C CA . ARG B 1 207 ? 8.766 -0.545 15.312 1 93 207 ARG B CA 1
ATOM 5331 C C . ARG B 1 207 ? 9.57 0.218 14.266 1 93 207 ARG B C 1
ATOM 5333 O O . ARG B 1 207 ? 9.898 1.39 14.461 1 93 207 ARG B O 1
ATOM 5340 N N . PRO B 1 208 ? 9.867 -0.472 13.195 1 96.25 208 PRO B N 1
ATOM 5341 C CA . PRO B 1 208 ? 10.555 0.248 12.117 1 96.25 208 PRO B CA 1
ATOM 5342 C C . PRO B 1 208 ? 9.82 1.521 11.703 1 96.25 208 PRO B C 1
ATOM 5344 O O . PRO B 1 208 ? 8.586 1.534 11.641 1 96.25 208 PRO B O 1
ATOM 5347 N N . SER B 1 209 ? 10.633 2.59 11.445 1 96.75 209 SER B N 1
ATOM 5348 C CA . SER B 1 209 ? 10 3.881 11.195 1 96.75 209 SER B CA 1
ATOM 5349 C C . SER B 1 209 ? 10.781 4.691 10.164 1 96.75 209 SER B C 1
ATOM 5351 O O . SER B 1 209 ? 11.961 4.426 9.922 1 96.75 209 SER B O 1
ATOM 5353 N N . LEU B 1 210 ? 10.055 5.562 9.539 1 96.75 210 LEU B N 1
ATOM 5354 C CA . LEU B 1 210 ? 10.648 6.586 8.688 1 96.75 210 LEU B CA 1
ATOM 5355 C C . LEU B 1 210 ? 11.078 7.797 9.508 1 96.75 210 LEU B C 1
ATOM 5357 O O . LEU B 1 210 ? 10.344 8.242 10.398 1 96.75 210 LEU B O 1
ATOM 5361 N N . PHE B 1 211 ? 12.258 8.266 9.219 1 97.31 211 PHE B N 1
ATOM 5362 C CA . PHE B 1 211 ? 12.797 9.414 9.945 1 97.31 211 PHE B CA 1
ATOM 5363 C C . PHE B 1 211 ? 13.109 10.555 8.992 1 97.31 211 PHE B C 1
ATOM 5365 O O . PHE B 1 211 ? 13.43 10.328 7.82 1 97.31 211 PHE B O 1
ATOM 5372 N N . GLU B 1 212 ? 12.945 11.734 9.445 1 96.44 212 GLU B N 1
ATOM 5373 C CA . GLU B 1 212 ? 13.43 12.961 8.828 1 96.44 212 GLU B CA 1
ATOM 5374 C C . GLU B 1 212 ? 14.57 13.578 9.641 1 96.44 212 GLU B C 1
ATOM 5376 O O . GLU B 1 212 ? 14.336 14.172 10.695 1 96.44 212 GLU B O 1
ATOM 5381 N N . MET B 1 213 ? 15.75 13.375 9.195 1 96 213 MET B N 1
ATOM 5382 C CA . MET B 1 213 ? 16.938 13.914 9.844 1 96 213 MET B CA 1
ATOM 5383 C C . MET B 1 213 ? 16.969 13.562 11.32 1 96 213 MET B C 1
ATOM 5385 O O . MET B 1 213 ? 17.156 14.438 12.172 1 96 213 MET B O 1
ATOM 5389 N N . GLY B 1 214 ? 16.719 12.305 11.555 1 96.62 214 GLY B N 1
ATOM 5390 C CA . GLY B 1 214 ? 16.859 11.75 12.891 1 96.62 214 GLY B CA 1
ATOM 5391 C C . GLY B 1 214 ? 15.578 11.812 13.703 1 96.62 214 GLY B C 1
ATOM 5392 O O . GLY B 1 214 ? 15.492 11.227 14.781 1 96.62 214 GLY B O 1
ATOM 5393 N N . VAL B 1 215 ? 14.555 12.484 13.258 1 96 215 VAL B N 1
ATOM 5394 C CA . VAL B 1 215 ? 13.281 12.609 13.961 1 96 215 VAL B CA 1
ATOM 5395 C C . VAL B 1 215 ? 12.266 11.625 13.375 1 96 215 VAL B C 1
ATOM 5397 O O . VAL B 1 215 ? 12.031 11.617 12.164 1 96 215 VAL B O 1
ATOM 5400 N N . PRO B 1 216 ? 11.664 10.805 14.234 1 95.5 216 PRO B N 1
ATOM 5401 C CA . PRO B 1 216 ? 10.703 9.836 13.703 1 95.5 216 PRO B CA 1
ATOM 5402 C C . PRO B 1 216 ? 9.461 10.5 13.109 1 95.5 216 PRO B C 1
ATOM 5404 O O . PRO B 1 216 ? 8.891 11.414 13.711 1 95.5 216 PRO B O 1
ATOM 5407 N N . VAL B 1 217 ? 9.07 10.062 11.977 1 92.5 217 VAL B N 1
ATOM 5408 C CA . VAL B 1 217 ? 7.906 10.602 11.281 1 92.5 217 VAL B CA 1
ATOM 5409 C C . VAL B 1 217 ? 6.723 9.648 11.453 1 92.5 217 VAL B C 1
ATOM 5411 O O . VAL B 1 217 ? 5.699 10.023 12.039 1 92.5 217 VAL B O 1
ATOM 5414 N N . GLN B 1 218 ? 6.898 8.398 11.008 1 89.94 218 GLN B N 1
ATOM 5415 C CA . GLN B 1 218 ? 5.82 7.414 11.062 1 89.94 218 GLN B CA 1
ATOM 5416 C C . GLN B 1 218 ? 6.367 5.992 11.039 1 89.94 218 GLN B C 1
ATOM 5418 O O . GLN B 1 218 ? 7.418 5.734 10.445 1 89.94 218 GLN B O 1
ATOM 5423 N N . PRO B 1 219 ? 5.613 5.117 11.742 1 91.19 219 PRO B N 1
ATOM 5424 C CA . PRO B 1 219 ? 5.93 3.703 11.508 1 91.19 219 PRO B CA 1
ATOM 5425 C C . PRO B 1 219 ? 5.609 3.25 10.086 1 91.19 219 PRO B C 1
ATOM 5427 O O . PRO B 1 219 ? 4.836 3.904 9.383 1 91.19 219 PRO B O 1
ATOM 5430 N N . TRP B 1 220 ? 6.242 2.217 9.625 1 91.12 220 TRP B N 1
ATOM 5431 C CA . TRP B 1 220 ? 5.945 1.705 8.297 1 91.12 220 TRP B CA 1
ATOM 5432 C C . TRP B 1 220 ? 6.289 0.223 8.188 1 91.12 220 TRP B C 1
ATOM 5434 O O . TRP B 1 220 ? 6.625 -0.415 9.195 1 91.12 220 TRP B O 1
ATOM 5444 N N . ASN B 1 221 ? 6.141 -0.348 7.004 1 88.69 221 ASN B N 1
ATOM 5445 C CA . ASN B 1 221 ? 6.203 -1.8 6.883 1 88.69 221 ASN B CA 1
ATOM 5446 C C . ASN B 1 221 ? 7.52 -2.252 6.25 1 88.69 221 ASN B C 1
ATOM 5448 O O . ASN B 1 221 ? 7.602 -3.348 5.695 1 88.69 221 ASN B O 1
ATOM 5452 N N . VAL B 1 222 ? 8.469 -1.405 6.23 1 94.5 222 VAL B N 1
ATOM 5453 C CA . VAL B 1 222 ? 9.844 -1.788 5.906 1 94.5 222 VAL B CA 1
ATOM 5454 C C . VAL B 1 222 ? 10.555 -2.262 7.172 1 94.5 222 VAL B C 1
ATOM 5456 O O . VAL B 1 222 ? 10.32 -1.735 8.258 1 94.5 222 VAL B O 1
ATOM 5459 N N . PRO B 1 223 ? 11.391 -3.273 7.082 1 94.62 223 PRO B N 1
ATOM 5460 C CA . PRO B 1 223 ? 11.938 -3.885 8.297 1 94.62 223 PRO B CA 1
ATOM 5461 C C . PRO B 1 223 ? 13.023 -3.029 8.945 1 94.62 223 PRO B C 1
ATOM 5463 O O . PRO B 1 223 ? 13.641 -3.447 9.93 1 94.62 223 PRO B O 1
ATOM 5466 N N . TRP B 1 224 ? 13.258 -1.805 8.484 1 97.69 224 TRP B N 1
ATOM 5467 C CA . TRP B 1 224 ? 14.352 -0.978 8.992 1 97.69 224 TRP B CA 1
ATOM 5468 C C . TRP B 1 224 ? 13.852 0.413 9.367 1 97.69 224 TRP B C 1
ATOM 5470 O O . TRP B 1 224 ? 12.805 0.855 8.883 1 97.69 224 TRP B O 1
ATOM 5480 N N . HIS B 1 225 ? 14.562 1.036 10.312 1 98.19 225 HIS B N 1
ATOM 5481 C CA . HIS B 1 225 ? 14.5 2.488 10.422 1 98.19 225 HIS B CA 1
ATOM 5482 C C . HIS B 1 225 ? 15.195 3.16 9.242 1 98.19 225 HIS B C 1
ATOM 5484 O O . HI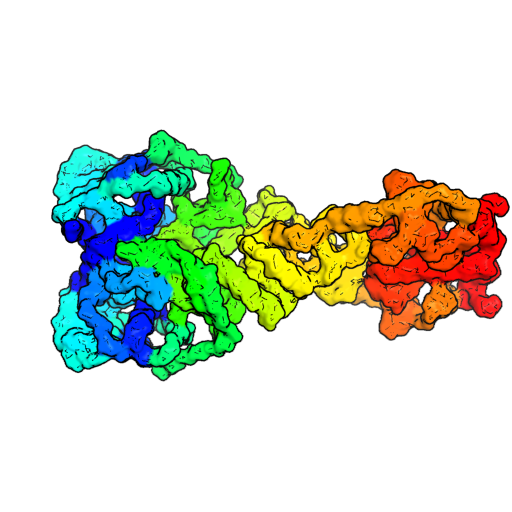S B 1 225 ? 16.328 2.797 8.891 1 98.19 225 HIS B O 1
ATOM 5490 N N . VAL B 1 226 ? 14.562 4.047 8.633 1 98.56 226 VAL B N 1
ATOM 5491 C CA . VAL B 1 226 ? 15.172 4.738 7.504 1 98.56 226 VAL B CA 1
ATOM 5492 C C . VAL B 1 226 ? 15.156 6.246 7.754 1 98.56 226 VAL B C 1
ATOM 5494 O O . VAL B 1 226 ? 14.102 6.832 7.977 1 98.56 226 VAL B O 1
ATOM 5497 N N . ASP B 1 227 ? 16.297 6.809 7.711 1 98.19 227 ASP B N 1
ATOM 5498 C CA . ASP B 1 227 ? 16.453 8.234 7.996 1 98.19 227 ASP B CA 1
ATOM 5499 C C . ASP B 1 227 ? 16.859 9 6.742 1 98.19 227 ASP B C 1
ATOM 5501 O O . ASP B 1 227 ? 17.922 8.742 6.16 1 98.19 227 ASP B O 1
ATOM 5505 N N . VAL B 1 228 ? 16.062 9.93 6.387 1 98 228 VAL B N 1
ATOM 5506 C CA . VAL B 1 228 ? 16.328 10.766 5.215 1 98 228 VAL B CA 1
ATOM 5507 C C . VAL B 1 228 ? 17 12.062 5.648 1 98 228 VAL B C 1
ATOM 5509 O O . VAL B 1 228 ? 16.469 12.797 6.488 1 98 228 VAL B O 1
ATOM 5512 N N . ALA B 1 229 ? 18.109 12.406 5.055 1 96.62 229 ALA B N 1
ATOM 5513 C CA . ALA B 1 229 ? 18.953 13.516 5.504 1 96.62 229 ALA B CA 1
ATOM 5514 C C . ALA B 1 229 ? 18.516 14.828 4.855 1 96.62 229 ALA B C 1
ATOM 5516 O O . ALA B 1 229 ? 19.359 15.609 4.414 1 96.62 229 ALA B O 1
ATOM 5517 N N . GLN B 1 230 ? 17.266 15 4.695 1 94.62 230 GLN B N 1
ATOM 5518 C CA . GLN B 1 230 ? 16.641 16.234 4.227 1 94.62 230 GLN B CA 1
ATOM 5519 C C . GLN B 1 230 ? 15.203 16.344 4.715 1 94.62 230 GLN B C 1
ATOM 5521 O O . GLN B 1 230 ? 14.656 15.406 5.289 1 94.62 230 GLN B O 1
ATOM 5526 N N . ARG B 1 231 ? 14.617 17.516 4.453 1 91.12 231 ARG B N 1
ATOM 5527 C CA . ARG B 1 231 ? 13.203 17.672 4.758 1 91.12 231 ARG B CA 1
ATOM 5528 C C . ARG B 1 231 ? 12.344 16.75 3.895 1 91.12 231 ARG B C 1
ATOM 5530 O O . ARG B 1 231 ? 12.516 16.703 2.674 1 91.12 231 ARG B O 1
ATOM 5537 N N . VAL B 1 232 ? 11.523 15.992 4.559 1 90.19 232 VAL B N 1
ATOM 5538 C CA . VAL B 1 232 ? 10.508 15.164 3.902 1 90.19 232 VAL B CA 1
ATOM 5539 C C . VAL B 1 232 ? 9.242 15.984 3.68 1 90.19 232 VAL B C 1
ATOM 5541 O O . VAL B 1 232 ? 8.914 16.859 4.48 1 90.19 232 VAL B O 1
ATOM 5544 N N . PRO B 1 233 ? 8.664 15.82 2.5 1 85.31 233 PRO B N 1
ATOM 5545 C CA . PRO B 1 233 ? 7.414 16.547 2.275 1 85.31 233 PRO B CA 1
ATOM 5546 C C . PRO B 1 233 ? 6.293 16.094 3.213 1 85.31 233 PRO B C 1
ATOM 5548 O O . PRO B 1 233 ? 5.348 15.438 2.777 1 85.31 233 PRO B O 1
ATOM 5551 N N . LEU B 1 234 ? 6.355 16.594 4.43 1 78.25 234 LEU B N 1
ATOM 5552 C CA . LEU B 1 234 ? 5.398 16.219 5.465 1 78.25 234 LEU B CA 1
ATOM 5553 C C . LEU B 1 234 ? 4.273 17.25 5.566 1 78.25 234 LEU B C 1
ATOM 5555 O O . LEU B 1 234 ? 4.438 18.391 5.156 1 78.25 234 LEU B O 1
ATOM 5559 N N . GLY B 1 235 ? 3.133 16.766 6.008 1 65.56 235 GLY B N 1
ATOM 5560 C CA . GLY B 1 235 ? 2.08 17.703 6.352 1 65.56 235 GLY B CA 1
ATOM 5561 C C . GLY B 1 235 ? 2.387 18.516 7.598 1 65.56 235 GLY B C 1
ATOM 5562 O O . GLY B 1 235 ? 3.492 18.438 8.141 1 65.56 235 GLY B O 1
ATOM 5563 N N . GLU B 1 236 ? 1.563 19.281 8.086 1 61.62 236 GLU B N 1
ATOM 5564 C CA . GLU B 1 236 ? 1.746 20.188 9.211 1 61.62 236 GLU B CA 1
ATOM 5565 C C . GLU B 1 236 ? 2.016 19.406 10.5 1 61.62 236 GLU B C 1
ATOM 5567 O O . GLU B 1 236 ? 2.74 19.891 11.375 1 61.62 236 GLU B O 1
ATOM 5572 N N . GLY B 1 237 ? 1.458 18.234 10.547 1 64.62 237 GLY B N 1
ATOM 5573 C CA . GLY B 1 237 ? 1.65 17.438 11.75 1 64.62 237 GLY B CA 1
ATOM 5574 C C . GLY B 1 237 ? 2.98 16.703 11.773 1 64.62 237 GLY B C 1
ATOM 5575 O O . GLY B 1 237 ? 3.398 16.203 12.82 1 64.62 237 GLY B O 1
ATOM 5576 N N . ARG B 1 238 ? 3.625 16.75 10.703 1 73.56 238 ARG B N 1
ATOM 5577 C CA . ARG B 1 238 ? 4.93 16.109 10.523 1 73.56 238 ARG B CA 1
ATOM 5578 C C . ARG B 1 238 ? 4.895 14.648 10.953 1 73.56 238 ARG B C 1
ATOM 5580 O O . ARG B 1 238 ? 5.863 14.141 11.523 1 73.56 238 ARG B O 1
ATOM 5587 N N . ASP B 1 239 ? 3.768 14.023 10.789 1 75.88 239 ASP B N 1
ATOM 5588 C CA . ASP B 1 239 ? 3.637 12.664 11.289 1 75.88 239 ASP B CA 1
ATOM 5589 C C . ASP B 1 239 ? 3.211 11.711 10.18 1 75.88 239 ASP B C 1
ATOM 5591 O O . ASP B 1 239 ? 2.877 10.547 10.438 1 75.88 239 ASP B O 1
ATOM 5595 N N . ALA B 1 240 ? 3.23 12.297 9.008 1 79.31 240 ALA B N 1
ATOM 5596 C CA . ALA B 1 240 ? 2.846 11.453 7.875 1 79.31 240 ALA B CA 1
ATOM 5597 C C . ALA B 1 240 ? 3.48 11.953 6.578 1 79.31 240 ALA B C 1
ATOM 5599 O O . ALA B 1 240 ? 3.418 13.141 6.266 1 79.31 240 ALA B O 1
ATOM 5600 N N . ALA B 1 241 ? 3.998 11.047 5.867 1 85.88 241 ALA B N 1
ATOM 5601 C CA . ALA B 1 241 ? 4.551 11.352 4.551 1 85.88 241 ALA B CA 1
ATOM 5602 C C . ALA B 1 241 ? 3.58 10.945 3.441 1 85.88 241 ALA B C 1
ATOM 5604 O O . ALA B 1 241 ? 2.859 9.953 3.572 1 85.88 241 ALA B O 1
ATOM 5605 N N . PRO B 1 242 ? 3.605 11.711 2.344 1 80.75 242 PRO B N 1
ATOM 5606 C CA . PRO B 1 242 ? 2.758 11.312 1.22 1 80.75 242 PRO B CA 1
ATOM 5607 C C . PRO B 1 242 ? 3.109 9.93 0.678 1 80.75 242 PRO B C 1
ATOM 5609 O O . PRO B 1 242 ? 4.285 9.562 0.632 1 80.75 242 PRO B O 1
ATOM 5612 N N . GLU B 1 243 ? 2.113 9.289 0.21 1 80.94 243 GLU B N 1
ATOM 5613 C CA . GLU B 1 243 ? 2.273 7.922 -0.28 1 80.94 243 GLU B CA 1
ATOM 5614 C C . GLU B 1 243 ? 3.316 7.852 -1.391 1 80.94 243 GLU B C 1
ATOM 5616 O O . GLU B 1 243 ? 4.117 6.914 -1.442 1 80.94 243 GLU B O 1
ATOM 5621 N N . ARG B 1 244 ? 3.211 8.797 -2.299 1 83.81 244 ARG B N 1
ATOM 5622 C CA . ARG B 1 244 ? 4.137 8.781 -3.424 1 83.81 244 ARG B CA 1
ATOM 5623 C C . ARG B 1 244 ? 5.582 8.883 -2.945 1 83.81 244 ARG B C 1
ATOM 5625 O O . ARG B 1 244 ? 6.473 8.25 -3.51 1 83.81 244 ARG B O 1
ATOM 5632 N N . PHE B 1 245 ? 5.801 9.727 -1.963 1 91.69 245 PHE B N 1
ATOM 5633 C CA . PHE B 1 245 ? 7.145 9.836 -1.407 1 91.69 245 PHE B CA 1
ATOM 5634 C C . PHE B 1 245 ? 7.582 8.523 -0.772 1 91.69 245 PHE B C 1
ATOM 5636 O O . PHE B 1 245 ? 8.719 8.086 -0.96 1 91.69 245 PHE B O 1
ATOM 5643 N N . VAL B 1 246 ? 6.688 7.977 0.029 1 92.75 246 VAL B N 1
ATOM 5644 C CA . VAL B 1 246 ? 6.977 6.719 0.711 1 92.75 246 VAL B CA 1
ATOM 5645 C C . VAL B 1 246 ? 7.324 5.641 -0.314 1 92.75 246 VAL B C 1
ATOM 5647 O O . VAL B 1 246 ? 8.281 4.891 -0.134 1 92.75 246 VAL B O 1
ATOM 5650 N N . LEU B 1 247 ? 6.562 5.602 -1.369 1 92.75 247 LEU B N 1
ATOM 5651 C CA . LEU B 1 247 ? 6.805 4.621 -2.422 1 92.75 247 LEU B CA 1
ATOM 5652 C C . LEU B 1 247 ? 8.141 4.875 -3.104 1 92.75 247 LEU B C 1
ATOM 5654 O O . LEU B 1 247 ? 8.867 3.934 -3.426 1 92.75 247 LEU B O 1
ATOM 5658 N N . ALA B 1 248 ? 8.445 6.098 -3.365 1 95.38 248 ALA B N 1
ATOM 5659 C CA . ALA B 1 248 ? 9.727 6.457 -3.967 1 95.38 248 ALA B CA 1
ATOM 5660 C C . ALA B 1 248 ? 10.891 6.02 -3.082 1 95.38 248 ALA B C 1
ATOM 5662 O O . ALA B 1 248 ? 11.906 5.531 -3.578 1 95.38 248 ALA B O 1
ATOM 5663 N N . LEU B 1 249 ? 10.688 6.281 -1.834 1 97.44 249 LEU B N 1
ATOM 5664 C CA . LEU B 1 249 ? 11.727 5.895 -0.887 1 97.44 249 LEU B CA 1
ATOM 5665 C C . LEU B 1 249 ? 11.891 4.379 -0.854 1 97.44 249 LEU B C 1
ATOM 5667 O O . LEU B 1 249 ? 13.016 3.871 -0.858 1 97.44 249 LEU B O 1
ATOM 5671 N N . LYS B 1 250 ? 10.82 3.658 -0.768 1 97.44 250 LYS B N 1
ATOM 5672 C CA . LYS B 1 250 ? 10.875 2.199 -0.804 1 97.44 250 LYS B CA 1
ATOM 5673 C C . LYS B 1 250 ? 11.578 1.705 -2.064 1 97.44 250 LYS B C 1
ATOM 5675 O O . LYS B 1 250 ? 12.367 0.762 -2.01 1 97.44 250 LYS B O 1
ATOM 5680 N N . ALA B 1 251 ? 11.227 2.311 -3.188 1 97.19 251 ALA B N 1
ATOM 5681 C CA . ALA B 1 251 ? 11.852 1.934 -4.453 1 97.19 251 ALA B CA 1
ATOM 5682 C C . ALA B 1 251 ? 13.359 2.158 -4.406 1 97.19 251 ALA B C 1
ATOM 5684 O O . ALA B 1 251 ? 14.133 1.342 -4.914 1 97.19 251 ALA B O 1
ATOM 5685 N N . THR B 1 252 ? 13.734 3.299 -3.822 1 97.31 252 THR B N 1
ATOM 5686 C CA . THR B 1 252 ? 15.148 3.619 -3.66 1 97.31 252 THR B CA 1
ATOM 5687 C C . THR B 1 252 ? 15.852 2.555 -2.824 1 97.31 252 THR B C 1
ATOM 5689 O O . THR B 1 252 ? 16.953 2.111 -3.17 1 97.31 252 THR B O 1
ATOM 5692 N N . LEU B 1 253 ? 15.258 2.156 -1.752 1 97.62 253 LEU B N 1
ATOM 5693 C CA . LEU B 1 253 ? 15.805 1.113 -0.892 1 97.62 253 LEU B CA 1
ATOM 5694 C C . LEU B 1 253 ? 15.938 -0.203 -1.65 1 97.62 253 LEU B C 1
ATOM 5696 O O . LEU B 1 253 ? 16.969 -0.869 -1.571 1 97.62 253 LEU B O 1
ATOM 5700 N N . LEU B 1 254 ? 14.875 -0.554 -2.367 1 97.25 254 LEU B N 1
ATOM 5701 C CA . LEU B 1 254 ? 14.859 -1.816 -3.098 1 97.25 254 LEU B CA 1
ATOM 5702 C C . LEU B 1 254 ? 15.969 -1.846 -4.148 1 97.25 254 LEU B C 1
ATOM 5704 O O . LEU B 1 254 ? 16.656 -2.857 -4.301 1 97.25 254 LEU B O 1
ATOM 5708 N N . GLU B 1 255 ? 16.125 -0.805 -4.855 1 95.69 255 GLU B N 1
ATOM 5709 C CA . GLU B 1 255 ? 17.141 -0.712 -5.887 1 95.69 255 GLU B CA 1
ATOM 5710 C C . GLU B 1 255 ? 18.547 -0.884 -5.297 1 95.69 255 GLU B C 1
ATOM 5712 O O . GLU B 1 255 ? 19.391 -1.545 -5.891 1 95.69 255 GLU B O 1
ATOM 5717 N N . ALA B 1 256 ? 18.703 -0.294 -4.176 1 94.88 256 ALA B N 1
ATOM 5718 C CA . ALA B 1 256 ? 20.031 -0.321 -3.551 1 94.88 256 ALA B CA 1
ATOM 5719 C C . ALA B 1 256 ? 20.312 -1.683 -2.922 1 94.88 256 ALA B C 1
ATOM 5721 O O . ALA B 1 256 ? 21.469 -2.104 -2.824 1 94.88 256 ALA B O 1
ATOM 5722 N N . MET B 1 257 ? 19.312 -2.396 -2.549 1 95.5 257 MET B N 1
ATOM 5723 C CA . MET B 1 257 ? 19.531 -3.535 -1.661 1 95.5 257 MET B CA 1
ATOM 5724 C C . MET B 1 257 ? 19.234 -4.848 -2.379 1 95.5 257 MET B C 1
ATOM 5726 O O . MET B 1 257 ? 19.594 -5.922 -1.888 1 95.5 257 MET B O 1
ATOM 5730 N N . VAL B 1 258 ? 18.609 -4.828 -3.5 1 95.44 258 VAL B N 1
ATOM 5731 C CA . VAL B 1 258 ? 18.078 -6.02 -4.145 1 95.44 258 VAL B CA 1
ATOM 5732 C C . VAL B 1 258 ? 19.203 -7.012 -4.426 1 95.44 258 VAL B C 1
ATOM 5734 O O . VAL B 1 258 ? 19.016 -8.227 -4.293 1 95.44 258 VAL B O 1
ATOM 5737 N N . HIS B 1 259 ? 20.422 -6.551 -4.75 1 90.38 259 HIS B N 1
ATOM 5738 C CA . HIS B 1 259 ? 21.484 -7.441 -5.195 1 90.38 259 HIS B CA 1
ATOM 5739 C C . HIS B 1 259 ? 22.219 -8.07 -4.008 1 90.38 259 HIS B C 1
ATOM 5741 O O . HIS B 1 259 ? 22.547 -9.25 -4.043 1 90.38 259 HIS B O 1
ATOM 5747 N N . SER B 1 260 ? 22.422 -7.316 -2.881 1 89.06 260 SER B N 1
ATOM 5748 C CA . SER B 1 260 ? 23.359 -7.801 -1.88 1 89.06 260 SER B CA 1
ATOM 5749 C C . SER B 1 260 ? 22.703 -7.914 -0.507 1 89.06 260 SER B C 1
ATOM 5751 O O . SER B 1 260 ? 23.219 -8.617 0.372 1 89.06 260 SER B O 1
ATOM 5753 N N . TYR B 1 261 ? 21.547 -7.332 -0.297 1 91.38 261 TYR B N 1
ATOM 5754 C CA . TYR B 1 261 ? 21.047 -7.254 1.068 1 91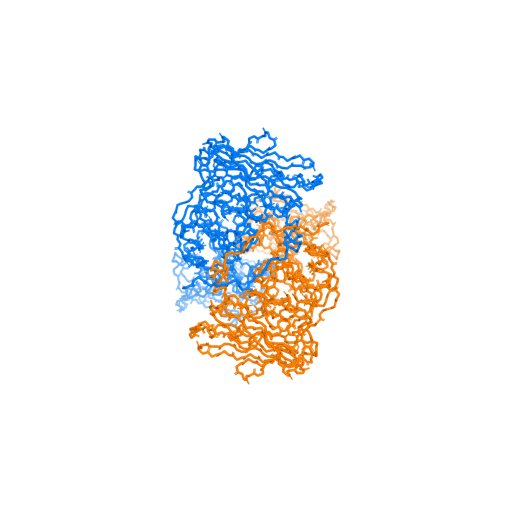.38 261 TYR B CA 1
ATOM 5755 C C . TYR B 1 261 ? 19.719 -8.008 1.202 1 91.38 261 TYR B C 1
ATOM 5757 O O . TYR B 1 261 ? 19.297 -8.328 2.312 1 91.38 261 TYR B O 1
ATOM 5765 N N . LEU B 1 262 ? 19.094 -8.297 0.11 1 93.81 262 LEU B N 1
ATOM 5766 C CA . LEU B 1 262 ? 17.766 -8.922 0.172 1 93.81 262 LEU B CA 1
ATOM 5767 C C . LEU B 1 262 ? 17.797 -10.32 -0.44 1 93.81 262 LEU B C 1
ATOM 5769 O O . LEU B 1 262 ? 18.266 -10.492 -1.569 1 93.81 262 LEU B O 1
ATOM 5773 N N . ASP B 1 263 ? 17.375 -11.258 0.289 1 90.94 263 ASP B N 1
ATOM 5774 C CA . ASP B 1 263 ? 17.219 -12.609 -0.249 1 90.94 263 ASP B CA 1
ATOM 5775 C C . ASP B 1 263 ? 15.805 -12.852 -0.765 1 90.94 263 ASP B C 1
ATOM 5777 O O . ASP B 1 263 ? 15 -11.922 -0.831 1 90.94 263 ASP B O 1
ATOM 5781 N N . ARG B 1 264 ? 15.562 -14.039 -1.209 1 85.69 264 ARG B N 1
ATOM 5782 C CA . ARG B 1 264 ? 14.289 -14.383 -1.832 1 85.69 264 ARG B CA 1
ATOM 5783 C C . ARG B 1 264 ? 13.133 -14.148 -0.869 1 85.69 264 ARG B C 1
ATOM 5785 O O . ARG B 1 264 ? 12.07 -13.68 -1.271 1 85.69 264 ARG B O 1
ATOM 5792 N N . ARG B 1 265 ? 13.289 -14.5 0.334 1 83.75 265 ARG B N 1
ATOM 5793 C CA . ARG B 1 265 ? 12.25 -14.328 1.341 1 83.75 265 ARG B CA 1
ATOM 5794 C C . ARG B 1 265 ? 11.945 -12.844 1.562 1 83.75 265 ARG B C 1
ATOM 5796 O O . ARG B 1 265 ? 10.789 -12.461 1.693 1 83.75 265 ARG B O 1
ATOM 5803 N N . ASP B 1 266 ? 12.984 -12.023 1.562 1 90.88 266 ASP B N 1
ATOM 5804 C CA . ASP B 1 266 ? 12.828 -10.578 1.729 1 90.88 266 ASP B CA 1
ATOM 5805 C C . ASP B 1 266 ? 12.055 -9.969 0.563 1 90.88 266 ASP B C 1
ATOM 5807 O O . ASP B 1 266 ? 11.273 -9.031 0.752 1 90.88 266 ASP B O 1
ATOM 5811 N N . LEU B 1 267 ? 12.289 -10.523 -0.563 1 92.44 267 LEU B N 1
ATOM 5812 C CA . LEU B 1 267 ? 11.734 -9.938 -1.779 1 92.44 267 LEU B CA 1
ATOM 5813 C C . LEU B 1 267 ? 10.258 -10.289 -1.92 1 92.44 267 LEU B C 1
ATOM 5815 O O . LEU B 1 267 ? 9.562 -9.727 -2.768 1 92.44 267 LEU B O 1
ATOM 5819 N N . ARG B 1 268 ? 9.742 -11.094 -1.037 1 86.88 268 ARG B N 1
ATOM 5820 C CA . ARG B 1 268 ? 8.312 -11.414 -1.021 1 86.88 268 ARG B CA 1
ATOM 5821 C C . ARG B 1 268 ? 7.562 -10.539 -0.027 1 86.88 268 ARG B C 1
ATOM 5823 O O . ARG B 1 268 ? 6.348 -10.656 0.117 1 86.88 268 ARG B O 1
ATOM 5830 N N . ALA B 1 269 ? 8.289 -9.742 0.601 1 89.5 269 ALA B N 1
ATOM 5831 C CA . ALA B 1 269 ? 7.668 -8.852 1.577 1 89.5 269 ALA B CA 1
ATOM 5832 C C . ALA B 1 269 ? 6.664 -7.918 0.908 1 89.5 269 ALA B C 1
ATOM 5834 O O . ALA B 1 269 ? 6.789 -7.609 -0.28 1 89.5 269 ALA B O 1
ATOM 5835 N N . ASP B 1 270 ? 5.703 -7.441 1.693 1 88.06 270 ASP B N 1
ATOM 5836 C CA . ASP B 1 270 ? 4.609 -6.621 1.183 1 88.06 270 ASP B CA 1
ATOM 5837 C C . ASP B 1 270 ? 5.125 -5.301 0.614 1 88.06 270 ASP B C 1
ATOM 5839 O O . ASP B 1 270 ? 4.613 -4.809 -0.39 1 88.06 270 ASP B O 1
ATOM 5843 N N . TRP B 1 271 ? 6.102 -4.742 1.278 1 92.25 271 TRP B N 1
ATOM 5844 C CA . TRP B 1 271 ? 6.586 -3.445 0.811 1 92.25 271 TRP B CA 1
ATOM 5845 C C . TRP B 1 271 ? 7.242 -3.57 -0.559 1 92.25 271 TRP B C 1
ATOM 5847 O O . TRP B 1 271 ? 7.191 -2.641 -1.368 1 92.25 271 TRP B O 1
ATOM 5857 N N . VAL B 1 272 ? 7.879 -4.676 -0.819 1 93.75 272 VAL B N 1
ATOM 5858 C CA . VAL B 1 272 ? 8.492 -4.918 -2.119 1 93.75 272 VAL B CA 1
ATOM 5859 C C . VAL B 1 272 ? 7.41 -5.047 -3.188 1 93.75 272 VAL B C 1
ATOM 5861 O O . VAL B 1 272 ? 7.531 -4.477 -4.273 1 93.75 272 VAL B O 1
ATOM 5864 N N . GLN B 1 273 ? 6.402 -5.789 -2.844 1 89.5 273 GLN B N 1
ATOM 5865 C CA . GLN B 1 273 ? 5.293 -5.961 -3.777 1 89.5 273 GLN B CA 1
ATOM 5866 C C . GLN B 1 273 ? 4.637 -4.621 -4.105 1 89.5 273 GLN B C 1
ATOM 5868 O O . GLN B 1 273 ? 4.199 -4.398 -5.234 1 89.5 273 GLN B O 1
ATOM 5873 N N . ASP B 1 274 ? 4.555 -3.801 -3.135 1 89.38 274 ASP B N 1
ATOM 5874 C CA . ASP B 1 274 ? 4.027 -2.455 -3.348 1 89.38 274 ASP B CA 1
ATOM 5875 C C . ASP B 1 274 ? 4.832 -1.711 -4.406 1 89.38 274 ASP B C 1
ATOM 5877 O O . ASP B 1 274 ? 4.266 -1.049 -5.277 1 89.38 274 ASP B O 1
ATOM 5881 N N . VAL B 1 275 ? 6.113 -1.793 -4.254 1 94.12 275 VAL B N 1
ATOM 5882 C CA . VAL B 1 275 ? 6.996 -1.091 -5.176 1 94.12 275 VAL B CA 1
ATOM 5883 C C . VAL B 1 275 ? 6.848 -1.674 -6.578 1 94.12 275 VAL B C 1
ATOM 5885 O O . VAL B 1 275 ? 6.688 -0.934 -7.555 1 94.12 275 VAL B O 1
ATOM 5888 N N . ILE B 1 276 ? 6.867 -2.988 -6.676 1 92.81 276 ILE B N 1
ATOM 5889 C CA . ILE B 1 276 ? 6.809 -3.66 -7.969 1 92.81 276 ILE B CA 1
ATOM 5890 C C . ILE B 1 276 ? 5.488 -3.328 -8.664 1 92.81 276 ILE B C 1
ATOM 5892 O O . ILE B 1 276 ? 5.457 -3.09 -9.867 1 92.81 276 ILE B O 1
ATOM 5896 N N . ALA B 1 277 ? 4.449 -3.254 -7.895 1 89.44 277 ALA B N 1
ATOM 5897 C CA . ALA B 1 277 ? 3.111 -3.098 -8.461 1 89.44 277 ALA B CA 1
ATOM 5898 C C . ALA B 1 277 ? 2.812 -1.635 -8.766 1 89.44 277 ALA B C 1
ATOM 5900 O O . ALA B 1 277 ? 2.051 -1.332 -9.688 1 89.44 277 ALA B O 1
ATOM 5901 N N . ARG B 1 278 ? 3.385 -0.734 -8.031 1 89.19 278 ARG B N 1
ATOM 5902 C CA . ARG B 1 278 ? 2.805 0.605 -8.062 1 89.19 278 ARG B CA 1
ATOM 5903 C C . ARG B 1 278 ? 3.852 1.647 -8.438 1 89.19 278 ARG B C 1
ATOM 5905 O O . ARG B 1 278 ? 3.523 2.816 -8.648 1 89.19 278 ARG B O 1
ATOM 5912 N N . TRP B 1 279 ? 5.07 1.278 -8.438 1 92.25 279 TRP B N 1
ATOM 5913 C CA . TRP B 1 279 ? 6.133 2.207 -8.812 1 92.25 279 TRP B CA 1
ATOM 5914 C C . TRP B 1 279 ? 6.691 1.867 -10.188 1 92.25 279 TRP B C 1
ATOM 5916 O O . TRP B 1 279 ? 6.785 0.693 -10.555 1 92.25 279 TRP B O 1
ATOM 5926 N N . PRO B 1 280 ? 7.016 2.875 -10.953 1 92.44 280 PRO B N 1
ATOM 5927 C CA . PRO B 1 280 ? 7.645 2.604 -12.25 1 92.44 280 PRO B CA 1
ATOM 5928 C C . PRO B 1 280 ? 9.109 2.184 -12.117 1 92.44 280 PRO B C 1
ATOM 5930 O O . PRO B 1 280 ? 10.008 2.957 -12.453 1 92.44 280 PRO B O 1
ATOM 5933 N N . VAL B 1 281 ? 9.305 1.001 -11.742 1 92.31 281 VAL B N 1
ATOM 5934 C CA . VAL B 1 281 ? 10.641 0.482 -11.508 1 92.31 281 VAL B CA 1
ATOM 5935 C C . VAL B 1 281 ? 11.352 0.258 -12.836 1 92.31 281 VAL B C 1
ATOM 5937 O O . VAL B 1 281 ? 10.727 -0.13 -13.828 1 92.31 281 VAL B O 1
ATOM 5940 N N . LYS B 1 282 ? 12.648 0.491 -12.883 1 91.69 282 LYS B N 1
ATOM 5941 C CA . LYS B 1 282 ? 13.469 0.281 -14.07 1 91.69 282 LYS B CA 1
ATOM 5942 C C . LYS B 1 282 ? 13.617 -1.206 -14.375 1 91.69 282 LYS B C 1
ATOM 5944 O O . LYS B 1 282 ? 13.484 -2.047 -13.484 1 91.69 282 LYS B O 1
ATOM 5949 N N . SER B 1 283 ? 13.922 -1.508 -15.648 1 91.81 283 SER B N 1
ATOM 5950 C CA . SER B 1 283 ? 14.016 -2.891 -16.109 1 91.81 283 SER B CA 1
ATOM 5951 C C . SER B 1 283 ? 15.125 -3.637 -15.383 1 91.81 283 SER B C 1
ATOM 5953 O O . SER B 1 283 ? 14.992 -4.824 -15.086 1 91.81 283 SER B O 1
ATOM 5955 N N . GLY B 1 284 ? 16.188 -2.879 -15.117 1 92.62 284 GLY B N 1
ATOM 5956 C CA . GLY B 1 284 ? 17.281 -3.52 -14.406 1 92.62 284 GLY B CA 1
ATOM 5957 C C . GLY B 1 284 ? 16.875 -4.055 -13.047 1 92.62 284 GLY B C 1
ATOM 5958 O O . GLY B 1 284 ? 17.25 -5.172 -12.68 1 92.62 284 GLY B O 1
ATOM 5959 N N . LEU B 1 285 ? 16.156 -3.285 -12.32 1 94.69 285 LEU B N 1
ATOM 5960 C CA . LEU B 1 285 ? 15.68 -3.715 -11.016 1 94.69 285 LEU B CA 1
ATOM 5961 C C . LEU B 1 285 ? 14.711 -4.883 -11.148 1 94.69 285 LEU B C 1
ATOM 5963 O O . LEU B 1 285 ? 14.766 -5.832 -10.367 1 94.69 285 LEU B O 1
ATOM 5967 N N . LEU B 1 286 ? 13.82 -4.809 -12.117 1 94.5 286 LEU B N 1
ATOM 5968 C CA . LEU B 1 286 ? 12.852 -5.879 -12.336 1 94.5 286 LEU B CA 1
ATOM 5969 C C . LEU B 1 286 ? 13.562 -7.188 -12.688 1 94.5 286 LEU B C 1
ATOM 5971 O O . LEU B 1 286 ? 13.156 -8.258 -12.227 1 94.5 286 LEU B O 1
ATOM 5975 N N . ASP B 1 287 ? 14.602 -7.074 -13.5 1 92.94 287 ASP B N 1
ATOM 5976 C CA . ASP B 1 287 ? 15.383 -8.25 -13.867 1 92.94 287 ASP B CA 1
ATOM 5977 C C . ASP B 1 287 ? 16 -8.898 -12.633 1 92.94 287 ASP B C 1
ATOM 5979 O O . ASP B 1 287 ? 15.992 -10.125 -12.492 1 92.94 287 ASP B O 1
ATOM 5983 N N . ALA B 1 288 ? 16.562 -8.062 -11.836 1 93.81 288 ALA B N 1
ATOM 5984 C CA . ALA B 1 288 ? 17.172 -8.562 -10.617 1 93.81 288 ALA B CA 1
ATOM 5985 C C . ALA B 1 288 ? 16.141 -9.242 -9.719 1 93.81 288 ALA B C 1
ATOM 5987 O O . ALA B 1 288 ? 16.406 -10.297 -9.141 1 93.81 288 ALA B O 1
ATOM 5988 N N . TYR B 1 289 ? 15.031 -8.617 -9.57 1 94.94 289 TYR B N 1
ATOM 5989 C CA . TYR B 1 289 ? 13.93 -9.156 -8.773 1 94.94 289 TYR B CA 1
ATOM 5990 C C . TYR B 1 289 ? 13.484 -10.516 -9.312 1 94.94 289 TYR B C 1
ATOM 5992 O O . TYR B 1 289 ? 13.383 -11.484 -8.562 1 94.94 289 TYR B O 1
ATOM 6000 N N . VAL B 1 290 ? 13.211 -10.57 -10.609 1 92.44 290 VAL B N 1
ATOM 6001 C CA . VAL B 1 290 ? 12.711 -11.773 -11.258 1 92.44 290 VAL B CA 1
ATOM 6002 C C . VAL B 1 290 ? 13.734 -12.898 -11.125 1 92.44 290 VAL B C 1
ATOM 6004 O O . VAL B 1 290 ? 13.383 -14.047 -10.859 1 92.44 290 VAL B O 1
ATOM 6007 N N . SER B 1 291 ? 14.992 -12.586 -11.289 1 89.25 291 SER B N 1
ATOM 6008 C CA . SER B 1 291 ? 16.047 -13.586 -11.25 1 89.25 291 SER B CA 1
ATOM 6009 C C . SER B 1 291 ? 16.172 -14.211 -9.859 1 89.25 291 SER B C 1
ATOM 6011 O O . SER B 1 291 ? 16.578 -15.367 -9.727 1 89.25 291 SER B O 1
ATOM 6013 N N . LYS B 1 292 ? 15.781 -13.492 -8.883 1 89.75 292 LYS B N 1
ATOM 6014 C CA . LYS B 1 292 ? 15.93 -13.984 -7.516 1 89.75 292 LYS B CA 1
ATOM 6015 C C . LYS B 1 292 ? 14.656 -14.672 -7.035 1 89.75 292 LYS B C 1
ATOM 6017 O O . LYS B 1 292 ? 14.719 -15.594 -6.223 1 89.75 292 LYS B O 1
ATOM 6022 N N . VAL B 1 293 ? 13.547 -14.18 -7.445 1 90 293 VAL B N 1
ATOM 6023 C CA . VAL B 1 293 ? 12.273 -14.625 -6.895 1 90 293 VAL B CA 1
ATOM 6024 C C . VAL B 1 293 ? 11.75 -15.82 -7.699 1 90 293 VAL B C 1
ATOM 6026 O O . VAL B 1 293 ? 11.234 -16.781 -7.129 1 90 293 VAL B O 1
ATOM 6029 N N . PHE B 1 294 ? 11.922 -15.758 -8.992 1 86.31 294 PHE B N 1
ATOM 6030 C CA . PHE B 1 294 ? 11.344 -16.781 -9.852 1 86.31 294 PHE B CA 1
ATOM 6031 C C . PHE B 1 294 ? 12.422 -17.719 -10.391 1 86.31 294 PHE B C 1
ATOM 6033 O O . PHE B 1 294 ? 13.57 -17.297 -10.578 1 86.31 294 PHE B O 1
ATOM 6040 N N . PRO B 1 295 ? 12.016 -18.906 -10.625 1 80.19 295 PRO B N 1
ATOM 6041 C CA . PRO B 1 295 ? 12.953 -19.828 -11.273 1 80.19 295 PRO B CA 1
ATOM 6042 C C . PRO B 1 295 ? 13.336 -19.391 -12.68 1 80.19 295 PRO B C 1
ATOM 6044 O O . PRO B 1 295 ? 12.586 -18.656 -13.328 1 80.19 295 PRO B O 1
ATOM 6047 N N . ARG B 1 296 ? 14.523 -19.828 -13.062 1 79.19 296 ARG B N 1
ATOM 6048 C CA . ARG B 1 296 ? 14.93 -19.578 -14.438 1 79.19 296 ARG B CA 1
ATOM 6049 C C . ARG B 1 296 ? 13.922 -20.172 -15.422 1 79.19 296 ARG B C 1
ATOM 6051 O O . ARG B 1 296 ? 13.43 -21.281 -15.219 1 79.19 296 ARG B O 1
ATOM 6058 N N . GLY B 1 297 ? 13.562 -19.406 -16.438 1 79.5 297 GLY B N 1
ATOM 6059 C CA . GLY B 1 297 ? 12.625 -19.891 -17.438 1 79.5 297 GLY B CA 1
ATOM 6060 C C . GLY B 1 297 ? 11.18 -19.594 -17.094 1 79.5 297 GLY B C 1
ATOM 6061 O O . GLY B 1 297 ? 10.266 -20.203 -17.656 1 79.5 297 GLY B O 1
ATOM 6062 N N . SER B 1 298 ? 10.984 -18.688 -16.219 1 87.5 298 SER B N 1
ATOM 6063 C CA . SER B 1 298 ? 9.625 -18.328 -15.844 1 87.5 298 SER B CA 1
ATOM 6064 C C . SER B 1 298 ? 8.977 -17.453 -16.906 1 87.5 298 SER B C 1
ATOM 6066 O O . SER B 1 298 ? 9.633 -16.594 -17.5 1 87.5 298 SER B O 1
ATOM 6068 N N . VAL B 1 299 ? 7.738 -17.703 -17.141 1 90.19 299 VAL B N 1
ATOM 6069 C CA . VAL B 1 299 ? 6.934 -16.906 -18.062 1 90.19 299 VAL B CA 1
ATOM 6070 C C . VAL B 1 299 ? 5.617 -16.516 -17.391 1 90.19 299 VAL B C 1
ATOM 6072 O O . VAL B 1 299 ? 5.168 -17.188 -16.453 1 90.19 299 VAL B O 1
ATOM 6075 N N . LEU B 1 300 ? 5.062 -15.461 -17.797 1 90.81 300 LEU B N 1
ATOM 6076 C CA . LEU B 1 300 ? 3.781 -15.031 -17.25 1 90.81 300 LEU B CA 1
ATOM 6077 C C . LEU B 1 300 ? 2.639 -15.867 -17.812 1 90.81 300 LEU B C 1
ATOM 6079 O O . LEU B 1 300 ? 2.572 -16.094 -19.031 1 90.81 300 LEU B O 1
ATOM 6083 N N . GLY B 1 301 ? 1.813 -16.281 -16.906 1 86.88 301 GLY B N 1
ATOM 6084 C CA . GLY B 1 301 ? 0.687 -17.094 -17.344 1 86.88 301 GLY B CA 1
ATOM 6085 C C . GLY B 1 301 ? -0.258 -16.359 -18.281 1 86.88 301 GLY B C 1
ATOM 6086 O O . GLY B 1 301 ? -0.513 -15.164 -18.094 1 86.88 301 GLY B O 1
ATOM 6087 N N . GLY B 1 302 ? -0.635 -17.047 -19.297 1 81.38 302 GLY B N 1
ATOM 6088 C CA . GLY B 1 302 ? -1.648 -16.578 -20.234 1 81.38 302 GLY B CA 1
ATOM 6089 C C . GLY B 1 302 ? -2.834 -17.531 -20.344 1 81.38 302 GLY B C 1
ATOM 6090 O O . GLY B 1 302 ? -3.449 -17.875 -19.328 1 81.38 302 GLY B O 1
ATOM 6091 N N . THR B 1 303 ? -3.113 -17.953 -21.516 1 75.94 303 THR B N 1
ATOM 6092 C CA . THR B 1 303 ? -4.199 -18.906 -21.688 1 75.94 303 THR B CA 1
ATOM 6093 C C . THR B 1 303 ? -3.818 -20.266 -21.109 1 75.94 303 THR B C 1
ATOM 6095 O O . THR B 1 303 ? -2.635 -20.609 -21.031 1 75.94 303 THR B O 1
ATOM 6098 N N . SER B 1 304 ? -4.844 -21 -20.625 1 68.62 304 SER B N 1
ATOM 6099 C CA . SER B 1 304 ? -4.594 -22.312 -20.047 1 68.62 304 SER B CA 1
ATOM 6100 C C . SER B 1 304 ? -3.822 -23.203 -21.016 1 68.62 304 SER B C 1
ATOM 6102 O O . SER B 1 304 ? -2.912 -23.922 -20.594 1 68.62 304 SER B O 1
ATOM 6104 N N . ARG B 1 305 ? -4.184 -23.094 -22.234 1 62.59 305 ARG B N 1
ATOM 6105 C CA . ARG B 1 305 ? -3.521 -23.891 -23.266 1 62.59 305 ARG B CA 1
ATOM 6106 C C . ARG B 1 305 ? -2.057 -23.5 -23.406 1 62.59 305 ARG B C 1
ATOM 6108 O O . ARG B 1 305 ? -1.179 -24.359 -23.484 1 62.59 305 ARG B O 1
ATOM 6115 N N . ALA B 1 306 ? -1.817 -22.25 -23.484 1 75.12 306 ALA B N 1
ATOM 6116 C CA . ALA B 1 306 ? -0.45 -21.75 -23.609 1 75.12 306 ALA B CA 1
ATOM 6117 C C . ALA B 1 306 ? 0.382 -22.109 -22.391 1 75.12 306 ALA B C 1
ATOM 6119 O O . ALA B 1 306 ? 1.564 -22.438 -22.5 1 75.12 306 ALA B O 1
ATOM 6120 N N . ASN B 1 307 ? -0.211 -22.016 -21.203 1 80.12 307 ASN B N 1
ATOM 6121 C CA . ASN B 1 307 ? 0.479 -22.359 -19.969 1 80.12 307 ASN B CA 1
ATOM 6122 C C . ASN B 1 307 ? 0.949 -23.812 -19.984 1 80.12 307 ASN B C 1
ATOM 6124 O O . ASN B 1 307 ? 2.092 -24.109 -19.625 1 80.12 307 ASN B O 1
ATOM 6128 N N . ASP B 1 308 ? 0.014 -24.594 -20.375 1 67.06 308 ASP B N 1
ATOM 6129 C CA . ASP B 1 308 ? 0.32 -26.031 -20.438 1 67.06 308 ASP B CA 1
ATOM 6130 C C . ASP B 1 308 ? 1.459 -26.312 -21.406 1 67.06 308 ASP B C 1
ATOM 6132 O O . ASP B 1 308 ? 2.393 -27.047 -21.094 1 67.06 308 ASP B O 1
ATOM 6136 N N . ARG B 1 309 ? 1.273 -25.703 -22.562 1 66.62 309 ARG B N 1
ATOM 6137 C CA . ARG B 1 309 ? 2.301 -25.906 -23.578 1 66.62 309 ARG B CA 1
ATOM 6138 C C . ARG B 1 309 ? 3.641 -25.328 -23.125 1 66.62 309 ARG B C 1
ATOM 6140 O O . ARG B 1 309 ? 4.688 -25.938 -23.359 1 66.62 309 ARG B O 1
ATOM 6147 N N . ALA B 1 310 ? 3.658 -24.25 -22.578 1 77.88 310 ALA B N 1
ATOM 6148 C CA . ALA B 1 310 ? 4.883 -23.625 -22.078 1 77.88 310 ALA B CA 1
ATOM 6149 C C . ALA B 1 310 ? 5.562 -24.5 -21.031 1 77.88 310 ALA B C 1
ATOM 6151 O O . ALA B 1 310 ? 6.785 -24.641 -21.031 1 77.88 310 ALA B O 1
ATOM 6152 N N . LYS B 1 311 ? 4.793 -25.047 -20.188 1 73.56 311 LYS B N 1
ATOM 6153 C CA . LYS B 1 311 ? 5.336 -25.969 -19.172 1 73.56 311 LYS B CA 1
ATOM 6154 C C . LYS B 1 311 ? 6.027 -27.156 -19.828 1 73.56 311 LYS B C 1
ATOM 6156 O O . LYS B 1 311 ? 7.09 -27.594 -19.375 1 73.56 311 LYS B O 1
ATOM 6161 N N . GLN B 1 312 ? 5.34 -27.562 -20.812 1 61.88 312 GLN B N 1
ATOM 6162 C CA . GLN B 1 312 ? 5.906 -28.688 -21.547 1 61.88 312 GLN B CA 1
ATOM 6163 C C . GLN B 1 312 ? 7.258 -28.328 -22.141 1 61.88 312 GLN B C 1
ATOM 6165 O O . GLN B 1 312 ? 8.133 -29.188 -22.297 1 61.88 312 GLN B O 1
ATOM 6170 N N . LEU B 1 313 ? 7.223 -27.141 -22.469 1 62.38 313 LEU B N 1
ATOM 6171 C CA . LEU B 1 313 ? 8.453 -26.672 -23.109 1 62.38 313 LEU B CA 1
ATOM 6172 C C . LEU B 1 313 ? 9.469 -26.25 -22.062 1 62.38 313 LEU B C 1
ATOM 6174 O O . LEU B 1 313 ? 10.492 -25.641 -22.391 1 62.38 313 LEU B O 1
ATOM 6178 N N . GLY B 1 314 ? 9.148 -26.547 -20.75 1 61.69 314 GLY B N 1
ATOM 6179 C CA . GLY B 1 314 ? 10.125 -26.375 -19.688 1 61.69 314 GLY B CA 1
ATOM 6180 C C . GLY B 1 314 ? 9.984 -25.047 -18.969 1 61.69 314 GLY B C 1
ATOM 6181 O O . GLY B 1 314 ? 10.812 -24.703 -18.125 1 61.69 314 GLY B O 1
ATOM 6182 N N . ALA B 1 315 ? 9.008 -24.312 -19.359 1 77.94 315 ALA B N 1
ATOM 6183 C CA . ALA B 1 315 ? 8.844 -23.016 -18.719 1 77.94 315 ALA B CA 1
ATOM 6184 C C . ALA B 1 315 ? 8.156 -23.141 -17.359 1 77.94 315 ALA B C 1
ATOM 6186 O O . ALA B 1 315 ? 7.395 -24.094 -17.141 1 77.94 315 ALA B O 1
ATOM 6187 N N . HIS B 1 316 ? 8.5 -22.297 -16.484 1 80.31 316 HIS B N 1
ATOM 6188 C CA . HIS B 1 316 ? 7.773 -22.141 -15.227 1 80.31 316 HIS B CA 1
ATOM 6189 C C . HIS B 1 316 ? 6.715 -21.047 -15.336 1 80.31 316 HIS B C 1
ATOM 6191 O O . HIS B 1 316 ? 7.035 -19.891 -15.656 1 80.31 316 HIS B O 1
ATOM 6197 N N . ILE B 1 317 ? 5.484 -21.422 -15.039 1 83.69 317 ILE B N 1
ATOM 6198 C CA . ILE B 1 317 ? 4.391 -20.484 -15.227 1 83.69 317 ILE B CA 1
ATOM 6199 C C . ILE B 1 317 ? 4.203 -19.641 -13.961 1 83.69 317 ILE B C 1
ATOM 6201 O O . ILE B 1 317 ? 4.039 -20.188 -12.867 1 83.69 317 ILE B O 1
ATOM 6205 N N . VAL B 1 318 ? 4.258 -18.422 -14.133 1 85.62 318 VAL B N 1
ATOM 6206 C CA . VAL B 1 318 ? 3.863 -17.5 -13.07 1 85.62 318 VAL B CA 1
ATOM 6207 C C . VAL B 1 318 ? 2.361 -17.234 -13.148 1 85.62 318 VAL B C 1
ATOM 6209 O O . VAL B 1 318 ? 1.887 -16.578 -14.07 1 85.62 318 VAL B O 1
ATOM 6212 N N . ASP B 1 319 ? 1.689 -17.734 -12.172 1 80.19 319 ASP B N 1
ATOM 6213 C CA . ASP B 1 319 ? 0.232 -17.656 -12.164 1 80.19 319 ASP B CA 1
ATOM 6214 C C . ASP B 1 319 ? -0.237 -16.219 -12 1 80.19 319 ASP B C 1
ATOM 6216 O O . ASP B 1 319 ? -0.084 -15.633 -10.922 1 80.19 319 ASP B O 1
ATOM 6220 N N . ALA B 1 320 ? -0.863 -15.664 -13.031 1 74.38 320 ALA B N 1
ATOM 6221 C CA . ALA B 1 320 ? -1.305 -14.273 -13.062 1 74.38 320 ALA B CA 1
ATOM 6222 C C . ALA B 1 320 ? -2.387 -14.016 -12.023 1 74.38 320 ALA B C 1
ATOM 6224 O O . ALA B 1 320 ? -2.588 -12.875 -11.602 1 74.38 320 ALA B O 1
ATOM 6225 N N . ARG B 1 321 ? -3.104 -15.016 -11.57 1 73.25 321 ARG B N 1
ATOM 6226 C CA . ARG B 1 321 ? -4.211 -14.859 -10.633 1 73.25 321 ARG B CA 1
ATOM 6227 C C . ARG B 1 321 ? -3.705 -14.469 -9.25 1 73.25 321 ARG B C 1
ATOM 6229 O O . ARG B 1 321 ? -4.465 -13.938 -8.43 1 73.25 321 ARG B O 1
ATOM 6236 N N . THR B 1 322 ? -2.449 -14.727 -9.047 1 75 322 THR B N 1
ATOM 6237 C CA . THR B 1 322 ? -1.893 -14.523 -7.711 1 75 322 THR B CA 1
ATOM 6238 C C . THR B 1 322 ? -1.116 -13.211 -7.641 1 75 322 THR B C 1
ATOM 6240 O O . THR B 1 322 ? -0.546 -12.875 -6.602 1 75 322 THR B O 1
ATOM 6243 N N . ILE B 1 323 ? -1.126 -12.57 -8.75 1 79 323 ILE B N 1
ATOM 6244 C CA . ILE B 1 323 ? -0.349 -11.336 -8.773 1 79 323 ILE B CA 1
ATOM 6245 C C . ILE B 1 323 ? -1.277 -10.148 -9.008 1 79 323 ILE B C 1
ATOM 6247 O O . ILE B 1 323 ? -2.275 -10.266 -9.727 1 79 323 ILE B O 1
ATOM 6251 N N . SER B 1 324 ? -0.958 -9.062 -8.391 1 81.25 324 SER B N 1
ATOM 6252 C CA . SER B 1 324 ? -1.757 -7.859 -8.617 1 81.25 324 SER B CA 1
ATOM 6253 C C . SER B 1 324 ? -1.623 -7.371 -10.055 1 81.25 324 SER B C 1
ATOM 6255 O O . SER B 1 324 ? -0.664 -7.719 -10.742 1 81.25 324 SER B O 1
ATOM 6257 N N . HIS B 1 325 ? -2.586 -6.605 -10.5 1 84.06 325 HIS B N 1
ATOM 6258 C CA . HIS B 1 325 ? -2.566 -6.086 -11.859 1 84.06 325 HIS B CA 1
ATOM 6259 C C . HIS B 1 325 ? -1.319 -5.246 -12.117 1 84.06 325 HIS B C 1
ATOM 6261 O O . HIS B 1 325 ? -0.673 -5.383 -13.156 1 84.06 325 HIS B O 1
ATOM 6267 N N . GLY B 1 326 ? -1.01 -4.418 -11.156 1 86.31 326 GLY B N 1
ATOM 6268 C CA . GLY B 1 326 ? 0.189 -3.607 -11.297 1 86.31 326 GLY B CA 1
ATOM 6269 C C . GLY B 1 326 ? 1.46 -4.43 -11.383 1 86.31 326 GLY B C 1
ATOM 6270 O O . GLY B 1 326 ? 2.346 -4.133 -12.188 1 86.31 326 GLY B O 1
ATOM 6271 N N . ALA B 1 327 ? 1.522 -5.395 -10.547 1 88.31 327 ALA B N 1
ATOM 6272 C CA . ALA B 1 327 ? 2.686 -6.277 -10.586 1 88.31 327 ALA B CA 1
ATOM 6273 C C . ALA B 1 327 ? 2.77 -7.02 -11.914 1 88.31 327 ALA B C 1
ATOM 6275 O O . ALA B 1 327 ? 3.857 -7.199 -12.461 1 88.31 327 ALA B O 1
ATOM 6276 N N . TRP B 1 328 ? 1.63 -7.496 -12.367 1 87.31 328 TRP B N 1
ATOM 6277 C CA . TRP B 1 328 ? 1.596 -8.18 -13.656 1 87.31 328 TRP B CA 1
ATOM 6278 C C . TRP B 1 328 ? 2.131 -7.281 -14.758 1 87.31 328 TRP B C 1
ATOM 6280 O O . TRP B 1 328 ? 2.945 -7.711 -15.578 1 87.31 328 TRP B O 1
ATOM 6290 N N . LEU B 1 329 ? 1.674 -6.066 -14.812 1 89.62 329 LEU B N 1
ATOM 6291 C CA . LEU B 1 329 ? 2.119 -5.113 -15.828 1 89.62 329 LEU B CA 1
ATOM 6292 C C . LEU B 1 329 ? 3.625 -4.891 -15.734 1 89.62 329 LEU B C 1
ATOM 6294 O O . LEU B 1 329 ? 4.305 -4.793 -16.766 1 89.62 329 LEU B O 1
ATOM 6298 N N . ALA B 1 330 ? 4.082 -4.785 -14.555 1 92.19 330 ALA B N 1
ATOM 6299 C CA . ALA B 1 330 ? 5.516 -4.598 -14.359 1 92.19 330 ALA B CA 1
ATOM 6300 C C . ALA B 1 330 ? 6.301 -5.805 -14.852 1 92.19 330 ALA B C 1
ATOM 6302 O O . ALA B 1 330 ? 7.266 -5.66 -15.609 1 92.19 330 ALA B O 1
ATOM 6303 N N . LEU B 1 331 ? 5.879 -6.992 -14.477 1 91.88 331 LEU B N 1
ATOM 6304 C CA . LEU B 1 331 ? 6.594 -8.219 -14.812 1 91.88 331 LEU B CA 1
ATOM 6305 C C . LEU B 1 331 ? 6.523 -8.5 -16.312 1 91.88 331 LEU B C 1
ATOM 6307 O O . LEU B 1 331 ? 7.453 -9.07 -16.875 1 91.88 331 LEU B O 1
ATOM 6311 N N . ALA B 1 332 ? 5.473 -8.062 -16.906 1 92.06 332 ALA B N 1
ATOM 6312 C CA . ALA B 1 332 ? 5.285 -8.281 -18.328 1 92.06 332 ALA B CA 1
ATOM 6313 C C . ALA B 1 332 ? 6.34 -7.539 -19.141 1 92.06 332 ALA B C 1
ATOM 6315 O O . ALA B 1 332 ? 6.555 -7.84 -20.312 1 92.06 332 ALA B O 1
ATOM 6316 N N . ARG B 1 333 ? 6.977 -6.582 -18.562 1 92.75 333 ARG B N 1
ATOM 6317 C CA . ARG B 1 333 ? 8.023 -5.832 -19.234 1 92.75 333 ARG B CA 1
ATOM 6318 C C . ARG B 1 333 ? 9.297 -6.668 -19.375 1 92.75 333 ARG B C 1
ATOM 6320 O O . ARG B 1 333 ? 10.133 -6.391 -20.234 1 92.75 333 ARG B O 1
ATOM 6327 N N . VAL B 1 334 ? 9.43 -7.664 -18.5 1 93.19 334 VAL B N 1
ATOM 6328 C CA . VAL B 1 334 ? 10.695 -8.391 -18.484 1 93.19 334 VAL B CA 1
ATOM 6329 C C . VAL B 1 334 ? 10.43 -9.891 -18.672 1 93.19 334 VAL B C 1
ATOM 6331 O O . VAL B 1 334 ? 11.344 -10.648 -19 1 93.19 334 VAL B O 1
ATOM 6334 N N . LEU B 1 335 ? 9.219 -10.352 -18.422 1 92.69 335 LEU B N 1
ATOM 6335 C CA . LEU B 1 335 ? 8.828 -11.742 -18.656 1 92.69 335 LEU B CA 1
ATOM 6336 C C . LEU B 1 335 ? 7.887 -11.852 -19.844 1 92.69 335 LEU B C 1
ATOM 6338 O O . LEU B 1 335 ? 6.949 -11.062 -19.984 1 92.69 335 LEU B O 1
ATOM 6342 N N . GLU B 1 336 ? 8.195 -12.727 -20.703 1 91.44 336 GLU B N 1
ATOM 6343 C CA . GLU B 1 336 ? 7.262 -12.969 -21.797 1 91.44 336 GLU B CA 1
ATOM 6344 C C . GLU B 1 336 ? 6.055 -13.773 -21.328 1 91.44 336 GLU B C 1
ATOM 6346 O O . GLU B 1 336 ? 6.125 -14.469 -20.312 1 91.44 336 GLU B O 1
ATOM 6351 N N . THR B 1 337 ? 4.941 -13.648 -22 1 91.44 337 THR B N 1
ATOM 6352 C CA . THR B 1 337 ? 3.75 -14.422 -21.688 1 91.44 337 THR B CA 1
ATOM 6353 C C . THR B 1 337 ? 3.895 -15.859 -22.188 1 91.44 337 THR B C 1
ATOM 6355 O O . THR B 1 337 ? 4.695 -16.141 -23.078 1 91.44 337 THR B O 1
ATOM 6358 N N . SER B 1 338 ? 3.133 -16.703 -21.516 1 87.56 338 SER B N 1
ATOM 6359 C CA . SER B 1 338 ? 3.154 -18.094 -21.969 1 87.56 338 SER B CA 1
ATOM 6360 C C . SER B 1 338 ? 2.76 -18.188 -23.438 1 87.56 338 SER B C 1
ATOM 6362 O O . SER B 1 338 ? 3.312 -19 -24.188 1 87.56 338 SER B O 1
ATOM 6364 N N . ASP B 1 339 ? 1.85 -17.312 -23.891 1 84.94 339 ASP B N 1
ATOM 6365 C CA . ASP B 1 339 ? 1.448 -17.281 -25.281 1 84.94 339 ASP B CA 1
ATOM 6366 C C . ASP B 1 339 ? 2.629 -16.922 -26.188 1 84.94 339 ASP B C 1
ATOM 6368 O O . ASP B 1 339 ? 2.883 -17.594 -27.188 1 84.94 339 ASP B O 1
ATOM 6372 N N . ASP B 1 340 ? 3.309 -15.953 -25.859 1 87.56 340 ASP B N 1
ATOM 6373 C CA . ASP B 1 340 ? 4.457 -15.5 -26.641 1 87.56 340 ASP B CA 1
ATOM 6374 C C . ASP B 1 340 ? 5.594 -16.531 -26.578 1 87.56 340 ASP B C 1
ATOM 6376 O O . ASP B 1 340 ? 6.297 -16.734 -27.578 1 87.56 340 ASP B O 1
ATOM 6380 N N . TYR B 1 341 ? 5.777 -17.031 -25.453 1 86.12 341 TYR B N 1
ATOM 6381 C CA . TYR B 1 341 ? 6.789 -18.062 -25.266 1 86.12 341 TYR B CA 1
ATOM 6382 C C . TYR B 1 341 ? 6.555 -19.234 -26.203 1 86.12 341 TYR B C 1
ATOM 6384 O O . TYR B 1 341 ? 7.484 -19.703 -26.859 1 86.12 341 TYR B O 1
ATOM 6392 N N . VAL B 1 342 ? 5.301 -19.672 -26.234 1 77.62 342 VAL B N 1
ATOM 6393 C CA . VAL B 1 342 ? 4.938 -20.797 -27.078 1 77.62 342 VAL B CA 1
ATOM 6394 C C . VAL B 1 342 ? 5.098 -20.406 -28.547 1 77.62 342 VAL B C 1
ATOM 6396 O O . VAL B 1 342 ? 5.605 -21.203 -29.359 1 77.62 342 VAL B O 1
ATOM 6399 N N . ARG B 1 343 ? 4.605 -19.203 -28.875 1 77.12 343 ARG B N 1
ATOM 6400 C CA . ARG B 1 343 ? 4.734 -18.734 -30.25 1 77.12 343 ARG B CA 1
ATOM 6401 C C . ARG B 1 343 ? 6.195 -18.703 -30.688 1 77.12 343 ARG B C 1
ATOM 6403 O O . ARG B 1 343 ? 6.531 -19.141 -31.781 1 77.12 343 ARG B O 1
ATOM 6410 N N . ARG B 1 344 ? 6.965 -18.188 -29.891 1 74.75 344 ARG B N 1
ATOM 6411 C CA . ARG B 1 344 ? 8.383 -18.078 -30.203 1 74.75 344 ARG B CA 1
ATOM 6412 C C . ARG B 1 344 ? 9.039 -19.453 -30.297 1 74.75 344 ARG B C 1
ATOM 6414 O O . ARG B 1 344 ? 9.797 -19.719 -31.234 1 74.75 344 ARG B O 1
ATOM 6421 N N . ARG B 1 345 ? 8.625 -20.219 -29.375 1 65.94 345 ARG B N 1
ATOM 6422 C CA . ARG B 1 345 ? 9.25 -21.547 -29.312 1 65.94 345 ARG B CA 1
ATOM 6423 C C . ARG B 1 345 ? 8.703 -22.453 -30.391 1 65.94 345 ARG B C 1
ATOM 6425 O O . ARG B 1 345 ? 9.414 -23.344 -30.875 1 65.94 345 ARG B O 1
ATOM 6432 N N . SER B 1 346 ? 7.27 -22.25 -30.594 1 57.75 346 SER B N 1
ATOM 6433 C CA . SER B 1 346 ? 6.668 -23.031 -31.656 1 57.75 346 SER B CA 1
ATOM 6434 C C . SER B 1 346 ? 7.164 -22.578 -33.031 1 57.75 346 SER B C 1
ATOM 6436 O O . SER B 1 346 ? 7.352 -23.391 -33.938 1 57.75 346 SER B O 1
ATOM 6438 N N . SER B 1 347 ? 7.047 -21.219 -33.312 1 52.09 347 SER B N 1
ATOM 6439 C CA . SER B 1 347 ? 7.582 -20.719 -34.562 1 52.09 347 SER B CA 1
ATOM 6440 C C . SER B 1 347 ? 9.016 -21.188 -34.781 1 52.09 347 SER B C 1
ATOM 6442 O O . SER B 1 347 ? 9.43 -21.406 -35.906 1 52.09 347 SER B O 1
ATOM 6444 N N . GLU B 1 348 ? 9.477 -21.25 -33.688 1 49 348 GLU B N 1
ATOM 6445 C CA . GLU B 1 348 ? 10.828 -21.812 -33.781 1 49 348 GLU B CA 1
ATOM 6446 C C . GLU B 1 348 ? 10.797 -23.297 -34.125 1 49 348 GLU B C 1
ATOM 6448 O O . GLU B 1 348 ? 11.766 -23.828 -34.656 1 49 348 GLU B O 1
ATOM 6453 N N . PHE B 1 349 ? 9.531 -23.812 -33.875 1 48.31 349 PHE B N 1
ATOM 6454 C CA . PHE B 1 349 ? 9.273 -25.234 -34.094 1 48.31 349 PHE B CA 1
ATOM 6455 C C . PHE B 1 349 ? 8.852 -25.484 -35.531 1 48.31 349 PHE B C 1
ATOM 6457 O O . PHE B 1 349 ? 8.664 -26.641 -35.938 1 48.31 349 PHE B O 1
ATOM 6464 N N . GLY B 1 350 ? 8.539 -24.531 -36.281 1 48.88 350 GLY B N 1
ATOM 6465 C CA . GLY B 1 350 ? 8.117 -24.75 -37.656 1 48.88 350 GLY B CA 1
ATOM 6466 C C . GLY B 1 350 ? 9.195 -25.375 -38.5 1 48.88 350 GLY B C 1
ATOM 6467 O O . GLY B 1 350 ? 10.117 -24.688 -38.969 1 48.88 350 GLY B O 1
ATOM 6468 N N . GLY B 1 351 ? 9.344 -26.703 -38.25 1 55.59 351 GLY B N 1
ATOM 6469 C CA . GLY B 1 351 ? 10.25 -27.406 -39.156 1 55.59 351 GLY B CA 1
ATOM 6470 C C . GLY B 1 351 ? 9.688 -27.547 -40.562 1 55.59 351 GLY B C 1
ATOM 6471 O O . GLY B 1 351 ? 8.5 -27.312 -40.781 1 55.59 351 GLY B O 1
ATOM 6472 N N . ASP B 1 352 ? 10.398 -27.562 -41.562 1 67.75 352 ASP B N 1
ATOM 6473 C CA . ASP B 1 352 ? 10 -27.766 -42.969 1 67.75 352 ASP B CA 1
ATOM 6474 C C . ASP B 1 352 ? 9.398 -29.156 -43.156 1 67.75 352 ASP B C 1
ATOM 6476 O O . ASP B 1 352 ? 9.992 -30.156 -42.781 1 67.75 352 ASP B O 1
ATOM 6480 N N . GLU B 1 353 ? 8.086 -29.156 -43.531 1 79 353 GLU B N 1
ATOM 6481 C CA . GLU B 1 353 ? 7.496 -30.438 -43.875 1 79 353 GLU B CA 1
ATOM 6482 C C . GLU B 1 353 ? 8.359 -31.188 -44.906 1 79 353 GLU B C 1
ATOM 6484 O O . GLU B 1 353 ? 8.898 -30.594 -45.844 1 79 353 GLU B O 1
ATOM 6489 N N . VAL B 1 354 ? 8.609 -32.438 -44.625 1 88.25 354 VAL B N 1
ATOM 6490 C CA . VAL B 1 354 ? 9.445 -33.25 -45.5 1 88.25 354 VAL B CA 1
ATOM 6491 C C . VAL B 1 354 ? 8.625 -34.375 -46.094 1 88.25 354 VAL B C 1
ATOM 6493 O O . VAL B 1 354 ? 7.719 -34.906 -45.438 1 88.25 354 VAL B O 1
ATOM 6496 N N . GLU B 1 355 ? 8.859 -34.688 -47.469 1 91.06 355 GLU B N 1
ATOM 6497 C CA . GLU B 1 355 ? 8.273 -35.875 -48.062 1 91.06 355 GLU B CA 1
ATOM 6498 C C . GLU B 1 355 ? 8.867 -37.156 -47.469 1 91.06 355 GLU B C 1
ATOM 6500 O O . GLU B 1 355 ? 10.094 -37.312 -47.469 1 91.06 355 GLU B O 1
ATOM 6505 N N . PRO B 1 356 ? 8.055 -38.031 -46.969 1 93.44 356 PRO B N 1
ATOM 6506 C CA . PRO B 1 356 ? 8.57 -39.219 -46.312 1 93.44 356 PRO B CA 1
ATOM 6507 C C . PRO B 1 356 ? 9.234 -40.188 -47.281 1 93.44 356 PRO B C 1
ATOM 6509 O O . PRO B 1 356 ? 8.773 -40.344 -48.406 1 93.44 356 PRO B O 1
ATOM 6512 N N . ASP B 1 357 ? 10.289 -40.781 -46.938 1 94.12 357 ASP B N 1
ATOM 6513 C CA . ASP B 1 357 ? 10.867 -41.906 -47.719 1 94.12 357 ASP B CA 1
ATOM 6514 C C . ASP B 1 357 ? 10.109 -43.188 -47.438 1 94.12 357 ASP B C 1
ATOM 6516 O O . ASP B 1 357 ? 9.047 -43.188 -46.812 1 94.12 357 ASP B O 1
ATOM 6520 N N . GLU B 1 358 ? 10.555 -44.281 -48.031 1 93.69 358 GLU B N 1
ATOM 6521 C CA . GLU B 1 358 ? 9.828 -45.531 -47.938 1 93.69 358 GLU B CA 1
ATOM 6522 C C . GLU B 1 358 ? 9.742 -46 -46.469 1 93.69 358 GLU B C 1
ATOM 6524 O O . GLU B 1 358 ? 8.695 -46.5 -46.031 1 93.69 358 GLU B O 1
ATOM 6529 N N . THR B 1 359 ? 10.844 -45.938 -45.75 1 95 359 THR B N 1
ATOM 6530 C CA . THR B 1 359 ? 10.883 -46.344 -44.344 1 95 359 THR B CA 1
ATOM 6531 C C . THR B 1 359 ? 9.906 -45.5 -43.531 1 95 359 THR B C 1
ATOM 6533 O O . THR B 1 359 ? 9.195 -46.031 -42.688 1 95 359 THR B O 1
ATOM 6536 N N . GLN B 1 360 ? 9.828 -44.281 -43.844 1 95.62 360 GLN B N 1
ATOM 6537 C CA . GLN B 1 360 ? 8.945 -43.344 -43.125 1 95.62 360 GLN B CA 1
ATOM 6538 C C . GLN B 1 360 ? 7.484 -43.625 -43.469 1 95.62 360 GLN B C 1
ATOM 6540 O O . GLN B 1 360 ? 6.602 -43.469 -42.625 1 95.62 360 GLN B O 1
ATOM 6545 N N . ARG B 1 361 ? 7.242 -44 -44.688 1 95.06 361 ARG B N 1
ATOM 6546 C CA . ARG B 1 361 ? 5.887 -44.344 -45.094 1 95.06 361 ARG B CA 1
ATOM 6547 C C . ARG B 1 361 ? 5.383 -45.562 -44.344 1 95.06 361 ARG B C 1
ATOM 6549 O O . ARG B 1 361 ? 4.227 -45.594 -43.906 1 95.06 361 ARG B O 1
ATOM 6556 N N . ARG B 1 362 ? 6.27 -46.531 -44.219 1 94.94 362 ARG B N 1
ATOM 6557 C CA . ARG B 1 362 ? 5.918 -47.75 -43.469 1 94.94 362 ARG B CA 1
ATOM 6558 C C . ARG B 1 362 ? 5.645 -47.406 -42 1 94.94 362 ARG B C 1
ATOM 6560 O O . ARG B 1 362 ? 4.695 -47.938 -41.406 1 94.94 362 ARG B O 1
ATOM 6567 N N . PHE B 1 363 ? 6.492 -46.594 -41.531 1 96.62 363 PHE B N 1
ATOM 6568 C CA . PHE B 1 363 ? 6.312 -46.125 -40.156 1 96.62 363 PHE B CA 1
ATOM 6569 C C . PHE B 1 363 ? 4.961 -45.438 -40 1 96.62 363 PHE B C 1
ATOM 6571 O O . PHE B 1 363 ? 4.242 -45.688 -39.031 1 96.62 363 PHE B O 1
ATOM 6578 N N . ALA B 1 364 ? 4.613 -44.594 -40.906 1 96.12 364 ALA B N 1
ATOM 6579 C CA . ALA B 1 364 ? 3.35 -43.844 -40.875 1 96.12 364 ALA B CA 1
ATOM 6580 C C . ALA B 1 364 ? 2.158 -44.812 -40.875 1 96.12 364 ALA B C 1
ATOM 6582 O O . ALA B 1 364 ? 1.17 -44.562 -40.188 1 96.12 364 ALA B O 1
ATOM 6583 N N . GLU B 1 365 ? 2.27 -45.812 -41.656 1 95.38 365 GLU B N 1
ATOM 6584 C CA . GLU B 1 365 ? 1.195 -46.781 -41.719 1 95.38 365 GLU B CA 1
ATOM 6585 C C . GLU B 1 365 ? 1.036 -47.531 -40.406 1 95.38 365 GLU B C 1
ATOM 6587 O O . GLU B 1 365 ? -0.086 -47.781 -39.938 1 95.38 365 GLU B O 1
ATOM 6592 N N . ALA B 1 366 ? 2.156 -47.906 -39.844 1 96.25 366 ALA B N 1
ATOM 6593 C CA . ALA B 1 366 ? 2.123 -48.562 -38.531 1 96.25 366 ALA B CA 1
ATOM 6594 C C . ALA B 1 366 ? 1.485 -47.656 -37.469 1 96.25 366 ALA B C 1
ATOM 6596 O O . ALA B 1 366 ? 0.676 -48.125 -36.656 1 96.25 366 ALA B O 1
ATOM 6597 N N . VAL B 1 367 ? 1.844 -46.375 -37.5 1 96.75 367 VAL B N 1
ATOM 6598 C CA . VAL B 1 367 ? 1.326 -45.406 -36.531 1 96.75 367 VAL B CA 1
ATOM 6599 C C . VAL B 1 367 ? -0.179 -45.219 -36.719 1 96.75 367 VAL B C 1
ATOM 6601 O O . VAL B 1 367 ? -0.936 -45.188 -35.75 1 96.75 367 VAL B O 1
ATOM 6604 N N . ARG B 1 368 ? -0.6 -45.156 -37.938 1 96 368 ARG B N 1
ATOM 6605 C CA . ARG B 1 368 ? -2.025 -45 -38.219 1 96 368 ARG B CA 1
ATOM 6606 C C . ARG B 1 368 ? -2.799 -46.219 -37.719 1 96 368 ARG B C 1
ATOM 6608 O O . ARG B 1 368 ? -3.896 -46.094 -37.156 1 96 368 ARG B O 1
ATOM 6615 N N . TRP B 1 369 ? -2.215 -47.312 -38 1 96.06 369 TRP B N 1
ATOM 6616 C CA . TRP B 1 369 ? -2.848 -48.562 -37.531 1 96.06 369 TRP B CA 1
ATOM 6617 C C . TRP B 1 369 ? -2.932 -48.594 -36 1 96.06 369 TRP B C 1
ATOM 6619 O O . TRP B 1 369 ? -3.971 -48.938 -35.438 1 96.06 369 TRP B O 1
ATOM 6629 N N . LEU B 1 370 ? -1.868 -48.312 -35.312 1 95.5 370 LEU B N 1
ATOM 6630 C CA . LEU B 1 370 ? -1.843 -48.25 -33.875 1 95.5 370 LEU B CA 1
ATOM 6631 C C . LEU B 1 370 ? -2.859 -47.25 -33.344 1 95.5 370 LEU B C 1
ATOM 6633 O O . LEU B 1 370 ? -3.518 -47.531 -32.312 1 95.5 370 LEU B O 1
ATOM 6637 N N . ALA B 1 371 ? -2.926 -46.094 -33.938 1 95.44 371 ALA B N 1
ATOM 6638 C CA . ALA B 1 371 ? -3.889 -45.094 -33.562 1 95.44 371 ALA B CA 1
ATOM 6639 C C . ALA B 1 371 ? -5.312 -45.625 -33.562 1 95.44 371 ALA B C 1
ATOM 6641 O O . ALA B 1 371 ? -6.098 -45.375 -32.656 1 95.44 371 ALA B O 1
ATOM 6642 N N . ARG B 1 372 ? -5.637 -46.438 -34.531 1 94.56 372 ARG B N 1
ATOM 6643 C CA . ARG B 1 372 ? -6.965 -47.031 -34.656 1 94.56 372 ARG B CA 1
ATOM 6644 C C . ARG B 1 372 ? -7.184 -48.125 -33.625 1 94.56 372 ARG B C 1
ATOM 6646 O O . ARG B 1 372 ? -8.227 -48.156 -32.969 1 94.56 372 ARG B O 1
ATOM 6653 N N . ARG B 1 373 ? -6.199 -48.938 -33.469 1 94 373 ARG B N 1
ATOM 6654 C CA . ARG B 1 373 ? -6.375 -50.125 -32.688 1 94 373 ARG B CA 1
ATOM 6655 C C . ARG B 1 373 ? -6.184 -49.844 -31.188 1 94 373 ARG B C 1
ATOM 6657 O O . ARG B 1 373 ? -6.836 -50.469 -30.344 1 94 373 ARG B O 1
ATOM 6664 N N . VAL B 1 374 ? -5.266 -48.969 -30.922 1 94.25 374 VAL B N 1
ATOM 6665 C CA . VAL B 1 374 ? -4.887 -48.719 -29.531 1 94.25 374 VAL B CA 1
ATOM 6666 C C . VAL B 1 374 ? -5.633 -47.5 -28.984 1 94.25 374 VAL B C 1
ATOM 6668 O O . VAL B 1 374 ? -6.141 -47.531 -27.859 1 94.25 374 VAL B O 1
ATOM 6671 N N . ALA B 1 375 ? -5.727 -46.5 -29.75 1 92.94 375 ALA B N 1
ATOM 6672 C CA . ALA B 1 375 ? -6.305 -45.25 -29.266 1 92.94 375 ALA B CA 1
ATOM 6673 C C . ALA B 1 375 ? -7.719 -45.062 -29.797 1 92.94 375 ALA B C 1
ATOM 6675 O O . ALA B 1 375 ? -8.461 -44.188 -29.312 1 92.94 375 ALA B O 1
ATOM 6676 N N . GLY B 1 376 ? -8.148 -45.844 -30.75 1 92.38 376 GLY B N 1
ATOM 6677 C CA . GLY B 1 376 ? -9.461 -45.688 -31.375 1 92.38 376 GLY B CA 1
ATOM 6678 C C . GLY B 1 376 ? -9.602 -44.406 -32.156 1 92.38 376 GLY B C 1
ATOM 6679 O O . GLY B 1 376 ? -10.672 -43.781 -32.156 1 92.38 376 GLY B O 1
ATOM 6680 N N . SER B 1 377 ? -8.555 -43.906 -32.688 1 92.12 377 SER B N 1
ATOM 6681 C CA . SER B 1 377 ? -8.555 -42.625 -33.406 1 92.12 377 SER B CA 1
ATOM 6682 C C . SER B 1 377 ? -7.961 -42.75 -34.781 1 92.12 377 SER B C 1
ATOM 6684 O O . SER B 1 377 ? -7.199 -43.688 -35.062 1 92.12 377 SER B O 1
ATOM 6686 N N . VAL B 1 378 ? -8.398 -41.875 -35.625 1 93.62 378 VAL B N 1
ATOM 6687 C CA . VAL B 1 378 ? -7.801 -41.75 -36.969 1 93.62 378 VAL B CA 1
ATOM 6688 C C . VAL B 1 378 ? -6.887 -40.5 -37 1 93.62 378 VAL B C 1
ATOM 6690 O O . VAL B 1 378 ? -7.281 -39.438 -36.594 1 93.62 378 VAL B O 1
ATOM 6693 N N . VAL B 1 379 ? -5.652 -40.75 -37.469 1 94.5 379 VAL B N 1
ATOM 6694 C CA . VAL B 1 379 ? -4.719 -39.656 -37.469 1 94.5 379 VAL B CA 1
ATOM 6695 C C . VAL B 1 379 ? -3.963 -39.594 -38.781 1 94.5 379 VAL B C 1
ATOM 6697 O O . VAL B 1 379 ? -3.773 -40.594 -39.438 1 94.5 379 VAL B O 1
ATOM 6700 N N . ARG B 1 380 ? -3.637 -38.344 -39.156 1 93.19 380 ARG B N 1
ATOM 6701 C CA . ARG B 1 380 ? -2.676 -38.156 -40.219 1 93.19 380 ARG B CA 1
ATOM 6702 C C . ARG B 1 380 ? -1.248 -38.125 -39.688 1 93.19 380 ARG B C 1
ATOM 6704 O O . ARG B 1 380 ? -1.01 -37.656 -38.562 1 93.19 380 ARG B O 1
ATOM 6711 N N . VAL B 1 381 ? -0.335 -38.719 -40.406 1 95.06 381 VAL B N 1
ATOM 6712 C CA . VAL B 1 381 ? 1.062 -38.719 -40 1 95.06 381 VAL B CA 1
ATOM 6713 C C . VAL B 1 381 ? 1.907 -37.906 -40.969 1 95.06 381 VAL B C 1
ATOM 6715 O O . VAL B 1 381 ? 1.855 -38.156 -42.188 1 95.06 381 VAL B O 1
ATOM 6718 N N . ARG B 1 382 ? 2.566 -36.969 -40.406 1 92.12 382 ARG B N 1
ATOM 6719 C CA . ARG B 1 382 ? 3.445 -36.094 -41.188 1 92.12 382 ARG B CA 1
ATOM 6720 C C . ARG B 1 382 ? 4.875 -36.125 -40.656 1 92.12 382 ARG B C 1
ATOM 6722 O O . ARG B 1 382 ? 5.141 -36.781 -39.625 1 92.12 382 ARG B O 1
ATOM 6729 N N . PHE B 1 383 ? 5.762 -35.594 -41.5 1 91.88 383 PHE B N 1
ATOM 6730 C CA . PHE B 1 383 ? 7.168 -35.562 -41.125 1 91.88 383 PHE B CA 1
ATOM 6731 C C . PHE B 1 383 ? 7.758 -34.188 -41.344 1 91.88 383 PHE B C 1
ATOM 6733 O O . PHE B 1 383 ? 7.383 -33.5 -42.312 1 91.88 383 PHE B O 1
ATOM 6740 N N . PHE B 1 384 ? 8.57 -33.812 -40.469 1 84.56 384 PHE B N 1
ATOM 6741 C CA . PHE B 1 384 ? 9.273 -32.531 -40.594 1 84.56 384 PHE B CA 1
ATOM 6742 C C . PHE B 1 384 ? 10.734 -32.688 -40.219 1 84.56 384 PHE B C 1
ATOM 6744 O O . PHE B 1 384 ? 11.141 -33.688 -39.625 1 84.56 384 PHE B O 1
ATOM 6751 N N . ALA B 1 385 ? 11.531 -31.922 -40.719 1 82.56 385 ALA B N 1
ATOM 6752 C CA . ALA B 1 385 ? 12.961 -31.938 -40.406 1 82.56 385 ALA B CA 1
ATOM 6753 C C . ALA B 1 385 ? 13.359 -30.688 -39.625 1 82.56 385 ALA B C 1
ATOM 6755 O O . ALA B 1 385 ? 13.188 -29.562 -40.125 1 82.56 385 ALA B O 1
ATOM 6756 N N . ARG B 1 386 ? 13.805 -31.016 -38.469 1 75.12 386 ARG B N 1
ATOM 6757 C CA . ARG B 1 386 ? 14.32 -29.938 -37.625 1 75.12 386 ARG B CA 1
ATOM 6758 C C . ARG B 1 386 ? 15.508 -30.422 -36.812 1 75.12 386 ARG B C 1
ATOM 6760 O O . ARG B 1 386 ? 15.453 -31.5 -36.188 1 75.12 386 ARG B O 1
ATOM 6767 N N . ASP B 1 387 ? 16.656 -29.688 -36.75 1 69.94 387 ASP B N 1
ATOM 6768 C CA . ASP B 1 387 ? 17.828 -30.047 -35.969 1 69.94 387 ASP B CA 1
ATOM 6769 C C . ASP B 1 387 ? 17.562 -29.922 -34.469 1 69.94 387 ASP B C 1
ATOM 6771 O O . ASP B 1 387 ? 17.156 -28.844 -34 1 69.94 387 ASP B O 1
ATOM 6775 N N . PRO B 1 388 ? 17.656 -31.125 -33.812 1 60.62 388 PRO B N 1
ATOM 6776 C CA . PRO B 1 388 ? 17.359 -31.109 -32.375 1 60.62 388 PRO B CA 1
ATOM 6777 C C . PRO B 1 388 ? 18.266 -30.156 -31.578 1 60.62 388 PRO B C 1
ATOM 6779 O O . PRO B 1 388 ? 17.891 -29.688 -30.5 1 60.62 388 PRO B O 1
ATOM 6782 N N . SER B 1 389 ? 19.719 -30.125 -31.797 1 57.31 389 SER B N 1
ATOM 6783 C CA . SER B 1 389 ? 20.641 -29.234 -31.094 1 57.31 389 SER B CA 1
ATOM 6784 C C . SER B 1 389 ? 20.125 -27.812 -31.078 1 57.31 389 SER B C 1
ATOM 6786 O O . SER B 1 389 ? 20.547 -27 -30.25 1 57.31 389 SER B O 1
ATOM 6788 N N . ASP B 1 390 ? 19.656 -27.562 -32.188 1 46.81 390 ASP B N 1
ATOM 6789 C CA . ASP B 1 390 ? 19.281 -26.156 -32.281 1 46.81 390 ASP B CA 1
ATOM 6790 C C . ASP B 1 390 ? 18.359 -25.766 -31.109 1 46.81 390 ASP B C 1
ATOM 6792 O O . ASP B 1 390 ? 18.578 -24.75 -30.453 1 46.81 390 ASP B O 1
ATOM 6796 N N . ALA B 1 391 ? 17.031 -25.969 -31.281 1 42.06 391 ALA B N 1
ATOM 6797 C CA . ALA B 1 391 ? 16.125 -25.312 -30.344 1 42.06 391 ALA B CA 1
ATOM 6798 C C . ALA B 1 391 ? 15.938 -26.141 -29.078 1 42.06 391 ALA B C 1
ATOM 6800 O O . ALA B 1 391 ? 15.945 -27.375 -29.125 1 42.06 391 ALA B O 1
ATOM 6801 N N . GLY B 1 392 ? 16.641 -25.875 -28.078 1 41.91 392 GLY B N 1
ATOM 6802 C CA . GLY B 1 392 ? 16.375 -26.422 -26.766 1 41.91 392 GLY B CA 1
ATOM 6803 C C . GLY B 1 392 ? 15.219 -27.406 -26.734 1 41.91 392 GLY B C 1
ATOM 6804 O O . GLY B 1 392 ? 14.898 -27.969 -25.688 1 41.91 392 GLY B O 1
ATOM 6805 N N . LEU B 1 393 ? 14.164 -27.094 -27.359 1 45.69 393 LEU B N 1
ATOM 6806 C CA . LEU B 1 393 ? 12.953 -27.906 -27.188 1 45.69 393 LEU B CA 1
ATOM 6807 C C . LEU B 1 393 ? 12.953 -29.094 -28.125 1 45.69 393 LEU B C 1
ATOM 6809 O O . LEU B 1 393 ? 12.875 -28.938 -29.344 1 45.69 393 LEU B O 1
ATOM 6813 N N . LEU B 1 394 ? 13.727 -30.109 -27.922 1 48.91 394 LEU B N 1
ATOM 6814 C CA . LEU B 1 394 ? 13.773 -31.359 -28.672 1 48.91 394 LEU B CA 1
ATOM 6815 C C . LEU B 1 394 ? 12.367 -31.938 -28.859 1 48.91 394 LEU B C 1
ATOM 6817 O O . LEU B 1 394 ? 11.711 -32.312 -27.891 1 48.91 394 LEU B O 1
ATOM 6821 N N . GLU B 1 395 ? 11.461 -31.359 -29.781 1 64.81 395 GLU B N 1
ATOM 6822 C CA . GLU B 1 395 ? 10.203 -32.062 -29.969 1 64.81 395 GLU B CA 1
ATOM 6823 C C . GLU B 1 395 ? 10.367 -33.25 -30.938 1 64.81 395 GLU B C 1
ATOM 6825 O O . GLU B 1 395 ? 10.648 -33.031 -32.125 1 64.81 395 GLU B O 1
ATOM 6830 N N . ASP B 1 396 ? 10.484 -34.375 -30.469 1 78.06 396 ASP B N 1
ATOM 6831 C CA . ASP B 1 396 ? 10.516 -35.594 -31.266 1 78.06 396 ASP B CA 1
ATOM 6832 C C . ASP B 1 396 ? 9.266 -35.719 -32.125 1 78.06 396 ASP B C 1
ATOM 6834 O O . ASP B 1 396 ? 9.312 -36.281 -33.219 1 78.06 396 ASP B O 1
ATOM 6838 N N . ALA B 1 397 ? 8.32 -35.156 -31.766 1 84.69 397 ALA B N 1
ATOM 6839 C CA . ALA B 1 397 ? 7.031 -35.219 -32.438 1 84.69 397 ALA B CA 1
ATOM 6840 C C . ALA B 1 397 ? 6.09 -34.125 -31.906 1 84.69 397 ALA B C 1
ATOM 6842 O O . ALA B 1 397 ? 6.293 -33.625 -30.812 1 84.69 397 ALA B O 1
ATOM 6843 N N . VAL B 1 398 ? 5.168 -33.719 -32.781 1 80 398 VAL B N 1
ATOM 6844 C CA . VAL B 1 398 ? 4.184 -32.719 -32.375 1 80 398 VAL B CA 1
ATOM 6845 C C . VAL B 1 398 ? 2.799 -33.125 -32.875 1 80 398 VAL B C 1
ATOM 6847 O O . VAL B 1 398 ? 2.66 -33.656 -34 1 80 398 VAL B O 1
ATOM 6850 N N . THR B 1 399 ? 1.833 -32.906 -32.031 1 81.38 399 THR B N 1
ATOM 6851 C CA . THR B 1 399 ? 0.465 -33.281 -32.375 1 81.38 399 THR B CA 1
ATOM 6852 C C . THR B 1 399 ? -0.365 -32.031 -32.625 1 81.38 399 THR B C 1
ATOM 6854 O O . THR B 1 399 ? -0.364 -31.094 -31.828 1 81.38 399 THR B O 1
ATOM 6857 N N . ASP B 1 400 ? -0.924 -31.938 -33.781 1 75.75 400 ASP B N 1
ATOM 6858 C CA . ASP B 1 400 ? -1.974 -30.969 -34.094 1 75.75 400 ASP B CA 1
ATOM 6859 C C . ASP B 1 400 ? -3.357 -31.578 -33.875 1 75.75 400 ASP B C 1
ATOM 6861 O O . ASP B 1 400 ? -3.873 -32.312 -34.719 1 75.75 400 ASP B O 1
ATOM 6865 N N . VAL B 1 401 ? -3.945 -31.25 -32.812 1 76.19 401 VAL B N 1
ATOM 6866 C CA . VAL B 1 401 ? -5.195 -31.891 -32.406 1 76.19 401 VAL B CA 1
ATOM 6867 C C . VAL B 1 401 ? -6.309 -31.531 -33.375 1 76.19 401 VAL B C 1
ATOM 6869 O O . VAL B 1 401 ? -7.133 -32.375 -33.719 1 76.19 401 VAL B O 1
ATOM 6872 N N . ASP B 1 402 ? -6.324 -30.297 -33.812 1 72.88 402 ASP B N 1
ATOM 6873 C CA . ASP B 1 402 ? -7.367 -29.844 -34.719 1 72.88 402 ASP B CA 1
ATOM 6874 C C . ASP B 1 402 ? -7.293 -30.578 -36.062 1 72.88 402 ASP B C 1
ATOM 6876 O O . ASP B 1 402 ? -8.32 -30.969 -36.594 1 72.88 402 ASP B O 1
ATOM 6880 N N . ALA B 1 403 ? -6.109 -30.703 -36.531 1 78.25 403 ALA B N 1
ATOM 6881 C CA . ALA B 1 403 ? -5.922 -31.359 -37.812 1 78.25 403 ALA B CA 1
ATOM 6882 C C . ALA B 1 403 ? -5.852 -32.875 -37.625 1 78.25 403 ALA B C 1
ATOM 6884 O O . ALA B 1 403 ? -5.766 -33.625 -38.594 1 78.25 403 ALA B O 1
ATOM 6885 N N . ARG B 1 404 ? -5.906 -33.312 -36.344 1 86.19 404 ARG B N 1
ATOM 6886 C CA . ARG B 1 404 ? -5.723 -34.75 -36.031 1 86.19 404 ARG B CA 1
ATOM 6887 C C . ARG B 1 404 ? -4.5 -35.312 -36.75 1 86.19 404 ARG B C 1
ATOM 6889 O O . ARG B 1 404 ? -4.605 -36.312 -37.469 1 86.19 404 ARG B O 1
ATOM 6896 N N . ALA B 1 405 ? -3.449 -34.594 -36.625 1 88.19 405 ALA B N 1
ATOM 6897 C CA . ALA B 1 405 ? -2.207 -34.969 -37.281 1 88.19 405 ALA B CA 1
ATOM 6898 C C . ALA B 1 405 ? -1.046 -35.031 -36.312 1 88.19 405 ALA B C 1
ATOM 6900 O O . ALA B 1 405 ? -0.95 -34.188 -35.406 1 88.19 405 ALA B O 1
ATOM 6901 N N . ILE B 1 406 ? -0.224 -36 -36.438 1 90.75 406 ILE B N 1
ATOM 6902 C CA . ILE B 1 406 ? 1.026 -36.094 -35.719 1 90.75 406 ILE B CA 1
ATOM 6903 C C . ILE B 1 406 ? 2.209 -35.938 -36.656 1 90.75 406 ILE B C 1
ATOM 6905 O O . ILE B 1 406 ? 2.289 -36.625 -37.688 1 90.75 406 ILE B O 1
ATOM 6909 N N . SER B 1 407 ? 3.078 -35 -36.344 1 88.19 407 SER B N 1
ATOM 6910 C CA . SER B 1 407 ? 4.273 -34.75 -37.156 1 88.19 407 SER B CA 1
ATOM 6911 C C . SER B 1 407 ? 5.531 -35.219 -36.406 1 88.19 407 SER B C 1
ATOM 6913 O O . SER B 1 407 ? 5.762 -34.812 -35.25 1 88.19 407 SER B O 1
ATOM 6915 N N . PHE B 1 408 ? 6.336 -36.031 -37.094 1 91.25 408 PHE B N 1
ATOM 6916 C CA . PHE B 1 408 ? 7.543 -36.562 -36.5 1 91.25 408 PHE B CA 1
ATOM 6917 C C . PHE B 1 408 ? 8.789 -35.906 -37.094 1 91.25 408 PHE B C 1
ATOM 6919 O O . PHE B 1 408 ? 8.852 -35.688 -38.312 1 91.25 408 PHE B O 1
ATOM 6926 N N . ASN B 1 409 ? 9.672 -35.625 -36.281 1 87.62 409 ASN B N 1
ATOM 6927 C CA . ASN B 1 409 ? 10.93 -35.031 -36.719 1 87.62 409 ASN B CA 1
ATOM 6928 C C . ASN B 1 409 ? 11.891 -36.062 -37.281 1 87.62 409 ASN B C 1
ATOM 6930 O O . ASN B 1 409 ? 12.344 -36.969 -36.562 1 87.62 409 ASN B O 1
ATOM 6934 N N . VAL B 1 410 ? 12.297 -35.938 -38.5 1 90.12 410 VAL B N 1
ATOM 6935 C CA . VAL B 1 410 ? 13.109 -36.938 -39.156 1 90.12 410 VAL B CA 1
ATOM 6936 C C . VAL B 1 410 ? 14.57 -36.781 -38.75 1 90.12 410 VAL B C 1
ATOM 6938 O O . VAL B 1 410 ? 15.375 -37.719 -38.938 1 90.12 410 VAL B O 1
ATOM 6941 N N . LYS B 1 411 ? 14.836 -35.688 -38.219 1 84.81 411 LYS B N 1
ATOM 6942 C CA . LYS B 1 411 ? 16.219 -35.469 -37.781 1 84.81 411 LYS B CA 1
ATOM 6943 C C . LYS B 1 411 ? 16.391 -35.781 -36.312 1 84.81 411 LYS B C 1
ATOM 6945 O O . LYS B 1 411 ? 17.5 -35.656 -35.75 1 84.81 411 LYS B O 1
ATOM 6950 N N . GLY B 1 412 ? 15.359 -36.188 -35.688 1 83.19 412 GLY B N 1
ATOM 6951 C CA . GLY B 1 412 ? 15.422 -36.531 -34.25 1 83.19 412 GLY B CA 1
ATOM 6952 C C . GLY B 1 412 ? 15.891 -37.938 -34 1 83.19 412 GLY B C 1
ATOM 6953 O O . GLY B 1 412 ? 16.359 -38.625 -34.938 1 83.19 412 GLY B O 1
ATOM 6954 N N . PRO B 1 413 ? 15.773 -38.375 -32.812 1 85.69 413 PRO B N 1
ATOM 6955 C CA . PRO B 1 413 ? 16.312 -39.656 -32.406 1 85.69 413 PRO B CA 1
ATOM 6956 C C . PRO B 1 413 ? 15.344 -40.812 -32.688 1 85.69 413 PRO B C 1
ATOM 6958 O O . PRO B 1 413 ? 15.656 -41.969 -32.406 1 85.69 413 PRO B O 1
ATOM 6961 N N . LEU B 1 414 ? 14.258 -40.562 -33.219 1 92 414 LEU B N 1
ATOM 6962 C CA . LEU B 1 414 ? 13.25 -41.594 -33.438 1 92 414 LEU B CA 1
ATOM 6963 C C . LEU B 1 414 ? 13.703 -42.594 -34.469 1 92 414 LEU B C 1
ATOM 6965 O O . LEU B 1 414 ? 14.344 -42.219 -35.469 1 92 414 LEU B O 1
ATOM 6969 N N . ARG B 1 415 ? 13.383 -43.875 -34.281 1 94.81 415 ARG B N 1
ATOM 6970 C CA . ARG B 1 415 ? 13.688 -44.938 -35.219 1 94.81 415 ARG B CA 1
ATOM 6971 C C . ARG B 1 415 ? 12.492 -45.219 -36.125 1 94.81 415 ARG B C 1
ATOM 6973 O O . ARG B 1 415 ? 11.547 -45.906 -35.719 1 94.81 415 ARG B O 1
ATOM 6980 N N . PHE B 1 416 ? 12.633 -44.875 -37.344 1 95.5 416 PHE B N 1
ATOM 6981 C CA . PHE B 1 416 ? 11.523 -45.031 -38.281 1 95.5 416 PHE B CA 1
ATOM 6982 C C . PHE B 1 416 ? 11.508 -46.469 -38.844 1 95.5 416 PHE B C 1
ATOM 6984 O O . PHE B 1 416 ? 10.508 -46.906 -39.406 1 95.5 416 PHE B O 1
ATOM 6991 N N . ASP B 1 417 ? 12.672 -47.125 -38.688 1 93.81 417 ASP B N 1
ATOM 6992 C CA . ASP B 1 417 ? 12.766 -48.5 -39.188 1 93.81 417 ASP B CA 1
ATOM 6993 C C . ASP B 1 417 ? 12.188 -49.5 -38.156 1 93.81 417 ASP B C 1
ATOM 6995 O O . ASP B 1 417 ? 11.984 -50.656 -38.5 1 93.81 417 ASP B O 1
ATOM 6999 N N . ASP B 1 418 ? 11.969 -49.062 -37 1 95.12 418 ASP B N 1
ATOM 7000 C CA . ASP B 1 418 ? 11.422 -49.906 -35.938 1 95.12 418 ASP B CA 1
ATOM 7001 C C . ASP B 1 418 ? 10.461 -49.094 -35.031 1 95.12 418 ASP B C 1
ATOM 7003 O O . ASP B 1 418 ? 10.875 -48.531 -34.031 1 95.12 418 ASP B O 1
ATOM 7007 N N . VAL B 1 419 ? 9.211 -49.25 -35.312 1 95.38 419 VAL B N 1
ATOM 7008 C CA . VAL B 1 419 ? 8.195 -48.469 -34.594 1 95.38 419 VAL B CA 1
ATOM 7009 C C . VAL B 1 419 ? 8.117 -48.938 -33.156 1 95.38 419 VAL B C 1
ATOM 7011 O O . VAL B 1 419 ? 7.664 -48.188 -32.281 1 95.38 419 VAL B O 1
ATOM 7014 N N . LEU B 1 420 ? 8.609 -50.125 -32.875 1 95.06 420 LEU B N 1
ATOM 7015 C CA . LEU B 1 420 ? 8.477 -50.719 -31.547 1 95.06 420 LEU B CA 1
ATOM 7016 C C . LEU B 1 420 ? 9.758 -50.5 -30.734 1 95.06 420 LEU B C 1
ATOM 7018 O O . LEU B 1 420 ? 9.883 -51 -29.625 1 95.06 420 LEU B O 1
ATOM 7022 N N . ASP B 1 421 ? 10.711 -49.75 -31.422 1 95.25 421 ASP B N 1
ATOM 7023 C CA . ASP B 1 421 ? 11.789 -49.25 -30.578 1 95.25 421 ASP B CA 1
ATOM 7024 C C . ASP B 1 421 ? 11.234 -48.562 -29.328 1 95.25 421 ASP B C 1
ATOM 7026 O O . ASP B 1 421 ? 10.305 -47.75 -29.422 1 95.25 421 ASP B O 1
ATOM 7030 N N . PRO B 1 422 ? 11.789 -48.844 -28.172 1 95.19 422 PRO B N 1
ATOM 7031 C CA . PRO B 1 422 ? 11.18 -48.344 -26.938 1 95.19 422 PRO B CA 1
ATOM 7032 C C . PRO B 1 422 ? 11.031 -46.844 -26.906 1 95.19 422 PRO B C 1
ATOM 7034 O O . PRO B 1 422 ? 9.984 -46.312 -26.5 1 95.19 422 PRO B O 1
ATOM 7037 N N . GLY B 1 423 ? 12.031 -46.125 -27.281 1 94.44 423 GLY B N 1
ATOM 7038 C CA . GLY B 1 423 ? 11.938 -44.688 -27.312 1 94.44 423 GLY B CA 1
ATOM 7039 C C . GLY B 1 423 ? 10.93 -44.156 -28.328 1 94.44 423 GLY B C 1
ATOM 7040 O O . GLY B 1 423 ? 10.195 -43.219 -28.062 1 94.44 423 GLY B O 1
ATOM 7041 N N . THR B 1 424 ? 10.852 -44.781 -29.453 1 95.31 424 THR B N 1
ATOM 7042 C CA . THR B 1 424 ? 10 -44.344 -30.547 1 95.31 424 THR B CA 1
ATOM 7043 C C . THR B 1 424 ? 8.531 -44.625 -30.234 1 95.31 424 THR B C 1
ATOM 7045 O O . THR B 1 424 ? 7.688 -43.719 -30.359 1 95.31 424 THR B O 1
ATOM 7048 N N . ILE B 1 425 ? 8.266 -45.875 -29.828 1 96.06 425 ILE B N 1
ATOM 7049 C CA . ILE B 1 425 ? 6.879 -46.219 -29.562 1 96.06 425 ILE B CA 1
ATOM 7050 C C . ILE B 1 425 ? 6.355 -45.406 -28.391 1 96.06 425 ILE B C 1
ATOM 7052 O O . ILE B 1 425 ? 5.176 -45.062 -28.344 1 96.06 425 ILE B O 1
ATOM 7056 N N . GLY B 1 426 ? 7.254 -45.156 -27.422 1 94.44 426 GLY B N 1
ATOM 7057 C CA . GLY B 1 426 ? 6.875 -44.281 -26.328 1 94.44 426 GLY B CA 1
ATOM 7058 C C . GLY B 1 426 ? 6.41 -42.906 -26.797 1 94.44 426 GLY B C 1
ATOM 7059 O O . GLY B 1 426 ? 5.402 -42.375 -26.312 1 94.44 426 GLY B O 1
ATOM 7060 N N . VAL B 1 427 ? 7.113 -42.281 -27.688 1 92.69 427 VAL B N 1
ATOM 7061 C CA . VAL B 1 427 ? 6.773 -40.969 -28.234 1 92.69 427 VAL B CA 1
ATOM 7062 C C . VAL B 1 427 ? 5.465 -41.062 -29.016 1 92.69 427 VAL B C 1
ATOM 7064 O O . VAL B 1 427 ? 4.641 -40.156 -28.953 1 92.69 427 VAL B O 1
ATOM 7067 N N . VAL B 1 428 ? 5.312 -42.156 -29.734 1 95.06 428 VAL B N 1
ATOM 7068 C CA . VAL B 1 428 ? 4.082 -42.375 -30.5 1 95.06 428 VAL B CA 1
ATOM 7069 C C . VAL B 1 428 ? 2.885 -42.375 -29.547 1 95.06 428 VAL B C 1
ATOM 7071 O O . VAL B 1 428 ? 1.881 -41.719 -29.797 1 95.06 428 VAL B O 1
ATOM 7074 N N . LEU B 1 429 ? 3.033 -43.156 -28.453 1 95.44 429 LEU B N 1
ATOM 7075 C CA . LEU B 1 429 ? 1.955 -43.219 -27.484 1 95.44 429 LEU B CA 1
ATOM 7076 C C . LEU B 1 429 ? 1.698 -41.844 -26.859 1 95.44 429 LEU B C 1
ATOM 7078 O O . LEU B 1 429 ? 0.546 -41.469 -26.625 1 95.44 429 LEU B O 1
ATOM 7082 N N . HIS B 1 430 ? 2.73 -41.125 -26.594 1 92.12 430 HIS B N 1
ATOM 7083 C CA . HIS B 1 430 ? 2.66 -39.781 -26.047 1 92.12 430 HIS B CA 1
ATOM 7084 C C . HIS B 1 430 ? 1.844 -38.875 -26.953 1 92.12 430 HIS B C 1
ATOM 7086 O O . HIS B 1 430 ? 0.942 -38.188 -26.484 1 92.12 430 HIS B O 1
ATOM 7092 N N . GLU B 1 431 ? 2.213 -38.875 -28.188 1 89.62 431 GLU B N 1
ATOM 7093 C CA . GLU B 1 431 ? 1.518 -38.031 -29.141 1 89.62 431 GLU B CA 1
ATOM 7094 C C . GLU B 1 431 ? 0.064 -38.469 -29.312 1 89.62 431 GLU B C 1
ATOM 7096 O O . GLU B 1 431 ? -0.82 -37.625 -29.5 1 89.62 431 GLU B O 1
ATOM 7101 N N . LEU B 1 432 ? -0.159 -39.781 -29.297 1 93.12 432 LEU B N 1
ATOM 7102 C CA . LEU B 1 432 ? -1.532 -40.281 -29.375 1 93.12 432 LEU B CA 1
ATOM 7103 C C . LEU B 1 432 ? -2.346 -39.812 -28.172 1 93.12 432 LEU B C 1
ATOM 7105 O O . LEU B 1 432 ? -3.541 -39.531 -28.297 1 93.12 432 LEU B O 1
ATOM 7109 N N . ALA B 1 433 ? -1.671 -39.812 -27.031 1 91.25 433 ALA B N 1
ATOM 7110 C CA . ALA B 1 433 ? -2.352 -39.344 -25.812 1 91.25 433 ALA B CA 1
ATOM 7111 C C . ALA B 1 433 ? -2.775 -37.875 -25.938 1 91.25 433 ALA B C 1
ATOM 7113 O O . ALA B 1 433 ? -3.783 -37.469 -25.344 1 91.25 433 ALA B O 1
ATOM 7114 N N . HIS B 1 434 ? -2.066 -37.156 -26.688 1 85.25 434 HIS B N 1
ATOM 7115 C CA . HIS B 1 434 ? -2.354 -35.719 -26.891 1 85.25 434 HIS B CA 1
ATOM 7116 C C . HIS B 1 434 ? -3.627 -35.531 -27.703 1 85.25 434 HIS B C 1
ATOM 7118 O O . HIS B 1 434 ? -4.215 -34.438 -27.688 1 85.25 434 HIS B O 1
ATOM 7124 N N . LEU B 1 435 ? -4.051 -36.531 -28.375 1 80.25 435 LEU B N 1
ATOM 7125 C CA . LEU B 1 435 ? -5.293 -36.406 -29.141 1 80.25 435 LEU B CA 1
ATOM 7126 C C . LEU B 1 435 ? -6.484 -36.219 -28.203 1 80.25 435 LEU B C 1
ATOM 7128 O O . LEU B 1 435 ? -7.527 -35.719 -28.609 1 80.25 435 LEU B O 1
ATOM 7132 N N . ALA B 1 436 ? -6.297 -36.656 -26.969 1 72.56 436 ALA B N 1
ATOM 7133 C CA . ALA B 1 436 ? -7.355 -36.5 -25.969 1 72.56 436 ALA B CA 1
ATOM 7134 C C . ALA B 1 436 ? -7.133 -35.25 -25.109 1 72.56 436 ALA B C 1
ATOM 7136 O O . ALA B 1 436 ? -8.078 -34.719 -24.516 1 72.56 436 ALA B O 1
ATOM 7137 N N . SER B 1 437 ? -5.973 -34.938 -24.875 1 67.88 437 SER B N 1
ATOM 7138 C CA . SER B 1 437 ? -5.637 -33.781 -24.047 1 67.88 437 SER B CA 1
ATOM 7139 C C . SER B 1 437 ? -4.398 -33.062 -24.578 1 67.88 437 SER B C 1
ATOM 7141 O O . SER B 1 437 ? -3.363 -33.688 -24.812 1 67.88 437 SER B O 1
ATOM 7143 N N . VAL B 1 438 ? -4.582 -31.844 -24.656 1 64.69 438 VAL B N 1
ATOM 7144 C CA . VAL B 1 438 ? -3.457 -31.062 -25.156 1 64.69 438 VAL B CA 1
ATOM 7145 C C . VAL B 1 438 ? -2.424 -30.891 -24.047 1 64.69 438 VAL B C 1
ATOM 7147 O O . VAL B 1 438 ? -1.219 -31 -24.281 1 64.69 438 VAL B O 1
ATOM 7150 N N . GLU B 1 439 ? -2.895 -30.797 -22.75 1 63.59 439 GLU B N 1
ATOM 7151 C CA . GLU B 1 439 ? -2.033 -30.531 -21.609 1 63.59 439 GLU B CA 1
ATOM 7152 C C . GLU B 1 439 ? -1.548 -31.828 -20.969 1 63.59 439 GLU B C 1
ATOM 7154 O O . GLU B 1 439 ? -2.188 -32.875 -21.109 1 63.59 439 GLU B O 1
ATOM 7159 N N . HIS B 1 440 ? -0.301 -31.656 -20.484 1 75 440 HIS B N 1
ATOM 7160 C CA . HIS B 1 440 ? 0.221 -32.781 -19.719 1 75 440 HIS B CA 1
ATOM 7161 C C . HIS B 1 440 ? -0.342 -32.781 -18.297 1 75 440 HIS B C 1
ATOM 7163 O O . HIS B 1 440 ? 0.413 -32.75 -17.328 1 75 440 HIS B O 1
ATOM 7169 N N . ASP B 1 441 ? -1.646 -32.875 -18.312 1 69.44 441 ASP B N 1
ATOM 7170 C CA . ASP B 1 441 ? -2.342 -32.906 -17.016 1 69.44 441 ASP B CA 1
ATOM 7171 C C . ASP B 1 441 ? -2.654 -34.344 -16.625 1 69.44 441 ASP B C 1
ATOM 7173 O O . ASP B 1 441 ? -2.115 -35.281 -17.203 1 69.44 441 ASP B O 1
ATOM 7177 N N . HIS B 1 442 ? -3.4 -34.531 -15.617 1 70.81 442 HIS B N 1
ATOM 7178 C CA . HIS B 1 442 ? -3.695 -35.875 -15.117 1 70.81 442 HIS B CA 1
ATOM 7179 C C . HIS B 1 442 ? -4.465 -36.688 -16.141 1 70.81 442 HIS B C 1
ATOM 7181 O O . HIS B 1 442 ? -4.289 -37.906 -16.234 1 70.81 442 HIS B O 1
ATOM 7187 N N . ARG B 1 443 ? -5.234 -35.969 -16.875 1 74.81 443 ARG B N 1
ATOM 7188 C CA . ARG B 1 443 ? -5.984 -36.656 -17.906 1 74.81 443 ARG B CA 1
ATOM 7189 C C . ARG B 1 443 ? -5.047 -37.188 -18.984 1 74.81 443 ARG B C 1
ATOM 7191 O O . ARG B 1 443 ? -5.254 -38.312 -19.484 1 74.81 443 ARG B O 1
ATOM 7198 N N . PHE B 1 444 ? -4.055 -36.375 -19.297 1 83 444 PHE B N 1
ATOM 7199 C CA . PHE B 1 444 ? -3.043 -36.812 -20.25 1 83 444 PHE B CA 1
ATOM 7200 C C . PHE B 1 444 ? -2.324 -38.062 -19.734 1 83 444 PHE B C 1
ATOM 7202 O O . PHE B 1 444 ? -2.152 -39.031 -20.469 1 83 444 PHE B O 1
ATOM 7209 N N . ILE B 1 445 ? -1.957 -37.969 -18.5 1 85.19 445 ILE B N 1
ATOM 7210 C CA . ILE B 1 445 ? -1.208 -39.094 -17.906 1 85.19 445 ILE B CA 1
ATOM 7211 C C . ILE B 1 445 ? -2.074 -40.344 -17.875 1 85.19 445 ILE B C 1
ATOM 7213 O O . ILE B 1 445 ? -1.607 -41.438 -18.219 1 85.19 445 ILE B O 1
ATOM 7217 N N . ASP B 1 446 ? -3.293 -40.188 -17.547 1 85.75 446 ASP B N 1
ATOM 7218 C CA . ASP B 1 446 ? -4.23 -41.312 -17.531 1 85.75 446 ASP B CA 1
ATOM 7219 C C . ASP B 1 446 ? -4.367 -41.938 -18.922 1 85.75 446 ASP B C 1
ATOM 7221 O O . ASP B 1 446 ? -4.41 -43.156 -19.062 1 85.75 446 ASP B O 1
ATOM 7225 N N . ARG B 1 447 ? -4.477 -41.031 -19.828 1 90.19 447 ARG B N 1
ATOM 7226 C CA . ARG B 1 447 ? -4.617 -41.5 -21.203 1 90.19 447 ARG B CA 1
ATOM 7227 C C . ARG B 1 447 ? -3.355 -42.219 -21.656 1 90.19 447 ARG B C 1
ATOM 7229 O O . ARG B 1 447 ? -3.434 -43.281 -22.297 1 90.19 447 ARG B O 1
ATOM 7236 N N . LEU B 1 448 ? -2.262 -41.656 -21.391 1 93.62 448 LEU B N 1
ATOM 7237 C CA . LEU B 1 448 ? -0.993 -42.25 -21.781 1 93.62 448 LEU B CA 1
ATOM 7238 C C . LEU B 1 448 ? -0.834 -43.656 -21.172 1 93.62 448 LEU B C 1
ATOM 7240 O O . LEU B 1 448 ? -0.441 -44.594 -21.875 1 93.62 448 LEU B O 1
ATOM 7244 N N . GLN B 1 449 ? -1.149 -43.75 -19.938 1 93.81 449 GLN B N 1
ATOM 7245 C CA . GLN B 1 449 ? -1.001 -45.062 -19.297 1 93.81 449 GLN B CA 1
ATOM 7246 C C . GLN B 1 449 ? -1.999 -46.062 -19.859 1 93.81 449 GLN B C 1
ATOM 7248 O O . GLN B 1 449 ? -1.679 -47.25 -20 1 93.81 449 GLN B O 1
ATOM 7253 N N . LEU B 1 450 ? -3.168 -45.625 -20.109 1 93.81 450 LEU B N 1
ATOM 7254 C CA . LEU B 1 450 ? -4.156 -46.531 -20.703 1 93.81 450 LEU B CA 1
ATOM 7255 C C . LEU B 1 450 ? -3.709 -47 -22.078 1 93.81 450 LEU B C 1
ATOM 7257 O O . LEU B 1 450 ? -3.852 -48.156 -22.406 1 93.81 450 LEU B O 1
ATOM 7261 N N . LEU B 1 451 ? -3.227 -46.094 -22.844 1 96.38 451 LEU B N 1
ATOM 7262 C CA . LEU B 1 451 ? -2.744 -46.438 -24.172 1 96.38 451 LEU B CA 1
ATOM 7263 C C . LEU B 1 451 ? -1.593 -47.438 -24.094 1 96.38 451 LEU B C 1
ATOM 7265 O O . LEU B 1 451 ? -1.499 -48.375 -24.906 1 96.38 451 LEU B O 1
ATOM 7269 N N . ALA B 1 452 ? -0.764 -47.219 -23.188 1 96.38 452 ALA B N 1
ATOM 7270 C CA . ALA B 1 452 ? 0.324 -48.188 -22.953 1 96.38 452 ALA B CA 1
ATOM 7271 C C . ALA B 1 452 ? -0.217 -49.562 -22.641 1 96.38 452 ALA B C 1
ATOM 7273 O O . ALA B 1 452 ? 0.315 -50.562 -23.125 1 96.38 452 ALA B O 1
ATOM 7274 N N . GLY B 1 453 ? -1.207 -49.625 -21.844 1 95.5 453 GLY B N 1
ATOM 7275 C CA . GLY B 1 453 ? -1.839 -50.875 -21.516 1 95.5 453 GLY B CA 1
ATOM 7276 C C . GLY B 1 453 ? -2.494 -51.562 -22.719 1 95.5 453 GLY B C 1
ATOM 7277 O O . GLY B 1 453 ? -2.391 -52.781 -22.891 1 95.5 453 GLY B O 1
ATOM 7278 N N . MET B 1 454 ? -3.152 -50.781 -23.484 1 96.5 454 MET B N 1
ATOM 7279 C CA . MET B 1 454 ? -3.799 -51.281 -24.688 1 96.5 454 MET B CA 1
ATOM 7280 C C . MET B 1 454 ? -2.768 -51.875 -25.656 1 96.5 454 MET B C 1
ATOM 7282 O O . MET B 1 454 ? -2.994 -52.938 -26.25 1 96.5 454 MET B O 1
ATOM 7286 N N . LEU B 1 455 ? -1.718 -51.156 -25.812 1 96.44 455 LEU B N 1
ATOM 7287 C CA . LEU B 1 455 ? -0.65 -51.656 -26.672 1 96.44 455 LEU B CA 1
ATOM 7288 C C . LEU B 1 455 ? -0.07 -52.938 -26.125 1 96.44 455 LEU B C 1
ATOM 7290 O O . LEU B 1 455 ? 0.215 -53.875 -26.891 1 96.44 455 LEU B O 1
ATOM 7294 N N . ALA B 1 456 ? 0.097 -53 -24.844 1 95 456 ALA B N 1
ATOM 7295 C CA . ALA B 1 456 ? 0.612 -54.219 -24.203 1 95 456 ALA B CA 1
ATOM 7296 C C . ALA B 1 456 ? -0.292 -55.406 -24.484 1 95 456 ALA B C 1
ATOM 7298 O O . ALA B 1 456 ? 0.19 -56.5 -24.828 1 95 456 ALA B O 1
ATOM 7299 N N . LYS B 1 457 ? -1.48 -55.188 -24.344 1 93.75 457 LYS B N 1
ATOM 7300 C CA . LYS B 1 457 ? -2.439 -56.25 -24.594 1 93.75 457 LYS B CA 1
ATOM 7301 C C . LYS B 1 457 ? -2.367 -56.688 -26.062 1 93.75 457 LYS B C 1
ATOM 7303 O O . LYS B 1 457 ? -2.367 -57.906 -26.344 1 93.75 457 LYS B O 1
ATOM 7308 N N . LEU B 1 458 ? -2.383 -55.75 -26.859 1 94.25 458 LEU B N 1
ATOM 7309 C CA . LEU B 1 458 ? -2.326 -56.031 -28.297 1 94.25 458 LEU B CA 1
ATOM 7310 C C . LEU B 1 458 ? -1.096 -56.875 -28.641 1 94.25 458 LEU B C 1
ATOM 7312 O O . LEU B 1 458 ? -1.191 -57.844 -29.391 1 94.25 458 LEU B O 1
ATOM 7316 N N . LEU B 1 459 ? 0.033 -56.562 -28.156 1 94.19 459 LEU B N 1
ATOM 7317 C CA . LEU B 1 459 ? 1.284 -57.25 -28.469 1 94.19 459 LEU B CA 1
ATOM 7318 C C . LEU B 1 459 ? 1.367 -58.562 -27.734 1 94.19 459 LEU B C 1
ATOM 7320 O O . LEU B 1 459 ? 1.99 -59.531 -28.219 1 94.19 459 LEU B O 1
ATOM 7324 N N . ALA B 1 460 ? 0.747 -58.562 -26.578 1 92.81 460 ALA B N 1
ATOM 7325 C CA . ALA B 1 460 ? 0.671 -59.844 -25.859 1 92.81 460 ALA B CA 1
ATOM 7326 C C . ALA B 1 460 ? -0.083 -60.875 -26.672 1 92.81 460 ALA B C 1
ATOM 7328 O O . ALA B 1 460 ? 0.275 -62.062 -26.656 1 92.81 460 ALA B O 1
ATOM 7329 N N . ASP B 1 461 ? -1.053 -60.469 -27.344 1 90.56 461 ASP B N 1
ATOM 7330 C CA . ASP B 1 461 ? -1.881 -61.375 -28.141 1 90.56 461 ASP B CA 1
ATOM 7331 C C . ASP B 1 461 ? -1.24 -61.656 -29.484 1 90.56 461 ASP B C 1
ATOM 7333 O O . ASP B 1 461 ? -1.272 -62.812 -29.969 1 90.56 461 ASP B O 1
ATOM 7337 N N . GLY B 1 462 ? -0.678 -60.688 -30.062 1 89.56 462 GLY B N 1
ATOM 7338 C CA . GLY B 1 462 ? -0.185 -60.781 -31.422 1 89.56 462 GLY B CA 1
ATOM 7339 C C . GLY B 1 462 ? 1.22 -61.344 -31.516 1 89.56 462 GLY B C 1
ATOM 7340 O O . GLY B 1 462 ? 1.593 -61.969 -32.531 1 89.56 462 GLY B O 1
ATOM 7341 N N . GLY B 1 463 ? 2.072 -61.062 -30.547 1 87.62 463 GLY B N 1
ATOM 7342 C CA . GLY B 1 463 ? 3.404 -61.625 -30.453 1 87.62 463 GLY B CA 1
ATOM 7343 C C . GLY B 1 463 ? 4.355 -61.125 -31.516 1 87.62 463 GLY B C 1
ATOM 7344 O O . GLY B 1 463 ? 4.215 -60 -32 1 87.62 463 GLY B O 1
ATOM 7345 N N . PRO B 1 464 ? 5.293 -62.031 -31.766 1 89.56 464 PRO B N 1
ATOM 7346 C CA . PRO B 1 464 ? 6.352 -61.656 -32.719 1 89.56 464 PRO B CA 1
ATOM 7347 C C . PRO B 1 464 ? 5.836 -61.438 -34.125 1 89.56 464 PRO B C 1
ATOM 7349 O O . PRO B 1 464 ? 6.371 -60.625 -34.875 1 89.56 464 PRO B O 1
ATOM 7352 N N . ALA B 1 465 ? 4.812 -62.156 -34.438 1 91.5 465 ALA B N 1
ATOM 7353 C CA . ALA B 1 465 ? 4.258 -62.031 -35.781 1 91.5 465 ALA B CA 1
ATOM 7354 C C . ALA B 1 465 ? 3.693 -60.625 -36 1 91.5 465 ALA B C 1
ATOM 7356 O O . ALA B 1 465 ? 3.973 -59.969 -37.031 1 91.5 465 ALA B O 1
ATOM 7357 N N . LEU B 1 466 ? 2.916 -60.188 -35.094 1 92.69 466 LEU B N 1
ATOM 7358 C CA . LEU B 1 466 ? 2.355 -58.844 -35.188 1 92.69 466 LEU B CA 1
ATOM 7359 C C . LEU B 1 466 ? 3.459 -57.812 -35.125 1 92.69 466 LEU B C 1
ATOM 7361 O O . LEU B 1 466 ? 3.391 -56.781 -35.844 1 92.69 466 LEU B O 1
ATOM 7365 N N . ALA B 1 467 ? 4.434 -58.031 -34.312 1 93.12 467 ALA B N 1
ATOM 7366 C CA . ALA B 1 467 ? 5.559 -57.094 -34.188 1 93.12 467 ALA B CA 1
ATOM 7367 C C . ALA B 1 467 ? 6.27 -56.906 -35.531 1 93.12 467 ALA B C 1
ATOM 7369 O O . ALA B 1 467 ? 6.613 -55.812 -35.906 1 93.12 467 ALA B O 1
ATOM 7370 N N . THR B 1 468 ? 6.504 -58.031 -36.125 1 92.81 468 THR B N 1
ATOM 7371 C CA . THR B 1 468 ? 7.156 -58 -37.438 1 92.81 468 THR B CA 1
ATOM 7372 C C . THR B 1 468 ? 6.297 -57.25 -38.438 1 92.81 468 THR B C 1
ATOM 7374 O O . THR B 1 468 ? 6.809 -56.469 -39.25 1 92.81 468 THR B O 1
ATOM 7377 N N . ALA B 1 469 ? 5.035 -57.531 -38.375 1 93.38 469 ALA B N 1
ATOM 7378 C CA . ALA B 1 469 ? 4.109 -56.844 -39.281 1 93.38 469 ALA B CA 1
ATOM 7379 C C . ALA B 1 469 ? 4.121 -55.344 -39.062 1 93.38 469 ALA B C 1
ATOM 7381 O O . ALA B 1 469 ? 4.066 -54.562 -40.031 1 93.38 469 ALA B O 1
ATOM 7382 N N . LEU B 1 470 ? 4.184 -54.938 -37.875 1 93.25 470 LEU B N 1
ATOM 7383 C CA . LEU B 1 470 ? 4.219 -53.531 -37.531 1 93.25 470 LEU B CA 1
ATOM 7384 C C . LEU B 1 470 ? 5.504 -52.875 -38.031 1 93.25 470 LEU B C 1
ATOM 7386 O O . LEU B 1 470 ? 5.477 -51.781 -38.562 1 93.25 470 LEU B O 1
ATOM 7390 N N . ARG B 1 471 ? 6.582 -53.562 -37.875 1 91.06 471 ARG B N 1
ATOM 7391 C CA . ARG B 1 471 ? 7.875 -53.062 -38.312 1 91.06 471 ARG B CA 1
ATOM 7392 C C . ARG B 1 471 ? 7.906 -52.906 -39.812 1 91.06 471 ARG B C 1
ATOM 7394 O O . ARG B 1 471 ? 8.555 -52 -40.344 1 91.06 471 ARG B O 1
ATOM 7401 N N . ARG B 1 472 ? 7.141 -53.75 -40.438 1 89.81 472 ARG B N 1
ATOM 7402 C CA . ARG B 1 472 ? 7.117 -53.719 -41.875 1 89.81 472 ARG B CA 1
ATOM 7403 C C . ARG B 1 472 ? 6.059 -52.75 -42.406 1 89.81 472 ARG B C 1
ATOM 7405 O O . ARG B 1 472 ? 5.969 -52.531 -43.625 1 89.81 472 ARG B O 1
ATOM 7412 N N . GLY B 1 473 ? 5.238 -52.25 -41.531 1 87.06 473 GLY B N 1
ATOM 7413 C CA . GLY B 1 473 ? 4.211 -51.312 -41.938 1 87.06 473 GLY B CA 1
ATOM 7414 C C . GLY B 1 473 ? 3.002 -51.969 -42.562 1 87.06 473 GLY B C 1
ATOM 7415 O O . GLY B 1 473 ? 2.316 -51.344 -43.375 1 87.06 473 GLY B O 1
ATOM 7416 N N . ASP B 1 474 ? 2.859 -53.219 -42.312 1 83.56 474 ASP B N 1
ATOM 7417 C CA . ASP B 1 474 ? 1.718 -53.938 -42.875 1 83.56 474 ASP B CA 1
ATOM 7418 C C . ASP B 1 474 ? 0.999 -54.75 -41.812 1 83.56 474 ASP B C 1
ATOM 7420 O O . ASP B 1 474 ? 0.915 -55.969 -41.906 1 83.56 474 ASP B O 1
ATOM 7424 N N . PRO B 1 475 ? 0.464 -54.094 -40.906 1 79.19 475 PRO B N 1
ATOM 7425 C CA . PRO B 1 475 ? -0.066 -54.844 -39.75 1 79.19 475 PRO B CA 1
ATOM 7426 C C . PRO B 1 475 ? -1.368 -55.562 -40.094 1 79.19 475 PRO B C 1
ATOM 7428 O O . PRO B 1 475 ? -1.773 -56.469 -39.344 1 79.19 475 PRO B O 1
ATOM 7431 N N . GLU B 1 476 ? -2.184 -55.25 -41.094 1 72.88 476 GLU B N 1
ATOM 7432 C CA . GLU B 1 476 ? -3.41 -55.969 -41.469 1 72.88 476 GLU B CA 1
ATOM 7433 C C . GLU B 1 476 ? -3.105 -57.25 -42.25 1 72.88 476 GLU B C 1
ATOM 7435 O O . GLU B 1 476 ? -4.004 -58.031 -42.5 1 72.88 476 GLU B O 1
ATOM 7440 N N . ARG B 1 477 ? -1.889 -57.531 -42.625 1 60.22 477 ARG B N 1
ATOM 7441 C CA . ARG B 1 477 ? -1.599 -58.75 -43.406 1 60.22 477 ARG B CA 1
ATOM 7442 C C . ARG B 1 477 ? -1.121 -59.875 -42.5 1 60.22 477 ARG B C 1
ATOM 7444 O O . ARG B 1 477 ? -0.426 -59.625 -41.5 1 60.22 477 ARG B O 1
#